Protein 3WU4 (pdb70)

Radius of gyration: 33.18 Å; Cα contacts (8 Å, |Δi|>4): 2783; chains: 6; bounding box: 95×103×50 Å

Sequence (1094 aa):
GQVTGLAWTEVGGDLLTIETACVPGKGKLTYTGSLGEVMQESIQAALTVVRARAEKLGINPDFYEKRDIHVHVPEGATPKDGPAAGIAMCTALVSCLTGNPVRADVAMTGEITLRGQVLPIGGLKEKLLAAHRGGIKTVLIPFENKRDLEEIPDNVIADLDIHPVKRIEEVLTLALQNVGQVTGLAWTEVGGDLLTIETACVPGKGKLTYTGSLGEVMQESIQAALTVVRARAEKLGINPDFYEKRDIHVHVPEGATPKDGPAAGIAMCTALVSCLTGNPVRADVAMTGEITLRGQVLPIGGLKEKLLAAHRGGIKTVLIPFENKRDLEEIPDNVIADLDIHPVKRIEEVLTLALQNEVGQVTGLAWTEVGGDLLTIETACVPGKGKLTYTGSLGEVMQESIQAALTVVRARAEKLGINPDFYEKRDIHVHVPEGATPKDGPAAGIAMCTALVSCLTGNPVRADVAMTGEITLRGQVLPIGGLKEKLLAAHRGGIKTVLIPFENKRDLEEIPDNVIADLDIHPVKRIEEVLTLALQNEPRVGQVTGLAWTEVGGDLLTIETACVPGKGKLTYTGSLGEVMQESIQAALTVVRARAEKLGINPDFYEKRDIHVHVPEGATPKDGPAAGIAMCTALVSCLTGNPVRADVAMTGEITLRGQVLPIGGLKEKLLAAHRGGIKTVLIPFENKRDLEEIPDNVIADLDIHPVKRIEEVLTLALQNEPNENRVGQVTGLAWTEVGGDLLTIETACVPGKGKLTYTGSLGEVMQESIQAALTVVRARAEKLGINPDFYEKRDIHVHVPEGATPKDGPAAGIAMCTALVSCLTGNPVRADVAMTGEITLRGQVLPIGGLKEKLLAAHRGGIKTVLIPFENKRDLEEIPDNVIADLDIHPVKRIEEVLTLALQNEPSGMQVVTAKVGQVTGLAWTEVGGDLLTIETACVPGKGKLTYTGSLGEVMQESIQAALTVVRARAEKLGINPDFYEKRDIHVHVPEGATPKDGPAAGIAMCTALVSCLTGNPVRADVAMTGEITLRGQVLPIGGLKEKLLAAHRGGIKTVLIPFENKRDLEEIPDNVIADLDIHPVKRIEEVLTLALQN

B-factor: mean 36.92, std 13.45, range [16.25, 110.95]

Solvent-accessible surface area: 44188 Å² total; per-residue (Å²): 37,81,2,29,0,0,0,125,2,107,127,10,10,56,54,6,40,0,4,8,14,20,19,84,6,132,22,134,30,36,58,3,0,26,20,22,132,27,0,50,38,10,0,46,1,0,6,6,3,0,26,32,42,0,89,172,39,72,11,66,52,68,0,36,120,113,61,19,3,8,0,6,0,11,92,7,53,37,52,3,41,14,22,5,0,0,0,0,0,1,0,0,0,5,3,34,31,60,61,22,61,30,90,99,60,2,0,0,0,0,4,3,0,0,34,0,55,4,25,48,21,52,47,6,96,77,10,0,43,9,0,54,183,49,60,23,118,0,0,0,0,0,80,115,2,95,183,60,39,130,123,7,48,126,89,4,58,85,86,12,60,30,49,45,2,109,81,1,89,68,0,20,107,47,0,14,117,133,98,0,57,5,28,0,0,0,114,10,112,104,64,41,5,51,4,50,1,0,10,14,26,22,91,21,172,35,127,45,25,57,4,0,29,17,17,134,29,0,54,39,10,0,50,1,0,24,14,1,0,47,60,26,3,132,152,36,68,8,91,59,56,4,36,59,82,77,20,9,11,1,6,0,6,97,6,56,21,53,3,45,14,24,5,0,0,0,0,1,1,0,0,0,3,0,24,30,53,52,12,44,18,96,83,63,6,0,1,0,0,8,4,0,17,64,0,66,4,20,42,20,49,47,8,97,100,9,0,54,7,0,64,179,47,40,15,127,13,0,0,0,0,84,104,2,100,172,47,34,128,108,12,52,127,97,5,63,74,98,13,74,31,51,42,2,114,80,1,68,59,0,16,100,45,0,8,104,95,193,61,1,49,4,25,0,0,0,118,5,112,119,14,5,52,62,5,47,0,0,0,1,19,15,55,13,145,16,129,27,30,65,2,0,29,18,20,136,29,0,51,39,10,0,43,1,0,9,13,1,0,44,53,55,4,112,184,28,55,5,70,77,77,6,41,88,120,90,11,3,10,0,6,1,14,98,5,49,22,54,3,44,15,24,5,1,0,0,0,0,1,0,0,0,2,9,17,31,54,62,15,54,25,94,97,59,5,0,0,0,0,10,4,0,15,80,2,71,3,17,43,21,54,34,7,107,72,9,0,52,11,0,60,221,43,67,21,117,12,0,0,0,0,79,113,2,94,201,65,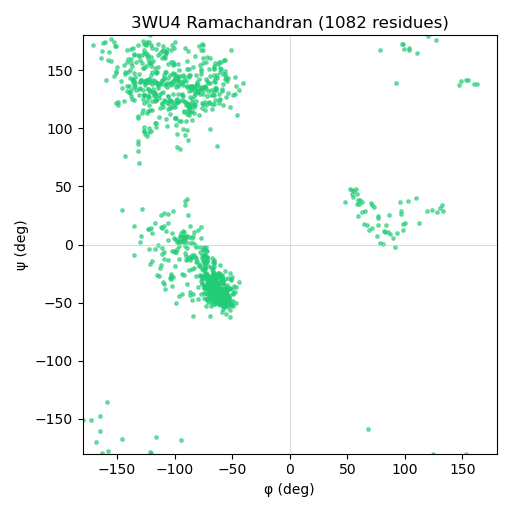23,123,137,7,54,111,103,9,32,88,96,16,60,32,52,43,1,86,117,1,77,60,0,5,82,56,0,1,99,80,168,69,138,64,1,20,3,30,0,0,0,117,2,125,131,15,6,56,51,5,35,0,0,10,13,24,16,87,18,149,18,138,51,36,46,3,0,28,18,18,125,30,0,65,27,10,0,61,1,0,6,10,0,0,26,29,60,0,91,162,23,73,10,84,51,67,6,58,77,89,91,19,4,11,0,4,0,11,88,5,52,36,51,3,43,15,26,4,0,0,0,0,0,1,0,0,1,1,0,23,30,55,47,15,30,8,112,82,80,7,0,0,0,0,9,4,7,0,121,1,78,7,34,52,22,48,45,8,99,86,10,0,41,7,0,66,184,41,58,18,132,20,0,0,0,0,78,109,4,93,198,52,29,143,125,9,50,125,105,8,37,90,91,16,69,30,58,48,2,97,114,0,89,71,0,5,74,63,0,1,102,79,154,59,102,135,102,106,39,0,38,4,30,0,0,0,119,6,121,115,10,5,37,56,1,54,0,0,10,13,23,7,34,12,113,40,110,51,41,60,4,0,27,19,20,123,31,0,56,26,8,0,48,0,0,15,12,1,2,62,41,39,16,144,126,12,66,9,84,79,91,76,31,82,127,53,11,6,9,0,6,0,9,100,7,55,24,49,4,45,17,26,6,0,0,0,0,0,1,0,0,0,1,0,18,12,56,48,11,10,8,123,44,69,11,0,1,0,0,8,4,0,13,54,0,54,4,22,42,19,51,52,8,112,82,13,0,61,1,0,57,153,43,57,22,116,14,0,0,0,0,80,99,4,91,195,56,36,159,139,7,72,127,78,4,72,83,89,10,74,32,56,44,3,96,115,0,72,66,0,3,57,59,0,1,82,82,72,22,36,49,181,138,126,143,119,102,270,68,1,85,3,23,0,0,0,110,7,107,90,76,51,9,57,9,27,0,0,0,0,22,5,54,29,141,22,116,50,42,70,3,0,29,21,21,131,28,0,50,36,9,0,37,1,0,5,6,1,0,31,58,41,2,129,166,43,63,12,97,46,74,5,30,78,158,79,13,1,7,0,6,0,6,57,7,40,19,52,2,41,15,25,5,0,0,0,0,0,1,0,0,0,5,8,18,17,57,60,30,76,23,93,94,56,4,0,0,0,0,9,4,0,18,88,0,33,1,25,53,17,56,36,10,101,96,8,0,46,14,0,48,194,47,69,19,120,13,0,0,0,0,80,108,3,94,211,66,32,146,129,13,46,126,89,2,64,86,89,12,69,30,53,47,2,98,68,1,78,67,0,16,105,61,0,12,102,160

CATH classification: 3.30.230.10

Nearest PDB structures (foldseek):
  3wu6-assembly1_A  TM=1.002E+00  e=2.336E-41  Escherichia coli DH1
  3wu6-assembly1_E  TM=9.882E-01  e=6.265E-40  Escherichia coli DH1
  6on2-assembly1_E  TM=9.744E-01  e=2.186E-36  Yersinia pestis
  6on2-assembly1_D  TM=9.767E-01  e=5.492E-36  Yersinia pestis
  6on2-assembly1_F  TM=9.696E-01  e=1.060E-35  Yersinia pestis

Secondary structure (DSSP, 8-state):
-EEEEEEEETTEEEEEEEEEEEEESSS-EEEESSB-HHHHHHHHHHHHHHHHTTTTTT--TTGGGSEEEEEE-S-TTS-EESSTTHHHHHHHHHHHHHT-PBPTTEEE--EE-TT-BEE--S-HHHHHHHHHHTT--EEEEEGGGGGGGGSS-HHHHHHSEEEEESBHHHHHHHHB--/---EEEE-EESSS-SEEEEEEEEEESS--EEEESSB-HHHHHHHHHHHHHHHHTTTTTT--GGGTTTEEEEEE-SSTTS-EESSTTHHHHHHHHHHHHHTPPBPTTEEE--EE-TT-BEEP-S-HHHHHHHHHHTT--EEEEEGGGGGGGGGS-HHHHHH-EEEEESBHHHHHHHHBS--/-EEEEEEEEETTEEEEEEEEEEEEE-SS-EEEESSB-HHHHHHHHHHHHHHHHTHHHHT--TTHHHHEEEEEE-SSTTS-EESSTTHHHHHHHHHHHHHT-PBPSSEEE--EE-TTSBEE--S-HHHHHHHHHHTT--EEEEEGGGSGGGGGS-HHHHTTSEEEEESBHHHHHHHHBSS--/-TTEEEEEEEETTEEEEEEEEEEEEESSS-EEEESSB-HHHHHHHHHHHHHHHHTTTTTT--GGGGTTEEEEEE-S-TTS-B-SSTTHHHHHHHHHHHHHT-PBPTTEEE--EE-TT-BEEP-S-HHHHHHHHHHTT-SEEEEEGGGGGGGGGS-HHHHHT-EEEEESBHHHHHHHHBSS--/-GGGTTEEEEEEEESSSEEEEEEEEEEEESSS-EEEESSB-HHHHHHHHHHHHHHHHTHHHHT--HHHHHTEEEEEE-SSTTS-EESSTTHHHHHHHHHHHHHT-PBPTTEEE--EE-TTSBEE--S-HHHHHHHHHHTT--EEEEEGGGGGGGGGS-HHHHHHSEEEEESBHHHHHHHHBSS--SSPPPP---/-EEEEEE--BSSS-SEEEEEEEEEESSS-EEEESSB-HHHHHHHHHHHHHHHHHHHHHT--TTGGGGEEEEEE-SSTTS-B-SSTTHHHHHHHHHHHHHT-PBPTTEEE--EE-TTSBEE--S-HHHHHHHHHHTT--EEEEEGGGGGGGGGS-HHHHHH-EEEEE-BHHHHHHHHB--

Foldseek 3Di:
DWAWEWFAWPVGTATWIKAKAKDWDAQAEAEAAQEDDQCVVLLVLLVLLCLVCVVVLVHDNCSNRTIYMYIYIDPRVIHTYDQFCNLVSNLNVSCNRVVFDWDDLEYETFGAGSVFFTDADPPVQVRLVNSQVVNRAEYEGALVCVVVCVVHDPVSPVRHHYHHDTGSVVVNVVTTPD/DLWAWEAFDWPDDASIWTKHKAKDFDQAAEAEAQQEDPQRVVLLVLLVLLCLVCVVVLVFDNCSNGGIYMYMYIPPRVIHTYDQFCNLVSNLSVSCNRPVWDWDPLEYETFGAHNVFFTDADPPVQSRLVSSVVVNRAEYEGALVCVVVVVVHDPVSVVRHNYHHDTGSVVVNVNITPDD/DFWAWEWFQWPVGTATKIKAKAKDFAQQAEAEAQQEDPQCVVLLVLLVLLCLVCVVVLPADNPSRGGIYMYIYIPPRVIHTYDQFCSLVSNLRVSCNRPVFHWDPLEYETFHAGNVQFTDADPPVQVRLVNCQVVNRAEYEGAQVCVVVVVVHDPVSVVRHRYDHDTGSLVVNCVTTPDRD/DFLWAWEWAQWPVGGATKIKGKAKAWDAQAEAEAQQEDVQCVVLLVLLVLLCLVCCVVLVHDNCSNGTIYMHIYIPPRVIHTYDQFCNLVSNLSVSRNRNVFDWDPLEYETFHAGNVQWGHADPPVQRRQVNSQVVNRAEYEGAQVCPVVVVVHDPVSVVSHNYHHDTGSQVVNCVTTPDRD/DLVQQLWAWEFFAWPVGRAIWGKGKAKAFAAQAEEEAQQEDPQCVVLLVLLVLLCVVCVVQQVQDPVVNRRIHMYMYIPPRPIHTYDQFCNLVSNLSVSRNRPVWGWDPLEYETFHAHNVQWTHADPPPQVSLVNSVVVQRAEYEGALVCVVVCVPHDPVSVVRHRYDHDTGSQVVNCNTTDDNRGDDDDDDDD/DFWAWEAFDWPDDARTKIKAKAKAFDAQAEAEAALEDPQCVVLLVLLVLLCLVCVVVLPADNCSRRTIYMYIYIPPRVIHGYDQFCNLVSNLRVSCNRVVFHWDPLEYETFHAGNQQWTDADPPPQRRLVRCVVVNRAEYEGAQVCVVVCVVHDPVSVVRHHYDHDTGSVVVNVVITPD

Structure (mmCIF, N/CA/C/O backbone):
data_3WU4
#
_entry.id   3WU4
#
_cell.length_a   86.391
_cell.length_b   86.391
_cell.length_c   124.370
_cell.angle_alpha   90.00
_cell.angle_beta   90.00
_cell.angle_gamma   120.00
#
_symmetry.space_group_name_H-M   'P 31'
#
loop_
_entity.id
_entity.type
_entity.pdbx_description
1 polymer 'Lon protease'
2 non-polymer 'SULFATE ION'
3 water water
#
loop_
_atom_site.group_PDB
_atom_site.id
_atom_site.type_symbol
_atom_site.label_atom_id
_atom_site.label_alt_id
_atom_site.label_comp_id
_atom_site.label_asym_id
_atom_site.label_entity_id
_atom_site.label_seq_id
_atom_site.pdbx_PDB_ins_code
_atom_site.Cartn_x
_atom_site.Cartn_y
_atom_site.Cartn_z
_atom_site.occupancy
_atom_site.B_iso_or_equiv
_atom_site.auth_seq_id
_atom_site.auth_comp_id
_atom_site.auth_asym_id
_atom_site.auth_atom_id
_atom_site.pdbx_PDB_model_num
ATOM 1 N N . GLY A 1 12 ? -70.522 98.204 -25.952 1.00 44.85 596 GLY A N 1
ATOM 2 C CA . GLY A 1 12 ? -69.667 99.259 -26.465 1.00 35.03 596 GLY A CA 1
ATOM 3 C C . GLY A 1 12 ? -69.280 98.990 -27.900 1.00 30.52 596 GLY A C 1
ATOM 4 O O . GLY A 1 12 ? -68.226 99.415 -28.358 1.00 33.61 596 GLY A O 1
ATOM 5 N N . GLN A 1 13 ? -70.142 98.274 -28.610 1.00 29.98 597 GLN A N 1
ATOM 6 C CA . GLN A 1 13 ? -69.867 97.865 -29.979 1.00 26.01 597 GLN A CA 1
ATOM 7 C C . GLN A 1 13 ? -71.171 97.771 -30.760 1.00 23.26 597 GLN A C 1
ATOM 8 O O . GLN A 1 13 ? -72.080 97.049 -30.371 1.00 26.18 597 GLN A O 1
ATOM 14 N N . VAL A 1 14 ? -71.261 98.515 -31.857 1.00 21.62 598 VAL A N 1
ATOM 15 C CA . VAL A 1 14 ? -72.476 98.556 -32.663 1.00 21.59 598 VAL A CA 1
ATOM 16 C C . VAL A 1 14 ? -72.112 98.476 -34.132 1.00 19.15 598 VAL A C 1
ATOM 17 O O . VAL A 1 14 ? -71.116 99.060 -34.555 1.00 22.38 598 VAL A O 1
ATOM 21 N N . THR A 1 15 ? -72.908 97.756 -34.915 1.00 21.20 599 THR A N 1
ATOM 22 C CA . THR A 1 15 ? -72.741 97.801 -36.361 1.00 23.39 599 THR A CA 1
ATOM 23 C C . THR A 1 15 ? -73.546 98.932 -37.009 1.00 27.42 599 THR A C 1
ATOM 24 O O . THR A 1 15 ? -74.771 99.007 -36.920 1.00 20.90 599 THR A O 1
ATOM 28 N N . GLY A 1 16 ? -72.821 99.828 -37.658 1.00 30.74 600 GLY A N 1
ATOM 29 C CA . GLY A 1 16 ? -73.441 100.941 -38.329 1.00 28.36 600 GLY A CA 1
ATOM 30 C C . GLY A 1 16 ? -73.305 100.764 -39.814 1.00 25.32 600 GLY A C 1
ATOM 31 O O . GLY A 1 16 ? -72.549 99.919 -40.299 1.00 27.45 600 GLY A O 1
ATOM 32 N N . LEU A 1 17 ? -74.057 101.565 -40.543 1.00 25.60 601 LEU A N 1
ATOM 33 C CA . LEU A 1 17 ? -73.945 101.595 -41.978 1.00 26.45 601 LEU A CA 1
ATOM 34 C C . LEU A 1 17 ? -73.638 103.040 -42.339 1.00 20.84 601 LEU A C 1
ATOM 35 O O . LEU A 1 17 ? -74.458 103.925 -42.110 1.00 23.09 601 LEU A O 1
ATOM 40 N N . ALA A 1 18 ? -72.447 103.268 -42.886 1.00 22.95 602 ALA A N 1
ATOM 41 C CA . ALA A 1 18 ? -71.982 104.612 -43.170 1.00 24.44 602 ALA A CA 1
ATOM 42 C C . ALA A 1 18 ? -71.005 104.640 -44.341 1.00 24.00 602 ALA A C 1
ATOM 43 O O . ALA A 1 18 ? -70.556 103.602 -44.818 1.00 23.14 602 ALA A O 1
ATOM 45 N N . TRP A 1 19 ? -70.681 105.848 -44.794 1.00 29.30 603 TRP A N 1
ATOM 46 C CA . TRP A 1 19 ? -69.812 106.034 -45.958 1.00 26.93 603 TRP A CA 1
ATOM 47 C C . TRP A 1 19 ? -68.332 105.767 -45.650 1.00 24.33 603 TRP A C 1
ATOM 48 O O . TRP A 1 19 ? -67.803 106.229 -44.643 1.00 23.49 603 TRP A O 1
ATOM 59 N N . THR A 1 20 ? -67.686 104.997 -46.522 1.00 23.71 604 THR A N 1
ATOM 60 C CA . THR A 1 20 ? -66.238 104.820 -46.492 1.00 24.35 604 THR A CA 1
ATOM 61 C C . THR A 1 20 ? -65.666 105.210 -47.842 1.00 31.94 604 THR A C 1
ATOM 62 O O . THR A 1 20 ? -66.409 105.486 -48.779 1.00 35.00 604 THR A O 1
ATOM 66 N N . GLU A 1 21 ? -64.342 105.221 -47.933 1.00 31.97 605 GLU A N 1
ATOM 67 C CA . GLU A 1 21 ? -63.633 105.600 -49.146 1.00 34.30 605 GLU A CA 1
ATOM 68 C C . GLU A 1 21 ? -64.187 104.900 -50.376 1.00 40.57 605 GLU A C 1
ATOM 69 O O . GLU A 1 21 ? -64.261 105.490 -51.456 1.00 45.48 605 GLU A O 1
ATOM 75 N N . VAL A 1 22 ? -64.603 103.650 -50.197 1.00 41.18 606 VAL A N 1
ATOM 76 C CA . VAL A 1 22 ? -65.073 102.816 -51.304 1.00 43.39 606 VAL A CA 1
ATOM 77 C C . VAL A 1 22 ? -66.613 102.651 -51.431 1.00 44.10 606 VAL A C 1
ATOM 78 O O . VAL A 1 22 ? -67.089 101.845 -52.231 1.00 45.61 606 VAL A O 1
ATOM 82 N N . GLY A 1 23 ? -67.376 103.431 -50.664 1.00 36.96 607 GLY A N 1
ATOM 83 C CA . GLY A 1 23 ? -68.832 103.382 -50.698 1.00 29.97 607 GLY A CA 1
ATOM 84 C C . GLY A 1 23 ? -69.469 103.132 -49.337 1.00 30.98 607 GLY A C 1
ATOM 85 O O . GLY A 1 23 ? -68.778 102.993 -48.333 1.00 28.95 607 GLY A O 1
ATOM 86 N N . GLY A 1 24 ? -70.794 103.074 -49.294 1.00 38.16 608 GLY A N 1
ATOM 87 C CA . GLY A 1 24 ? -71.494 102.718 -48.070 1.00 39.77 608 GLY A CA 1
ATOM 88 C C . GLY A 1 24 ? -71.150 101.305 -47.642 1.00 37.54 608 GLY A C 1
ATOM 89 O O . GLY A 1 24 ? -70.937 100.432 -48.485 1.00 36.90 608 GLY A O 1
ATOM 90 N N . ASP A 1 25 ? -71.102 101.068 -46.335 1.00 37.13 609 ASP A N 1
ATOM 91 C CA . ASP A 1 25 ? -70.528 99.829 -45.840 1.00 36.32 609 ASP A CA 1
ATOM 92 C C . ASP A 1 25 ? -70.890 99.525 -44.387 1.00 28.71 609 ASP A C 1
ATOM 93 O O . ASP A 1 25 ? -71.275 100.422 -43.639 1.00 28.19 609 ASP A O 1
ATOM 98 N N . LEU A 1 26 ? -70.760 98.259 -43.994 1.00 24.94 610 LEU A N 1
ATOM 99 C CA . LEU A 1 26 ? -70.861 97.877 -42.585 1.00 25.12 610 LEU A CA 1
ATOM 100 C C . LEU A 1 26 ? -69.665 98.374 -41.792 1.00 29.09 610 LEU A C 1
ATOM 101 O O . LEU A 1 26 ? -68.532 98.019 -42.091 1.00 35.05 610 LEU A O 1
ATOM 106 N N . LEU A 1 27 ? -69.914 99.179 -40.770 1.00 31.77 611 LEU A N 1
ATOM 107 C CA . LEU A 1 27 ? -68.848 99.637 -39.898 1.00 25.49 611 LEU A CA 1
ATOM 108 C C . LEU A 1 27 ? -69.067 99.054 -38.521 1.00 26.23 611 LEU A C 1
ATOM 109 O O . LEU A 1 27 ? -70.186 99.030 -38.028 1.00 30.30 611 LEU A O 1
ATOM 114 N N . THR A 1 28 ? -67.999 98.572 -37.905 1.00 25.67 612 THR A N 1
ATOM 115 C CA . THR A 1 28 ? -68.039 98.216 -36.499 1.00 26.63 612 THR A CA 1
ATOM 116 C C . THR A 1 28 ? -67.547 99.403 -35.680 1.00 27.97 612 THR A C 1
ATOM 117 O O . THR A 1 28 ? -66.350 99.720 -35.657 1.00 29.26 612 THR A O 1
ATOM 121 N N . ILE A 1 29 ? -68.501 100.062 -35.033 1.00 26.96 613 ILE A N 1
ATOM 122 C CA . ILE A 1 29 ? -68.256 101.232 -34.213 1.00 24.41 613 ILE A CA 1
ATOM 123 C C . ILE A 1 29 ? -67.902 100.763 -32.813 1.00 22.80 613 ILE A C 1
ATOM 124 O O . ILE A 1 29 ? -68.629 99.971 -32.216 1.00 22.65 613 ILE A O 1
ATOM 129 N N . GLU A 1 30 ? -66.770 101.236 -32.302 1.00 24.98 614 GLU A N 1
ATOM 130 C CA . GLU A 1 30 ? -66.326 100.862 -30.968 1.00 24.68 614 GLU A CA 1
ATOM 131 C C . GLU A 1 30 ? -66.270 102.084 -30.091 1.00 23.89 614 GLU A C 1
ATOM 132 O O . GLU A 1 30 ? -65.879 103.137 -30.546 1.00 26.73 614 GLU A O 1
ATOM 138 N N . THR A 1 31 ? -66.682 101.940 -28.836 1.00 25.66 615 THR A N 1
ATOM 139 C CA . THR A 1 31 ? -66.521 103.000 -27.851 1.00 27.68 615 THR A CA 1
ATOM 140 C C . THR A 1 31 ? -66.070 102.429 -26.515 1.00 29.94 615 THR A C 1
ATOM 141 O O . THR A 1 31 ? -66.634 101.452 -26.018 1.00 37.09 615 THR A O 1
ATOM 145 N N . ALA A 1 32 ? -65.057 103.054 -25.929 1.00 25.77 616 ALA A N 1
ATOM 146 C CA . ALA A 1 32 ? -64.583 102.662 -24.614 1.00 26.10 616 ALA A CA 1
ATOM 147 C C . ALA A 1 32 ? -64.852 103.799 -23.655 1.00 25.14 616 ALA A C 1
ATOM 148 O O . ALA A 1 32 ? -64.657 104.952 -24.007 1.00 28.89 616 ALA A O 1
ATOM 150 N N . CYS A 1 33 ? -65.316 103.479 -22.453 1.00 25.45 617 CYS A N 1
ATOM 151 C CA . CYS A 1 33 ? -65.559 104.501 -21.439 1.00 26.40 617 CYS A CA 1
ATOM 152 C C . CYS A 1 33 ? -64.934 104.142 -20.093 1.00 37.15 617 CYS A C 1
ATOM 153 O O . CYS A 1 33 ? -65.631 103.856 -19.123 1.00 39.06 617 CYS A O 1
ATOM 156 N N . VAL A 1 34 ? -63.604 104.181 -20.059 1.00 41.03 618 VAL A N 1
ATOM 157 C CA . VAL A 1 34 ? -62.820 103.881 -18.870 1.00 36.57 618 VAL A CA 1
ATOM 158 C C . VAL A 1 34 ? -62.844 105.065 -17.910 1.00 37.24 618 VAL A C 1
ATOM 159 O O . VAL A 1 34 ? -63.055 106.203 -18.325 1.00 36.76 618 VAL A O 1
ATOM 163 N N . PRO A 1 35 ? -62.652 104.799 -16.612 1.00 47.88 619 PRO A N 1
ATOM 164 C CA . PRO A 1 35 ? -62.491 105.854 -15.599 1.00 52.26 619 PRO A CA 1
ATOM 165 C C . PRO A 1 35 ? -61.458 106.934 -15.981 1.00 45.10 619 PRO A C 1
ATOM 166 O O . PRO A 1 35 ? -60.324 106.602 -16.338 1.00 46.77 619 PRO A O 1
ATOM 170 N N . GLY A 1 36 ? -61.848 108.205 -15.897 1.00 33.29 620 GLY A N 1
ATOM 171 C CA . GLY A 1 36 ? -61.011 109.301 -16.361 1.00 34.38 620 GLY A CA 1
ATOM 172 C C . GLY A 1 36 ? -61.441 110.675 -15.865 1.00 38.46 620 GLY A C 1
ATOM 173 O O . GLY A 1 36 ? -61.968 110.796 -14.762 1.00 42.77 620 GLY A O 1
ATOM 174 N N . LYS A 1 37 ? -61.225 111.706 -16.683 1.00 36.34 621 LYS A N 1
ATOM 175 C CA . LYS A 1 37 ? -61.464 113.099 -16.283 1.00 35.30 621 LYS A CA 1
ATOM 176 C C . LYS A 1 37 ? -62.323 113.870 -17.278 1.00 33.17 621 LYS A C 1
ATOM 177 O O . LYS A 1 37 ? -62.474 115.077 -17.154 1.00 31.95 621 LYS A O 1
ATOM 183 N N . GLY A 1 38 ? -62.864 113.189 -18.279 1.00 33.55 622 GLY A N 1
ATOM 184 C CA . GLY A 1 38 ? -63.737 113.844 -19.233 1.00 36.18 622 GLY A CA 1
ATOM 185 C C . GLY A 1 38 ? -63.137 114.188 -20.580 1.00 39.55 622 GLY A C 1
ATOM 186 O O . GLY A 1 38 ? -63.459 115.232 -21.161 1.00 35.72 622 GLY A O 1
ATOM 187 N N . LYS A 1 39 ? -62.277 113.312 -21.090 1.00 41.52 623 LYS A N 1
ATOM 188 C CA . LYS A 1 39 ? -61.655 113.550 -22.382 1.00 39.26 623 LYS A CA 1
ATOM 189 C C . LYS A 1 39 ? -62.309 112.701 -23.465 1.00 38.18 623 LYS A C 1
ATOM 190 O O . LYS A 1 39 ? -62.636 111.538 -23.236 1.00 36.22 623 LYS A O 1
ATOM 196 N N . LEU A 1 40 ? -62.517 113.297 -24.636 1.00 33.55 624 LEU A N 1
ATOM 197 C CA . LEU A 1 40 ? -63.051 112.570 -25.775 1.00 26.92 624 LEU A CA 1
ATOM 198 C C . LEU A 1 40 ? -61.984 112.424 -26.854 1.00 26.77 624 LEU A C 1
ATOM 199 O O . LEU A 1 40 ? -61.432 113.406 -27.348 1.00 28.61 624 LEU A O 1
ATOM 204 N N . THR A 1 41 ? -61.701 111.172 -27.193 1.00 23.92 625 THR A N 1
ATOM 205 C CA . THR A 1 41 ? -60.784 110.810 -28.256 1.00 22.64 625 THR A CA 1
ATOM 206 C C . THR A 1 41 ? -61.604 110.110 -29.315 1.00 24.72 625 THR A C 1
ATOM 207 O O . THR A 1 41 ? -62.507 109.337 -28.997 1.00 27.30 625 THR A O 1
ATOM 211 N N . TYR A 1 42 ? -61.336 110.391 -30.578 1.00 21.38 626 TYR A N 1
ATOM 212 C CA . TYR A 1 42 ? -61.960 109.585 -31.612 1.00 25.05 626 TYR A CA 1
ATOM 213 C C . TYR A 1 42 ? -61.028 109.426 -32.786 1.00 25.36 626 TYR A C 1
ATOM 214 O O . TYR A 1 42 ? -60.400 110.385 -33.225 1.00 26.69 626 TYR A O 1
ATOM 223 N N . THR A 1 43 ? -60.935 108.189 -33.264 1.00 21.86 627 THR A N 1
ATOM 224 C CA . THR A 1 43 ? -59.943 107.793 -34.252 1.00 21.62 627 THR A CA 1
ATOM 225 C C . THR A 1 43 ? -60.583 106.889 -35.291 1.00 21.35 627 THR A C 1
ATOM 226 O O . THR A 1 43 ? -61.707 106.430 -35.104 1.00 23.31 627 THR A O 1
ATOM 230 N N . GLY A 1 44 ? -59.882 106.639 -36.389 1.00 21.86 628 GLY A N 1
ATOM 231 C CA . GLY A 1 44 ? -60.317 105.640 -37.352 1.00 20.71 628 GLY A CA 1
ATOM 232 C C . GLY A 1 44 ? -60.335 106.116 -38.791 1.00 24.82 628 GLY A C 1
ATOM 233 O O . GLY A 1 44 ? -61.141 105.643 -39.581 1.00 25.81 628 GLY A O 1
ATOM 234 N N . SER A 1 45 ? -59.431 107.032 -39.131 1.00 23.53 629 SER A N 1
ATOM 235 C CA . SER A 1 45 ? -59.457 107.747 -40.417 1.00 22.38 629 SER A CA 1
ATOM 236 C C . SER A 1 45 ? -60.808 108.436 -40.673 1.00 23.22 629 SER A C 1
ATOM 237 O O . SER A 1 45 ? -61.373 108.352 -41.756 1.00 22.27 629 SER A O 1
ATOM 240 N N . LEU A 1 46 ? -61.296 109.139 -39.659 1.00 24.42 630 LEU A N 1
ATOM 241 C CA . LEU A 1 46 ? -62.577 109.818 -39.737 1.00 22.60 630 LEU A CA 1
ATOM 242 C C . LEU A 1 46 ? -62.468 111.233 -40.317 1.00 26.81 630 LEU A C 1
ATOM 243 O O . LEU A 1 46 ? -61.630 112.034 -39.893 1.00 24.89 630 LEU A O 1
ATOM 248 N N . GLY A 1 47 ? -63.344 111.543 -41.268 1.00 27.94 631 GLY A N 1
ATOM 249 C CA . GLY A 1 47 ? -63.494 112.899 -41.760 1.00 22.24 631 GLY A CA 1
ATOM 250 C C . GLY A 1 47 ? -64.255 113.789 -40.789 1.00 22.51 631 GLY A C 1
ATOM 251 O O . GLY A 1 47 ? -64.823 113.329 -39.803 1.00 21.01 631 GLY A O 1
ATOM 252 N N . GLU A 1 48 ? -64.279 115.080 -41.080 1.00 24.42 632 GLU A N 1
ATOM 253 C CA . GLU A 1 48 ? -64.739 116.057 -40.104 1.00 23.57 632 GLU A CA 1
ATOM 254 C C . GLU A 1 48 ? -66.217 115.961 -39.778 1.00 19.88 632 GLU A C 1
ATOM 255 O O . GLU A 1 48 ? -66.601 116.109 -38.632 1.00 22.04 632 GLU A O 1
ATOM 261 N N . VAL A 1 49 ? -67.043 115.714 -40.786 1.00 23.10 633 VAL A N 1
ATOM 262 C CA . VAL A 1 49 ? -68.481 115.519 -40.564 1.00 21.33 633 VAL A CA 1
ATOM 263 C C . VAL A 1 49 ? -68.789 114.284 -39.682 1.00 20.29 633 VAL A C 1
ATOM 264 O O . VAL A 1 49 ? -69.676 114.333 -38.826 1.00 21.55 633 VAL A O 1
ATOM 268 N N . MET A 1 50 ? -68.038 113.194 -39.873 1.00 22.11 634 MET A N 1
ATOM 269 C CA . MET A 1 50 ? -68.150 112.036 -38.994 1.00 20.79 634 MET A CA 1
ATOM 270 C C . MET A 1 50 ? -67.674 112.335 -37.567 1.00 21.29 634 MET A C 1
ATOM 271 O O . MET A 1 50 ? -68.259 111.855 -36.606 1.00 20.43 634 MET A O 1
ATOM 276 N N . GLN A 1 51 ? -66.616 113.127 -37.434 1.00 24.04 635 GLN A N 1
ATOM 277 C CA . GLN A 1 51 ? -66.131 113.555 -36.124 1.00 21.90 635 GLN A CA 1
ATOM 278 C C . GLN A 1 51 ? -67.184 114.365 -35.390 1.00 18.80 635 GLN A C 1
ATOM 279 O O . GLN A 1 51 ? -67.360 114.211 -34.192 1.00 21.17 635 GLN A O 1
ATOM 285 N N . GLU A 1 52 ? -67.870 115.242 -36.119 1.00 17.47 636 GLU A N 1
ATOM 286 C CA . GLU A 1 52 ? -68.922 116.089 -35.544 1.00 19.35 636 GLU A CA 1
ATOM 287 C C . GLU A 1 52 ? -70.156 115.288 -35.118 1.00 19.50 636 GLU A C 1
ATOM 288 O O . GLU A 1 52 ? -70.807 115.616 -34.128 1.00 21.19 636 GLU A O 1
ATOM 294 N N . SER A 1 53 ? -70.458 114.226 -35.862 1.00 21.19 637 SER A N 1
ATOM 295 C CA . SER A 1 53 ? -71.550 113.329 -35.499 1.00 22.65 637 SER A CA 1
ATOM 296 C C . SER A 1 53 ? -71.281 112.627 -34.172 1.00 21.50 637 SER A C 1
ATOM 297 O O . SER A 1 53 ? -72.211 112.286 -33.457 1.00 25.34 637 SER A O 1
ATOM 300 N N . ILE A 1 54 ? -70.012 112.424 -33.842 1.00 20.36 638 ILE A N 1
ATOM 301 C CA . ILE A 1 54 ? -69.640 111.812 -32.576 1.00 20.76 638 ILE A CA 1
ATOM 302 C C . ILE A 1 54 ? -69.844 112.782 -31.421 1.00 21.62 638 ILE A C 1
ATOM 303 O O . ILE A 1 54 ? -70.324 112.401 -30.355 1.00 23.82 638 ILE A O 1
ATOM 308 N N . GLN A 1 55 ? -69.476 114.038 -31.619 1.00 27.08 639 GLN A N 1
ATOM 309 C CA . GLN A 1 55 ? -69.739 115.043 -30.592 1.00 25.91 639 GLN A CA 1
ATOM 310 C C . GLN A 1 55 ? -71.235 115.206 -30.362 1.00 22.15 639 GLN A C 1
ATOM 311 O O . GLN A 1 55 ? -71.677 115.309 -29.222 1.00 23.09 639 GLN A O 1
ATOM 317 N N . ALA A 1 56 ? -72.001 115.238 -31.450 1.00 22.52 640 ALA A N 1
ATOM 318 C CA . ALA A 1 56 ? -73.466 115.288 -31.371 1.00 26.05 640 ALA A CA 1
ATOM 319 C C . ALA A 1 56 ? -74.040 114.113 -30.584 1.00 22.47 640 ALA A C 1
ATOM 320 O O . ALA A 1 56 ? -74.853 114.301 -29.695 1.00 24.51 640 ALA A O 1
ATOM 322 N N . ALA A 1 57 ? -73.599 112.906 -30.916 1.00 21.30 641 ALA A N 1
ATOM 323 C CA . ALA A 1 57 ? -74.043 111.692 -30.240 1.00 18.80 641 ALA A CA 1
ATOM 324 C C . ALA A 1 57 ? -73.728 111.699 -28.744 1.00 21.70 641 ALA A C 1
ATOM 325 O O . ALA A 1 57 ? -74.531 111.251 -27.943 1.00 24.20 641 ALA A O 1
ATOM 327 N N . LEU A 1 58 ? -72.553 112.206 -28.375 1.00 28.43 642 LEU A N 1
ATOM 328 C CA . LEU A 1 58 ? -72.156 112.314 -26.970 1.00 22.54 642 LEU A CA 1
ATOM 329 C C . LEU A 1 58 ? -73.005 113.327 -26.226 1.00 20.75 642 LEU A C 1
ATOM 330 O O . LEU A 1 58 ? -73.349 113.129 -25.072 1.00 22.01 642 LEU A O 1
ATOM 335 N N . THR A 1 59 ? -73.327 114.426 -26.891 1.00 25.35 643 THR A N 1
ATOM 336 C CA . THR A 1 59 ? -74.165 115.463 -26.290 1.00 26.40 643 THR A CA 1
ATOM 337 C C . THR A 1 59 ? -75.601 114.971 -26.045 1.00 22.08 643 THR A C 1
ATOM 338 O O . THR A 1 59 ? -76.207 115.302 -25.031 1.00 25.85 643 THR A O 1
ATOM 342 N N . VAL A 1 60 ? -76.132 114.166 -26.960 1.00 20.16 644 VAL A N 1
ATOM 343 C CA . VAL A 1 60 ? -77.433 113.538 -26.747 1.00 22.24 644 VAL A CA 1
ATOM 344 C C . VAL A 1 60 ? -77.441 112.676 -25.482 1.00 25.17 644 VAL A C 1
ATOM 345 O O . VAL A 1 60 ? -78.388 112.718 -24.706 1.00 26.82 644 VAL A O 1
ATOM 349 N N . VAL A 1 61 ? -76.369 111.924 -25.259 1.00 24.92 645 VAL A N 1
ATOM 350 C CA . VAL A 1 61 ? -76.256 111.075 -24.074 1.00 24.60 645 VAL A CA 1
ATOM 351 C C . VAL A 1 61 ? -76.173 111.900 -22.789 1.00 22.25 645 VAL A C 1
ATOM 352 O O . VAL A 1 61 ? -76.862 111.624 -21.816 1.00 24.91 645 VAL A O 1
ATOM 356 N N . ARG A 1 62 ? -75.315 112.913 -22.794 1.00 26.98 646 ARG A N 1
ATOM 357 C CA . ARG A 1 62 ? -75.149 113.797 -21.641 1.00 29.36 646 ARG A CA 1
ATOM 358 C C . ARG A 1 62 ? -76.464 114.501 -21.273 1.00 27.50 646 ARG A C 1
ATOM 359 O O . ARG A 1 62 ? -76.842 114.560 -20.100 1.00 28.55 646 ARG A O 1
ATOM 367 N N . ALA A 1 63 ? -77.157 115.013 -22.285 1.00 24.99 647 ALA A N 1
ATOM 368 C CA . ALA A 1 63 ? -78.419 115.709 -22.090 1.00 21.84 647 ALA A CA 1
ATOM 369 C C . ALA A 1 63 ? -79.523 114.781 -21.586 1.00 27.75 647 ALA A C 1
ATOM 370 O O . ALA A 1 63 ? -80.445 115.231 -20.916 1.00 35.29 647 ALA A O 1
ATOM 372 N N . ARG A 1 64 ? -79.425 113.491 -21.906 1.00 29.85 648 ARG A N 1
ATOM 373 C CA . ARG A 1 64 ? -80.452 112.502 -21.550 1.00 32.35 648 ARG A CA 1
ATOM 374 C C . ARG A 1 64 ? -79.989 111.479 -20.507 1.00 34.15 648 ARG A C 1
ATOM 375 O O . ARG A 1 64 ? -80.638 110.453 -20.317 1.00 31.64 648 ARG A O 1
ATOM 383 N N . ALA A 1 65 ? -78.878 111.768 -19.834 1.00 37.06 649 ALA A N 1
ATOM 384 C CA . ALA A 1 65 ? -78.234 110.812 -18.932 1.00 36.84 649 ALA A CA 1
ATOM 385 C C . ALA A 1 65 ? -79.152 110.244 -17.847 1.00 40.03 649 ALA A C 1
ATOM 386 O O . ALA A 1 65 ? -79.149 109.039 -17.596 1.00 38.74 649 ALA A O 1
ATOM 388 N N . GLU A 1 66 ? -79.920 111.122 -17.205 1.00 44.91 650 GLU A N 1
ATOM 389 C CA . GLU A 1 66 ? -80.825 110.746 -16.121 1.00 42.64 650 GLU A CA 1
ATOM 390 C C . GLU A 1 66 ? -81.880 109.782 -16.633 1.00 38.89 650 GLU A C 1
ATOM 391 O O . GLU A 1 66 ? -82.242 108.833 -15.949 1.00 42.98 650 GLU A O 1
ATOM 397 N N . LYS A 1 67 ? -82.370 110.044 -17.840 1.00 38.78 651 LYS A N 1
ATOM 398 C CA . LYS A 1 67 ? -83.333 109.172 -18.497 1.00 45.14 651 LYS A CA 1
ATOM 399 C C . LYS A 1 67 ? -82.734 107.791 -18.798 1.00 52.87 651 LYS A C 1
ATOM 400 O O . LYS A 1 67 ? -83.444 106.779 -18.798 1.00 56.71 651 LYS A O 1
ATOM 406 N N . LEU A 1 68 ? -81.426 107.763 -19.056 1.00 48.16 652 LEU A N 1
ATOM 407 C CA . LEU A 1 68 ? -80.718 106.544 -19.443 1.00 39.18 652 LEU A CA 1
ATOM 408 C C . LEU A 1 68 ? -80.120 105.835 -18.238 1.00 40.29 652 LEU A C 1
ATOM 409 O O . LEU A 1 68 ? -79.300 104.930 -18.383 1.00 45.88 652 LEU A O 1
ATOM 414 N N . GLY A 1 69 ? -80.512 106.263 -17.045 1.00 40.33 653 GLY A N 1
ATOM 415 C CA . GLY A 1 69 ? -80.000 105.668 -15.824 1.00 40.84 653 GLY A CA 1
ATOM 416 C C . GLY A 1 69 ? -78.527 105.944 -15.603 1.00 36.13 653 GLY A C 1
ATOM 417 O O . GLY A 1 69 ? -77.878 105.280 -14.804 1.00 34.12 653 GLY A O 1
ATOM 418 N N . ILE A 1 70 ? -77.999 106.932 -16.311 1.00 32.05 654 ILE A N 1
ATOM 419 C CA . ILE A 1 70 ? -76.602 107.289 -16.156 1.00 36.86 654 ILE A CA 1
ATOM 420 C C . ILE A 1 70 ? -76.445 108.505 -15.252 1.00 42.39 654 ILE A C 1
ATOM 421 O O . ILE A 1 70 ? -77.217 109.459 -15.333 1.00 33.49 654 ILE A O 1
ATOM 426 N N . ASN A 1 71 ? -75.449 108.435 -14.373 1.00 49.33 655 ASN A N 1
ATOM 427 C CA . ASN A 1 71 ? -75.049 109.561 -13.540 1.00 48.30 655 ASN A CA 1
ATOM 428 C C . ASN A 1 71 ? -74.801 110.796 -14.398 1.00 45.67 655 ASN A C 1
ATOM 429 O O . ASN A 1 71 ? -73.949 110.779 -15.285 1.00 39.19 655 ASN A O 1
ATOM 434 N N . PRO A 1 72 ? -75.578 111.861 -14.156 1.00 49.75 656 PRO A N 1
ATOM 435 C CA . PRO A 1 72 ? -75.470 113.135 -14.876 1.00 54.25 656 PRO A CA 1
ATOM 436 C C . PRO A 1 72 ? -74.052 113.725 -14.912 1.00 57.19 656 PRO A C 1
ATOM 437 O O . PRO A 1 72 ? -73.745 114.505 -15.815 1.00 59.51 656 PRO A O 1
ATOM 441 N N . ASP A 1 73 ? -73.208 113.366 -13.950 1.00 56.47 657 ASP A N 1
ATOM 442 C CA . ASP A 1 73 ? -71.860 113.918 -13.875 1.00 53.03 657 ASP A CA 1
ATOM 443 C C . ASP A 1 73 ? -70.835 112.895 -14.321 1.00 45.52 657 ASP A C 1
ATOM 444 O O . ASP A 1 73 ? -69.685 112.958 -13.904 1.00 48.53 657 ASP A O 1
ATOM 449 N N . PHE A 1 74 ? -71.255 111.956 -15.168 1.00 39.84 658 PHE A N 1
ATOM 450 C CA . PHE A 1 74 ? -70.398 110.840 -15.580 1.00 38.55 658 PHE A CA 1
ATOM 451 C C . PHE A 1 74 ? -69.233 111.301 -16.437 1.00 40.21 658 PHE A C 1
ATOM 452 O O . PHE A 1 74 ? -68.248 110.588 -16.587 1.00 39.84 658 PHE A O 1
ATOM 460 N N . TYR A 1 75 ? -69.367 112.479 -17.034 1.00 41.04 659 TYR A N 1
ATOM 461 C CA . TYR A 1 75 ? -68.373 112.941 -17.984 1.00 36.73 659 TYR A CA 1
ATOM 462 C C . TYR A 1 75 ? -67.282 113.670 -17.242 1.00 36.71 659 TYR A C 1
ATOM 463 O O . TYR A 1 75 ? -66.384 114.245 -17.833 1.00 39.42 659 TYR A O 1
ATOM 472 N N . GLU A 1 76 ? -67.372 113.632 -15.927 1.00 32.44 660 GLU A N 1
ATOM 473 C CA . GLU A 1 76 ? -66.389 114.260 -15.084 1.00 37.89 660 GLU A CA 1
ATOM 474 C C . GLU A 1 76 ? -65.456 113.161 -14.603 1.00 41.20 660 GLU A C 1
ATOM 475 O O . GLU A 1 76 ? -64.340 113.426 -14.166 1.00 46.14 660 GLU A O 1
ATOM 481 N N . LYS A 1 77 ? -65.926 111.919 -14.707 1.00 39.99 661 LYS A N 1
ATOM 482 C CA . LYS A 1 77 ? -65.215 110.756 -14.174 1.00 46.22 661 LYS A CA 1
ATOM 483 C C . LYS A 1 77 ? -64.915 109.687 -15.233 1.00 39.46 661 LYS A C 1
ATOM 484 O O . LYS A 1 77 ? -64.543 108.562 -14.900 1.00 36.45 661 LYS A O 1
ATOM 490 N N . ARG A 1 78 ? -65.080 110.041 -16.503 1.00 36.63 662 ARG A N 1
ATOM 491 C CA . ARG A 1 78 ? -64.924 109.086 -17.589 1.00 36.14 662 ARG A CA 1
ATOM 492 C C . ARG A 1 78 ? -64.111 109.673 -18.745 1.00 31.77 662 ARG A C 1
ATOM 493 O O . ARG A 1 78 ? -64.243 110.852 -19.087 1.00 27.52 662 ARG A O 1
ATOM 501 N N . ASP A 1 79 ? -63.256 108.837 -19.325 1.00 27.81 663 ASP A N 1
ATOM 502 C CA . ASP A 1 79 ? -62.590 109.149 -20.575 1.00 28.42 663 ASP A CA 1
ATOM 503 C C . ASP A 1 79 ? -63.247 108.276 -21.626 1.00 29.61 663 ASP A C 1
ATOM 504 O O . ASP A 1 79 ? -63.502 107.104 -21.376 1.00 29.69 663 ASP A O 1
ATOM 509 N N . ILE A 1 80 ? -63.514 108.839 -22.800 1.00 30.23 664 ILE A N 1
ATOM 510 C CA . ILE A 1 80 ? -64.253 108.134 -23.843 1.00 25.93 664 ILE A CA 1
ATOM 511 C C . ILE A 1 80 ? -63.525 108.128 -25.203 1.00 24.57 664 ILE A C 1
ATOM 512 O O . ILE A 1 80 ? -63.154 109.168 -25.728 1.00 24.32 664 ILE A O 1
ATOM 517 N N . HIS A 1 81 ? -63.315 106.938 -25.753 1.00 24.90 665 HIS A N 1
ATOM 518 C CA . HIS A 1 81 ? -62.612 106.774 -27.019 1.00 22.54 665 HIS A CA 1
ATOM 519 C C . HIS A 1 81 ? -63.559 106.095 -27.997 1.00 22.45 665 HIS A C 1
ATOM 520 O O . HIS A 1 81 ? -63.969 104.956 -27.775 1.00 19.74 665 HIS A O 1
ATOM 527 N N . VAL A 1 82 ? -63.915 106.799 -29.069 1.00 23.67 666 VAL A N 1
ATOM 528 C CA . VAL A 1 82 ? -64.672 106.191 -30.158 1.00 26.82 666 VAL A CA 1
ATOM 529 C C . VAL A 1 82 ? -63.736 105.837 -31.315 1.00 22.77 666 VAL A C 1
ATOM 530 O O . VAL A 1 82 ? -63.061 106.701 -31.876 1.00 24.04 666 VAL A O 1
ATOM 534 N N . HIS A 1 83 ? -63.683 104.557 -31.652 1.00 20.78 667 HIS A N 1
ATOM 535 C CA . HIS A 1 83 ? -62.802 104.106 -32.709 1.00 21.00 667 HIS A CA 1
ATOM 536 C C . HIS A 1 83 ? -63.618 103.336 -33.733 1.00 26.83 667 HIS A C 1
ATOM 537 O O . HIS A 1 83 ? -64.522 102.586 -33.376 1.00 26.52 667 HIS A O 1
ATOM 544 N N . VAL A 1 84 ? -63.321 103.563 -35.008 1.00 23.76 668 VAL A N 1
ATOM 545 C CA . VAL A 1 84 ? -63.949 102.823 -36.086 1.00 21.64 668 VAL A CA 1
ATOM 546 C C . VAL A 1 84 ? -62.886 102.208 -36.998 1.00 23.35 668 VAL A C 1
ATOM 547 O O . VAL A 1 84 ? -62.309 102.889 -37.837 1.00 22.75 668 VAL A O 1
ATOM 551 N N . PRO A 1 85 ? -62.626 100.902 -36.827 1.00 29.32 669 PRO A N 1
ATOM 552 C CA . PRO A 1 85 ? -61.778 100.165 -37.765 1.00 27.70 669 PRO A CA 1
ATOM 553 C C . PRO A 1 85 ? -62.527 100.042 -39.094 1.00 26.48 669 PRO A C 1
ATOM 554 O O . PRO A 1 85 ? -63.749 100.203 -39.097 1.00 28.02 669 PRO A O 1
ATOM 558 N N . GLU A 1 86 ? -61.843 99.773 -40.202 1.00 25.98 670 GLU A N 1
ATOM 559 C CA . GLU A 1 86 ? -60.406 99.580 -40.253 1.00 22.68 670 GLU A CA 1
ATOM 560 C C . GLU A 1 86 ? -59.696 100.915 -40.172 1.00 20.89 670 GLU A C 1
ATOM 561 O O . GLU A 1 86 ? -60.063 101.854 -40.869 1.00 22.29 670 GLU A O 1
ATOM 567 N N . GLY A 1 87 ? -58.675 100.980 -39.322 1.00 22.28 671 GLY A N 1
ATOM 568 C CA . GLY A 1 87 ? -57.922 102.197 -39.074 1.00 21.90 671 GLY A CA 1
ATOM 569 C C . GLY A 1 87 ? -57.405 102.968 -40.275 1.00 23.65 671 GLY A C 1
ATOM 570 O O . GLY A 1 87 ? -57.243 104.182 -40.199 1.00 28.70 671 GLY A O 1
ATOM 571 N N . ALA A 1 88 ? -57.148 102.284 -41.384 1.00 24.62 672 ALA A N 1
ATOM 572 C CA . ALA A 1 88 ? -56.553 102.943 -42.550 1.00 22.68 672 ALA A CA 1
ATOM 573 C C . ALA A 1 88 ? -57.570 103.393 -43.596 1.00 25.87 672 ALA A C 1
ATOM 574 O O . ALA A 1 88 ? -57.236 104.147 -44.510 1.00 25.36 672 ALA A O 1
ATOM 576 N N . THR A 1 89 ? -58.810 102.931 -43.464 1.00 26.88 673 THR A N 1
ATOM 577 C CA . THR A 1 89 ? -59.854 103.244 -44.432 1.00 24.32 673 THR A CA 1
ATOM 578 C C . THR A 1 89 ? -60.560 104.554 -44.091 1.00 22.10 673 THR A C 1
ATOM 579 O O . THR A 1 89 ? -61.115 104.689 -43.004 1.00 22.57 673 THR A O 1
ATOM 583 N N . PRO A 1 90 ? -60.530 105.528 -45.016 1.00 23.86 674 PRO A N 1
ATOM 584 C CA . PRO A 1 90 ? -61.196 106.818 -44.812 1.00 24.65 674 PRO A CA 1
ATOM 585 C C . PRO A 1 90 ? -62.711 106.656 -44.730 1.00 22.90 674 PRO A C 1
ATOM 586 O O . PRO A 1 90 ? -63.276 105.939 -45.545 1.00 23.15 674 PRO A O 1
ATOM 590 N N . LYS A 1 91 ? -63.337 107.308 -43.752 1.00 23.60 675 LYS A N 1
ATOM 591 C CA . LYS A 1 91 ? -64.782 107.260 -43.538 1.00 23.01 675 LYS A CA 1
ATOM 592 C C . LYS A 1 91 ? -65.269 108.651 -43.189 1.00 21.03 675 LYS A C 1
ATOM 593 O O . LYS A 1 91 ? -64.600 109.381 -42.466 1.00 22.90 675 LYS A O 1
ATOM 599 N N . ASP A 1 92 ? -66.450 109.018 -43.666 1.00 21.04 676 ASP A N 1
ATOM 600 C CA . ASP A 1 92 ? -66.973 110.341 -43.368 1.00 21.16 676 ASP A CA 1
ATOM 601 C C . ASP A 1 92 ? -68.493 110.345 -43.456 1.00 22.60 676 ASP A C 1
ATOM 602 O O . ASP A 1 92 ? -69.095 109.334 -43.793 1.00 27.57 676 ASP A O 1
ATOM 607 N N . GLY A 1 93 ? -69.116 111.475 -43.152 1.00 20.94 677 GLY A N 1
ATOM 608 C CA . GLY A 1 93 ? -70.557 111.560 -43.238 1.00 19.58 677 GLY A CA 1
ATOM 609 C C . GLY A 1 93 ? -71.225 111.372 -41.894 1.00 20.05 677 GLY A C 1
ATOM 610 O O . GLY A 1 93 ? -70.570 111.027 -40.912 1.00 19.15 677 GLY A O 1
ATOM 611 N N . PRO A 1 94 ? -72.546 111.596 -41.849 1.00 19.18 678 PRO A N 1
ATOM 612 C CA . PRO A 1 94 ? -73.338 111.611 -40.620 1.00 21.15 678 PRO A CA 1
ATOM 613 C C . PRO A 1 94 ? -74.097 110.309 -40.327 1.00 20.43 678 PRO A C 1
ATOM 614 O O . PRO A 1 94 ? -74.674 110.184 -39.250 1.00 19.90 678 PRO A O 1
ATOM 618 N N . ALA A 1 95 ? -74.068 109.359 -41.257 1.00 21.95 679 ALA A N 1
ATOM 619 C CA . ALA A 1 95 ? -74.911 108.160 -41.197 1.00 21.24 679 ALA A CA 1
ATOM 620 C C . ALA A 1 95 ? -74.637 107.189 -40.044 1.00 22.00 679 ALA A C 1
ATOM 621 O O . ALA A 1 95 ? -75.431 106.287 -39.789 1.00 23.77 679 ALA A O 1
ATOM 623 N N . ALA A 1 96 ? -73.512 107.362 -39.361 1.00 24.55 680 ALA A N 1
ATOM 624 C CA . ALA A 1 96 ? -73.169 106.514 -38.226 1.00 21.06 680 ALA A CA 1
ATOM 625 C C . ALA A 1 96 ? -73.634 107.142 -36.913 1.00 19.25 680 ALA A C 1
ATOM 626 O O . ALA A 1 96 ? -73.390 106.598 -35.841 1.00 19.11 680 ALA A O 1
ATOM 628 N N . GLY A 1 97 ? -74.313 108.285 -37.017 1.00 19.51 681 GLY A N 1
ATOM 629 C CA . GLY A 1 97 ? -74.800 109.029 -35.869 1.00 18.60 681 GLY A CA 1
ATOM 630 C C . GLY A 1 97 ? -75.592 108.232 -34.848 1.00 21.20 681 GLY A C 1
ATOM 631 O O . GLY A 1 97 ? -75.292 108.272 -33.657 1.00 21.85 681 GLY A O 1
ATOM 632 N N . ILE A 1 98 ? -76.613 107.506 -35.282 1.00 20.62 682 ILE A N 1
ATOM 633 C CA . ILE A 1 98 ? -77.381 106.748 -34.295 1.00 25.58 682 ILE A CA 1
ATOM 634 C C . ILE A 1 98 ? -76.589 105.557 -33.736 1.00 22.18 682 ILE A C 1
ATOM 635 O O . ILE A 1 98 ? -76.784 105.169 -32.583 1.00 22.58 682 ILE A O 1
ATOM 640 N N . ALA A 1 99 ? -75.682 105.004 -34.538 1.00 19.31 683 ALA A N 1
ATOM 641 C CA . ALA A 1 99 ? -74.811 103.921 -34.074 1.00 21.10 683 ALA A CA 1
ATOM 642 C C . ALA A 1 99 ? -73.849 104.402 -32.989 1.00 17.65 683 ALA A C 1
ATOM 643 O O . ALA A 1 99 ? -73.618 103.710 -32.000 1.00 21.36 683 ALA A O 1
ATOM 645 N N . MET A 1 100 ? -73.308 105.603 -33.178 1.00 20.87 684 MET A N 1
ATOM 646 C CA . MET A 1 100 ? -72.421 106.228 -32.194 1.00 23.35 684 MET A CA 1
ATOM 647 C C . MET A 1 100 ? -73.138 106.382 -30.849 1.00 21.55 684 MET A C 1
ATOM 648 O O . MET A 1 100 ? -72.619 105.989 -29.802 1.00 22.04 684 MET A O 1
ATOM 653 N N . CYS A 1 101 ? -74.336 106.957 -30.898 1.00 21.14 685 CYS A N 1
ATOM 654 C CA . CYS A 1 101 ? -75.140 107.186 -29.708 1.00 17.95 685 CYS A CA 1
ATOM 655 C C . CYS A 1 101 ? -75.424 105.879 -28.972 1.00 20.37 685 CYS A C 1
ATOM 656 O O . CYS A 1 101 ? -75.286 105.808 -27.752 1.00 19.86 685 CYS A O 1
ATOM 659 N N . THR A 1 102 ? -75.800 104.851 -29.737 1.00 20.61 686 THR A N 1
ATOM 660 C CA . THR A 1 102 ? -76.123 103.523 -29.208 1.00 22.46 686 THR A CA 1
ATOM 661 C C . THR A 1 102 ? -74.919 102.891 -28.516 1.00 22.38 686 THR A C 1
ATOM 662 O O . THR A 1 102 ? -75.030 102.389 -27.403 1.00 23.58 686 THR A O 1
ATOM 666 N N . ALA A 1 103 ? -73.764 102.945 -29.168 1.00 26.13 687 ALA A N 1
ATOM 667 C CA . ALA A 1 103 ? -72.522 102.441 -28.573 1.00 28.29 687 ALA A CA 1
ATOM 668 C C . ALA A 1 103 ? -72.160 103.133 -27.250 1.00 25.99 687 ALA A C 1
ATOM 669 O O . ALA A 1 103 ? -71.760 102.472 -26.294 1.00 28.46 687 ALA A O 1
ATOM 671 N N . LEU A 1 104 ? -72.308 104.454 -27.196 1.00 23.92 688 LEU A N 1
ATOM 672 C CA . LEU A 1 104 ? -72.032 105.208 -25.970 1.00 26.19 688 LEU A CA 1
ATOM 673 C C . LEU A 1 104 ? -72.973 104.826 -24.823 1.00 27.30 688 LEU A C 1
ATOM 674 O O . LEU A 1 104 ? -72.539 104.665 -23.684 1.00 28.44 688 LEU A O 1
ATOM 679 N N . VAL A 1 105 ? -74.263 104.699 -25.128 1.00 27.59 689 VAL A N 1
ATOM 680 C CA . VAL A 1 105 ? -75.258 104.254 -24.152 1.00 26.88 689 VAL A CA 1
ATOM 681 C C . VAL A 1 105 ? -74.962 102.835 -23.674 1.00 23.52 689 VAL A C 1
ATOM 682 O O . VAL A 1 105 ? -75.006 102.553 -22.485 1.00 27.49 689 VAL A O 1
ATOM 686 N N . SER A 1 106 ? -74.663 101.938 -24.604 1.00 26.56 690 SER A N 1
ATOM 687 C CA . SER A 1 106 ? -74.260 100.587 -24.233 1.00 28.12 690 SER A CA 1
ATOM 688 C C . SER A 1 106 ? -73.073 100.588 -23.292 1.00 23.11 690 SER A C 1
ATOM 689 O O . SER A 1 106 ? -73.103 99.950 -22.251 1.00 32.43 690 SER A O 1
ATOM 692 N N . CYS A 1 107 ? -72.029 101.311 -23.672 1.00 22.39 691 CYS A N 1
ATOM 693 C CA . CYS A 1 107 ? -70.802 101.368 -22.887 1.00 26.81 691 CYS A CA 1
ATOM 694 C C . CYS A 1 107 ? -71.031 101.927 -21.488 1.00 27.45 691 CYS A C 1
ATOM 695 O O . CYS A 1 107 ? -70.575 101.360 -20.500 1.00 30.82 691 CYS A O 1
ATOM 698 N N . LEU A 1 108 ? -71.729 103.051 -21.411 1.00 29.21 692 LEU A N 1
ATOM 699 C CA . LEU A 1 108 ? -71.926 103.732 -20.142 1.00 29.99 692 LEU A CA 1
ATOM 700 C C . LEU A 1 108 ? -72.911 103.025 -19.222 1.00 32.30 692 LEU A C 1
ATOM 701 O O . LEU A 1 108 ? -72.904 103.259 -18.018 1.00 38.83 692 LEU A O 1
ATOM 706 N N . THR A 1 109 ? -73.763 102.172 -19.782 1.00 30.38 693 THR A N 1
ATOM 707 C CA . THR A 1 109 ? -74.760 101.472 -18.975 1.00 28.79 693 THR A CA 1
ATOM 708 C C . THR A 1 109 ? -74.376 100.025 -18.722 1.00 30.66 693 THR A C 1
ATOM 709 O O . THR A 1 109 ? -74.799 99.437 -17.735 1.00 36.72 693 THR A O 1
ATOM 713 N N . GLY A 1 110 ? -73.575 99.452 -19.611 1.00 27.68 694 GLY A N 1
ATOM 714 C CA . GLY A 1 110 ? -73.246 98.042 -19.533 1.00 32.58 694 GLY A CA 1
ATOM 715 C C . GLY A 1 110 ? -74.287 97.170 -20.210 1.00 35.45 694 GLY A C 1
ATOM 716 O O . GLY A 1 110 ? -74.287 95.949 -20.071 1.00 35.88 694 GLY A O 1
ATOM 717 N N . ASN A 1 111 ? -75.182 97.813 -20.947 1.00 38.21 695 ASN A N 1
ATOM 718 C CA . ASN A 1 111 ? -76.266 97.136 -21.639 1.00 38.01 695 ASN A CA 1
ATOM 719 C C . ASN A 1 111 ? -75.793 96.689 -23.015 1.00 38.48 695 ASN A C 1
ATOM 720 O O . ASN A 1 111 ? -75.562 97.525 -23.879 1.00 39.84 695 ASN A O 1
ATOM 725 N N . PRO A 1 112 ? -75.655 95.366 -23.230 1.00 41.14 696 PRO A N 1
ATOM 726 C CA . PRO A 1 112 ? -75.091 94.852 -24.487 1.00 35.05 696 PRO A CA 1
ATOM 727 C C . PRO A 1 112 ? -75.931 95.233 -25.697 1.00 31.72 696 PRO A C 1
ATOM 728 O O . PRO A 1 112 ? -77.117 95.516 -25.545 1.00 35.01 696 PRO A O 1
ATOM 732 N N . VAL A 1 113 ? -75.319 95.241 -26.876 1.00 28.84 697 VAL A N 1
ATOM 733 C CA . VAL A 1 113 ? -76.012 95.578 -28.112 1.00 30.19 697 VAL A CA 1
ATOM 734 C C . VAL A 1 113 ? -76.443 94.313 -28.855 1.00 39.25 697 VAL A C 1
ATOM 735 O O . VAL A 1 113 ? -75.718 93.317 -28.874 1.00 44.03 697 VAL A O 1
ATOM 739 N N . ARG A 1 114 ? -77.632 94.345 -29.449 1.00 40.45 698 ARG A N 1
ATOM 740 C CA . ARG A 1 114 ? -78.140 93.186 -30.169 1.00 45.00 698 ARG A CA 1
ATOM 741 C C . ARG A 1 114 ? -77.158 92.731 -31.238 1.00 39.95 698 ARG A C 1
ATOM 742 O O . ARG A 1 114 ? -76.506 93.543 -31.894 1.00 35.56 698 ARG A O 1
ATOM 750 N N . ALA A 1 115 ? -77.064 91.420 -31.403 1.00 51.68 699 ALA A N 1
ATOM 751 C CA . ALA A 1 115 ? -76.064 90.833 -32.281 1.00 61.75 699 ALA A CA 1
ATOM 752 C C . ALA A 1 115 ? -76.326 91.119 -33.757 1.00 63.05 699 ALA A C 1
ATOM 753 O O . ALA A 1 115 ? -75.508 91.761 -34.424 1.00 64.72 699 ALA A O 1
ATOM 755 N N . ASP A 1 116 ? -77.466 90.648 -34.258 1.00 59.49 700 ASP A N 1
ATOM 756 C CA . ASP A 1 116 ? -77.762 90.712 -35.686 1.00 55.83 700 ASP A CA 1
ATOM 757 C C . ASP A 1 116 ? -78.497 91.992 -36.086 1.00 46.41 700 ASP A C 1
ATOM 758 O O . ASP A 1 116 ? -79.317 91.986 -37.000 1.00 47.57 700 ASP A O 1
ATOM 763 N N . VAL A 1 117 ? -78.185 93.092 -35.410 1.00 38.26 701 VAL A N 1
ATOM 764 C CA . VAL A 1 117 ? -78.760 94.373 -35.770 1.00 31.37 701 VAL A CA 1
ATOM 765 C C . VAL A 1 117 ? -77.685 95.292 -36.334 1.00 28.18 701 VAL A C 1
ATOM 766 O O . VAL A 1 117 ? -76.567 95.330 -35.839 1.00 27.94 701 VAL A O 1
ATOM 770 N N . ALA A 1 118 ? -78.028 96.002 -37.400 1.00 31.84 702 ALA A N 1
ATOM 771 C CA . ALA A 1 118 ? -77.241 97.139 -37.859 1.00 31.80 702 ALA A CA 1
ATOM 772 C C . ALA A 1 118 ? -78.140 98.375 -37.946 1.00 21.61 702 ALA A C 1
ATOM 773 O O . ALA A 1 118 ? -79.355 98.267 -37.906 1.00 23.55 702 ALA A O 1
ATOM 775 N N . MET A 1 119 ? -77.542 99.554 -38.049 1.00 24.75 703 MET A N 1
ATOM 776 C CA . MET A 1 119 ? -78.335 100.775 -38.122 1.00 26.78 703 MET A CA 1
ATOM 777 C C . MET A 1 119 ? -77.634 101.861 -38.914 1.00 22.37 703 MET A C 1
ATOM 778 O O . MET A 1 119 ? -76.410 101.948 -38.915 1.00 21.08 703 MET A O 1
ATOM 783 N N . THR A 1 120 ? -78.433 102.684 -39.587 1.00 24.80 704 THR A N 1
ATOM 784 C CA . THR A 1 120 ? -77.938 103.868 -40.282 1.00 23.05 704 THR A CA 1
ATOM 785 C C . THR A 1 120 ? -78.834 105.076 -39.997 1.00 21.52 704 THR A C 1
ATOM 786 O O . THR A 1 120 ? -80.050 104.939 -39.849 1.00 25.27 704 THR A O 1
ATOM 790 N N . GLY A 1 121 ? -78.234 106.255 -39.895 1.00 23.18 705 GLY A N 1
ATOM 791 C CA . GLY A 1 121 ? -79.000 107.456 -39.620 1.00 26.70 705 GLY A CA 1
ATOM 792 C C . GLY A 1 121 ? -78.252 108.593 -38.947 1.00 19.03 705 GLY A C 1
ATOM 793 O O . GLY A 1 121 ? -77.420 108.392 -38.060 1.00 18.31 705 GLY A O 1
ATOM 794 N N . GLU A 1 122 ? -78.574 109.806 -39.379 1.00 19.72 706 GLU A N 1
ATOM 795 C CA . GLU A 1 122 ? -78.007 111.012 -38.797 1.00 19.97 706 GLU A CA 1
ATOM 796 C C . GLU A 1 122 ? -78.750 111.398 -37.528 1.00 17.85 706 GLU A C 1
ATOM 797 O O . GLU A 1 122 ? -79.980 111.451 -37.499 1.00 22.37 706 GLU A O 1
ATOM 803 N N . ILE A 1 123 ? -77.996 111.666 -36.475 1.00 16.98 707 ILE A N 1
ATOM 804 C CA . ILE A 1 123 ? -78.590 112.072 -35.209 1.00 21.69 707 ILE A CA 1
ATOM 805 C C . ILE A 1 123 ? -78.589 113.602 -35.041 1.00 22.39 707 ILE A C 1
ATOM 806 O O . ILE A 1 123 ? -77.786 114.312 -35.652 1.00 23.21 707 ILE A O 1
ATOM 811 N N . THR A 1 124 ? -79.518 114.094 -34.227 1.00 23.12 708 THR A N 1
ATOM 812 C CA . THR A 1 124 ? -79.620 115.517 -33.893 1.00 23.43 708 THR A CA 1
ATOM 813 C C . THR A 1 124 ? -79.623 115.645 -32.378 1.00 21.30 708 THR A C 1
ATOM 814 O O . THR A 1 124 ? -79.819 114.653 -31.678 1.00 23.09 708 THR A O 1
ATOM 818 N N . LEU A 1 125 ? -79.395 116.849 -31.866 1.00 21.96 709 LEU A N 1
ATOM 819 C CA . LEU A 1 125 ? -79.313 117.031 -30.421 1.00 22.71 709 LEU A CA 1
ATOM 820 C C . LEU A 1 125 ? -80.678 116.786 -29.804 1.00 24.46 709 LEU A C 1
ATOM 821 O O . LEU A 1 125 ? -80.787 116.299 -28.681 1.00 27.32 709 LEU A O 1
ATOM 826 N N . ARG A 1 126 ? -81.721 117.106 -30.559 1.00 25.77 710 ARG A N 1
ATOM 827 C CA . ARG A 1 126 ? -83.096 116.909 -30.097 1.00 29.90 710 ARG A CA 1
ATOM 828 C C . ARG A 1 126 ? -83.498 115.435 -30.095 1.00 30.76 710 ARG A C 1
ATOM 829 O O . ARG A 1 126 ? -84.566 115.077 -29.584 1.00 33.33 710 ARG A O 1
ATOM 837 N N . GLY A 1 127 ? -82.640 114.589 -30.659 1.00 28.04 711 GLY A N 1
ATOM 838 C CA . GLY A 1 127 ? -82.855 113.153 -30.627 1.00 30.55 711 GLY A CA 1
ATOM 839 C C . GLY A 1 127 ? -83.655 112.626 -31.803 1.00 30.54 711 GLY A C 1
ATOM 840 O O . GLY A 1 127 ? -83.997 111.448 -31.852 1.00 34.11 711 GLY A O 1
ATOM 841 N N . GLN A 1 128 ? -83.964 113.495 -32.755 1.00 25.88 712 GLN A N 1
ATOM 842 C CA . GLN A 1 128 ? -84.651 113.053 -33.952 1.00 26.46 712 GLN A CA 1
ATOM 843 C C . GLN A 1 128 ? -83.651 112.350 -34.868 1.00 26.66 712 GLN A C 1
ATOM 844 O O . GLN A 1 128 ? -82.461 112.667 -34.843 1.00 30.08 712 GLN A O 1
ATOM 850 N N . VAL A 1 129 ? -84.115 111.379 -35.653 1.00 26.45 713 VAL A N 1
ATOM 851 C CA . VAL A 1 129 ? -83.233 110.661 -36.576 1.00 24.52 713 VAL A CA 1
ATOM 852 C C . VAL A 1 129 ? -83.520 111.099 -38.006 1.00 26.07 713 VAL A C 1
ATOM 853 O O . VAL A 1 129 ? -84.654 110.975 -38.484 1.00 29.82 713 VAL A O 1
ATOM 857 N N . LEU A 1 130 ? -82.484 111.612 -38.674 1.00 26.26 714 LEU A N 1
ATOM 858 C CA . LEU A 1 130 ? -82.603 112.227 -40.005 1.00 26.53 714 LEU A CA 1
ATOM 859 C C . LEU A 1 130 ? -82.210 111.283 -41.154 1.00 23.79 714 LEU A C 1
ATOM 860 O O . LEU A 1 130 ? -81.288 110.487 -41.015 1.00 21.37 714 LEU A O 1
ATOM 865 N N . PRO A 1 131 ? -82.915 111.389 -42.296 1.00 23.94 715 PRO A N 1
ATOM 866 C CA . PRO A 1 131 ? -82.641 110.544 -43.459 1.00 24.36 715 PRO A CA 1
ATOM 867 C C . PRO A 1 131 ? -81.227 110.715 -44.003 1.00 23.93 715 PRO A C 1
ATOM 868 O O . PRO A 1 131 ? -80.650 111.795 -43.929 1.00 22.98 715 PRO A O 1
ATOM 872 N N . ILE A 1 132 ? -80.690 109.635 -44.555 1.00 21.69 716 ILE A N 1
ATOM 873 C CA . ILE A 1 132 ? -79.355 109.642 -45.124 1.00 21.66 716 ILE A CA 1
ATOM 874 C C . ILE A 1 132 ? -79.435 109.270 -46.590 1.00 23.45 716 ILE A C 1
ATOM 875 O O . ILE A 1 132 ? -80.528 109.028 -47.108 1.00 26.52 716 ILE A O 1
ATOM 880 N N . GLY A 1 133 ? -78.281 109.229 -47.252 1.00 25.44 717 GLY A N 1
ATOM 881 C CA . GLY A 1 133 ? -78.210 108.857 -48.655 1.00 24.03 717 GLY A CA 1
ATOM 882 C C . GLY A 1 133 ? -77.562 107.504 -48.883 1.00 21.71 717 GLY A C 1
ATOM 883 O O . GLY A 1 133 ? -77.016 106.907 -47.969 1.00 22.20 717 GLY A O 1
ATOM 884 N N . GLY A 1 134 ? -77.630 107.023 -50.115 1.00 22.99 718 GLY A N 1
ATOM 885 C CA . GLY A 1 134 ? -77.041 105.749 -50.477 1.00 24.00 718 GLY A CA 1
ATOM 886 C C . GLY A 1 134 ? -77.586 104.576 -49.689 1.00 27.06 718 GLY A C 1
ATOM 887 O O . GLY A 1 134 ? -76.842 103.666 -49.335 1.00 26.79 718 GLY A O 1
ATOM 888 N N . LEU A 1 135 ? -78.887 104.589 -49.416 1.00 26.84 719 LEU A N 1
ATOM 889 C CA . LEU A 1 135 ? -79.525 103.531 -48.624 1.00 25.02 719 LEU A CA 1
ATOM 890 C C . LEU A 1 135 ? -79.386 102.140 -49.258 1.00 24.24 719 LEU A C 1
ATOM 891 O O . LEU A 1 135 ? -79.174 101.142 -48.562 1.00 22.09 719 LEU A O 1
ATOM 896 N N . LYS A 1 136 ? -79.498 102.077 -50.579 1.00 27.34 720 LYS A N 1
ATOM 897 C CA . LYS A 1 136 ? -79.425 100.796 -51.266 1.00 30.36 720 LYS A CA 1
ATOM 898 C C . LYS A 1 136 ? -78.088 100.125 -51.049 1.00 24.68 720 LYS A C 1
ATOM 899 O O . LYS A 1 136 ? -78.037 98.962 -50.678 1.00 25.77 720 LYS A O 1
ATOM 905 N N . GLU A 1 137 ? -77.020 100.877 -51.295 1.00 25.32 721 GLU A N 1
ATOM 906 C CA . GLU A 1 137 ? -75.652 100.428 -51.087 1.00 26.16 721 GLU A CA 1
ATOM 907 C C . GLU A 1 137 ? -75.463 99.940 -49.653 1.00 25.47 721 GLU A C 1
ATOM 908 O O . GLU A 1 137 ? -74.877 98.888 -49.404 1.00 25.67 721 GLU A O 1
ATOM 914 N N . LYS A 1 138 ? -75.986 100.718 -48.714 1.00 28.83 722 LYS A N 1
ATOM 915 C CA . LYS A 1 138 ? -75.942 100.380 -47.294 1.00 29.82 722 LYS A CA 1
ATOM 916 C C . LYS A 1 138 ? -76.673 99.070 -46.950 1.00 32.65 722 LYS A C 1
ATOM 917 O O . LYS A 1 138 ? -76.112 98.219 -46.260 1.00 28.64 722 LYS A O 1
ATOM 923 N N . LEU A 1 139 ? -77.915 98.922 -47.426 1.00 30.12 723 LEU A N 1
ATOM 924 C CA . LEU A 1 139 ? -78.722 97.719 -47.177 1.00 28.35 723 LEU A CA 1
ATOM 925 C C . LEU A 1 139 ? -78.177 96.483 -47.889 1.00 30.61 723 LEU A C 1
ATOM 926 O O . LEU A 1 139 ? -78.311 95.365 -47.391 1.00 29.23 723 LEU A O 1
ATOM 931 N N . LEU A 1 140 ? -77.576 96.693 -49.058 1.00 32.40 724 LEU A N 1
ATOM 932 C CA . LEU A 1 140 ? -76.860 95.636 -49.763 1.00 30.06 724 LEU A CA 1
ATOM 933 C C . LEU A 1 140 ? -75.674 95.147 -48.940 1.00 29.82 724 LEU A C 1
ATOM 934 O O . LEU A 1 140 ? -75.420 93.949 -48.867 1.00 35.56 724 LEU A O 1
ATOM 939 N N . ALA A 1 141 ? -74.962 96.072 -48.309 1.00 28.29 725 ALA A N 1
ATOM 940 C CA . ALA A 1 141 ? -73.832 95.721 -47.459 1.00 29.38 725 ALA A CA 1
ATOM 941 C C . ALA A 1 141 ? -74.257 94.883 -46.253 1.00 34.59 725 ALA A C 1
ATOM 942 O O . ALA A 1 141 ? -73.591 93.914 -45.898 1.00 42.10 725 ALA A O 1
ATOM 944 N N . ALA A 1 142 ? -75.361 95.265 -45.621 1.00 31.49 726 ALA A N 1
ATOM 945 C CA . ALA A 1 142 ? -75.878 94.538 -44.466 1.00 30.35 726 ALA A CA 1
ATOM 946 C C . ALA A 1 142 ? -76.401 93.166 -44.854 1.00 28.18 726 ALA A C 1
ATOM 947 O O . ALA A 1 142 ? -76.314 92.229 -44.075 1.00 30.01 726 ALA A O 1
ATOM 949 N N . HIS A 1 143 ? -76.961 93.060 -46.054 1.00 28.32 727 HIS A N 1
ATOM 950 C CA . HIS A 1 143 ? -77.506 91.802 -46.543 1.00 33.37 727 HIS A CA 1
ATOM 951 C C . HIS A 1 143 ? -76.400 90.775 -46.768 1.00 39.35 727 HIS A C 1
ATOM 952 O O . HIS A 1 143 ? -76.519 89.619 -46.361 1.00 41.31 727 HIS A O 1
ATOM 959 N N . ARG A 1 144 ? -75.327 91.211 -47.423 1.00 42.44 728 ARG A N 1
ATOM 960 C CA . ARG A 1 144 ? -74.140 90.379 -47.636 1.00 44.08 728 ARG A CA 1
ATOM 961 C C . ARG A 1 144 ? -73.494 89.942 -46.321 1.00 40.53 728 ARG A C 1
ATOM 962 O O . ARG A 1 144 ? -73.013 88.823 -46.202 1.00 39.36 728 ARG A O 1
ATOM 970 N N . GLY A 1 145 ? -73.488 90.829 -45.333 1.00 39.93 729 GLY A N 1
ATOM 971 C CA . GLY A 1 145 ? -72.895 90.520 -44.046 1.00 37.49 729 GLY A CA 1
ATOM 972 C C . GLY A 1 145 ? -73.721 89.586 -43.187 1.00 34.95 729 GLY A C 1
ATOM 973 O O . GLY A 1 145 ? -73.303 89.199 -42.099 1.00 39.84 729 GLY A O 1
ATOM 974 N N . GLY A 1 146 ? -74.901 89.219 -43.664 1.00 33.03 730 GLY A N 1
ATOM 975 C CA . GLY A 1 146 ? -75.782 88.384 -42.878 1.00 31.66 730 GLY A CA 1
ATOM 976 C C . GLY A 1 146 ? -76.390 89.120 -41.703 1.00 35.07 730 GLY A C 1
ATOM 977 O O . GLY A 1 146 ? -76.607 88.539 -40.643 1.00 37.74 730 GLY A O 1
ATOM 978 N N . ILE A 1 147 ? -76.658 90.408 -41.883 1.00 35.91 731 ILE A N 1
ATOM 979 C CA . ILE A 1 147 ? -77.391 91.169 -40.875 1.00 38.28 731 ILE A CA 1
ATOM 980 C C . ILE A 1 147 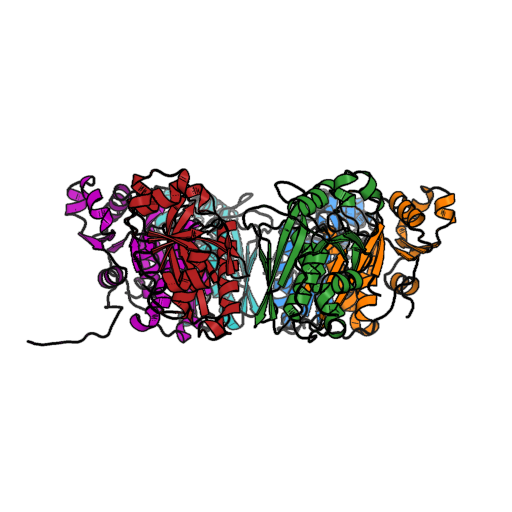? -78.896 90.935 -41.041 1.00 40.20 731 ILE A C 1
ATOM 981 O O . ILE A 1 147 ? -79.430 91.054 -42.141 1.00 38.32 731 ILE A O 1
ATOM 986 N N . LYS A 1 148 ? -79.570 90.589 -39.948 1.00 41.99 732 LYS A N 1
ATOM 987 C CA . LYS A 1 148 ? -80.995 90.276 -40.001 1.00 45.07 732 LYS A CA 1
ATOM 988 C C . LYS A 1 148 ? -81.877 91.515 -39.873 1.00 40.40 732 LYS A C 1
ATOM 989 O O . LYS A 1 148 ? -82.853 91.668 -40.602 1.00 39.25 732 LYS A O 1
ATOM 995 N N . THR A 1 149 ? -81.517 92.403 -38.951 1.00 36.58 733 THR A N 1
ATOM 996 C CA . THR A 1 149 ? -82.338 93.564 -38.627 1.00 33.46 733 THR A CA 1
ATOM 997 C C . THR A 1 149 ? -81.612 94.879 -38.916 1.00 28.82 733 THR A C 1
ATOM 998 O O . THR A 1 149 ? -80.467 95.055 -38.511 1.00 30.11 733 THR A O 1
ATOM 1002 N N . VAL A 1 150 ? -82.273 95.798 -39.617 1.00 22.93 734 VAL A N 1
ATOM 1003 C CA . VAL A 1 150 ? -81.679 97.099 -39.914 1.00 25.38 734 VAL A CA 1
ATOM 1004 C C . VAL A 1 150 ? -82.584 98.252 -39.491 1.00 26.73 734 VAL A C 1
ATOM 1005 O O . VAL A 1 150 ? -83.759 98.272 -39.845 1.00 27.83 734 VAL A O 1
ATOM 1009 N N . LEU A 1 151 ? -82.024 99.203 -38.739 1.00 26.07 735 LEU A N 1
ATOM 1010 C CA . LEU A 1 151 ? -82.709 100.438 -38.376 1.00 21.20 735 LEU A CA 1
ATOM 1011 C C . LEU A 1 151 ? -82.365 101.532 -39.376 1.00 23.74 735 LEU A C 1
ATOM 1012 O O . LEU A 1 151 ? -81.189 101.830 -39.588 1.00 28.00 735 LEU A O 1
ATOM 1017 N N . ILE A 1 152 ? -83.387 102.126 -39.992 1.00 24.31 736 ILE A N 1
ATOM 1018 C CA . ILE A 1 152 ? -83.195 103.234 -40.922 1.00 22.38 736 ILE A CA 1
ATOM 1019 C C . ILE A 1 152 ? -84.014 104.422 -40.427 1.00 25.96 736 ILE A C 1
ATOM 1020 O O . ILE A 1 152 ? -84.922 104.239 -39.618 1.00 27.39 736 ILE A O 1
ATOM 1025 N N . PRO A 1 153 ? -83.672 105.646 -40.872 1.00 27.85 737 PRO A N 1
ATOM 1026 C CA . PRO A 1 153 ? -84.479 106.830 -40.540 1.00 22.04 737 PRO A CA 1
ATOM 1027 C C . PRO A 1 153 ? -85.861 106.746 -41.162 1.00 22.56 737 PRO A C 1
ATOM 1028 O O . PRO A 1 153 ? -85.991 106.302 -42.298 1.00 24.01 737 PRO A O 1
ATOM 1032 N N . PHE A 1 154 ? -86.876 107.166 -40.415 1.00 24.49 738 PHE A N 1
ATOM 1033 C CA . PHE A 1 154 ? -88.264 107.153 -40.882 1.00 21.60 738 PHE A CA 1
ATOM 1034 C C . PHE A 1 154 ? -88.446 107.722 -42.300 1.00 23.64 738 PHE A C 1
ATOM 1035 O O . PHE A 1 154 ? -89.243 107.213 -43.078 1.00 25.55 738 PHE A O 1
ATOM 1043 N N . GLU A 1 155 ? -87.683 108.757 -42.644 1.00 28.23 739 GLU A N 1
ATOM 1044 C CA . GLU A 1 155 ? -87.811 109.411 -43.949 1.00 28.47 739 GLU A CA 1
ATOM 1045 C C . GLU A 1 155 ? -87.030 108.738 -45.071 1.00 27.01 739 GLU A C 1
ATOM 1046 O O . GLU A 1 155 ? -86.936 109.282 -46.168 1.00 31.71 739 GLU A O 1
ATOM 1052 N N . ASN A 1 156 ? -86.454 107.574 -44.798 1.00 23.23 740 ASN A N 1
ATOM 1053 C CA . ASN A 1 156 ? -85.836 106.777 -45.857 1.00 24.31 740 ASN A CA 1
ATOM 1054 C C . ASN A 1 156 ? -86.751 105.661 -46.379 1.00 26.31 740 ASN A C 1
ATOM 1055 O O . ASN A 1 156 ? -86.354 104.893 -47.243 1.00 28.86 740 ASN A O 1
ATOM 1060 N N . LYS A 1 157 ? -87.974 105.578 -45.859 1.00 31.89 741 LYS A N 1
ATOM 1061 C CA . LYS A 1 157 ? -88.956 104.579 -46.307 1.00 25.84 741 LYS A CA 1
ATOM 1062 C C . LYS A 1 157 ? -89.228 104.640 -47.804 1.00 27.19 741 LYS A C 1
ATOM 1063 O O . LYS A 1 157 ? -89.348 103.617 -48.457 1.00 30.62 741 LYS A O 1
ATOM 1069 N N . ARG A 1 158 ? -89.326 105.849 -48.342 1.00 34.49 742 ARG A N 1
ATOM 1070 C CA . ARG A 1 158 ? -89.537 106.036 -49.774 1.00 37.02 742 ARG A CA 1
ATOM 1071 C C . ARG A 1 158 ? -88.428 105.375 -50.586 1.00 33.75 742 ARG A C 1
ATOM 1072 O O . ARG A 1 158 ? -88.661 104.870 -51.679 1.00 34.18 742 ARG A O 1
ATOM 1080 N N . ASP A 1 159 ? -87.219 105.367 -50.039 1.00 34.04 743 ASP A N 1
ATOM 1081 C CA . ASP A 1 159 ? -86.067 104.839 -50.758 1.00 37.27 743 ASP A CA 1
ATOM 1082 C C . ASP A 1 159 ? -86.024 103.307 -50.790 1.00 36.47 743 ASP A C 1
ATOM 1083 O O . ASP A 1 159 ? -85.231 102.720 -51.522 1.00 36.93 743 ASP A O 1
ATOM 1088 N N . LEU A 1 160 ? -86.902 102.671 -50.017 1.00 34.85 744 LEU A N 1
ATOM 1089 C CA . LEU A 1 160 ? -86.984 101.214 -49.974 1.00 32.91 744 LEU A CA 1
ATOM 1090 C C . LEU A 1 160 ? -87.489 100.611 -51.284 1.00 36.84 744 LEU A C 1
ATOM 1091 O O . LEU A 1 160 ? -87.423 99.404 -51.481 1.00 41.89 744 LEU A O 1
ATOM 1096 N N . GLU A 1 161 ? -87.993 101.455 -52.175 1.00 37.34 745 GLU A N 1
ATOM 1097 C CA . GLU A 1 161 ? -88.486 101.004 -53.468 1.00 45.54 745 GLU A CA 1
ATOM 1098 C C . GLU A 1 161 ? -87.354 100.551 -54.371 1.00 47.90 745 GLU A C 1
ATOM 1099 O O . GLU A 1 161 ? -87.478 99.560 -55.081 1.00 54.02 745 GLU A O 1
ATOM 1105 N N . GLU A 1 162 ? -86.248 101.279 -54.340 1.00 46.25 746 GLU A N 1
ATOM 1106 C CA . GLU A 1 162 ? -85.134 101.007 -55.233 1.00 51.69 746 GLU A CA 1
ATOM 1107 C C . GLU A 1 162 ? -84.396 99.720 -54.858 1.00 45.49 746 GLU A C 1
ATOM 1108 O O . GLU A 1 162 ? -83.575 99.216 -55.627 1.00 45.29 746 GLU A O 1
ATOM 1114 N N . ILE A 1 163 ? -84.689 99.192 -53.676 1.00 32.79 747 ILE A N 1
ATOM 1115 C CA . ILE A 1 163 ? -83.979 98.028 -53.163 1.00 31.86 747 ILE A CA 1
ATOM 1116 C C . ILE A 1 163 ? -84.540 96.746 -53.786 1.00 35.70 747 ILE A C 1
ATOM 1117 O O . ILE A 1 163 ? -85.758 96.611 -53.927 1.00 38.02 747 ILE A O 1
ATOM 1122 N N . PRO A 1 164 ? -83.655 95.804 -54.167 1.00 35.84 748 PRO A N 1
ATOM 1123 C CA . PRO A 1 164 ? -84.104 94.520 -54.720 1.00 32.41 748 PRO A CA 1
ATOM 1124 C C . PRO A 1 164 ? -85.107 93.805 -53.809 1.00 32.51 748 PRO A C 1
ATOM 1125 O O . PRO A 1 164 ? -84.989 93.873 -52.588 1.00 31.38 748 PRO A O 1
ATOM 1129 N N . ASP A 1 165 ? -86.093 93.145 -54.410 1.00 35.57 749 ASP A N 1
ATOM 1130 C CA . ASP A 1 165 ? -87.155 92.487 -53.656 1.00 32.41 749 ASP A CA 1
ATOM 1131 C C . ASP A 1 165 ? -86.603 91.471 -52.673 1.00 30.99 749 ASP A C 1
ATOM 1132 O O . ASP A 1 165 ? -87.054 91.389 -51.537 1.00 36.03 749 ASP A O 1
ATOM 1137 N N . ASN A 1 166 ? -85.620 90.703 -53.128 1.00 28.34 750 ASN A N 1
ATOM 1138 C CA . ASN A 1 166 ? -85.045 89.618 -52.342 1.00 38.95 750 ASN A CA 1
ATOM 1139 C C . ASN A 1 166 ? -84.285 90.103 -51.114 1.00 39.70 750 ASN A C 1
ATOM 1140 O O . ASN A 1 166 ? -84.113 89.356 -50.154 1.00 45.90 750 ASN A O 1
ATOM 1145 N N . VAL A 1 167 ? -83.824 91.349 -51.158 1.00 33.16 751 VAL A N 1
ATOM 1146 C CA . VAL A 1 167 ? -83.074 91.945 -50.061 1.00 28.97 751 VAL A CA 1
ATOM 1147 C C . VAL A 1 167 ? -84.034 92.498 -49.004 1.00 27.24 751 VAL A C 1
ATOM 1148 O O . VAL A 1 167 ? -83.830 92.328 -47.805 1.00 28.03 751 VAL A O 1
ATOM 1152 N N . ILE A 1 168 ? -85.089 93.155 -49.459 1.00 30.49 752 ILE A N 1
ATOM 1153 C CA . ILE A 1 168 ? -86.136 93.623 -48.559 1.00 37.10 752 ILE A CA 1
ATOM 1154 C C . ILE A 1 168 ? -86.757 92.445 -47.819 1.00 36.64 752 ILE A C 1
ATOM 1155 O O . ILE A 1 168 ? -87.045 92.527 -46.623 1.00 38.09 752 ILE A O 1
ATOM 1160 N N . ALA A 1 169 ? -86.960 91.349 -48.543 1.00 33.98 753 ALA A N 1
ATOM 1161 C CA . ALA A 1 169 ? -87.595 90.167 -47.983 1.00 32.03 753 ALA A CA 1
ATOM 1162 C C . ALA A 1 169 ? -86.744 89.534 -46.898 1.00 33.47 753 ALA A C 1
ATOM 1163 O O . ALA A 1 169 ? -87.265 89.074 -45.887 1.00 39.72 753 ALA A O 1
ATOM 1165 N N . ASP A 1 170 ? -85.433 89.511 -47.111 1.00 30.96 754 ASP A N 1
ATOM 1166 C CA . ASP A 1 170 ? -84.509 88.893 -46.167 1.00 30.86 754 ASP A CA 1
ATOM 1167 C C . ASP A 1 170 ? -84.269 89.763 -44.938 1.00 32.24 754 ASP A C 1
ATOM 1168 O O . ASP A 1 170 ? -83.981 89.252 -43.859 1.00 36.19 754 ASP A O 1
ATOM 1173 N N . LEU A 1 171 ? -84.383 91.078 -45.108 1.00 33.99 755 LEU A N 1
ATOM 1174 C CA . LEU A 1 171 ? -84.070 92.022 -44.043 1.00 31.52 755 LEU A CA 1
ATOM 1175 C C . LEU A 1 171 ? -85.310 92.461 -43.284 1.00 32.31 755 LEU A C 1
ATOM 1176 O O . LEU A 1 171 ? -86.338 92.766 -43.884 1.00 32.79 755 LEU A O 1
ATOM 1181 N N . ASP A 1 172 ? -85.200 92.504 -41.962 1.00 31.39 756 ASP A N 1
ATOM 1182 C CA . ASP A 1 172 ? -86.231 93.091 -41.117 1.00 29.76 756 ASP A CA 1
ATOM 1183 C C . ASP A 1 172 ? -85.888 94.563 -40.880 1.00 28.37 756 ASP A C 1
ATOM 1184 O O . ASP A 1 172 ? -85.056 94.880 -40.037 1.00 27.94 756 ASP A O 1
ATOM 1189 N N . ILE A 1 173 ? -86.531 95.450 -41.637 1.00 28.16 757 ILE A N 1
ATOM 1190 C CA . ILE A 1 173 ? -86.212 96.882 -41.640 1.00 28.17 757 ILE A CA 1
ATOM 1191 C C . ILE A 1 173 ? -87.149 97.710 -40.761 1.00 28.21 757 ILE A C 1
ATOM 1192 O O . ILE A 1 173 ? -88.367 97.670 -40.936 1.00 30.41 757 ILE A O 1
ATOM 1197 N N . HIS A 1 174 ? -86.570 98.458 -39.822 1.00 26.13 758 HIS A N 1
ATOM 1198 C CA . HIS A 1 174 ? -87.332 99.307 -38.911 1.00 26.03 758 HIS A CA 1
ATOM 1199 C C . HIS A 1 174 ? -87.043 100.774 -39.180 1.00 27.85 758 HIS A C 1
ATOM 1200 O O . HIS A 1 174 ? -85.933 101.245 -38.903 1.00 27.35 758 HIS A O 1
ATOM 1207 N N . PRO A 1 175 ? -88.033 101.505 -39.729 1.00 32.28 759 PRO A N 1
ATOM 1208 C CA . PRO A 1 175 ? -87.958 102.967 -39.840 1.00 29.95 759 PRO A CA 1
ATOM 1209 C C . PRO A 1 175 ? -88.194 103.624 -38.485 1.00 27.00 759 PRO A C 1
ATOM 1210 O O . PRO A 1 175 ? -89.244 103.432 -37.884 1.00 28.30 759 PRO A O 1
ATOM 1214 N N . VAL A 1 176 ? -87.219 104.391 -38.017 1.00 26.20 760 VAL A N 1
ATOM 1215 C CA . VAL A 1 176 ? -87.307 105.058 -36.724 1.00 27.78 760 VAL A CA 1
ATOM 1216 C C . VAL A 1 176 ? -87.302 106.592 -36.862 1.00 24.84 760 VAL A C 1
ATOM 1217 O O . VAL A 1 176 ? -86.705 107.140 -37.786 1.00 20.85 760 VAL A O 1
ATOM 1221 N N . LYS A 1 177 ? -87.998 107.266 -35.949 1.00 25.57 761 LYS A N 1
ATOM 1222 C CA . LYS A 1 177 ? -88.103 108.727 -35.951 1.00 27.48 761 LYS A CA 1
ATOM 1223 C C . LYS A 1 177 ? -87.173 109.348 -34.907 1.00 25.37 761 LYS A C 1
ATOM 1224 O O . LYS A 1 177 ? -86.736 110.491 -35.043 1.00 23.56 761 LYS A O 1
ATOM 1230 N N . ARG A 1 178 ? -86.911 108.582 -33.854 1.00 23.50 762 ARG A N 1
ATOM 1231 C CA . ARG A 1 178 ? -86.339 109.103 -32.624 1.00 26.38 762 ARG A CA 1
ATOM 1232 C C . ARG A 1 178 ? -85.268 108.158 -32.096 1.00 23.76 762 ARG A C 1
ATOM 1233 O O . ARG A 1 178 ? -85.286 106.959 -32.392 1.00 26.36 762 ARG A O 1
ATOM 1241 N N . ILE A 1 179 ? -84.350 108.699 -31.300 1.00 25.28 763 ILE A N 1
ATOM 1242 C CA . ILE A 1 179 ? -83.296 107.894 -30.695 1.00 24.75 763 ILE A CA 1
ATOM 1243 C C . ILE A 1 179 ? -83.823 106.884 -29.664 1.00 24.39 763 ILE A C 1
ATOM 1244 O O . ILE A 1 179 ? -83.292 105.783 -29.543 1.00 24.33 763 ILE A O 1
ATOM 1249 N N . GLU A 1 180 ? -84.862 107.255 -28.926 1.00 24.66 764 GLU A N 1
ATOM 1250 C CA . GLU A 1 180 ? -85.448 106.335 -27.964 1.00 26.22 764 GLU A CA 1
ATOM 1251 C C . GLU A 1 180 ? -85.833 105.030 -28.663 1.00 29.24 764 GLU A C 1
ATOM 1252 O O . GLU A 1 180 ? -85.560 103.944 -28.153 1.00 31.79 764 GLU A O 1
ATOM 1258 N N . GLU A 1 181 ? -86.432 105.147 -29.847 1.00 26.09 765 GLU A N 1
ATOM 1259 C CA . GLU A 1 181 ? -86.785 103.988 -30.668 1.00 26.20 765 GLU A CA 1
ATOM 1260 C C . GLU A 1 181 ? -85.567 103.120 -30.960 1.00 24.05 765 GLU A C 1
ATOM 1261 O O . GLU A 1 181 ? -85.606 101.901 -30.801 1.00 21.43 765 GLU A O 1
ATOM 1267 N N . VAL A 1 182 ? -84.494 103.772 -31.395 1.00 26.36 766 VAL A N 1
ATOM 1268 C CA . VAL A 1 182 ? -83.234 103.110 -31.730 1.00 21.86 766 VAL A CA 1
ATOM 1269 C C . VAL A 1 182 ? -82.667 102.300 -30.551 1.00 22.82 766 VAL A C 1
ATOM 1270 O O . VAL A 1 182 ? -82.311 101.137 -30.705 1.00 23.82 766 VAL A O 1
ATOM 1274 N N . LEU A 1 183 ? -82.613 102.919 -29.375 1.00 24.13 767 LEU A N 1
ATOM 1275 C CA . LEU A 1 183 ? -82.063 102.289 -28.184 1.00 24.47 767 LEU A CA 1
ATOM 1276 C C . LEU A 1 183 ? -82.927 101.120 -27.730 1.00 32.01 767 LEU A C 1
ATOM 1277 O O . LEU A 1 183 ? -82.415 100.068 -27.346 1.00 30.38 767 LEU A O 1
ATOM 1282 N N . THR A 1 184 ? -84.244 101.309 -27.779 1.00 38.85 768 THR A N 1
ATOM 1283 C CA . THR A 1 184 ? -85.193 100.253 -27.420 1.00 35.15 768 THR A CA 1
ATOM 1284 C C . THR A 1 184 ? -84.999 99.012 -28.284 1.00 26.45 768 THR A C 1
ATOM 1285 O O . THR A 1 184 ? -84.929 97.907 -27.772 1.00 27.79 768 THR A O 1
ATOM 1289 N N . LEU A 1 185 ? -84.881 99.207 -29.589 1.00 23.25 769 LEU A N 1
ATOM 1290 C CA . LEU A 1 185 ? -84.697 98.101 -30.518 1.00 25.31 769 LEU A CA 1
ATOM 1291 C C . LEU A 1 185 ? -83.303 97.464 -30.503 1.00 32.25 769 LEU A C 1
ATOM 1292 O O . LEU A 1 185 ? -83.180 96.255 -30.681 1.00 33.14 769 LEU A O 1
ATOM 1297 N N . ALA A 1 186 ? -82.261 98.271 -30.300 1.00 31.19 770 ALA A N 1
ATOM 1298 C CA . ALA A 1 186 ? -80.871 97.819 -30.475 1.00 28.44 770 ALA A CA 1
ATOM 1299 C C . ALA A 1 186 ? -80.243 97.213 -29.227 1.00 29.31 770 ALA A C 1
ATOM 1300 O O . ALA A 1 186 ? -79.419 96.307 -29.313 1.00 30.31 770 ALA A O 1
ATOM 1302 N N . LEU A 1 187 ? -80.615 97.737 -28.069 1.00 30.31 771 LEU A N 1
ATOM 1303 C CA . LEU A 1 187 ? -80.027 97.285 -26.824 1.00 28.91 771 LEU A CA 1
ATOM 1304 C C . LEU A 1 187 ? -80.757 96.049 -26.341 1.00 30.36 771 LEU A C 1
ATOM 1305 O O . LEU A 1 187 ? -81.920 95.836 -26.651 1.00 32.10 771 LEU A O 1
ATOM 1310 N N . GLN A 1 188 ? -80.056 95.216 -25.594 1.00 33.78 772 GLN A N 1
ATOM 1311 C CA . GLN A 1 188 ? -80.628 93.964 -25.144 1.00 41.81 772 GLN A CA 1
ATOM 1312 C C . GLN A 1 188 ? -81.584 94.158 -23.962 1.00 50.36 772 GLN A C 1
ATOM 1313 O O . GLN A 1 188 ? -82.523 93.386 -23.787 1.00 57.52 772 GLN A O 1
ATOM 1319 N N . ASN A 1 189 ? -81.372 95.204 -23.171 1.00 51.02 773 ASN A N 1
ATOM 1320 C CA . ASN A 1 189 ? -82.231 95.452 -22.016 1.00 49.50 773 ASN A CA 1
ATOM 1321 C C . ASN A 1 189 ? -83.084 96.722 -22.097 1.00 52.70 773 ASN A C 1
ATOM 1322 O O . ASN A 1 189 ? -82.722 97.699 -22.758 1.00 55.24 773 ASN A O 1
ATOM 1327 N N . VAL B 1 11 ? -37.916 94.932 -22.373 1.00 33.70 595 VAL B N 1
ATOM 1328 C CA . VAL B 1 11 ? -38.926 95.604 -21.548 1.00 40.69 595 VAL B CA 1
ATOM 1329 C C . VAL B 1 11 ? -39.380 96.956 -22.123 1.00 40.54 595 VAL B C 1
ATOM 1330 O O . VAL B 1 11 ? -38.637 97.945 -22.092 1.00 46.11 595 VAL B O 1
ATOM 1334 N N . GLY B 1 12 ? -40.600 96.983 -22.659 1.00 33.05 596 GLY B N 1
ATOM 1335 C CA . GLY B 1 12 ? -41.109 98.146 -23.369 1.00 29.91 596 GLY B CA 1
ATOM 1336 C C . GLY B 1 12 ? -40.574 98.264 -24.786 1.00 31.62 596 GLY B C 1
ATOM 1337 O O . GLY B 1 12 ? -40.888 99.205 -25.509 1.00 33.35 596 GLY B O 1
ATOM 1338 N N . GLN B 1 13 ? -39.754 97.297 -25.176 1.00 34.79 597 GLN B N 1
ATOM 1339 C CA . GLN B 1 13 ? -39.142 97.263 -26.498 1.00 31.66 597 GLN B CA 1
ATOM 1340 C C . GLN B 1 13 ? -39.766 96.128 -27.296 1.00 30.10 597 GLN B C 1
ATOM 1341 O O . GLN B 1 13 ? -39.666 94.972 -26.913 1.00 29.94 597 GLN B O 1
ATOM 1347 N N . VAL B 1 14 ? -40.423 96.458 -28.400 1.00 34.48 598 VAL B N 1
ATOM 1348 C CA . VAL B 1 14 ? -41.086 95.441 -29.201 1.00 35.22 598 VAL B CA 1
ATOM 1349 C C . VAL B 1 14 ? -40.717 95.570 -30.669 1.00 32.32 598 VAL B C 1
ATOM 1350 O O . VAL B 1 14 ? -40.689 96.665 -31.218 1.00 31.44 598 VAL B O 1
ATOM 1354 N N . THR B 1 15 ? -40.412 94.440 -31.292 1.00 34.05 599 THR B N 1
ATOM 1355 C CA . THR B 1 15 ? -40.234 94.396 -32.733 1.00 34.86 599 THR B CA 1
ATOM 1356 C C . THR B 1 15 ? -41.590 94.162 -33.406 1.00 32.00 599 THR B C 1
ATOM 1357 O O . THR B 1 15 ? -42.214 93.118 -33.233 1.00 28.38 599 THR B O 1
ATOM 1361 N N . GLY B 1 16 ? -42.047 95.171 -34.146 1.00 33.20 600 GLY B N 1
ATOM 1362 C CA . GLY B 1 16 ? -43.291 95.091 -34.882 1.00 31.32 600 GLY B CA 1
ATOM 1363 C C . GLY B 1 16 ? -42.991 95.213 -36.351 1.00 27.25 600 GLY B C 1
ATOM 1364 O O . GLY B 1 16 ? -42.000 95.826 -36.721 1.00 34.10 600 GLY B O 1
ATOM 1365 N N . LEU B 1 17 ? -43.826 94.614 -37.188 1.00 28.12 601 LEU B N 1
ATOM 1366 C CA . LEU B 1 17 ? -43.662 94.736 -38.625 1.00 25.69 601 LEU B CA 1
ATOM 1367 C C . LEU B 1 17 ? -44.767 95.619 -39.178 1.00 23.96 601 LEU B C 1
ATOM 1368 O O . LEU B 1 17 ? -45.941 95.358 -38.977 1.00 24.94 601 LEU B O 1
ATOM 1373 N N . ALA B 1 18 ? -44.384 96.678 -39.869 1.00 26.16 602 ALA B N 1
ATOM 1374 C CA . ALA B 1 18 ? -45.348 97.663 -40.340 1.00 25.39 602 ALA B CA 1
ATOM 1375 C C . ALA B 1 18 ? -44.727 98.391 -41.508 1.00 31.62 602 ALA B C 1
ATOM 1376 O O . ALA B 1 18 ? -43.613 98.084 -41.899 1.00 37.63 602 ALA B O 1
ATOM 1378 N N . TRP B 1 19 ? -45.433 99.364 -42.061 1.00 26.64 603 TRP B N 1
ATOM 1379 C CA . TRP B 1 19 ? -44.974 100.022 -43.278 1.00 27.10 603 TRP B CA 1
ATOM 1380 C C . TRP B 1 19 ? -43.990 101.172 -43.026 1.00 26.30 603 TRP B C 1
ATOM 1381 O O . TRP B 1 19 ? -44.167 101.989 -42.120 1.00 26.51 603 TRP B O 1
ATOM 1392 N N . THR B 1 20 ? -42.946 101.212 -43.842 1.00 28.03 604 THR B N 1
ATOM 1393 C CA . THR B 1 20 ? -41.986 102.303 -43.835 1.00 30.93 604 THR B CA 1
ATOM 1394 C C . THR B 1 20 ? -41.856 102.788 -45.259 1.00 31.64 604 THR B C 1
ATOM 1395 O O . THR B 1 20 ? -42.130 102.038 -46.195 1.00 32.78 604 THR B O 1
ATOM 1399 N N . GLU B 1 21 ? -41.435 104.034 -45.437 1.00 36.24 605 GLU B N 1
ATOM 1400 C CA . GLU B 1 21 ? -41.185 104.532 -46.785 1.00 38.48 605 GLU B CA 1
ATOM 1401 C C . GLU B 1 21 ? -39.895 103.945 -47.358 1.00 37.17 605 GLU B C 1
ATOM 1402 O O . GLU B 1 21 ? -39.840 103.567 -48.523 1.00 41.78 605 GLU B O 1
ATOM 1408 N N . VAL B 1 22 ? -38.862 103.868 -46.528 1.00 39.60 606 VAL B N 1
ATOM 1409 C CA . VAL B 1 22 ? -37.598 103.240 -46.915 1.00 43.15 606 VAL B CA 1
ATOM 1410 C C . VAL B 1 22 ? -37.070 102.383 -45.786 1.00 45.87 606 VAL B C 1
ATOM 1411 O O . VAL B 1 22 ? -37.422 102.583 -44.625 1.00 44.27 606 VAL B O 1
ATOM 1415 N N . GLY B 1 23 ? -36.195 101.445 -46.130 1.00 52.93 607 GLY B N 1
ATOM 1416 C CA . GLY B 1 23 ? -35.681 100.498 -45.162 1.00 57.78 607 GLY B CA 1
ATOM 1417 C C . GLY B 1 23 ? -36.712 99.415 -44.923 1.00 61.37 607 GLY B C 1
ATOM 1418 O O . GLY B 1 23 ? -37.878 99.552 -45.321 1.00 60.60 607 GLY B O 1
ATOM 1419 N N . GLY B 1 24 ? -36.289 98.340 -44.269 1.00 62.20 608 GLY B N 1
ATOM 1420 C CA . GLY B 1 24 ? -37.151 97.187 -44.078 1.00 58.74 608 GLY B CA 1
ATOM 1421 C C . GLY B 1 24 ? -38.448 97.551 -43.395 1.00 50.17 608 GLY B C 1
ATOM 1422 O O . GLY B 1 24 ? -38.536 98.582 -42.731 1.00 46.40 608 GLY B O 1
ATOM 1423 N N . ASP B 1 25 ? -39.459 96.705 -43.561 1.00 43.71 609 ASP B N 1
ATOM 1424 C CA . ASP B 1 25 ? -40.739 96.927 -42.907 1.00 38.38 609 ASP B CA 1
ATOM 1425 C C . ASP B 1 25 ? -40.647 96.531 -41.437 1.00 34.01 609 ASP B C 1
ATOM 1426 O O . ASP B 1 25 ? -41.658 96.354 -40.771 1.00 37.13 609 ASP B O 1
ATOM 1431 N N . LEU B 1 26 ? -39.427 96.376 -40.938 1.00 37.63 610 LEU B N 1
ATOM 1432 C CA . LEU B 1 26 ? -39.227 96.076 -39.533 1.00 37.57 610 LEU B CA 1
ATOM 1433 C C . LEU B 1 26 ? -39.121 97.354 -38.705 1.00 41.64 610 LEU B C 1
ATOM 1434 O O . LEU B 1 26 ? -38.420 98.302 -39.078 1.00 44.65 610 LEU B O 1
ATOM 1439 N N . LEU B 1 27 ? -39.816 97.360 -37.574 1.00 37.28 611 LEU B N 1
ATOM 1440 C CA . LEU B 1 27 ? -39.816 98.492 -36.672 1.00 31.96 611 LEU B CA 1
ATOM 1441 C C . LEU B 1 27 ? -39.358 98.090 -35.282 1.00 28.24 611 LEU B C 1
ATOM 1442 O O . LEU B 1 27 ? -39.792 97.083 -34.737 1.00 31.21 611 LEU B O 1
ATOM 1447 N N . THR B 1 28 ? -38.475 98.887 -34.707 1.00 26.01 612 THR B N 1
ATOM 1448 C CA . THR B 1 28 ? -38.125 98.721 -33.310 1.00 31.31 612 THR B CA 1
ATOM 1449 C C . THR B 1 28 ? -38.902 99.748 -32.493 1.00 31.21 612 THR B C 1
ATOM 1450 O O . THR B 1 28 ? -38.626 100.941 -32.553 1.00 40.49 612 THR B O 1
ATOM 1454 N N . ILE B 1 29 ? -39.883 99.274 -31.738 1.00 29.99 613 ILE B N 1
ATOM 1455 C CA . ILE B 1 29 ? -40.737 100.142 -30.947 1.00 26.37 613 ILE B CA 1
ATOM 1456 C C . ILE B 1 29 ? -40.233 100.239 -29.509 1.00 29.20 613 ILE B C 1
ATOM 1457 O O . ILE B 1 29 ? -40.058 99.235 -28.827 1.00 31.67 613 ILE B O 1
ATOM 1462 N N . GLU B 1 30 ? -39.982 101.465 -29.069 1.00 27.97 614 GLU B N 1
ATOM 1463 C CA . GLU B 1 30 ? -39.480 101.715 -27.734 1.00 28.28 614 GLU B CA 1
ATOM 1464 C C . GLU B 1 30 ? -40.514 102.506 -26.988 1.00 26.56 614 GLU B C 1
ATOM 1465 O O . GLU B 1 30 ? -41.239 103.294 -27.579 1.00 28.58 614 GLU B O 1
ATOM 1471 N N . THR B 1 31 ? -40.587 102.284 -25.685 1.00 28.71 615 THR B N 1
ATOM 1472 C CA . THR B 1 31 ? -41.507 103.017 -24.833 1.00 31.37 615 THR B CA 1
ATOM 1473 C C . THR B 1 31 ? -40.821 103.273 -23.506 1.00 34.13 615 THR B C 1
ATOM 1474 O O . THR B 1 31 ? -40.009 102.466 -23.059 1.00 37.31 615 THR B O 1
ATOM 1478 N N . ALA B 1 32 ? -41.137 104.409 -22.893 1.00 31.73 616 ALA B N 1
ATOM 1479 C CA . ALA B 1 32 ? -40.705 104.696 -21.535 1.00 29.57 616 ALA B CA 1
ATOM 1480 C C . ALA B 1 32 ? -41.934 105.114 -20.748 1.00 28.28 616 ALA B C 1
ATOM 1481 O O . ALA B 1 32 ? -42.802 105.795 -21.286 1.00 30.98 616 ALA B O 1
ATOM 1483 N N . CYS B 1 33 ? -42.011 104.679 -19.492 1.00 37.61 617 CYS B N 1
ATOM 1484 C CA . CYS B 1 33 ? -43.146 104.975 -18.616 1.00 41.29 617 CYS B CA 1
ATOM 1485 C C . CYS B 1 33 ? -42.641 105.463 -17.268 1.00 45.20 617 CYS B C 1
ATOM 1486 O O . CYS B 1 33 ? -42.443 104.681 -16.346 1.00 50.32 617 CYS B O 1
ATOM 1489 N N . VAL B 1 34 ? -42.437 106.765 -17.157 1.00 48.18 618 VAL B N 1
ATOM 1490 C CA . VAL B 1 34 ? -41.904 107.354 -15.941 1.00 46.42 618 VAL B CA 1
ATOM 1491 C C . VAL B 1 34 ? -43.015 107.990 -15.128 1.00 46.70 618 VAL B C 1
ATOM 1492 O O . VAL B 1 34 ? -44.065 108.323 -15.673 1.00 48.10 618 VAL B O 1
ATOM 1496 N N . PRO B 1 35 ? -42.792 108.148 -13.816 1.00 46.55 619 PRO B N 1
ATOM 1497 C CA . PRO B 1 35 ? -43.705 108.924 -12.972 1.00 49.04 619 PRO B CA 1
ATOM 1498 C C . PRO B 1 35 ? -44.055 110.257 -13.621 1.00 46.03 619 PRO B C 1
ATOM 1499 O O . PRO B 1 35 ? -43.162 110.973 -14.064 1.00 45.81 619 PRO B O 1
ATOM 1503 N N . GLY B 1 36 ? -45.340 110.574 -13.700 1.00 40.66 620 GLY B N 1
ATOM 1504 C CA . GLY B 1 36 ? -45.756 111.807 -14.339 1.00 46.01 620 GLY B CA 1
ATOM 1505 C C . GLY B 1 36 ? -47.187 112.216 -14.035 1.00 52.89 620 GLY B C 1
ATOM 1506 O O . GLY B 1 36 ? -47.789 111.764 -13.062 1.00 55.41 620 GLY B O 1
ATOM 1507 N N . LYS B 1 37 ? -47.730 113.085 -14.880 1.00 51.03 621 LYS B N 1
ATOM 1508 C CA . LYS B 1 37 ? -49.063 113.621 -14.678 1.00 44.67 621 LYS B CA 1
ATOM 1509 C C . LYS B 1 37 ? -50.000 113.073 -15.733 1.00 36.32 621 LYS B C 1
ATOM 1510 O O . LYS B 1 37 ? -51.193 113.354 -15.723 1.00 39.58 621 LYS B O 1
ATOM 1516 N N . GLY B 1 38 ? -49.455 112.289 -16.652 1.00 35.17 622 GLY B N 1
ATOM 1517 C CA . GLY B 1 38 ? -50.276 111.627 -17.645 1.00 36.02 622 GLY B CA 1
ATOM 1518 C C . GLY B 1 38 ? -50.129 112.165 -19.049 1.00 33.99 622 GLY B C 1
ATOM 1519 O O . GLY B 1 38 ? -51.115 112.296 -19.769 1.00 35.66 622 GLY B O 1
ATOM 1520 N N . LYS B 1 39 ? -48.903 112.482 -19.446 1.00 34.05 623 LYS B N 1
ATOM 1521 C CA . LYS B 1 39 ? -48.670 112.953 -20.803 1.00 32.87 623 LYS B CA 1
ATOM 1522 C C . LYS B 1 39 ? -48.298 111.802 -21.712 1.00 36.80 623 LYS B C 1
ATOM 1523 O O . LYS B 1 39 ? -47.413 111.022 -21.391 1.00 44.13 623 LYS B O 1
ATOM 1529 N N . LEU B 1 40 ? -48.977 111.697 -22.848 1.00 38.85 624 LEU B N 1
ATOM 1530 C CA . LEU B 1 40 ? -48.610 110.735 -23.873 1.00 34.69 624 LEU B CA 1
ATOM 1531 C C . LEU B 1 40 ? -47.777 111.438 -24.942 1.00 34.45 624 LEU B C 1
ATOM 1532 O O . LEU B 1 40 ? -48.208 112.427 -25.528 1.00 32.03 624 LEU B O 1
ATOM 1537 N N . THR B 1 41 ? -46.565 110.934 -25.165 1.00 39.60 625 THR B N 1
ATOM 1538 C CA . THR B 1 41 ? -45.700 111.420 -26.237 1.00 38.75 625 THR B CA 1
ATOM 1539 C C . THR B 1 41 ? -45.454 110.275 -27.219 1.00 32.54 625 THR B C 1
ATOM 1540 O O . THR B 1 41 ? -45.132 109.170 -26.811 1.00 30.55 625 THR B O 1
ATOM 1544 N N . TYR B 1 42 ? -45.650 110.529 -28.508 1.00 28.88 626 TYR B N 1
ATOM 1545 C CA . TYR B 1 42 ? -45.270 109.561 -29.524 1.00 28.08 626 TYR B CA 1
ATOM 1546 C C . TYR B 1 42 ? -44.541 110.187 -30.712 1.00 27.70 626 TYR B C 1
ATOM 1547 O O . TYR B 1 42 ? -45.035 111.120 -31.353 1.00 33.21 626 TYR B O 1
ATOM 1556 N N . THR B 1 43 ? -43.351 109.661 -30.984 1.00 22.36 627 THR B N 1
ATOM 1557 C CA . THR B 1 43 ? -42.420 110.259 -31.932 1.00 24.22 627 THR B CA 1
ATOM 1558 C C . THR B 1 43 ? -41.814 109.194 -32.832 1.00 25.38 627 THR B C 1
ATOM 1559 O O . THR B 1 43 ? -41.975 108.010 -32.585 1.00 25.35 627 THR B O 1
ATOM 1563 N N . GLY B 1 44 ? -41.126 109.621 -33.880 1.00 21.51 628 GLY B N 1
ATOM 1564 C CA . GLY B 1 44 ? -40.470 108.704 -34.783 1.00 20.57 628 GLY B CA 1
ATOM 1565 C C . GLY B 1 44 ? -40.911 108.874 -36.222 1.00 23.67 628 GLY B C 1
ATOM 1566 O O . GLY B 1 44 ? -40.878 107.911 -36.984 1.00 27.59 628 GLY B O 1
ATOM 1567 N N . SER B 1 45 ? -41.298 110.097 -36.592 1.00 22.78 629 SER B N 1
ATOM 1568 C CA . SER B 1 45 ? -41.873 110.400 -37.905 1.00 21.44 629 SER B CA 1
ATOM 1569 C C . SER B 1 45 ? -43.093 109.525 -38.187 1.00 23.14 629 SER B C 1
ATOM 1570 O O . SER B 1 45 ? -43.241 108.980 -39.274 1.00 23.56 629 SER B O 1
ATOM 1573 N N . LEU B 1 46 ? -43.967 109.423 -37.192 1.00 24.48 630 LEU B N 1
ATOM 1574 C CA . LEU B 1 46 ? -45.177 108.599 -37.258 1.00 22.46 630 LEU B CA 1
ATOM 1575 C C . LEU B 1 46 ? -46.321 109.242 -38.067 1.00 22.13 630 LEU B C 1
ATOM 1576 O O . LEU B 1 46 ? -46.688 110.396 -37.845 1.00 21.67 630 LEU B O 1
ATOM 1581 N N . GLY B 1 47 ? -46.877 108.474 -38.998 1.00 26.59 631 GLY B N 1
ATOM 1582 C CA . GLY B 1 47 ? -48.033 108.903 -39.760 1.00 26.13 631 GLY B CA 1
ATOM 1583 C C . GLY B 1 47 ? -49.294 108.836 -38.922 1.00 23.38 631 GLY B C 1
ATOM 1584 O O . GLY B 1 47 ? -49.318 108.135 -37.913 1.00 24.16 631 GLY B O 1
ATOM 1585 N N . GLU B 1 48 ? -50.330 109.566 -39.352 1.00 26.14 632 GLU B N 1
ATOM 1586 C CA . GLU B 1 48 ? -51.551 109.778 -38.566 1.00 21.77 632 GLU B CA 1
ATOM 1587 C C . GLU B 1 48 ? -52.242 108.476 -38.199 1.00 19.04 632 GLU B C 1
ATOM 1588 O O . GLU B 1 48 ? -52.622 108.273 -37.049 1.00 22.44 632 GLU B O 1
ATOM 1594 N N . VAL B 1 49 ? -52.381 107.596 -39.184 1.00 22.36 633 VAL B N 1
ATOM 1595 C CA . VAL B 1 49 ? -52.952 106.264 -38.979 1.00 22.26 633 VAL B CA 1
ATOM 1596 C C . VAL B 1 49 ? -52.147 105.437 -37.965 1.00 21.29 633 VAL B C 1
ATOM 1597 O O . VAL B 1 49 ? -52.729 104.714 -37.156 1.00 22.44 633 VAL B O 1
ATOM 1601 N N . MET B 1 50 ? -50.815 105.558 -38.001 1.00 18.62 634 MET B N 1
ATOM 1602 C CA . MET B 1 50 ? -49.965 104.944 -36.981 1.00 19.35 634 MET B CA 1
ATOM 1603 C C . MET B 1 50 ? -50.108 105.600 -35.612 1.00 18.80 634 MET B C 1
ATOM 1604 O O . MET B 1 50 ? -50.136 104.907 -34.603 1.00 21.85 634 MET B O 1
ATOM 1609 N N . GLN B 1 51 ? -50.184 106.931 -35.572 1.00 21.00 635 GLN B N 1
ATOM 1610 C CA . GLN B 1 51 ? -50.443 107.644 -34.325 1.00 17.61 635 GLN B CA 1
ATOM 1611 C C . GLN B 1 51 ? -51.769 107.211 -33.713 1.00 19.78 635 GLN B C 1
ATOM 1612 O O . GLN B 1 51 ? -51.861 106.992 -32.516 1.00 23.77 635 GLN B O 1
ATOM 1618 N N . GLU B 1 52 ? -52.801 107.109 -34.542 1.00 18.52 636 GLU B N 1
ATOM 1619 C CA . GLU B 1 52 ? -54.099 106.613 -34.091 1.00 17.43 636 GLU B CA 1
ATOM 1620 C C . GLU B 1 52 ? -54.028 105.183 -33.561 1.00 20.50 636 GLU B C 1
ATOM 1621 O O . GLU B 1 52 ? -54.685 104.857 -32.575 1.00 20.65 636 GLU B O 1
ATOM 1627 N N . SER B 1 53 ? -53.207 104.340 -34.199 1.00 23.75 637 SER B N 1
ATOM 1628 C CA . SER B 1 53 ? -53.010 102.963 -33.736 1.00 23.88 637 SER B CA 1
ATOM 1629 C C . SER B 1 53 ? -52.455 102.921 -32.322 1.00 20.93 637 SER B C 1
ATOM 1630 O O . SER B 1 53 ? -52.784 102.020 -31.564 1.00 20.80 637 SER B O 1
ATOM 1633 N N . ILE B 1 54 ? -51.648 103.917 -31.966 1.00 20.34 638 ILE B N 1
ATOM 1634 C CA . ILE B 1 54 ? -51.121 104.028 -30.607 1.00 22.08 638 ILE B CA 1
ATOM 1635 C C . ILE B 1 54 ? -52.213 104.411 -29.618 1.00 21.93 638 ILE B C 1
ATOM 1636 O O . ILE B 1 54 ? -52.274 103.891 -28.507 1.00 25.75 638 ILE B O 1
ATOM 1641 N N . GLN B 1 55 ? -53.076 105.328 -30.023 1.00 23.51 639 GLN B N 1
ATOM 1642 C CA . GLN B 1 55 ? -54.177 105.726 -29.167 1.00 26.07 639 GLN B CA 1
ATOM 1643 C C . GLN B 1 55 ? -55.042 104.522 -28.865 1.00 22.24 639 GLN B C 1
ATOM 1644 O O . GLN B 1 55 ? -55.423 104.303 -27.722 1.00 23.64 639 GLN B O 1
ATOM 1650 N N . ALA B 1 56 ? -55.304 103.720 -29.891 1.00 21.47 640 ALA B N 1
ATOM 1651 C CA . ALA B 1 56 ? -56.136 102.524 -29.754 1.00 23.55 640 ALA B CA 1
ATOM 1652 C C . ALA B 1 56 ? -55.515 101.486 -28.819 1.00 24.13 640 ALA B C 1
ATOM 1653 O O . ALA B 1 56 ? -56.178 100.969 -27.920 1.00 23.00 640 ALA B O 1
ATOM 1655 N N . ALA B 1 57 ? -54.242 101.182 -29.043 1.00 25.80 641 ALA B N 1
ATOM 1656 C CA . ALA B 1 57 ? -53.515 100.236 -28.215 1.00 22.77 641 ALA B CA 1
ATOM 1657 C C . ALA B 1 57 ? -53.552 100.666 -26.754 1.00 24.99 641 ALA B C 1
ATOM 1658 O O . ALA B 1 57 ? -53.707 99.833 -25.865 1.00 27.29 641 ALA B O 1
ATOM 1660 N N . LEU B 1 58 ? -53.429 101.968 -26.512 1.00 22.11 642 LEU B N 1
ATOM 1661 C CA . LEU B 1 58 ? -53.388 102.499 -25.152 1.00 22.48 642 LEU B CA 1
ATOM 1662 C C . LEU B 1 58 ? -54.749 102.425 -24.459 1.00 24.42 642 LEU B C 1
ATOM 1663 O O . LEU B 1 58 ? -54.840 102.260 -23.247 1.00 26.04 642 LEU B O 1
ATOM 1668 N N . THR B 1 59 ? -55.810 102.557 -25.244 1.00 26.99 643 THR B N 1
ATOM 1669 C CA . THR B 1 59 ? -57.170 102.445 -24.731 1.00 25.82 643 THR B CA 1
ATOM 1670 C C . THR B 1 59 ? -57.462 100.999 -24.349 1.00 23.55 643 THR B C 1
ATOM 1671 O O . THR B 1 59 ? -58.139 100.731 -23.359 1.00 28.51 643 THR B O 1
ATOM 1675 N N . VAL B 1 60 ? -56.928 100.074 -25.138 1.00 21.45 644 VAL B N 1
ATOM 1676 C CA . VAL B 1 60 ? -57.016 98.659 -24.827 1.00 23.35 644 VAL B CA 1
ATOM 1677 C C . VAL B 1 60 ? -56.397 98.379 -23.461 1.00 26.45 644 VAL B C 1
ATOM 1678 O O . VAL B 1 60 ? -57.036 97.778 -22.600 1.00 28.99 644 VAL B O 1
ATOM 1682 N N . VAL B 1 61 ? -55.161 98.832 -23.265 1.00 24.18 645 VAL B N 1
ATOM 1683 C CA . VAL B 1 61 ? -54.458 98.638 -22.001 1.00 22.83 645 VAL B CA 1
ATOM 1684 C C . VAL B 1 61 ? -55.239 99.256 -20.841 1.00 25.55 645 VAL B C 1
ATOM 1685 O O . VAL B 1 61 ? -55.370 98.653 -19.780 1.00 28.58 645 VAL B O 1
ATOM 1689 N N . ARG B 1 62 ? -55.760 100.459 -21.048 1.00 26.94 646 ARG B N 1
ATOM 1690 C CA . ARG B 1 62 ? -56.528 101.137 -20.011 1.00 31.75 646 ARG B CA 1
ATOM 1691 C C . ARG B 1 62 ? -57.761 100.341 -19.629 1.00 30.55 646 ARG B C 1
ATOM 1692 O O . ARG B 1 62 ? -58.090 100.222 -18.450 1.00 29.72 646 ARG B O 1
ATOM 1700 N N . ALA B 1 63 ? -58.436 99.798 -20.637 1.00 28.83 647 ALA B N 1
ATOM 1701 C CA . ALA B 1 63 ? -59.661 99.043 -20.430 1.00 25.89 647 ALA B CA 1
ATOM 1702 C C . ALA B 1 63 ? -59.410 97.774 -19.633 1.00 30.78 647 ALA B C 1
ATOM 1703 O O . ALA B 1 63 ? -60.268 97.338 -18.866 1.00 36.35 647 ALA B O 1
ATOM 1705 N N . ARG B 1 64 ? -58.223 97.204 -19.811 1.00 30.16 648 ARG B N 1
ATOM 1706 C CA . ARG B 1 64 ? -57.831 95.946 -19.178 1.00 34.10 648 ARG B CA 1
ATOM 1707 C C . ARG B 1 64 ? -56.781 96.123 -18.087 1.00 39.67 648 ARG B C 1
ATOM 1708 O O . ARG B 1 64 ? -56.150 95.148 -17.692 1.00 46.40 648 ARG B O 1
ATOM 1716 N N . ALA B 1 65 ? -56.582 97.353 -17.619 1.00 36.64 649 ALA B N 1
ATOM 1717 C CA . ALA B 1 65 ? -55.505 97.664 -16.684 1.00 30.46 649 ALA B CA 1
ATOM 1718 C C . ALA B 1 65 ? -55.481 96.749 -15.463 1.00 36.78 649 ALA B C 1
ATOM 1719 O O . ALA B 1 65 ? -54.435 96.223 -15.094 1.00 38.13 649 ALA B O 1
ATOM 1721 N N . GLU B 1 66 ? -56.644 96.553 -14.851 1.00 46.67 650 GLU B N 1
ATOM 1722 C CA . GLU B 1 66 ? -56.763 95.767 -13.621 1.00 51.85 650 GLU B CA 1
ATOM 1723 C C . GLU B 1 66 ? -56.429 94.285 -13.804 1.00 44.57 650 GLU B C 1
ATOM 1724 O O . GLU B 1 66 ? -55.725 93.695 -12.984 1.00 45.25 650 GLU B O 1
ATOM 1730 N N . LYS B 1 67 ? -56.924 93.688 -14.882 1.00 39.13 651 LYS B N 1
ATOM 1731 C CA . LYS B 1 67 ? -56.605 92.300 -15.184 1.00 38.66 651 LYS B CA 1
ATOM 1732 C C . LYS B 1 67 ? -55.151 92.141 -15.634 1.00 41.05 651 LYS B C 1
ATOM 1733 O O . LYS B 1 67 ? -54.603 91.044 -15.590 1.00 42.29 651 LYS B O 1
ATOM 1739 N N . LEU B 1 68 ? -54.535 93.244 -16.053 1.00 39.06 652 LEU B N 1
ATOM 1740 C CA . LEU B 1 68 ? -53.154 93.252 -16.532 1.00 36.80 652 LEU B CA 1
ATOM 1741 C C . LEU B 1 68 ? -52.158 93.565 -15.413 1.00 39.22 652 LEU B C 1
ATOM 1742 O O . LEU B 1 68 ? -50.954 93.696 -15.655 1.00 39.08 652 LEU B O 1
ATOM 1747 N N . GLY B 1 69 ? -52.665 93.698 -14.192 1.00 35.74 653 GLY B N 1
ATOM 1748 C CA . GLY B 1 69 ? -51.828 94.016 -13.052 1.00 35.04 653 GLY B CA 1
ATOM 1749 C C . GLY B 1 69 ? -51.262 95.422 -13.081 1.00 40.87 653 GLY B C 1
ATOM 1750 O O . GLY B 1 69 ? -50.361 95.742 -12.310 1.00 46.18 653 GLY B O 1
ATOM 1751 N N . ILE B 1 70 ? -51.779 96.268 -13.969 1.00 39.91 654 ILE B N 1
ATOM 1752 C CA . ILE B 1 70 ? -51.376 97.678 -13.990 1.00 38.35 654 ILE B CA 1
ATOM 1753 C C . ILE B 1 70 ? -52.308 98.475 -13.081 1.00 37.22 654 ILE B C 1
ATOM 1754 O O . ILE B 1 70 ? -53.510 98.206 -13.027 1.00 38.09 654 ILE B O 1
ATOM 1759 N N . ASN B 1 71 ? -51.749 99.434 -12.350 1.00 40.26 655 ASN B N 1
ATOM 1760 C CA . ASN B 1 71 ? -52.538 100.353 -11.535 1.00 42.92 655 ASN B CA 1
ATOM 1761 C C . ASN B 1 71 ? -53.404 101.235 -12.433 1.00 46.48 655 ASN B C 1
ATOM 1762 O O . ASN B 1 71 ? -52.872 101.957 -13.270 1.00 47.91 655 ASN B O 1
ATOM 1767 N N . PRO B 1 72 ? -54.741 101.175 -12.256 1.00 49.12 656 PRO B N 1
ATOM 1768 C CA . PRO B 1 72 ? -55.761 101.836 -13.083 1.00 44.91 656 PRO B CA 1
ATOM 1769 C C . PRO B 1 72 ? -55.472 103.300 -13.316 1.00 46.90 656 PRO B C 1
ATOM 1770 O O . PRO B 1 72 ? -55.666 103.789 -14.427 1.00 46.10 656 PRO B O 1
ATOM 1774 N N . ASP B 1 73 ? -55.024 103.981 -12.264 1.00 53.34 657 ASP B N 1
ATOM 1775 C CA . ASP B 1 73 ? -54.680 105.400 -12.323 1.00 50.53 657 ASP B CA 1
ATOM 1776 C C . ASP B 1 73 ? -53.223 105.610 -12.721 1.00 47.81 657 ASP B C 1
ATOM 1777 O O . ASP B 1 73 ? -52.545 106.475 -12.176 1.00 46.39 657 ASP B O 1
ATOM 1782 N N . PHE B 1 74 ? -52.742 104.802 -13.660 1.00 47.45 658 PHE B N 1
ATOM 1783 C CA . PHE B 1 74 ? -51.448 105.040 -14.287 1.00 39.64 658 PHE B CA 1
ATOM 1784 C C . PHE B 1 74 ? -51.598 106.161 -15.299 1.00 35.24 658 PHE B C 1
ATOM 1785 O O . PHE B 1 74 ? -50.665 106.919 -15.535 1.00 33.66 658 PHE B O 1
ATOM 1793 N N . TYR B 1 75 ? -52.786 106.253 -15.894 1.00 34.61 659 TYR B N 1
ATOM 1794 C CA . TYR B 1 75 ? -53.062 107.216 -16.951 1.00 33.52 659 TYR B CA 1
ATOM 1795 C C . TYR B 1 75 ? -52.872 108.637 -16.438 1.00 38.03 659 TYR B C 1
ATOM 1796 O O . TYR B 1 75 ? -52.732 109.577 -17.217 1.00 41.44 659 TYR B O 1
ATOM 1805 N N . GLU B 1 76 ? -52.854 108.794 -15.121 1.00 39.39 660 GLU B N 1
ATOM 1806 C CA . GLU B 1 76 ? -52.643 110.110 -14.535 1.00 38.49 660 GLU B CA 1
ATOM 1807 C C . GLU B 1 76 ? -51.429 110.199 -13.594 1.00 35.30 660 GLU B C 1
ATOM 1808 O O . GLU B 1 76 ? -51.108 111.272 -13.092 1.00 39.82 660 GLU B O 1
ATOM 1814 N N . LYS B 1 77 ? -50.757 109.081 -13.357 1.00 33.44 661 LYS B N 1
ATOM 1815 C CA . LYS B 1 77 ? -49.573 109.095 -12.517 1.00 35.14 661 LYS B CA 1
ATOM 1816 C C . LYS B 1 77 ? -48.328 108.878 -13.355 1.00 42.26 661 LYS B C 1
ATOM 1817 O O . LYS B 1 77 ? -47.209 108.997 -12.858 1.00 48.73 661 LYS B O 1
ATOM 1823 N N . ARG B 1 78 ? -48.525 108.582 -14.635 1.00 42.39 662 ARG B N 1
ATOM 1824 C CA . ARG B 1 78 ? -47.408 108.277 -15.518 1.00 36.17 662 ARG B CA 1
ATOM 1825 C C . ARG B 1 78 ? -47.407 109.054 -16.824 1.00 32.52 662 ARG B C 1
ATOM 1826 O O . ARG B 1 78 ? -48.446 109.249 -17.449 1.00 28.39 662 ARG B O 1
ATOM 1834 N N . ASP B 1 79 ? -46.212 109.478 -17.227 1.00 34.79 663 ASP B N 1
ATOM 1835 C CA . ASP B 1 79 ? -45.963 109.969 -18.573 1.00 32.92 663 ASP B CA 1
ATOM 1836 C C . ASP B 1 79 ? -45.465 108.821 -19.446 1.00 28.99 663 ASP B C 1
ATOM 1837 O O . ASP B 1 79 ? -44.671 107.996 -19.010 1.00 28.85 663 ASP B O 1
ATOM 1842 N N . ILE B 1 80 ? -45.943 108.765 -20.679 1.00 26.19 664 ILE B N 1
ATOM 1843 C CA . ILE B 1 80 ? -45.571 107.687 -21.569 1.00 25.64 664 ILE B CA 1
ATOM 1844 C C . ILE B 1 80 ? -45.044 108.278 -22.861 1.00 28.60 664 ILE B C 1
ATOM 1845 O O . ILE B 1 80 ? -45.678 109.141 -23.464 1.00 28.21 664 ILE B O 1
ATOM 1850 N N . HIS B 1 81 ? -43.862 107.822 -23.265 1.00 30.02 665 HIS B N 1
ATOM 1851 C CA . HIS B 1 81 ? -43.263 108.239 -24.517 1.00 25.48 665 HIS B CA 1
ATOM 1852 C C . HIS B 1 81 ? -43.023 107.003 -25.378 1.00 26.85 665 HIS B C 1
ATOM 1853 O O . HIS B 1 81 ? -42.258 106.120 -25.014 1.00 27.08 665 HIS B O 1
ATOM 1860 N N . VAL B 1 82 ? -43.722 106.945 -26.507 1.00 27.99 666 VAL B N 1
ATOM 1861 C CA . VAL B 1 82 ? -43.556 105.880 -27.482 1.00 25.94 666 VAL B CA 1
ATOM 1862 C C . VAL B 1 82 ? -42.722 106.425 -28.618 1.00 22.25 666 VAL B C 1
ATOM 1863 O O . VAL B 1 82 ? -43.122 107.372 -29.282 1.00 28.14 666 VAL B O 1
ATOM 1867 N N . HIS B 1 83 ? -41.557 105.838 -28.836 1.00 22.57 667 HIS B N 1
ATOM 1868 C CA . HIS B 1 83 ? -40.688 106.290 -29.903 1.00 21.87 667 HIS B CA 1
ATOM 1869 C C . HIS B 1 83 ? -40.315 105.138 -30.829 1.00 25.60 667 HIS B C 1
ATOM 1870 O O . HIS B 1 83 ? -40.031 104.028 -30.377 1.00 24.38 667 HIS B O 1
ATOM 1877 N N . VAL B 1 84 ? -40.344 105.409 -32.131 1.00 25.11 668 VAL B N 1
ATOM 1878 C CA . VAL B 1 84 ? -39.972 104.418 -33.129 1.00 24.73 668 VAL B CA 1
ATOM 1879 C C . VAL B 1 84 ? -38.826 104.901 -34.024 1.00 27.13 668 VAL B C 1
ATOM 1880 O O . VAL B 1 84 ? -39.058 105.613 -34.997 1.00 27.98 668 VAL B O 1
ATOM 1884 N N . PRO B 1 85 ? -37.580 104.513 -33.694 1.00 30.05 669 PRO B N 1
ATOM 1885 C CA . PRO B 1 85 ? -36.424 104.834 -34.545 1.00 31.10 669 PRO B CA 1
ATOM 1886 C C . PRO B 1 85 ? -36.489 103.973 -35.808 1.00 33.85 669 PRO B C 1
ATOM 1887 O O . PRO B 1 85 ? -37.223 102.987 -35.783 1.00 31.63 669 PRO B O 1
ATOM 1891 N N . GLU B 1 86 ? -35.792 104.325 -36.892 1.00 36.40 670 GLU B N 1
ATOM 1892 C CA . GLU B 1 86 ? -34.971 105.527 -37.010 1.00 32.50 670 GLU B CA 1
ATOM 1893 C C . GLU B 1 86 ? -35.839 106.771 -37.196 1.00 27.82 670 GLU B C 1
ATOM 1894 O O . GLU B 1 86 ? -36.790 106.769 -37.976 1.00 27.25 670 GLU B O 1
ATOM 1900 N N . GLY B 1 87 ? -35.493 107.828 -36.470 1.00 23.96 671 GLY B N 1
ATOM 1901 C CA . GLY B 1 87 ? -36.345 108.996 -36.343 1.00 27.27 671 GLY B CA 1
ATOM 1902 C C . GLY B 1 87 ? -36.757 109.755 -37.596 1.00 30.96 671 GLY B C 1
ATOM 1903 O O . GLY B 1 87 ? -37.817 110.396 -37.622 1.00 30.23 671 GLY B O 1
ATOM 1904 N N . ALA B 1 88 ? -35.921 109.702 -38.628 1.00 27.54 672 ALA B N 1
ATOM 1905 C CA . ALA B 1 88 ? -36.198 110.425 -39.858 1.00 28.73 672 ALA B CA 1
ATOM 1906 C C . ALA B 1 88 ? -36.867 109.528 -40.902 1.00 29.72 672 ALA B C 1
ATOM 1907 O O . ALA B 1 88 ? -37.190 109.969 -42.003 1.00 33.06 672 ALA B O 1
ATOM 1909 N N . THR B 1 89 ? -37.068 108.265 -40.553 1.00 22.25 673 THR B N 1
ATOM 1910 C CA . THR B 1 89 ? -37.746 107.352 -41.452 1.00 26.62 673 THR B CA 1
ATOM 1911 C C . THR B 1 89 ? -39.253 107.433 -41.237 1.00 22.51 673 THR B C 1
ATOM 1912 O O . THR B 1 89 ? -39.735 107.140 -40.144 1.00 21.43 673 THR B O 1
ATOM 1916 N N . PRO B 1 90 ? -39.997 107.847 -42.275 1.00 21.97 674 PRO B N 1
ATOM 1917 C CA . PRO B 1 90 ? -41.457 107.903 -42.170 1.00 24.10 674 PRO B CA 1
ATOM 1918 C C . PRO B 1 90 ? -42.076 106.502 -42.076 1.00 25.23 674 PRO B C 1
ATOM 1919 O O . PRO B 1 90 ? -41.720 105.605 -42.852 1.00 23.89 674 PRO B O 1
ATOM 1923 N N . LYS B 1 91 ? -42.986 106.343 -41.113 1.00 23.59 675 LYS B N 1
ATOM 1924 C CA . LYS B 1 91 ? -43.695 105.095 -40.828 1.00 22.02 675 LYS B CA 1
ATOM 1925 C C . LYS B 1 91 ? -45.182 105.408 -40.755 1.00 26.17 675 LYS B C 1
ATOM 1926 O O . LYS B 1 91 ? -45.573 106.431 -40.206 1.00 26.44 675 LYS B O 1
ATOM 1932 N N . ASP B 1 92 ? -46.015 104.534 -41.309 1.00 27.85 676 ASP B N 1
ATOM 1933 C CA . ASP B 1 92 ? -47.454 104.749 -41.252 1.00 22.35 676 ASP B CA 1
ATOM 1934 C C . ASP B 1 92 ? -48.228 103.435 -41.315 1.00 23.04 676 ASP B C 1
ATOM 1935 O O . ASP B 1 92 ? -47.657 102.359 -41.504 1.00 23.56 676 ASP B O 1
ATOM 1940 N N . GLY B 1 93 ? -49.537 103.526 -41.143 1.00 26.53 677 GLY B N 1
ATOM 1941 C CA . GLY B 1 93 ? -50.376 102.351 -41.223 1.00 23.32 677 GLY B CA 1
ATOM 1942 C C . GLY B 1 93 ? -50.698 101.760 -39.867 1.00 22.80 677 GLY B C 1
ATOM 1943 O O . GLY B 1 93 ? -50.152 102.173 -38.845 1.00 23.07 677 GLY B O 1
ATOM 1944 N N . PRO B 1 94 ? -51.595 100.772 -39.856 1.00 21.24 678 PRO B N 1
ATOM 1945 C CA . PRO B 1 94 ? -52.132 100.196 -38.622 1.00 25.29 678 PRO B CA 1
ATOM 1946 C C . PRO B 1 94 ? -51.460 98.893 -38.150 1.00 25.04 678 PRO B C 1
ATOM 1947 O O . PRO B 1 94 ? -51.795 98.390 -37.076 1.00 25.44 678 PRO B O 1
ATOM 1951 N N . ALA B 1 95 ? -50.524 98.372 -38.932 1.00 24.76 679 ALA B N 1
ATOM 1952 C CA . ALA B 1 95 ? -49.951 97.040 -38.681 1.00 26.97 679 ALA B CA 1
ATOM 1953 C C . ALA B 1 95 ? -49.118 96.901 -37.395 1.00 29.74 679 ALA B C 1
ATOM 1954 O O . ALA B 1 95 ? -48.822 95.781 -36.962 1.00 28.18 679 ALA B O 1
ATOM 1956 N N . ALA B 1 96 ? -48.735 98.030 -36.798 1.00 29.26 680 ALA B N 1
ATOM 1957 C CA . ALA B 1 96 ? -47.945 98.026 -35.572 1.00 22.76 680 ALA B CA 1
ATOM 1958 C C . ALA B 1 96 ? -48.820 98.090 -34.332 1.00 22.39 680 ALA B C 1
ATOM 1959 O O . ALA B 1 96 ? -48.316 98.209 -33.227 1.00 23.58 680 ALA B O 1
ATOM 1961 N N . GLY B 1 97 ? -50.133 98.007 -34.516 1.00 27.33 681 GLY B N 1
ATOM 1962 C CA . GLY B 1 97 ? -51.070 98.072 -33.407 1.00 27.09 681 GLY B CA 1
ATOM 1963 C C . GLY B 1 97 ? -50.814 97.095 -32.274 1.00 24.19 681 GLY B C 1
ATOM 1964 O O . GLY B 1 97 ? -50.706 97.513 -31.128 1.00 23.89 681 GLY B O 1
ATOM 1965 N N . ILE B 1 98 ? -50.716 95.803 -32.577 1.00 23.26 682 ILE B N 1
ATOM 1966 C CA . ILE B 1 98 ? -50.453 94.829 -31.514 1.00 24.33 682 ILE B CA 1
ATOM 1967 C C . ILE B 1 98 ? -49.068 95.007 -30.882 1.00 21.86 682 ILE B C 1
ATOM 1968 O O . ILE B 1 98 ? -48.898 94.770 -29.692 1.00 23.80 682 ILE B O 1
ATOM 1973 N N . ALA B 1 99 ? -48.093 95.445 -31.671 1.00 21.11 683 ALA B N 1
ATOM 1974 C CA . ALA B 1 99 ? -46.770 95.750 -31.137 1.00 21.55 683 ALA B CA 1
ATOM 1975 C C . ALA B 1 99 ? -46.817 96.913 -30.137 1.00 23.89 683 ALA B C 1
ATOM 1976 O O . ALA B 1 99 ? -46.223 96.839 -29.070 1.00 25.59 683 ALA B O 1
ATOM 1978 N N . MET B 1 100 ? -47.539 97.975 -30.485 1.00 27.09 684 MET B N 1
ATOM 1979 C CA . MET B 1 100 ? -47.762 99.105 -29.578 1.00 23.90 684 MET B CA 1
ATOM 1980 C C . MET B 1 100 ? -48.384 98.661 -28.254 1.00 25.34 684 MET B C 1
ATOM 1981 O O . MET B 1 100 ? -47.975 99.115 -27.192 1.00 28.04 684 MET B O 1
ATOM 1986 N N . CYS B 1 101 ? -49.377 97.780 -28.318 1.00 24.55 685 CYS B N 1
ATOM 1987 C CA . CYS B 1 101 ? -50.066 97.324 -27.112 1.00 22.10 685 CYS B CA 1
ATOM 1988 C C . CYS B 1 101 ? -49.109 96.543 -26.219 1.00 22.28 685 CYS B C 1
ATOM 1989 O O . CYS B 1 101 ? -49.055 96.770 -25.011 1.00 23.42 685 CYS B O 1
ATOM 1992 N N . THR B 1 102 ? -48.354 95.633 -26.835 1.00 25.93 686 THR B N 1
ATOM 1993 C CA . THR B 1 102 ? -47.418 94.759 -26.131 1.00 26.25 686 THR B CA 1
ATOM 1994 C C . THR B 1 102 ? -46.372 95.569 -25.405 1.00 26.12 686 THR B C 1
ATOM 1995 O O . THR B 1 102 ? -46.084 95.308 -24.242 1.00 29.40 686 THR B O 1
ATOM 1999 N N . ALA B 1 103 ? -45.816 96.554 -26.105 1.00 27.87 687 ALA B N 1
ATOM 2000 C CA . ALA B 1 103 ? -44.801 97.453 -25.552 1.00 27.57 687 ALA B CA 1
ATOM 2001 C C . ALA B 1 103 ? -45.292 98.246 -24.343 1.00 25.92 687 ALA B C 1
ATOM 2002 O O . ALA B 1 103 ? -44.566 98.406 -23.363 1.00 25.97 687 ALA B O 1
ATOM 2004 N N . LEU B 1 104 ? -46.522 98.749 -24.429 1.00 26.00 688 LEU B N 1
ATOM 2005 C CA . LEU B 1 104 ? -47.130 99.496 -23.336 1.00 26.51 688 LEU B CA 1
ATOM 2006 C C . LEU B 1 104 ? -47.334 98.609 -22.117 1.00 25.37 688 LEU B C 1
ATOM 2007 O O . LEU B 1 104 ? -46.939 98.976 -21.014 1.00 30.79 688 LEU B O 1
ATOM 2012 N N . VAL B 1 105 ? -47.954 97.449 -22.315 1.00 28.46 689 VAL B N 1
ATOM 2013 C CA . VAL B 1 105 ? -48.100 96.465 -21.239 1.00 31.57 689 VAL B CA 1
ATOM 2014 C C . VAL B 1 105 ? -46.749 96.088 -20.602 1.00 29.72 689 VAL B C 1
ATOM 2015 O O . VAL B 1 105 ? -46.587 96.142 -19.383 1.00 34.15 689 VAL B O 1
ATOM 2019 N N . SER B 1 106 ? -45.787 95.705 -21.435 1.00 27.98 690 SER B N 1
ATOM 2020 C CA . SER B 1 106 ? -44.423 95.429 -20.983 1.00 29.49 690 SER B CA 1
ATOM 2021 C C . SER B 1 106 ? -43.822 96.592 -20.178 1.00 31.36 690 SER B C 1
ATOM 2022 O O . SER B 1 106 ? -43.189 96.384 -19.148 1.00 35.00 690 SER B O 1
ATOM 2025 N N . CYS B 1 107 ? -44.027 97.816 -20.651 1.00 31.58 691 CYS B N 1
ATOM 2026 C CA . CYS B 1 107 ? -43.480 98.997 -20.001 1.00 29.46 691 CYS B CA 1
ATOM 2027 C C . CYS B 1 107 ? -44.127 99.254 -18.643 1.00 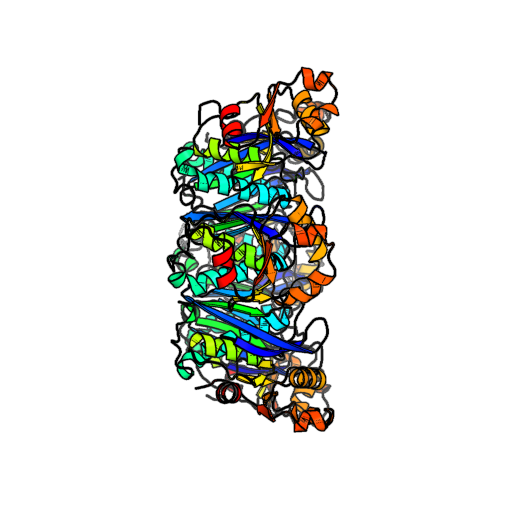28.30 691 CYS B C 1
ATOM 2028 O O . CYS B 1 107 ? -43.449 99.565 -17.672 1.00 30.63 691 CYS B O 1
ATOM 2031 N N . LEU B 1 108 ? -45.441 99.110 -18.572 1.00 30.55 692 LEU B N 1
ATOM 2032 C CA . LEU B 1 108 ? -46.168 99.447 -17.358 1.00 30.66 692 LEU B CA 1
ATOM 2033 C C . LEU B 1 108 ? -46.090 98.343 -16.325 1.00 33.59 692 LEU B C 1
ATOM 2034 O O . LEU B 1 108 ? -46.415 98.561 -15.165 1.00 40.45 692 LEU B O 1
ATOM 2039 N N . THR B 1 109 ? -45.660 97.158 -16.747 1.00 37.61 693 THR B N 1
ATOM 2040 C CA . THR B 1 109 ? -45.623 95.992 -15.857 1.00 39.93 693 THR B CA 1
ATOM 2041 C C . THR B 1 109 ? -44.218 95.524 -15.427 1.00 39.73 693 THR B C 1
ATOM 2042 O O . THR B 1 109 ? -44.086 94.703 -14.511 1.00 41.07 693 THR B O 1
ATOM 2046 N N . GLY B 1 110 ? -43.182 96.044 -16.085 1.00 38.40 694 GLY B N 1
ATOM 2047 C CA . GLY B 1 110 ? -41.814 95.608 -15.845 1.00 35.18 694 GLY B CA 1
ATOM 2048 C C . GLY B 1 110 ? -41.538 94.260 -16.487 1.00 36.96 694 GLY B C 1
ATOM 2049 O O . GLY B 1 110 ? -40.487 93.662 -16.289 1.00 42.03 694 GLY B O 1
ATOM 2050 N N . ASN B 1 111 ? -42.505 93.785 -17.262 1.00 39.89 695 ASN B N 1
ATOM 2051 C CA . ASN B 1 111 ? -42.452 92.479 -17.898 1.00 39.61 695 ASN B CA 1
ATOM 2052 C C . ASN B 1 111 ? -41.688 92.588 -19.211 1.00 38.40 695 ASN B C 1
ATOM 2053 O O . ASN B 1 111 ? -42.079 93.348 -20.089 1.00 40.88 695 ASN B O 1
ATOM 2058 N N . PRO B 1 112 ? -40.584 91.844 -19.346 1.00 35.84 696 PRO B N 1
ATOM 2059 C CA . PRO B 1 112 ? -39.775 91.921 -20.563 1.00 36.45 696 PRO B CA 1
ATOM 2060 C C . PRO B 1 112 ? -40.408 91.161 -21.729 1.00 38.58 696 PRO B C 1
ATOM 2061 O O . PRO B 1 112 ? -41.136 90.190 -21.530 1.00 41.92 696 PRO B O 1
ATOM 2065 N N . VAL B 1 113 ? -40.126 91.618 -22.942 1.00 37.70 697 VAL B N 1
ATOM 2066 C CA . VAL B 1 113 ? -40.599 90.969 -24.151 1.00 35.17 697 VAL B CA 1
ATOM 2067 C C . VAL B 1 113 ? -39.575 89.910 -24.508 1.00 35.85 697 VAL B C 1
ATOM 2068 O O . VAL B 1 113 ? -38.388 90.090 -24.256 1.00 44.64 697 VAL B O 1
ATOM 2072 N N . ARG B 1 114 ? -40.032 88.796 -25.066 1.00 31.94 698 ARG B N 1
ATOM 2073 C CA . ARG B 1 114 ? -39.143 87.726 -25.476 1.00 32.51 698 ARG B CA 1
ATOM 2074 C C . ARG B 1 114 ? -38.299 88.148 -26.681 1.00 43.92 698 ARG B C 1
ATOM 2075 O O . ARG B 1 114 ? -38.794 88.785 -27.610 1.00 39.74 698 ARG B O 1
ATOM 2083 N N . ALA B 1 115 ? -37.020 87.782 -26.654 1.00 49.27 699 ALA B N 1
ATOM 2084 C CA . ALA B 1 115 ? -36.109 88.056 -27.755 1.00 47.68 699 ALA B CA 1
ATOM 2085 C C . ALA B 1 115 ? -36.510 87.276 -29.001 1.00 46.62 699 ALA B C 1
ATOM 2086 O O . ALA B 1 115 ? -37.093 86.196 -28.904 1.00 47.89 699 ALA B O 1
ATOM 2088 N N . ASP B 1 116 ? -36.191 87.829 -30.168 1.00 41.83 700 ASP B N 1
ATOM 2089 C CA . ASP B 1 116 ? -36.427 87.164 -31.453 1.00 43.88 700 ASP B CA 1
ATOM 2090 C C . ASP B 1 116 ? -37.908 86.938 -31.769 1.00 42.07 700 ASP B C 1
ATOM 2091 O O . ASP B 1 116 ? -38.257 86.132 -32.633 1.00 37.32 700 ASP B O 1
ATOM 2096 N N . VAL B 1 117 ? -38.771 87.656 -31.064 1.00 42.61 701 VAL B N 1
ATOM 2097 C CA . VAL B 1 117 ? -40.182 87.654 -31.389 1.00 41.72 701 VAL B CA 1
ATOM 2098 C C . VAL B 1 117 ? -40.477 88.959 -32.118 1.00 36.27 701 VAL B C 1
ATOM 2099 O O . VAL B 1 117 ? -39.958 90.012 -31.751 1.00 31.62 701 VAL B O 1
ATOM 2103 N N . ALA B 1 118 ? -41.261 88.868 -33.187 1.00 37.26 702 ALA B N 1
ATOM 2104 C CA . ALA B 1 118 ? -41.840 90.042 -33.822 1.00 31.35 702 ALA B CA 1
ATOM 2105 C C . ALA B 1 118 ? -43.319 89.784 -34.038 1.00 27.00 702 ALA B C 1
ATOM 2106 O O . ALA B 1 118 ? -43.803 88.683 -33.830 1.00 24.99 702 ALA B O 1
ATOM 2108 N N . MET B 1 119 ? -44.044 90.812 -34.446 1.00 30.10 703 MET B N 1
ATOM 2109 C CA . MET B 1 119 ? -45.485 90.683 -34.572 1.00 29.40 703 MET B CA 1
ATOM 2110 C C . MET B 1 119 ? -46.045 91.742 -35.493 1.00 26.98 703 MET B C 1
ATOM 2111 O O . MET B 1 119 ? -45.587 92.885 -35.492 1.00 28.77 703 MET B O 1
ATOM 2116 N N . THR B 1 120 ? -47.025 91.347 -36.291 1.00 23.05 704 THR B N 1
ATOM 2117 C CA . THR B 1 120 ? -47.733 92.291 -37.136 1.00 27.50 704 THR B CA 1
ATOM 2118 C C . THR B 1 120 ? -49.254 92.142 -36.964 1.00 28.12 704 THR B C 1
ATOM 2119 O O . THR B 1 120 ? -49.768 91.041 -36.776 1.00 25.49 704 THR B O 1
ATOM 2123 N N . GLY B 1 121 ? -49.966 93.264 -36.971 1.00 29.12 705 GLY B N 1
ATOM 2124 C CA . GLY B 1 121 ? -51.403 93.217 -36.770 1.00 27.98 705 GLY B CA 1
ATOM 2125 C C . GLY B 1 121 ? -52.063 94.511 -36.327 1.00 23.85 705 GLY B C 1
ATOM 2126 O O . GLY B 1 121 ? -51.552 95.243 -35.465 1.00 21.54 705 GLY B O 1
ATOM 2127 N N . GLU B 1 122 ? -53.220 94.778 -36.926 1.00 23.67 706 GLU B N 1
ATOM 2128 C CA . GLU B 1 122 ? -54.049 95.911 -36.552 1.00 19.92 706 GLU B CA 1
ATOM 2129 C C . GLU B 1 122 ? -54.876 95.576 -35.315 1.00 22.42 706 GLU B C 1
ATOM 2130 O O . GLU B 1 122 ? -55.489 94.508 -35.234 1.00 25.63 706 GLU B O 1
ATOM 2136 N N . ILE B 1 123 ? -54.881 96.488 -34.345 1.00 25.62 707 ILE B N 1
ATOM 2137 C CA . ILE B 1 123 ? -55.626 96.279 -33.102 1.00 25.12 707 ILE B CA 1
ATOM 2138 C C . ILE B 1 123 ? -56.990 97.000 -33.057 1.00 25.18 707 ILE B C 1
ATOM 2139 O O . ILE B 1 123 ? -57.139 98.110 -33.569 1.00 26.60 707 ILE B O 1
ATOM 2144 N N . THR B 1 124 ? -57.981 96.347 -32.454 1.00 23.93 708 THR B N 1
ATOM 2145 C CA . THR B 1 124 ? -59.275 96.964 -32.198 1.00 22.98 708 THR B CA 1
ATOM 2146 C C . THR B 1 124 ? -59.448 97.184 -30.702 1.00 25.09 708 THR B C 1
ATOM 2147 O O . THR B 1 124 ? -58.760 96.558 -29.903 1.00 23.66 708 THR B O 1
ATOM 2151 N N . LEU B 1 125 ? -60.363 98.073 -30.323 1.00 26.67 709 LEU B N 1
ATOM 2152 C CA . LEU B 1 125 ? -60.553 98.408 -28.916 1.00 25.79 709 LEU B CA 1
ATOM 2153 C C . LEU B 1 125 ? -61.049 97.207 -28.118 1.00 24.67 709 LEU B C 1
ATOM 2154 O O . LEU B 1 125 ? -60.844 97.131 -26.912 1.00 27.38 709 LEU B O 1
ATOM 2159 N N . ARG B 1 126 ? -61.706 96.276 -28.804 1.00 24.84 710 ARG B N 1
ATOM 2160 C CA . ARG B 1 126 ? -62.234 95.061 -28.181 1.00 27.77 710 ARG B CA 1
ATOM 2161 C C . ARG B 1 126 ? -61.142 93.995 -28.028 1.00 32.06 710 ARG B C 1
ATOM 2162 O O . ARG B 1 126 ? -61.310 93.012 -27.302 1.00 29.77 710 ARG B O 1
ATOM 2170 N N . GLY B 1 127 ? -60.030 94.194 -28.731 1.00 31.79 711 GLY B N 1
ATOM 2171 C CA . GLY B 1 127 ? -58.889 93.304 -28.644 1.00 30.44 711 GLY B CA 1
ATOM 2172 C C . GLY B 1 127 ? -58.807 92.282 -29.761 1.00 28.45 711 GLY B C 1
ATOM 2173 O O . GLY B 1 127 ? -58.104 91.282 -29.639 1.00 31.33 711 GLY B O 1
ATOM 2174 N N . GLN B 1 128 ? -59.526 92.519 -30.850 1.00 27.42 712 GLN B N 1
ATOM 2175 C CA . GLN B 1 128 ? -59.418 91.649 -32.012 1.00 28.94 712 GLN B CA 1
ATOM 2176 C C . GLN B 1 128 ? -58.276 92.085 -32.920 1.00 32.70 712 GLN B C 1
ATOM 2177 O O . GLN B 1 128 ? -58.105 93.277 -33.201 1.00 37.02 712 GLN B O 1
ATOM 2183 N N . VAL B 1 129 ? -57.492 91.117 -33.382 1.00 29.22 713 VAL B N 1
ATOM 2184 C CA . VAL B 1 129 ? -56.381 91.418 -34.275 1.00 29.28 713 VAL B CA 1
ATOM 2185 C C . VAL B 1 129 ? -56.868 91.341 -35.712 1.00 30.21 713 VAL B C 1
ATOM 2186 O O . VAL B 1 129 ? -57.393 90.310 -36.146 1.00 30.48 713 VAL B O 1
ATOM 2190 N N . LEU B 1 130 ? -56.701 92.442 -36.442 1.00 30.65 714 LEU B N 1
ATOM 2191 C CA . LEU B 1 130 ? -57.161 92.530 -37.824 1.00 28.91 714 LEU B CA 1
ATOM 2192 C C . LEU B 1 130 ? -56.035 92.314 -38.828 1.00 26.50 714 LEU B C 1
ATOM 2193 O O . LEU B 1 130 ? -54.892 92.676 -38.569 1.00 26.21 714 LEU B O 1
ATOM 2198 N N . PRO B 1 131 ? -56.364 91.713 -39.980 1.00 27.68 715 PRO B N 1
ATOM 2199 C CA . PRO B 1 131 ? -55.376 91.425 -41.025 1.00 27.04 715 PRO B CA 1
ATOM 2200 C C . PRO B 1 131 ? -54.692 92.667 -41.574 1.00 27.49 715 PRO B C 1
ATOM 2201 O O . PRO B 1 131 ? -55.261 93.759 -41.582 1.00 27.69 715 PRO B O 1
ATOM 2205 N N . ILE B 1 132 ? -53.462 92.482 -42.033 1.00 23.16 716 ILE B N 1
ATOM 2206 C CA . ILE B 1 132 ? -52.689 93.566 -42.602 1.00 26.65 716 ILE B CA 1
ATOM 2207 C C . ILE B 1 132 ? -52.286 93.250 -44.032 1.00 27.09 716 ILE B C 1
ATOM 2208 O O . ILE B 1 132 ? -52.642 92.202 -44.563 1.00 27.13 716 ILE B O 1
ATOM 2213 N N . GLY B 1 133 ? -51.544 94.162 -44.651 1.00 29.38 717 GLY B N 1
ATOM 2214 C CA . GLY B 1 133 ? -51.091 93.960 -46.011 1.00 27.75 717 GLY B CA 1
ATOM 2215 C C . GLY B 1 133 ? -49.588 93.825 -46.052 1.00 28.52 717 GLY B C 1
ATOM 2216 O O . GLY B 1 133 ? -48.925 94.026 -45.042 1.00 29.60 717 GLY B O 1
ATOM 2217 N N . GLY B 1 134 ? -49.055 93.480 -47.220 1.00 29.11 718 GLY B N 1
ATOM 2218 C CA . GLY B 1 134 ? -47.622 93.356 -47.409 1.00 28.75 718 GLY B CA 1
ATOM 2219 C C . GLY B 1 134 ? -46.956 92.352 -46.488 1.00 26.84 718 GLY B C 1
ATOM 2220 O O . GLY B 1 134 ? -45.823 92.549 -46.057 1.00 30.31 718 GLY B O 1
ATOM 2221 N N . LEU B 1 135 ? -47.669 91.272 -46.189 1.00 32.62 719 LEU B N 1
ATOM 2222 C CA . LEU B 1 135 ? -47.168 90.239 -45.296 1.00 32.46 719 LEU B CA 1
ATOM 2223 C C . LEU B 1 135 ? -45.822 89.691 -45.781 1.00 32.10 719 LEU B C 1
ATOM 2224 O O . LEU B 1 135 ? -44.926 89.436 -44.979 1.00 30.91 719 LEU B O 1
ATOM 2229 N N . LYS B 1 136 ? -45.685 89.531 -47.094 1.00 32.93 720 LYS B N 1
ATOM 2230 C CA . LYS B 1 136 ? -44.487 88.932 -47.674 1.00 38.12 720 LYS B CA 1
ATOM 2231 C C . LYS B 1 136 ? -43.283 89.770 -47.332 1.00 39.60 720 LYS B C 1
ATOM 2232 O O . LYS B 1 136 ? -42.285 89.253 -46.840 1.00 40.67 720 LYS B O 1
ATOM 2238 N N . GLU B 1 137 ? -43.398 91.072 -47.576 1.00 41.83 721 GLU B N 1
ATOM 2239 C CA . GLU B 1 137 ? -42.323 92.007 -47.295 1.00 44.09 721 GLU B CA 1
ATOM 2240 C C . GLU B 1 137 ? -42.037 92.065 -45.803 1.00 36.16 721 GLU B C 1
ATOM 2241 O O . GLU B 1 137 ? -40.887 92.176 -45.383 1.00 37.38 721 GLU B O 1
ATOM 2247 N N . LYS B 1 138 ? -43.094 91.980 -45.004 1.00 30.81 722 LYS B N 1
ATOM 2248 C CA . LYS B 1 138 ? -42.957 91.961 -43.551 1.00 31.77 722 LYS B CA 1
ATOM 2249 C C . LYS B 1 138 ? -42.114 90.786 -43.039 1.00 36.09 722 LYS B C 1
ATOM 2250 O O . LYS B 1 138 ? -41.188 90.989 -42.253 1.00 31.72 722 LYS B O 1
ATOM 2256 N N . LEU B 1 139 ? -42.430 89.570 -43.494 1.00 37.14 723 LEU B N 1
ATOM 2257 C CA . LEU B 1 139 ? -41.730 88.358 -43.051 1.00 34.14 723 LEU B CA 1
ATOM 2258 C C . LEU B 1 139 ? -40.304 88.238 -43.610 1.00 38.02 723 LEU B C 1
ATOM 2259 O O . LEU B 1 139 ? -39.441 87.604 -42.995 1.00 39.16 723 LEU B O 1
ATOM 2264 N N . LEU B 1 140 ? -40.064 88.847 -44.771 1.00 38.73 724 LEU B N 1
ATOM 2265 C CA . LEU B 1 140 ? -38.717 88.926 -45.330 1.00 41.45 724 LEU B CA 1
ATOM 2266 C C . LEU B 1 140 ? -37.832 89.794 -44.446 1.00 37.62 724 LEU B C 1
ATOM 2267 O O . LEU B 1 140 ? -36.642 89.525 -44.295 1.00 40.02 724 LEU B O 1
ATOM 2272 N N . ALA B 1 141 ? -38.429 90.831 -43.863 1.00 35.66 725 ALA B N 1
ATOM 2273 C CA . ALA B 1 141 ? -37.732 91.718 -42.942 1.00 39.99 725 ALA B CA 1
ATOM 2274 C C . ALA B 1 141 ? -37.510 91.052 -41.588 1.00 36.50 725 ALA B C 1
ATOM 2275 O O . ALA B 1 141 ? -36.485 91.263 -40.940 1.00 39.07 725 ALA B O 1
ATOM 2277 N N . ALA B 1 142 ? -38.479 90.249 -41.166 1.00 35.91 726 ALA B N 1
ATOM 2278 C CA . ALA B 1 142 ? -38.357 89.460 -39.940 1.00 37.83 726 ALA B CA 1
ATOM 2279 C C . ALA B 1 142 ? -37.208 88.463 -40.051 1.00 42.99 726 ALA B C 1
ATOM 2280 O O . ALA B 1 142 ? -36.426 88.287 -39.122 1.00 45.52 726 ALA B O 1
ATOM 2282 N N . HIS B 1 143 ? -37.118 87.821 -41.208 1.00 41.69 727 HIS B N 1
ATOM 2283 C CA . HIS B 1 143 ? -36.122 86.793 -41.458 1.00 47.27 727 HIS B CA 1
ATOM 2284 C C . HIS B 1 143 ? -34.690 87.330 -41.471 1.00 54.35 727 HIS B C 1
ATOM 2285 O O . HIS B 1 143 ? -33.768 86.708 -40.930 1.00 56.40 727 HIS B O 1
ATOM 2292 N N . ARG B 1 144 ? -34.513 88.486 -42.104 1.00 55.07 728 ARG B N 1
ATOM 2293 C CA . ARG B 1 144 ? -33.217 89.136 -42.162 1.00 59.41 728 ARG B CA 1
ATOM 2294 C C . ARG B 1 144 ? -32.878 89.807 -40.835 1.00 54.05 728 ARG B C 1
ATOM 2295 O O . ARG B 1 144 ? -31.714 90.069 -40.545 1.00 57.87 728 ARG B O 1
ATOM 2303 N N . GLY B 1 145 ? -33.899 90.091 -40.035 1.00 48.07 729 GLY B N 1
ATOM 2304 C CA . GLY B 1 145 ? -33.690 90.602 -38.692 1.00 49.39 729 GLY B CA 1
ATOM 2305 C C . GLY B 1 145 ? -33.403 89.489 -37.694 1.00 52.38 729 GLY B C 1
ATOM 2306 O O . GLY B 1 145 ? -33.203 89.738 -36.504 1.00 53.70 729 GLY B O 1
ATOM 2307 N N . GLY B 1 146 ? -33.389 88.252 -38.179 1.00 52.32 730 GLY B N 1
ATOM 2308 C CA . GLY B 1 146 ? -33.139 87.108 -37.323 1.00 50.81 730 GLY B CA 1
ATOM 2309 C C . GLY B 1 146 ? -34.236 86.912 -36.304 1.00 45.75 730 GLY B C 1
ATOM 2310 O O . GLY B 1 146 ? -34.006 86.416 -35.203 1.00 45.29 730 GLY B O 1
ATOM 2311 N N . ILE B 1 147 ? -35.438 87.333 -36.664 1.00 44.31 731 ILE B N 1
ATOM 2312 C CA . ILE B 1 147 ? -36.599 87.032 -35.850 1.00 45.65 731 ILE B CA 1
ATOM 2313 C C . ILE B 1 147 ? -36.907 85.558 -36.032 1.00 44.61 731 ILE B C 1
ATOM 2314 O O . ILE B 1 147 ? -36.882 85.042 -37.143 1.00 46.15 731 ILE B O 1
ATOM 2319 N N . LYS B 1 148 ? -37.173 84.873 -34.933 1.00 42.12 732 LYS B N 1
ATOM 2320 C CA . LYS B 1 148 ? -37.499 83.463 -35.002 1.00 44.21 732 LYS B CA 1
ATOM 2321 C C . LYS B 1 148 ? -39.020 83.273 -34.946 1.00 39.41 732 LYS B C 1
ATOM 2322 O O . LYS B 1 148 ? -39.612 82.602 -35.793 1.00 40.10 732 LYS B O 1
ATOM 2328 N N . THR B 1 149 ? -39.643 83.903 -33.960 1.00 37.75 733 THR B N 1
ATOM 2329 C CA . THR B 1 149 ? -41.083 83.817 -33.771 1.00 40.63 733 THR B CA 1
ATOM 2330 C C . THR B 1 149 ? -41.819 85.072 -34.278 1.00 35.81 733 THR B C 1
ATOM 2331 O O . THR B 1 149 ? -41.526 86.177 -33.841 1.00 30.36 733 THR B O 1
ATOM 2335 N N . VAL B 1 150 ? -42.760 84.891 -35.209 1.00 37.07 734 VAL B N 1
ATOM 2336 C CA . VAL B 1 150 ? -43.582 86.001 -35.715 1.00 33.76 734 VAL B CA 1
ATOM 2337 C C . VAL B 1 150 ? -45.091 85.770 -35.533 1.00 32.08 734 VAL B C 1
ATOM 2338 O O . VAL B 1 150 ? -45.635 84.752 -35.956 1.00 28.12 734 VAL B O 1
ATOM 2342 N N . LEU B 1 151 ? -45.758 86.738 -34.912 1.00 28.84 735 LEU B N 1
ATOM 2343 C CA . LEU B 1 151 ? -47.202 86.685 -34.706 1.00 29.02 735 LEU B CA 1
ATOM 2344 C C . LEU B 1 151 ? -47.918 87.521 -35.766 1.00 26.47 735 LEU B C 1
ATOM 2345 O O . LEU B 1 151 ? -47.660 88.717 -35.906 1.00 27.32 735 LEU B O 1
ATOM 2350 N N . ILE B 1 152 ? -48.808 86.891 -36.522 1.00 25.71 736 ILE B N 1
ATOM 2351 C CA . ILE B 1 152 ? -49.548 87.589 -37.565 1.00 23.28 736 ILE B CA 1
ATOM 2352 C C . ILE B 1 152 ? -51.039 87.500 -37.246 1.00 25.80 736 ILE B C 1
ATOM 2353 O O . ILE B 1 152 ? -51.414 86.769 -36.337 1.00 26.55 736 ILE B O 1
ATOM 2358 N N . PRO B 1 153 ? -51.887 88.267 -37.966 1.00 28.02 737 PRO B N 1
ATOM 2359 C CA . PRO B 1 153 ? -53.342 88.138 -37.816 1.00 28.45 737 PRO B CA 1
ATOM 2360 C C . PRO B 1 153 ? -53.888 86.851 -38.421 1.00 25.03 737 PRO B C 1
ATOM 2361 O O . PRO B 1 153 ? -53.460 86.443 -39.504 1.00 26.40 737 PRO B O 1
ATOM 2365 N N . PHE B 1 154 ? -54.847 86.243 -37.729 1.00 26.98 738 PHE B N 1
ATOM 2366 C CA . PHE B 1 154 ? -55.406 84.954 -38.135 1.00 28.80 738 PHE B CA 1
ATOM 2367 C C . PHE B 1 154 ? -55.823 84.942 -39.600 1.00 28.89 738 PHE B C 1
ATOM 2368 O O . PHE B 1 154 ? -55.624 83.954 -40.290 1.00 30.94 738 PHE B O 1
ATOM 2376 N N . GLU B 1 155 ? -56.374 86.055 -40.078 1.00 29.48 739 GLU B N 1
ATOM 2377 C CA . GLU B 1 155 ? -56.840 86.139 -41.462 1.00 32.16 739 GLU B CA 1
ATOM 2378 C C . GLU B 1 155 ? -55.726 86.352 -42.490 1.00 36.95 739 GLU B C 1
ATOM 2379 O O . GLU B 1 155 ? -55.978 86.317 -43.695 1.00 40.29 739 GLU B O 1
ATOM 2385 N N . ASN B 1 156 ? -54.499 86.570 -42.027 1.00 33.05 740 ASN B N 1
ATOM 2386 C CA . ASN B 1 156 ? -53.377 86.643 -42.951 1.00 28.80 740 ASN B CA 1
ATOM 2387 C C . ASN B 1 156 ? -52.828 85.254 -43.280 1.00 35.62 740 ASN B C 1
ATOM 2388 O O . ASN B 1 156 ? -51.821 85.126 -43.979 1.00 37.70 740 ASN B O 1
ATOM 2393 N N . LYS B 1 157 ? -53.501 84.218 -42.780 1.00 35.10 741 LYS B N 1
ATOM 2394 C CA . LYS B 1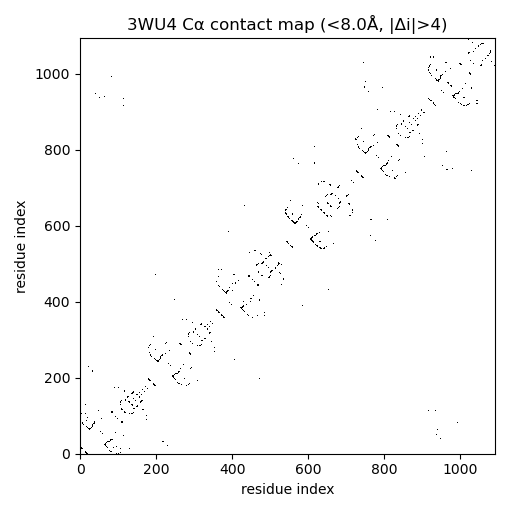 157 ? -53.103 82.836 -43.016 1.00 30.82 741 LYS B CA 1
ATOM 2395 C C . LYS B 1 157 ? -53.110 82.498 -44.494 1.00 34.27 741 LYS B C 1
ATOM 2396 O O . LYS B 1 157 ? -52.241 81.780 -44.976 1.00 38.96 741 LYS B O 1
ATOM 2402 N N . ARG B 1 158 ? -54.099 83.018 -45.207 1.00 35.79 742 ARG B N 1
ATOM 2403 C CA . ARG B 1 158 ? -54.209 82.805 -46.642 1.00 41.40 742 ARG B CA 1
ATOM 2404 C C . ARG B 1 158 ? -52.952 83.298 -47.349 1.00 41.96 742 ARG B C 1
ATOM 2405 O O . ARG B 1 158 ? -52.521 82.745 -48.358 1.00 46.38 742 ARG B O 1
ATOM 2413 N N . ASP B 1 159 ? -52.360 84.345 -46.798 1.00 40.25 743 ASP B N 1
ATOM 2414 C CA . ASP B 1 159 ? -51.283 85.046 -47.475 1.00 42.76 743 ASP B CA 1
ATOM 2415 C C . ASP B 1 159 ? -49.938 84.337 -47.360 1.00 38.72 743 ASP B C 1
ATOM 2416 O O . ASP B 1 159 ? -49.031 84.619 -48.133 1.00 38.68 743 ASP B O 1
ATOM 2421 N N . LEU B 1 160 ? -49.829 83.413 -46.407 1.00 39.97 744 LEU B N 1
ATOM 2422 C CA . LEU B 1 160 ? -48.616 82.611 -46.210 1.00 43.99 744 LEU B CA 1
ATOM 2423 C C . LEU B 1 160 ? -48.299 81.729 -47.425 1.00 52.14 744 LEU B C 1
ATOM 2424 O O . LEU B 1 160 ? -47.145 81.347 -47.657 1.00 51.54 744 LEU B O 1
ATOM 2429 N N . GLU B 1 161 ? -49.338 81.422 -48.195 1.00 58.10 745 GLU B N 1
ATOM 2430 C CA . GLU B 1 161 ? -49.218 80.659 -49.428 1.00 62.44 745 GLU B CA 1
ATOM 2431 C C . GLU B 1 161 ? -48.342 81.383 -50.451 1.00 65.82 745 GLU B C 1
ATOM 2432 O O . GLU B 1 161 ? -47.610 80.753 -51.209 1.00 69.26 745 GLU B O 1
ATOM 2438 N N . GLU B 1 162 ? -48.412 82.712 -50.447 1.00 68.47 746 GLU B N 1
ATOM 2439 C CA . GLU B 1 162 ? -47.687 83.558 -51.401 1.00 71.50 746 GLU B CA 1
ATOM 2440 C C . GLU B 1 162 ? -46.211 83.773 -51.046 1.00 68.06 746 GLU B C 1
ATOM 2441 O O . GLU B 1 162 ? -45.551 84.637 -51.627 1.00 69.01 746 GLU B O 1
ATOM 2447 N N . ILE B 1 163 ? -45.694 82.999 -50.098 1.00 64.69 747 ILE B N 1
ATOM 2448 C CA . ILE B 1 163 ? -44.380 83.285 -49.522 1.00 62.65 747 ILE B CA 1
ATOM 2449 C C . ILE B 1 163 ? -43.375 82.137 -49.741 1.00 60.84 747 ILE B C 1
ATOM 2450 O O . ILE B 1 163 ? -43.738 80.965 -49.641 1.00 58.46 747 ILE B O 1
ATOM 2455 N N . PRO B 1 164 ? -42.116 82.482 -50.085 1.00 59.47 748 PRO B N 1
ATOM 2456 C CA . PRO B 1 164 ? -41.010 81.534 -50.278 1.00 57.90 748 PRO B CA 1
ATOM 2457 C C . PRO B 1 164 ? -40.859 80.494 -49.164 1.00 50.87 748 PRO B C 1
ATOM 2458 O O . PRO B 1 164 ? -41.060 80.794 -47.986 1.00 44.28 748 PRO B O 1
ATOM 2462 N N . ASP B 1 165 ? -40.478 79.284 -49.563 1.00 52.74 749 ASP B N 1
ATOM 2463 C CA . ASP B 1 165 ? -40.406 78.131 -48.672 1.00 56.39 749 ASP B CA 1
ATOM 2464 C C . ASP B 1 165 ? -39.346 78.233 -47.582 1.00 57.99 749 ASP B C 1
ATOM 2465 O O . ASP B 1 165 ? -39.555 77.766 -46.467 1.00 60.06 749 ASP B O 1
ATOM 2470 N N . ASN B 1 166 ? -38.204 78.825 -47.898 1.00 60.29 750 ASN B N 1
ATOM 2471 C CA . ASN B 1 166 ? -37.154 78.963 -46.900 1.00 66.75 750 ASN B CA 1
ATOM 2472 C C . ASN B 1 166 ? -37.528 79.973 -45.828 1.00 66.55 750 ASN B C 1
ATOM 2473 O O . ASN B 1 166 ? -37.136 79.829 -44.669 1.00 65.78 750 ASN B O 1
ATOM 2478 N N . VAL B 1 167 ? -38.296 80.987 -46.227 1.00 68.44 751 VAL B N 1
ATOM 2479 C CA . VAL B 1 167 ? -38.787 82.012 -45.306 1.00 60.98 751 VAL B CA 1
ATOM 2480 C C . VAL B 1 167 ? -39.789 81.414 -44.342 1.00 57.69 751 VAL B C 1
ATOM 2481 O O . VAL B 1 167 ? -39.650 81.562 -43.129 1.00 60.19 751 VAL B O 1
ATOM 2485 N N . ILE B 1 168 ? -40.803 80.748 -44.888 1.00 54.50 752 ILE B N 1
ATOM 2486 C CA . ILE B 1 168 ? -41.741 79.986 -44.076 1.00 58.07 752 ILE B CA 1
ATOM 2487 C C . ILE B 1 168 ? -40.957 79.049 -43.160 1.00 62.29 752 ILE B C 1
ATOM 2488 O O . ILE B 1 168 ? -41.316 78.867 -41.995 1.00 65.06 752 ILE B O 1
ATOM 2493 N N . ALA B 1 169 ? -39.860 78.500 -43.682 1.00 62.83 753 ALA B N 1
ATOM 2494 C CA . ALA B 1 169 ? -39.103 77.454 -42.995 1.00 58.93 753 ALA B CA 1
ATOM 2495 C C . ALA B 1 169 ? -38.469 77.861 -41.667 1.00 57.71 753 ALA B C 1
ATOM 2496 O O . ALA B 1 169 ? -38.466 77.074 -40.720 1.00 62.46 753 ALA B O 1
ATOM 2498 N N . ASP B 1 170 ? -37.927 79.071 -41.588 1.00 51.92 754 ASP B N 1
ATOM 2499 C CA . ASP B 1 170 ? -37.139 79.442 -40.412 1.00 52.96 754 ASP B CA 1
ATOM 2500 C C . ASP B 1 170 ? -37.883 80.296 -39.390 1.00 45.56 754 ASP B C 1
ATOM 2501 O O . ASP B 1 170 ? -37.366 80.585 -38.314 1.00 47.52 754 ASP B O 1
ATOM 2506 N N . LEU B 1 171 ? -39.097 80.693 -39.726 1.00 43.70 755 LEU B N 1
ATOM 2507 C CA . LEU B 1 171 ? -39.893 81.496 -38.815 1.00 38.28 755 LEU B CA 1
ATOM 2508 C C . LEU B 1 171 ? -40.879 80.606 -38.099 1.00 37.38 755 LEU B C 1
ATOM 2509 O O . LEU B 1 171 ? -41.392 79.653 -38.669 1.00 37.42 755 LEU B O 1
ATOM 2514 N N . ASP B 1 172 ? -41.119 80.907 -36.834 1.00 36.84 756 ASP B N 1
ATOM 2515 C CA . ASP B 1 172 ? -42.154 80.224 -36.085 1.00 37.04 756 ASP B CA 1
ATOM 2516 C C . ASP B 1 172 ? -43.399 81.113 -36.105 1.00 38.19 756 ASP B C 1
ATOM 2517 O O . ASP B 1 172 ? -43.633 81.893 -35.181 1.00 35.21 756 ASP B O 1
ATOM 2522 N N . ILE B 1 173 ? -44.179 80.992 -37.179 1.00 39.02 757 ILE B N 1
ATOM 2523 C CA . ILE B 1 173 ? -45.314 81.874 -37.447 1.00 36.06 757 ILE B CA 1
ATOM 2524 C C . ILE B 1 173 ? -46.578 81.453 -36.707 1.00 35.67 757 ILE B C 1
ATOM 2525 O O . ILE B 1 173 ? -47.069 80.337 -36.899 1.00 40.86 757 ILE B O 1
ATOM 2530 N N . HIS B 1 174 ? -47.096 82.352 -35.867 1.00 27.92 758 HIS B N 1
ATOM 2531 C CA . HIS B 1 174 ? -48.267 82.084 -35.031 1.00 29.27 758 HIS B CA 1
ATOM 2532 C C . HIS B 1 174 ? -49.423 82.997 -35.389 1.00 28.97 758 HIS B C 1
ATOM 2533 O O . HIS B 1 174 ? -49.415 84.160 -35.005 1.00 29.48 758 HIS B O 1
ATOM 2540 N N . PRO B 1 175 ? -50.432 82.466 -36.102 1.00 33.98 759 PRO B N 1
ATOM 2541 C CA . PRO B 1 175 ? -51.649 83.217 -36.434 1.00 34.58 759 PRO B CA 1
ATOM 2542 C C . PRO B 1 175 ? -52.557 83.399 -35.214 1.00 34.34 759 PRO B C 1
ATOM 2543 O O . PRO B 1 175 ? -53.054 82.420 -34.676 1.00 41.21 759 PRO B O 1
ATOM 2547 N N . VAL B 1 176 ? -52.758 84.647 -34.794 1.00 32.12 760 VAL B N 1
ATOM 2548 C CA . VAL B 1 176 ? -53.491 84.976 -33.572 1.00 29.72 760 VAL B CA 1
ATOM 2549 C C . VAL B 1 176 ? -54.773 85.744 -33.893 1.00 29.85 760 VAL B C 1
ATOM 2550 O O . VAL B 1 176 ? -54.821 86.509 -34.857 1.00 28.12 760 VAL B O 1
ATOM 2554 N N . LYS B 1 177 ? -55.802 85.543 -33.071 1.00 32.33 761 LYS B N 1
ATOM 2555 C CA . LYS B 1 177 ? -57.103 86.182 -33.263 1.00 28.56 761 LYS B CA 1
ATOM 2556 C C . LYS B 1 177 ? -57.316 87.349 -32.294 1.00 29.05 761 LYS B C 1
ATOM 2557 O O . LYS B 1 177 ? -58.032 88.294 -32.606 1.00 31.58 761 LYS B O 1
ATOM 2563 N N . ARG B 1 178 ? -56.703 87.269 -31.115 1.00 29.36 762 ARG B N 1
ATOM 2564 C CA . ARG B 1 178 ? -56.983 88.212 -30.037 1.00 27.66 762 ARG B CA 1
ATOM 2565 C C . ARG B 1 178 ? -55.716 88.709 -29.366 1.00 27.76 762 ARG B C 1
ATOM 2566 O O . ARG B 1 178 ? -54.662 88.107 -29.517 1.00 26.23 762 ARG B O 1
ATOM 2574 N N . ILE B 1 179 ? -55.830 89.798 -28.604 1.00 28.54 763 ILE B N 1
ATOM 2575 C CA . ILE B 1 179 ? -54.662 90.419 -27.972 1.00 27.36 763 ILE B CA 1
ATOM 2576 C C . ILE B 1 179 ? -54.156 89.618 -26.773 1.00 25.74 763 ILE B C 1
ATOM 2577 O O . ILE B 1 179 ? -53.023 89.783 -26.350 1.00 25.44 763 ILE B O 1
ATOM 2582 N N . GLU B 1 180 ? -54.992 88.734 -26.241 1.00 31.30 764 GLU B N 1
ATOM 2583 C CA . GLU B 1 180 ? -54.581 87.857 -25.143 1.00 33.59 764 GLU B CA 1
ATOM 2584 C C . GLU B 1 180 ? -53.537 86.822 -25.584 1.00 30.26 764 GLU B C 1
ATOM 2585 O O . GLU B 1 180 ? -52.590 86.538 -24.853 1.00 29.84 764 GLU B O 1
ATOM 2591 N N . GLU B 1 181 ? -53.722 86.257 -26.773 1.00 30.05 765 GLU B N 1
ATOM 2592 C CA . GLU B 1 181 ? -52.726 85.373 -27.373 1.00 32.94 765 GLU B CA 1
ATOM 2593 C C . GLU B 1 181 ? -51.408 86.110 -27.590 1.00 30.89 765 GLU B C 1
ATOM 2594 O O . GLU B 1 181 ? -50.334 85.538 -27.443 1.00 26.68 765 GLU B O 1
ATOM 2600 N N . VAL B 1 182 ? -51.515 87.385 -27.961 1.00 34.59 766 VAL B N 1
ATOM 2601 C CA . VAL B 1 182 ? -50.364 88.220 -28.288 1.00 30.32 766 VAL B CA 1
ATOM 2602 C C . VAL B 1 182 ? -49.497 88.499 -27.065 1.00 32.17 766 VAL B C 1
ATOM 2603 O O . VAL B 1 182 ? -48.271 88.435 -27.142 1.00 37.19 766 VAL B O 1
ATOM 2607 N N . LEU B 1 183 ? -50.123 88.798 -25.934 1.00 26.41 767 LEU B N 1
ATOM 2608 C CA . LEU B 1 183 ? -49.359 89.052 -24.721 1.00 29.27 767 LEU B CA 1
ATOM 2609 C C . LEU B 1 183 ? -48.775 87.753 -24.152 1.00 33.24 767 LEU B C 1
ATOM 2610 O O . LEU B 1 183 ? -47.716 87.758 -23.522 1.00 28.64 767 LEU B O 1
ATOM 2615 N N . THR B 1 184 ? -49.478 86.645 -24.391 1.00 36.12 768 THR B N 1
ATOM 2616 C CA . THR B 1 184 ? -49.053 85.324 -23.924 1.00 37.91 768 THR B CA 1
ATOM 2617 C C . THR B 1 184 ? -47.857 84.791 -24.713 1.00 29.83 768 THR B C 1
ATOM 2618 O O . THR B 1 184 ? -46.975 84.142 -24.165 1.00 36.21 768 THR B O 1
ATOM 2622 N N . LEU B 1 185 ? -47.839 85.061 -26.006 1.00 27.46 769 LEU B N 1
ATOM 2623 C CA . LEU B 1 185 ? -46.764 84.602 -26.867 1.00 30.58 769 LEU B CA 1
ATOM 2624 C C . LEU B 1 185 ? -45.539 85.544 -26.872 1.00 32.21 769 LEU B C 1
ATOM 2625 O O . LEU B 1 185 ? -44.434 85.124 -27.210 1.00 33.27 769 LEU B O 1
ATOM 2630 N N . ALA B 1 186 ? -45.738 86.806 -26.483 1.00 30.85 770 ALA B N 1
ATOM 2631 C CA . ALA B 1 186 ? -44.704 87.833 -26.619 1.00 28.61 770 ALA B CA 1
ATOM 2632 C C . ALA B 1 186 ? -43.958 88.189 -25.334 1.00 26.44 770 ALA B C 1
ATOM 2633 O O . ALA B 1 186 ? -42.780 88.482 -25.374 1.00 27.54 770 ALA B O 1
ATOM 2635 N N . LEU B 1 187 ? -44.651 88.183 -24.204 1.00 33.14 771 LEU B N 1
ATOM 2636 C CA . LEU B 1 187 ? -44.053 88.580 -22.935 1.00 32.63 771 LEU B CA 1
ATOM 2637 C C . LEU B 1 187 ? -43.417 87.391 -22.219 1.00 36.23 771 LEU B C 1
ATOM 2638 O O . LEU B 1 187 ? -43.871 86.255 -22.372 1.00 36.36 771 LEU B O 1
ATOM 2643 N N . GLN B 1 188 ? -42.380 87.657 -21.426 1.00 39.28 772 GLN B N 1
ATOM 2644 C CA . GLN B 1 188 ? -41.628 86.583 -20.767 1.00 47.23 772 GLN B CA 1
ATOM 2645 C C . GLN B 1 188 ? -42.337 86.052 -19.516 1.00 48.45 772 GLN B C 1
ATOM 2646 O O . GLN B 1 188 ? -42.296 84.850 -19.223 1.00 40.58 772 GLN B O 1
ATOM 2652 N N . ASN B 1 189 ? -42.983 86.954 -18.784 1.00 52.82 773 ASN B N 1
ATOM 2653 C CA . ASN B 1 189 ? -43.848 86.561 -17.680 1.00 56.74 773 ASN B CA 1
ATOM 2654 C C . ASN B 1 189 ? -45.295 86.450 -18.153 1.00 57.29 773 ASN B C 1
ATOM 2655 O O . ASN B 1 189 ? -45.568 86.478 -19.353 1.00 52.00 773 ASN B O 1
ATOM 2660 N N . GLU B 1 190 ? -46.221 86.334 -17.208 1.00 65.61 774 GLU B N 1
ATOM 2661 C CA . GLU B 1 190 ? -47.630 86.151 -17.534 1.00 70.55 774 GLU B CA 1
ATOM 2662 C C . GLU B 1 190 ? -48.220 87.353 -18.264 1.00 72.97 774 GLU B C 1
ATOM 2663 O O . GLU B 1 190 ? -48.598 87.260 -19.432 1.00 72.72 774 GLU B O 1
ATOM 2669 N N . VAL C 1 11 ? -27.283 126.415 -17.372 1.00 52.14 595 VAL C N 1
ATOM 2670 C CA . VAL C 1 11 ? -27.356 126.362 -18.830 1.00 51.19 595 VAL C CA 1
ATOM 2671 C C . VAL C 1 11 ? -26.290 125.435 -19.419 1.00 52.65 595 VAL C C 1
ATOM 2672 O O . VAL C 1 11 ? -25.094 125.618 -19.179 1.00 58.62 595 VAL C O 1
ATOM 2676 N N . GLY C 1 12 ? -26.725 124.443 -20.191 1.00 49.41 596 GLY C N 1
ATOM 2677 C CA . GLY C 1 12 ? -25.813 123.462 -20.765 1.00 45.32 596 GLY C CA 1
ATOM 2678 C C . GLY C 1 12 ? -25.426 123.781 -22.196 1.00 41.04 596 GLY C C 1
ATOM 2679 O O . GLY C 1 12 ? -26.234 124.292 -22.961 1.00 41.52 596 GLY C O 1
ATOM 2680 N N . GLN C 1 13 ? -24.181 123.493 -22.560 1.00 35.85 597 GLN C N 1
ATOM 2681 C CA . GLN C 1 13 ? -23.712 123.763 -23.914 1.00 31.50 597 GLN C CA 1
ATOM 2682 C C . GLN C 1 13 ? -22.852 122.630 -24.453 1.00 30.99 597 GLN C C 1
ATOM 2683 O O . GLN C 1 13 ? -21.923 122.175 -23.789 1.00 33.66 597 GLN C O 1
ATOM 2689 N N . VAL C 1 14 ? -23.168 122.175 -25.661 1.00 26.16 598 VAL C N 1
ATOM 2690 C CA . VAL C 1 14 ? -22.473 121.056 -26.274 1.00 25.75 598 VAL C CA 1
ATOM 2691 C C . VAL C 1 14 ? -22.248 121.342 -27.751 1.00 27.27 598 VAL C C 1
ATOM 2692 O O . VAL C 1 14 ? -23.135 121.844 -28.423 1.00 27.47 598 VAL C O 1
ATOM 2696 N N . THR C 1 15 ? -21.053 121.041 -28.254 1.00 31.48 599 THR C N 1
ATOM 2697 C CA . THR C 1 15 ? -20.807 121.105 -29.693 1.00 30.47 599 THR C CA 1
ATOM 2698 C C . THR C 1 15 ? -21.289 119.814 -30.348 1.00 29.17 599 THR C C 1
ATOM 2699 O O . THR C 1 15 ? -20.752 118.732 -30.095 1.00 28.99 599 THR C O 1
ATOM 2703 N N . GLY C 1 16 ? -22.329 119.938 -31.168 1.00 25.21 600 GLY C N 1
ATOM 2704 C CA . GLY C 1 16 ? -22.847 118.821 -31.929 1.00 22.88 600 GLY C CA 1
ATOM 2705 C C . GLY C 1 16 ? -22.478 119.020 -33.381 1.00 23.41 600 GLY C C 1
ATOM 2706 O O . GLY C 1 16 ? -22.060 120.097 -33.778 1.00 27.03 600 GLY C O 1
ATOM 2707 N N . LEU C 1 17 ? -22.606 117.973 -34.173 1.00 26.16 601 LEU C N 1
ATOM 2708 C CA . LEU C 1 17 ? -22.462 118.097 -35.612 1.00 26.85 601 LEU C CA 1
ATOM 2709 C C . LEU C 1 17 ? -23.760 117.562 -36.191 1.00 29.20 601 LEU C C 1
ATOM 2710 O O . LEU C 1 17 ? -24.177 116.463 -35.855 1.00 26.94 601 LEU C O 1
ATOM 2715 N N . ALA C 1 18 ? -24.409 118.350 -37.038 1.00 33.13 602 ALA C N 1
ATOM 2716 C CA . ALA C 1 18 ? -25.751 118.029 -37.505 1.00 31.07 602 ALA C CA 1
ATOM 2717 C C . ALA C 1 18 ? -26.091 118.831 -38.752 1.00 32.97 602 ALA C C 1
ATOM 2718 O O . ALA C 1 18 ? -25.400 119.792 -39.090 1.00 33.73 602 ALA C O 1
ATOM 2720 N N . TRP C 1 19 ? -27.165 118.438 -39.428 1.00 30.47 603 TRP C N 1
ATOM 2721 C CA . TRP C 1 19 ? -27.560 119.064 -40.687 1.00 28.57 603 TRP C CA 1
ATOM 2722 C C . TRP C 1 19 ? -28.123 120.469 -40.488 1.00 25.04 603 TRP C C 1
ATOM 2723 O O . TRP C 1 19 ? -29.021 120.680 -39.677 1.00 23.32 603 TRP C O 1
ATOM 2734 N N . THR C 1 20 ? -27.585 121.432 -41.228 1.00 28.76 604 THR C N 1
ATOM 2735 C CA . THR C 1 20 ? -28.135 122.788 -41.243 1.00 32.65 604 THR C CA 1
ATOM 2736 C C . THR C 1 20 ? -28.534 123.099 -42.676 1.00 39.16 604 THR C C 1
ATOM 2737 O O . THR C 1 20 ? -28.240 122.317 -43.580 1.00 42.22 604 THR C O 1
ATOM 2741 N N . GLU C 1 21 ? -29.209 124.223 -42.885 1.00 38.50 605 GLU C N 1
ATOM 2742 C CA . GLU C 1 21 ? -29.580 124.635 -44.227 1.00 43.09 605 GLU C CA 1
ATOM 2743 C C . GLU C 1 21 ? -28.337 124.754 -45.125 1.00 46.72 605 GLU C C 1
ATOM 2744 O O . GLU C 1 21 ? -28.359 124.384 -46.301 1.00 47.97 605 GLU C O 1
ATOM 2750 N N . VAL C 1 22 ? -27.244 125.247 -44.562 1.00 45.45 606 VAL C N 1
ATOM 2751 C CA . VAL C 1 22 ? -26.002 125.346 -45.314 1.00 59.19 606 VAL C CA 1
ATOM 2752 C C . VAL C 1 22 ? -25.325 123.981 -45.539 1.00 62.17 606 VAL C C 1
ATOM 2753 O O . VAL C 1 22 ? -24.442 123.854 -46.393 1.00 66.78 606 VAL C O 1
ATOM 2757 N N . GLY C 1 23 ? -25.747 122.969 -44.778 1.00 57.70 607 GLY C N 1
ATOM 2758 C CA . GLY C 1 23 ? -25.145 121.642 -44.819 1.00 50.78 607 GLY C CA 1
ATOM 2759 C C . GLY C 1 23 ? -24.744 121.164 -43.433 1.00 48.04 607 GLY C C 1
ATOM 2760 O O . GLY C 1 23 ? -24.873 121.910 -42.467 1.00 48.86 607 GLY C O 1
ATOM 2761 N N . GLY C 1 24 ? -24.262 119.926 -43.329 1.00 49.86 608 GLY C N 1
ATOM 2762 C CA . GLY C 1 24 ? -23.801 119.379 -42.059 1.00 46.55 608 GLY C CA 1
ATOM 2763 C C . GLY C 1 24 ? -22.676 120.216 -41.484 1.00 48.11 608 GLY C C 1
ATOM 2764 O O . GLY C 1 24 ? -21.735 120.557 -42.198 1.00 57.60 608 GLY C O 1
ATOM 2765 N N . ASP C 1 25 ? -22.761 120.558 -40.203 1.00 42.93 609 ASP C N 1
ATOM 2766 C CA . ASP C 1 25 ? -21.858 121.567 -39.662 1.00 44.82 609 ASP C CA 1
ATOM 2767 C C . ASP C 1 25 ? -21.749 121.621 -38.136 1.00 39.94 609 ASP C C 1
ATOM 2768 O O . ASP C 1 25 ? -22.383 120.848 -37.418 1.00 35.49 609 ASP C O 1
ATOM 2773 N N . LEU C 1 26 ? -20.926 122.557 -37.668 1.00 37.81 610 LEU C N 1
ATOM 2774 C CA . LEU C 1 26 ? -20.683 122.781 -36.252 1.00 34.39 610 LEU C CA 1
ATOM 2775 C C . LEU C 1 26 ? -21.863 123.503 -35.616 1.00 36.75 610 LEU C C 1
ATOM 2776 O O . LEU C 1 26 ? -22.299 124.549 -36.098 1.00 43.54 610 LEU C O 1
ATOM 2781 N N . LEU C 1 27 ? -22.354 122.957 -34.510 1.00 32.15 611 LEU C N 1
ATOM 2782 C CA . LEU C 1 27 ? -23.541 123.478 -33.863 1.00 34.08 611 LEU C CA 1
ATOM 2783 C C . LEU C 1 27 ? -23.393 123.534 -32.359 1.00 33.71 611 LEU C C 1
ATOM 2784 O O . LEU C 1 27 ? -23.097 122.535 -31.726 1.00 31.83 611 LEU C O 1
ATOM 2789 N N . THR C 1 28 ? -23.618 124.708 -31.782 1.00 37.99 612 THR C N 1
ATOM 2790 C CA . THR C 1 28 ? -23.668 124.817 -30.333 1.00 38.21 612 THR C CA 1
ATOM 2791 C C . THR C 1 28 ? -25.100 124.598 -29.817 1.00 36.67 612 THR C C 1
ATOM 2792 O O . THR C 1 28 ? -25.987 125.434 -29.994 1.00 37.28 612 THR C O 1
ATOM 2796 N N . ILE C 1 29 ? -25.315 123.437 -29.212 1.00 28.34 613 ILE C N 1
ATOM 2797 C CA . ILE C 1 29 ? -26.573 123.119 -28.572 1.00 26.05 613 ILE C CA 1
ATOM 2798 C C . ILE C 1 29 ? -26.582 123.728 -27.173 1.00 28.54 613 ILE C C 1
ATOM 2799 O O . ILE C 1 29 ? -25.723 123.420 -26.351 1.00 32.14 613 ILE C O 1
ATOM 2804 N N . GLU C 1 30 ? -27.540 124.612 -26.916 1.00 24.98 614 GLU C N 1
ATOM 2805 C CA . GLU C 1 30 ? -27.729 125.155 -25.582 1.00 26.09 614 GLU C CA 1
ATOM 2806 C C . GLU C 1 30 ? -28.880 124.478 -24.853 1.00 28.13 614 GLU C C 1
ATOM 2807 O O . GLU C 1 30 ? -29.795 123.948 -25.469 1.00 28.46 614 GLU C O 1
ATOM 2813 N N . THR C 1 31 ? -28.832 124.516 -23.531 1.00 29.68 615 THR C N 1
ATOM 2814 C CA . THR C 1 31 ? -29.924 124.010 -22.727 1.00 32.96 615 THR C CA 1
ATOM 2815 C C . THR C 1 31 ? -29.986 124.774 -21.414 1.00 35.84 615 THR C C 1
ATOM 2816 O O . THR C 1 31 ? -29.013 124.800 -20.673 1.00 39.88 615 THR C O 1
ATOM 2820 N N . ALA C 1 32 ? -31.124 125.406 -21.141 1.00 28.67 616 ALA C N 1
ATOM 2821 C CA . ALA C 1 32 ? -31.348 126.065 -19.863 1.00 26.97 616 ALA C CA 1
ATOM 2822 C C . ALA C 1 32 ? -32.357 125.274 -19.051 1.00 31.50 616 ALA C C 1
ATOM 2823 O O . ALA C 1 32 ? -33.246 124.636 -19.607 1.00 36.16 616 ALA C O 1
ATOM 2825 N N . CYS C 1 33 ? -32.215 125.305 -17.735 1.00 34.27 617 CYS C N 1
ATOM 2826 C CA . CYS C 1 33 ? -33.090 124.526 -16.874 1.00 34.09 617 CYS C CA 1
ATOM 2827 C C . CYS C 1 33 ? -33.391 125.291 -15.603 1.00 38.06 617 CYS C C 1
ATOM 2828 O O . CYS C 1 33 ? -32.848 125.006 -14.541 1.00 43.84 617 CYS C O 1
ATOM 2831 N N . VAL C 1 34 ? -34.273 126.270 -15.734 1.00 40.07 618 VAL C N 1
ATOM 2832 C CA . VAL C 1 34 ? -34.622 127.162 -14.641 1.00 45.17 618 VAL C CA 1
ATOM 2833 C C . VAL C 1 34 ? -35.765 126.564 -13.832 1.00 46.96 618 VAL C C 1
ATOM 2834 O O . VAL C 1 34 ? -36.376 125.591 -14.265 1.00 47.40 618 VAL C O 1
ATOM 2838 N N . PRO C 1 35 ? -36.025 127.115 -12.636 1.00 51.36 619 PRO C N 1
ATOM 2839 C CA . PRO C 1 35 ? -37.247 126.815 -11.892 1.00 53.41 619 PRO C CA 1
ATOM 2840 C C . PRO C 1 35 ? -38.469 126.821 -12.799 1.00 50.38 619 PRO C C 1
ATOM 2841 O O . PRO C 1 35 ? -38.640 127.739 -13.601 1.00 48.44 619 PRO C O 1
ATOM 2845 N N . GLY C 1 36 ? -39.304 125.796 -12.675 1.00 52.20 620 GLY C N 1
ATOM 2846 C CA . GLY C 1 36 ? -40.476 125.678 -13.520 1.00 54.21 620 GLY C CA 1
ATOM 2847 C C . GLY C 1 36 ? -41.464 124.612 -13.082 1.00 53.05 620 GLY C C 1
ATOM 2848 O O . GLY C 1 36 ? -41.349 124.044 -11.994 1.00 52.15 620 GLY C O 1
ATOM 2849 N N . LYS C 1 37 ? -42.439 124.341 -13.943 1.00 47.72 621 LYS C N 1
ATOM 2850 C CA . LYS C 1 37 ? -43.492 123.393 -13.635 1.00 41.56 621 LYS C CA 1
ATOM 2851 C C . LYS C 1 37 ? -43.467 122.214 -14.588 1.00 38.67 621 LYS C C 1
ATOM 2852 O O . LYS C 1 37 ? -44.456 121.505 -14.715 1.00 44.61 621 LYS C O 1
ATOM 2858 N N . GLY C 1 38 ? -42.344 122.014 -15.267 1.00 36.50 622 GLY C N 1
ATOM 2859 C CA . GLY C 1 38 ? -42.178 120.877 -16.155 1.00 35.10 622 GLY C CA 1
ATOM 2860 C C . GLY C 1 38 ? -42.445 121.132 -17.628 1.00 36.91 622 GLY C C 1
ATOM 2861 O O . GLY C 1 38 ? -42.797 120.203 -18.354 1.00 37.23 622 GLY C O 1
ATOM 2862 N N . LYS C 1 39 ? -42.273 122.379 -18.072 1.00 39.63 623 LYS C N 1
ATOM 2863 C CA . LYS C 1 39 ? -42.537 122.750 -19.470 1.00 37.36 623 LYS C CA 1
ATOM 2864 C C . LYS C 1 39 ? -41.279 122.702 -20.364 1.00 34.18 623 LYS C C 1
ATOM 2865 O O . LYS C 1 39 ? -40.172 122.996 -19.903 1.00 31.08 623 LYS C O 1
ATOM 2871 N N . LEU C 1 40 ? -41.463 122.314 -21.629 1.00 31.12 624 LEU C N 1
ATOM 2872 C CA . LEU C 1 40 ? -40.357 122.128 -22.566 1.00 32.18 624 LEU C CA 1
ATOM 2873 C C . LEU C 1 40 ? -40.450 123.084 -23.737 1.00 32.77 624 LEU C C 1
ATOM 2874 O O . LEU C 1 40 ? -41.444 123.096 -24.461 1.00 36.21 624 LEU C O 1
ATOM 2879 N N . THR C 1 41 ? -39.385 123.856 -23.931 1.00 28.70 625 THR C N 1
ATOM 2880 C CA . THR C 1 41 ? -39.287 124.816 -25.018 1.00 30.89 625 THR C CA 1
ATOM 2881 C C . THR C 1 41 ? -38.114 124.482 -25.937 1.00 30.65 625 THR C C 1
ATOM 2882 O O . THR C 1 41 ? -37.002 124.267 -25.465 1.00 34.16 625 THR C O 1
ATOM 2886 N N . TYR C 1 42 ? -38.352 124.439 -27.245 1.00 28.61 626 TYR C N 1
ATOM 2887 C CA . TYR C 1 42 ? -37.244 124.322 -28.187 1.00 24.93 626 TYR C CA 1
ATOM 2888 C C . TYR C 1 42 ? -37.307 125.339 -29.320 1.00 24.67 626 TYR C C 1
ATOM 2889 O O . TYR C 1 42 ? -38.335 125.495 -29.974 1.00 27.58 626 TYR C O 1
ATOM 2898 N N . THR C 1 43 ? -36.192 126.036 -29.522 1.00 28.14 627 THR C N 1
ATOM 2899 C CA . THR C 1 43 ? -36.073 127.099 -30.519 1.00 27.12 627 THR C CA 1
ATOM 2900 C C . THR C 1 43 ? -34.767 126.950 -31.278 1.00 24.31 627 THR C C 1
ATOM 2901 O O . THR C 1 43 ? -33.870 126.257 -30.826 1.00 28.29 627 THR C O 1
ATOM 2905 N N . GLY C 1 44 ? -34.664 127.599 -32.431 1.00 23.21 628 GLY C N 1
ATOM 2906 C CA . GLY C 1 44 ? -33.465 127.536 -33.247 1.00 24.99 628 GLY C CA 1
ATOM 2907 C C . GLY C 1 44 ? -33.748 127.151 -34.691 1.00 24.65 628 GLY C C 1
ATOM 2908 O O . GLY C 1 44 ? -32.890 126.586 -35.371 1.00 24.37 628 GLY C O 1
ATOM 2909 N N . SER C 1 45 ? -34.950 127.478 -35.155 1.00 22.87 629 SER C N 1
ATOM 2910 C CA . SER C 1 45 ? -35.428 127.094 -36.482 1.00 24.03 629 SER C CA 1
ATOM 2911 C C . SER C 1 45 ? -35.365 125.580 -36.731 1.00 26.57 629 SER C C 1
ATOM 2912 O O . SER C 1 45 ? -35.033 125.137 -37.825 1.00 28.25 629 SER C O 1
ATOM 2915 N N . LEU C 1 46 ? -35.724 124.804 -35.712 1.00 25.86 630 LEU C N 1
ATOM 2916 C CA . LEU C 1 46 ? -35.597 123.348 -35.737 1.00 28.12 630 LEU C CA 1
ATOM 2917 C C . LEU C 1 46 ? -36.691 122.699 -36.560 1.00 31.86 630 LEU C C 1
ATOM 2918 O O . LEU C 1 46 ? -37.860 123.038 -36.409 1.00 37.25 630 LEU C O 1
ATOM 2923 N N . GLY C 1 47 ? -36.316 121.760 -37.420 1.00 20.66 631 GLY C N 1
ATOM 2924 C CA . GLY C 1 47 ? -37.286 120.943 -38.126 1.00 21.45 631 GLY C CA 1
ATOM 2925 C C . GLY C 1 47 ? -37.883 119.883 -37.215 1.00 25.45 631 GLY C C 1
ATOM 2926 O O . GLY C 1 47 ? -37.365 119.634 -36.129 1.00 27.19 631 GLY C O 1
ATOM 2927 N N . GLU C 1 48 ? -38.963 119.247 -37.666 1.00 29.47 632 GLU C N 1
ATOM 2928 C CA . GLU C 1 48 ? -39.731 118.318 -36.832 1.00 25.66 632 GLU C CA 1
ATOM 2929 C C . GLU C 1 48 ? -38.930 117.104 -36.358 1.00 23.11 632 GLU C C 1
ATOM 2930 O O . GLU C 1 48 ? -39.040 116.693 -35.210 1.00 25.53 632 GLU C O 1
ATOM 2936 N N . VAL C 1 49 ? -38.120 116.530 -37.233 1.00 23.95 633 VAL C N 1
ATOM 2937 C CA . VAL C 1 49 ? -37.286 115.415 -36.821 1.00 21.34 633 VAL C CA 1
ATOM 2938 C C . VAL C 1 49 ? -36.267 115.843 -35.761 1.00 25.18 633 VAL C C 1
ATOM 2939 O O . VAL C 1 49 ? -36.022 115.114 -34.805 1.00 28.02 633 VAL C O 1
ATOM 2943 N N . MET C 1 50 ? -35.674 117.024 -35.916 1.00 20.39 634 MET C N 1
ATOM 2944 C CA . MET C 1 50 ? -34.787 117.538 -34.882 1.00 22.90 634 MET C CA 1
ATOM 2945 C C . MET C 1 50 ? -35.532 117.791 -33.570 1.00 24.43 634 MET C C 1
ATOM 2946 O O . MET C 1 50 ? -34.989 117.532 -32.492 1.00 22.05 634 MET C O 1
ATOM 2951 N N . GLN C 1 51 ? -36.770 118.287 -33.671 1.00 23.79 635 GLN C N 1
ATOM 2952 C CA . GLN C 1 51 ? -37.643 118.504 -32.513 1.00 20.71 635 GLN C CA 1
ATOM 2953 C C . GLN C 1 51 ? -37.951 117.215 -31.745 1.00 22.89 635 GLN C C 1
ATOM 2954 O O . GLN C 1 51 ? -37.939 117.209 -30.521 1.00 24.59 635 GLN C O 1
ATOM 2960 N N . GLU C 1 52 ? -38.245 116.134 -32.467 1.00 22.88 636 GLU C N 1
ATOM 2961 C CA . GLU C 1 52 ? -38.529 114.835 -31.848 1.00 22.07 636 GLU C CA 1
ATOM 2962 C C . GLU C 1 52 ? -37.278 114.233 -31.214 1.00 20.18 636 GLU C C 1
ATOM 2963 O O . GLU C 1 52 ? -37.354 113.487 -30.231 1.00 21.44 636 GLU C O 1
ATOM 2969 N N . SER C 1 53 ? -36.124 114.557 -31.788 1.00 19.97 637 SER C N 1
ATOM 2970 C CA . SER C 1 53 ? -34.851 114.130 -31.232 1.00 19.08 637 SER C CA 1
ATOM 2971 C C . SER C 1 53 ? -34.654 114.713 -29.833 1.00 19.60 637 SER C C 1
ATOM 2972 O O . SER C 1 53 ? -34.093 114.050 -28.959 1.00 23.72 637 SER C O 1
ATOM 2975 N N . ILE C 1 54 ? -35.160 115.926 -29.613 1.00 18.75 638 ILE C N 1
ATOM 2976 C CA . ILE C 1 54 ? -35.074 116.577 -28.307 1.00 20.53 638 ILE C CA 1
ATOM 2977 C C . ILE C 1 54 ? -35.939 115.857 -27.286 1.00 25.79 638 ILE C C 1
ATOM 2978 O O . ILE C 1 54 ? -35.543 115.666 -26.139 1.00 28.89 638 ILE C O 1
ATOM 2983 N N . GLN C 1 55 ? -37.130 115.455 -27.712 1.00 29.89 639 GLN C N 1
ATOM 2984 C CA . GLN C 1 55 ? -38.045 114.723 -26.847 1.00 30.09 639 GLN C CA 1
ATOM 2985 C C . GLN C 1 55 ? -37.479 113.358 -26.503 1.00 24.67 639 GLN C C 1
ATOM 2986 O O . GLN C 1 55 ? -37.531 112.946 -25.351 1.00 27.33 639 GLN C O 1
ATOM 2992 N N . ALA C 1 56 ? -36.929 112.668 -27.499 1.00 22.59 640 ALA C N 1
ATOM 2993 C CA . ALA C 1 56 ? -36.235 111.408 -27.256 1.00 23.82 640 ALA C CA 1
ATOM 2994 C C . ALA C 1 56 ? -35.093 111.572 -26.248 1.00 24.69 640 ALA C C 1
ATOM 2995 O O . ALA C 1 56 ? -34.940 110.762 -25.337 1.00 26.82 640 ALA C O 1
ATOM 2997 N N . ALA C 1 57 ? -34.302 112.628 -26.421 1.00 23.18 641 ALA C N 1
ATOM 2998 C CA . ALA C 1 57 ? -33.195 112.934 -25.533 1.00 22.76 641 ALA C CA 1
ATOM 2999 C C . ALA C 1 57 ? -33.647 113.188 -24.102 1.00 26.29 641 ALA C C 1
ATOM 3000 O O . ALA C 1 57 ? -33.016 112.720 -23.159 1.00 29.74 641 ALA C O 1
ATOM 3002 N N . LEU C 1 58 ? -34.729 113.942 -23.942 1.00 27.75 642 LEU C N 1
ATOM 3003 C CA . LEU C 1 58 ? -35.253 114.277 -22.617 1.00 29.92 642 LEU C CA 1
ATOM 3004 C C . LEU C 1 58 ? -35.734 113.035 -21.865 1.00 20.51 642 LEU C C 1
ATOM 3005 O O . LEU C 1 58 ? -35.507 112.889 -20.664 1.00 21.53 642 LEU C O 1
ATOM 3010 N N . THR C 1 59 ? -36.418 112.158 -22.593 1.00 24.25 643 THR C N 1
ATOM 3011 C CA . THR C 1 59 ? -36.954 110.905 -22.054 1.00 27.70 643 THR C CA 1
ATOM 3012 C C . THR C 1 59 ? -35.842 110.004 -21.504 1.00 26.05 643 THR C C 1
ATOM 3013 O O . THR C 1 59 ? -35.991 109.366 -20.456 1.00 27.34 643 THR C O 1
ATOM 3017 N N . VAL C 1 60 ? -34.729 109.966 -22.230 1.00 28.24 644 VAL C N 1
ATOM 3018 C CA . VAL C 1 60 ? -33.540 109.254 -21.800 1.00 26.63 644 VAL C CA 1
ATOM 3019 C C . VAL C 1 60 ? -33.107 109.749 -20.432 1.00 28.12 644 VAL C C 1
ATOM 3020 O O . VAL C 1 60 ? -32.858 108.943 -19.538 1.00 32.31 644 VAL C O 1
ATOM 3024 N N . VAL C 1 61 ? -33.031 111.072 -20.268 1.00 28.51 645 VAL C N 1
ATOM 3025 C CA . VAL C 1 61 ? -32.613 111.671 -18.998 1.00 29.62 645 VAL C CA 1
ATOM 3026 C C . VAL C 1 61 ? -33.605 111.403 -17.862 1.00 35.72 645 VAL C C 1
ATOM 3027 O O . VAL C 1 61 ? -33.191 111.109 -16.745 1.00 38.75 645 VAL C O 1
ATOM 3031 N N . ARG C 1 62 ? -34.906 111.498 -18.142 1.00 37.53 646 ARG C N 1
ATOM 3032 C CA . ARG C 1 62 ? -35.929 111.206 -17.130 1.00 37.00 646 ARG C CA 1
ATOM 3033 C C . ARG C 1 62 ? -35.869 109.749 -16.683 1.00 37.33 646 ARG C C 1
ATOM 3034 O O . ARG C 1 62 ? -35.941 109.435 -15.493 1.00 37.34 646 ARG C O 1
ATOM 3042 N N . ALA C 1 63 ? -35.750 108.860 -17.656 1.00 31.75 647 ALA C N 1
ATOM 3043 C CA . ALA C 1 63 ? -35.741 107.441 -17.376 1.00 36.46 647 ALA C CA 1
ATOM 3044 C C . ALA C 1 63 ? -34.444 106.978 -16.694 1.00 43.29 647 ALA C C 1
ATOM 3045 O O . ALA C 1 63 ? -34.381 105.876 -16.151 1.00 50.27 647 ALA C O 1
ATOM 3047 N N . ARG C 1 64 ? -33.418 107.824 -16.710 1.00 39.41 648 ARG C N 1
ATOM 3048 C CA . ARG C 1 64 ? -32.131 107.475 -16.127 1.00 35.43 648 ARG C CA 1
ATOM 3049 C C . ARG C 1 64 ? -31.725 108.431 -15.016 1.00 36.69 648 ARG C C 1
ATOM 3050 O O . ARG C 1 64 ? -30.574 108.439 -14.599 1.00 37.39 648 ARG C O 1
ATOM 3058 N N . ALA C 1 65 ? -32.673 109.225 -14.533 1.00 39.40 649 ALA C N 1
ATOM 3059 C CA . ALA C 1 65 ? -32.364 110.357 -13.659 1.00 37.74 649 ALA C CA 1
ATOM 3060 C C . ALA C 1 65 ? -31.486 110.029 -12.453 1.00 41.57 649 ALA C C 1
ATOM 3061 O O . ALA C 1 65 ? -30.429 110.632 -12.269 1.00 40.66 649 ALA C O 1
ATOM 3063 N N . GLU C 1 66 ? -31.918 109.077 -11.634 1.00 46.66 650 GLU C N 1
ATOM 3064 C CA . GLU C 1 66 ? -31.204 108.802 -10.395 1.00 53.19 650 GLU C CA 1
ATOM 3065 C C . GLU C 1 66 ? -29.812 108.213 -10.660 1.00 55.37 650 GLU C C 1
ATOM 3066 O O . GLU C 1 66 ? -28.863 108.510 -9.935 1.00 56.37 650 GLU C O 1
ATOM 3072 N N . LYS C 1 67 ? -29.689 107.400 -11.710 1.00 55.79 651 LYS C N 1
ATOM 3073 C CA . LYS C 1 67 ? -28.390 106.865 -12.136 1.00 51.18 651 LYS C CA 1
ATOM 3074 C C . LYS C 1 67 ? -27.455 107.991 -12.575 1.00 47.67 651 LYS C C 1
ATOM 3075 O O . LYS C 1 67 ? -26.239 107.915 -12.379 1.00 44.80 651 LYS C O 1
ATOM 3081 N N . LEU C 1 68 ? -28.036 109.031 -13.174 1.00 45.44 652 LEU C N 1
ATOM 3082 C CA . LEU C 1 68 ? -27.288 110.208 -13.607 1.00 39.61 652 LEU C CA 1
ATOM 3083 C C . LEU C 1 68 ? -27.068 111.156 -12.439 1.00 40.65 652 LEU C C 1
ATOM 3084 O O . LEU C 1 68 ? -26.302 112.109 -12.544 1.00 42.84 652 LEU C O 1
ATOM 3089 N N . GLY C 1 69 ? -27.746 110.886 -11.328 1.00 41.40 653 GLY C N 1
ATOM 3090 C CA . GLY C 1 69 ? -27.590 111.674 -10.123 1.00 40.83 653 GLY C CA 1
ATOM 3091 C C . GLY C 1 69 ? -28.511 112.867 -10.158 1.00 39.79 653 GLY C C 1
ATOM 3092 O O . GLY C 1 69 ? -28.254 113.894 -9.532 1.00 44.46 653 GLY C O 1
ATOM 3093 N N . ILE C 1 70 ? -29.589 112.731 -10.916 1.00 36.34 654 ILE C N 1
ATOM 3094 C CA . ILE C 1 70 ? -30.552 113.806 -11.050 1.00 37.18 654 ILE C CA 1
ATOM 3095 C C . ILE C 1 70 ? -31.805 113.483 -10.248 1.00 40.16 654 ILE C C 1
ATOM 3096 O O . ILE C 1 70 ? -32.372 112.401 -10.383 1.00 42.34 654 ILE C O 1
ATOM 3101 N N . ASN C 1 71 ? -32.206 114.420 -9.393 1.00 43.65 655 ASN C N 1
ATOM 3102 C CA . ASN C 1 71 ? -33.458 114.333 -8.660 1.00 44.11 655 ASN C CA 1
ATOM 3103 C C . ASN C 1 71 ? -34.565 113.922 -9.611 1.00 45.57 655 ASN C C 1
ATOM 3104 O O . ASN C 1 71 ? -34.922 114.691 -10.499 1.00 49.90 655 ASN C O 1
ATOM 3109 N N . PRO C 1 72 ? -35.093 112.697 -9.441 1.00 44.36 656 PRO C N 1
ATOM 3110 C CA . PRO C 1 72 ? -36.073 112.090 -10.350 1.00 43.32 656 PRO C CA 1
ATOM 3111 C C . PRO C 1 72 ? -37.262 112.993 -10.630 1.00 43.90 656 PRO C C 1
ATOM 3112 O O . PRO C 1 72 ? -37.840 112.921 -11.716 1.00 40.96 656 PRO C O 1
ATOM 3116 N N . ASP C 1 73 ? -37.603 113.837 -9.660 1.00 49.11 657 ASP C N 1
ATOM 3117 C CA . ASP C 1 73 ? -38.774 114.703 -9.745 1.00 57.71 657 ASP C CA 1
ATOM 3118 C C . ASP C 1 73 ? -38.481 116.021 -10.458 1.00 54.80 657 ASP C C 1
ATOM 3119 O O . ASP C 1 73 ? -39.257 116.975 -10.356 1.00 50.89 657 ASP C O 1
ATOM 3124 N N . PHE C 1 74 ? -37.365 116.076 -11.180 1.00 51.65 658 PHE C N 1
ATOM 3125 C CA . PHE C 1 74 ? -36.935 117.328 -11.796 1.00 42.67 658 PHE C CA 1
ATOM 3126 C C . PHE C 1 74 ? -37.930 117.877 -12.813 1.00 40.81 658 PHE C C 1
ATOM 3127 O O . PHE C 1 74 ? -37.982 119.080 -13.031 1.00 40.67 658 PHE C O 1
ATOM 3135 N N . TYR C 1 75 ? -38.718 117.008 -13.435 1.00 40.71 659 TYR C N 1
ATOM 3136 C CA . TYR C 1 75 ? -39.573 117.476 -14.520 1.00 44.26 659 TYR C CA 1
ATOM 3137 C C . TYR C 1 75 ? -40.950 117.974 -14.075 1.00 53.80 659 TYR C C 1
ATOM 3138 O O . TYR C 1 75 ? -41.917 117.958 -14.830 1.00 60.57 659 TYR C O 1
ATOM 3147 N N . GLU C 1 76 ? -41.015 118.417 -12.830 1.00 53.26 660 GLU C N 1
ATOM 3148 C CA . GLU C 1 76 ? -42.145 119.179 -12.324 1.00 46.94 660 GLU C CA 1
ATOM 3149 C C . GLU C 1 76 ? -41.586 120.359 -11.528 1.00 46.51 660 GLU C C 1
ATOM 3150 O O . GLU C 1 76 ? -42.307 121.265 -11.137 1.00 42.71 660 GLU C O 1
ATOM 3156 N N . LYS C 1 77 ? -40.275 120.343 -11.315 1.00 50.55 661 LYS C N 1
ATOM 3157 C CA . LYS C 1 77 ? -39.582 121.418 -10.617 1.00 50.09 661 LYS C CA 1
ATOM 3158 C C . LYS C 1 77 ? -38.772 122.287 -11.583 1.00 44.21 661 LYS C C 1
ATOM 3159 O O . LYS C 1 77 ? -38.308 123.371 -11.218 1.00 41.78 661 LYS C O 1
ATOM 3165 N N . ARG C 1 78 ? -38.601 121.801 -12.809 1.00 39.86 662 ARG C N 1
ATOM 3166 C CA . ARG C 1 78 ? -37.768 122.474 -13.795 1.00 34.29 662 ARG C CA 1
ATOM 3167 C C . ARG C 1 78 ? -38.512 122.723 -15.083 1.00 34.99 662 ARG C C 1
ATOM 3168 O O . ARG C 1 78 ? -39.263 121.873 -15.554 1.00 38.70 662 ARG C O 1
ATOM 3176 N N . ASP C 1 79 ? -38.277 123.896 -15.652 1.00 32.60 663 ASP C N 1
ATOM 3177 C CA . ASP C 1 79 ? -38.663 124.187 -17.021 1.00 30.59 663 ASP C CA 1
ATOM 3178 C C . ASP C 1 79 ? -37.413 124.077 -17.874 1.00 26.30 663 ASP C C 1
ATOM 3179 O O . ASP C 1 79 ? -36.337 124.497 -17.462 1.00 31.00 663 ASP C O 1
ATOM 3184 N N . ILE C 1 80 ? -37.561 123.527 -19.070 1.00 28.22 664 ILE C N 1
ATOM 3185 C CA . ILE C 1 80 ? -36.413 123.247 -19.909 1.00 31.51 664 ILE C CA 1
ATOM 3186 C C . ILE C 1 80 ? -36.539 123.976 -21.237 1.00 31.71 664 ILE C C 1
ATOM 3187 O O . ILE C 1 80 ? -37.594 123.959 -21.868 1.00 33.70 664 ILE C O 1
ATOM 3192 N N . HIS C 1 81 ? -35.465 124.644 -21.638 1.00 31.18 665 HIS C N 1
ATOM 3193 C CA . HIS C 1 81 ? -35.425 125.302 -22.929 1.00 27.83 665 HIS C CA 1
ATOM 3194 C C . HIS C 1 81 ? -34.187 124.804 -23.659 1.00 26.81 665 HIS C C 1
ATOM 3195 O O . HIS C 1 81 ? -33.077 124.928 -23.158 1.00 29.91 665 HIS C O 1
ATOM 3202 N N . VAL C 1 82 ? -34.394 124.212 -24.830 1.00 25.30 666 VAL C N 1
ATOM 3203 C CA . VAL C 1 82 ? -33.304 123.827 -25.709 1.00 26.33 666 VAL C CA 1
ATOM 3204 C C . VAL C 1 82 ? -33.257 124.794 -26.881 1.00 26.34 666 VAL C C 1
ATOM 3205 O O . VAL C 1 82 ? -34.205 124.877 -27.658 1.00 25.42 666 VAL C O 1
ATOM 3209 N N . HIS C 1 83 ? -32.156 125.532 -26.997 1.00 25.03 667 HIS C N 1
ATOM 3210 C CA . HIS C 1 83 ? -31.967 126.454 -28.105 1.00 24.53 667 HIS C CA 1
ATOM 3211 C C . HIS C 1 83 ? -30.694 126.136 -28.883 1.00 27.17 667 HIS C C 1
ATOM 3212 O O . HIS C 1 83 ? -29.670 125.810 -28.294 1.00 26.97 667 HIS C O 1
ATOM 3219 N N . VAL C 1 84 ? -30.765 126.228 -30.209 1.00 28.41 668 VAL C N 1
ATOM 3220 C CA . VAL C 1 84 ? -29.610 125.981 -31.074 1.00 25.46 668 VAL C CA 1
ATOM 3221 C C . VAL C 1 84 ? -29.347 127.153 -32.027 1.00 26.17 668 VAL C C 1
ATOM 3222 O O . VAL C 1 84 ? -29.982 127.255 -33.069 1.00 27.17 668 VAL C O 1
ATOM 3226 N N . PRO C 1 85 ? -28.406 128.046 -31.671 1.00 33.71 669 PRO C N 1
ATOM 3227 C CA . PRO C 1 85 ? -28.045 129.153 -32.571 1.00 33.45 669 PRO C CA 1
ATOM 3228 C C . PRO C 1 85 ? -27.230 128.637 -33.762 1.00 35.03 669 PRO C C 1
ATOM 3229 O O . PRO C 1 85 ? -26.621 127.566 -33.643 1.00 33.45 669 PRO C O 1
ATOM 3233 N N . GLU C 1 86 ? -27.203 129.360 -34.884 1.00 31.15 670 GLU C N 1
ATOM 3234 C CA . GLU C 1 86 ? -27.859 130.657 -35.056 1.00 28.25 670 GLU C CA 1
ATOM 3235 C C . GLU C 1 86 ? -29.355 130.526 -35.334 1.00 27.83 670 GLU C C 1
ATOM 3236 O O . GLU C 1 86 ? -29.774 129.775 -36.212 1.00 27.28 670 GLU C O 1
ATOM 3242 N N . GLY C 1 87 ? -30.147 131.297 -34.597 1.00 31.26 671 GLY C N 1
ATOM 3243 C CA . GLY C 1 87 ? -31.589 131.164 -34.591 1.00 27.67 671 GLY C CA 1
ATOM 3244 C C . GLY C 1 87 ? -32.293 131.155 -35.935 1.00 33.18 671 GLY C C 1
ATOM 3245 O O . GLY C 1 87 ? -33.343 130.524 -36.078 1.00 35.80 671 GLY C O 1
ATOM 3246 N N . ALA C 1 88 ? -31.726 131.849 -36.919 1.00 31.15 672 ALA C N 1
ATOM 3247 C CA . ALA C 1 88 ? -32.363 131.975 -38.229 1.00 29.21 672 ALA C CA 1
ATOM 3248 C C . ALA C 1 88 ? -31.949 130.887 -39.221 1.00 28.88 672 ALA C C 1
ATOM 3249 O O . ALA C 1 88 ? -32.497 130.797 -40.319 1.00 31.58 672 ALA C O 1
ATOM 3251 N N . THR C 1 89 ? -30.975 130.068 -38.842 1.00 29.06 673 THR C N 1
ATOM 3252 C CA . THR C 1 89 ? -30.511 129.013 -39.735 1.00 32.40 673 THR C CA 1
ATOM 3253 C C . THR C 1 89 ? -31.259 127.711 -39.490 1.00 28.27 673 THR C C 1
ATOM 3254 O O . THR C 1 89 ? -31.154 127.129 -38.416 1.00 27.91 673 THR C O 1
ATOM 3258 N N . PRO C 1 90 ? -32.036 127.272 -40.495 1.00 27.36 674 PRO C N 1
ATOM 3259 C CA . PRO C 1 90 ? -32.820 126.041 -40.425 1.00 27.06 674 PRO C CA 1
ATOM 3260 C C . PRO C 1 90 ? -31.934 124.815 -40.218 1.00 26.72 674 PRO C C 1
ATOM 3261 O O . PRO C 1 90 ? -30.992 124.567 -40.978 1.00 26.06 674 PRO C O 1
ATOM 3265 N N . LYS C 1 91 ? -32.245 124.058 -39.176 1.00 24.41 675 LYS C N 1
ATOM 3266 C CA . LYS C 1 91 ? -31.555 122.825 -38.873 1.00 22.61 675 LYS C CA 1
ATOM 3267 C C . LYS C 1 91 ? -32.580 121.702 -38.849 1.00 26.30 675 LYS C C 1
ATOM 3268 O O . LYS C 1 91 ? -33.767 121.942 -38.641 1.00 24.76 675 LYS C O 1
ATOM 3274 N N . ASP C 1 92 ? -32.116 120.476 -39.080 1.00 33.95 676 ASP C N 1
ATOM 3275 C CA . ASP C 1 92 ? -32.968 119.291 -38.970 1.00 29.74 676 ASP C CA 1
ATOM 3276 C C . ASP C 1 92 ? -32.141 118.014 -38.860 1.00 27.89 676 ASP C C 1
ATOM 3277 O O . ASP C 1 92 ? -30.910 118.025 -38.992 1.00 24.61 676 ASP C O 1
ATOM 3282 N N . GLY C 1 93 ? -32.840 116.912 -38.622 1.00 30.15 677 GLY C N 1
ATOM 3283 C CA . GLY C 1 93 ? -32.209 115.617 -38.522 1.00 27.42 677 GLY C CA 1
ATOM 3284 C C . GLY C 1 93 ? -32.097 115.152 -37.088 1.00 23.36 677 GLY C C 1
ATOM 3285 O O . GLY C 1 93 ? -32.315 115.926 -36.160 1.00 22.66 677 GLY C O 1
ATOM 3286 N N . PRO C 1 94 ? -31.744 113.875 -36.904 1.00 24.15 678 PRO C N 1
ATOM 3287 C 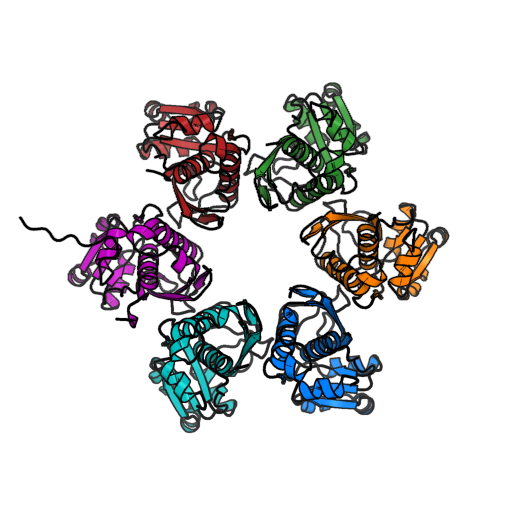CA . PRO C 1 94 ? -31.625 113.246 -35.590 1.00 24.80 678 PRO C CA 1
ATOM 3288 C C . PRO C 1 94 ? -30.196 113.222 -35.050 1.00 21.17 678 PRO C C 1
ATOM 3289 O O . PRO C 1 94 ? -29.988 112.686 -33.968 1.00 28.81 678 PRO C O 1
ATOM 3293 N N . ALA C 1 95 ? -29.248 113.795 -35.784 1.00 22.39 679 ALA C N 1
ATOM 3294 C CA . ALA C 1 95 ? -27.814 113.652 -35.483 1.00 22.87 679 ALA C CA 1
ATOM 3295 C C . ALA C 1 95 ? -27.276 114.452 -34.291 1.00 25.36 679 ALA C C 1
ATOM 3296 O O . ALA C 1 95 ? -26.128 114.267 -33.890 1.00 24.07 679 ALA C O 1
ATOM 3298 N N . ALA C 1 96 ? -28.097 115.342 -33.738 1.00 28.42 680 ALA C N 1
ATOM 3299 C CA . ALA C 1 96 ? -27.711 116.132 -32.570 1.00 26.52 680 ALA C CA 1
ATOM 3300 C C . ALA C 1 96 ? -28.309 115.569 -31.289 1.00 22.63 680 ALA C C 1
ATOM 3301 O O . ALA C 1 96 ? -28.188 116.172 -30.226 1.00 26.19 680 ALA C O 1
ATOM 3303 N N . GLY C 1 97 ? -28.965 114.417 -31.408 1.00 23.00 681 GLY C N 1
ATOM 3304 C CA . GLY C 1 97 ? -29.615 113.746 -30.299 1.00 23.10 681 GLY C CA 1
ATOM 3305 C C . GLY C 1 97 ? -28.729 113.448 -29.110 1.00 23.86 681 GLY C C 1
ATOM 3306 O O . GLY C 1 97 ? -29.157 113.633 -27.976 1.00 25.86 681 GLY C O 1
ATOM 3307 N N . ILE C 1 98 ? -27.504 112.978 -29.343 1.00 24.18 682 ILE C N 1
ATOM 3308 C CA . ILE C 1 98 ? -26.627 112.694 -28.211 1.00 25.19 682 ILE C CA 1
ATOM 3309 C C . ILE C 1 98 ? -26.067 113.974 -27.595 1.00 23.95 682 ILE C C 1
ATOM 3310 O O . ILE C 1 98 ? -25.765 114.014 -26.402 1.00 26.00 682 ILE C O 1
ATOM 3315 N N . ALA C 1 99 ? -25.950 115.017 -28.410 1.00 23.66 683 ALA C N 1
ATOM 3316 C CA . ALA C 1 99 ? -25.607 116.346 -27.908 1.00 25.17 683 ALA C CA 1
ATOM 3317 C C . ALA C 1 99 ? -26.719 116.934 -27.031 1.00 25.95 683 ALA C C 1
ATOM 3318 O O . ALA C 1 99 ? -26.431 117.518 -25.990 1.00 28.87 683 ALA C O 1
ATOM 3320 N N . MET C 1 100 ? -27.977 116.791 -27.461 1.00 24.38 684 MET C N 1
ATOM 3321 C CA . MET C 1 100 ? -29.132 117.256 -26.688 1.00 20.31 684 MET C CA 1
ATOM 3322 C C . MET C 1 100 ? -29.123 116.636 -25.303 1.00 19.32 684 MET C C 1
ATOM 3323 O O . MET C 1 100 ? -29.363 117.300 -24.307 1.00 24.09 684 MET C O 1
ATOM 3328 N N . CYS C 1 101 ? -28.864 115.338 -25.262 1.00 24.54 685 CYS C N 1
ATOM 3329 C CA . CYS C 1 101 ? -28.893 114.570 -24.020 1.00 25.05 685 CYS C CA 1
ATOM 3330 C C . CYS C 1 101 ? -27.706 114.922 -23.119 1.00 21.44 685 CYS C C 1
ATOM 3331 O O . CYS C 1 101 ? -27.848 115.015 -21.908 1.00 23.94 685 CYS C O 1
ATOM 3334 N N . THR C 1 102 ? -26.539 115.125 -23.718 1.00 26.74 686 THR C N 1
ATOM 3335 C CA . THR C 1 102 ? -25.370 115.564 -22.965 1.00 27.55 686 THR C CA 1
ATOM 3336 C C . THR C 1 102 ? -25.642 116.935 -22.345 1.00 27.37 686 THR C C 1
ATOM 3337 O O . THR C 1 102 ? -25.359 117.157 -21.168 1.00 25.90 686 THR C O 1
ATOM 3341 N N . ALA C 1 103 ? -26.218 117.836 -23.143 1.00 27.02 687 ALA C N 1
ATOM 3342 C CA . ALA C 1 103 ? -26.531 119.201 -22.710 1.00 25.65 687 ALA C CA 1
ATOM 3343 C C . ALA C 1 103 ? -27.534 119.239 -21.569 1.00 26.66 687 ALA C C 1
ATOM 3344 O O . ALA C 1 103 ? -27.385 120.029 -20.639 1.00 30.90 687 ALA C O 1
ATOM 3346 N N . LEU C 1 104 ? -28.558 118.395 -21.649 1.00 25.09 688 LEU C N 1
ATOM 3347 C CA . LEU C 1 104 ? -29.553 118.296 -20.587 1.00 25.92 688 LEU C CA 1
ATOM 3348 C C . LEU C 1 104 ? -28.920 117.791 -19.289 1.00 24.89 688 LEU C C 1
ATOM 3349 O O . LEU C 1 104 ? -29.163 118.343 -18.215 1.00 28.00 688 LEU C O 1
ATOM 3354 N N . VAL C 1 105 ? -28.108 116.744 -19.394 1.00 24.66 689 VAL C N 1
ATOM 3355 C CA . VAL C 1 105 ? -27.466 116.150 -18.228 1.00 27.33 689 VAL C CA 1
ATOM 3356 C C . VAL C 1 105 ? -26.510 117.135 -17.566 1.00 26.08 689 VAL C C 1
ATOM 3357 O O . VAL C 1 105 ? -26.431 117.214 -16.342 1.00 31.06 689 VAL C O 1
ATOM 3361 N N . SER C 1 106 ? -25.784 117.885 -18.386 1.00 26.09 690 SER C N 1
ATOM 3362 C CA . SER C 1 106 ? -24.872 118.915 -17.896 1.00 25.80 690 SER C CA 1
ATOM 3363 C C . SER C 1 106 ? -25.642 120.024 -17.206 1.00 26.34 690 SER C C 1
ATOM 3364 O O . SER C 1 106 ? -25.270 120.490 -16.135 1.00 27.74 690 SER C O 1
ATOM 3367 N N . CYS C 1 107 ? -26.734 120.435 -17.831 1.00 25.60 691 CYS C N 1
ATOM 3368 C CA . CYS C 1 107 ? -27.563 121.483 -17.286 1.00 26.49 691 CYS C CA 1
ATOM 3369 C C . CYS C 1 107 ? -28.108 121.077 -15.924 1.00 30.01 691 CYS C C 1
ATOM 3370 O O . CYS C 1 107 ? -27.963 121.810 -14.949 1.00 33.23 691 CYS C O 1
ATOM 3373 N N . LEU C 1 108 ? -28.717 119.897 -15.863 1.00 30.91 692 LEU C N 1
ATOM 3374 C CA . LEU C 1 108 ? -29.373 119.408 -14.650 1.00 29.90 692 LEU C CA 1
ATOM 3375 C C . LEU C 1 108 ? -28.409 118.939 -13.547 1.00 36.60 692 LEU C C 1
ATOM 3376 O O . LEU C 1 108 ? -28.838 118.684 -12.424 1.00 42.77 692 LEU C O 1
ATOM 3381 N N . THR C 1 109 ? -27.118 118.828 -13.860 1.00 36.58 693 THR C N 1
ATOM 3382 C CA . THR C 1 109 ? -26.123 118.397 -12.871 1.00 38.88 693 THR C CA 1
ATOM 3383 C C . THR C 1 109 ? -25.004 119.409 -12.580 1.00 39.23 693 THR C C 1
ATOM 3384 O O . THR C 1 109 ? -24.263 119.254 -11.606 1.00 42.00 693 THR C O 1
ATOM 3388 N N . GLY C 1 110 ? -24.866 120.426 -13.423 1.00 32.53 694 GLY C N 1
ATOM 3389 C CA . GLY C 1 110 ? -23.788 121.386 -13.253 1.00 33.96 694 GLY C CA 1
ATOM 3390 C C . GLY C 1 110 ? -22.429 120.804 -13.604 1.00 35.40 694 GLY C C 1
ATOM 3391 O O . GLY C 1 110 ? -21.388 121.368 -13.279 1.00 36.49 694 GLY C O 1
ATOM 3392 N N . ASN C 1 111 ? -22.453 119.658 -14.270 1.00 36.76 695 ASN C N 1
ATOM 3393 C CA . ASN C 1 111 ? -21.255 119.005 -14.762 1.00 36.60 695 ASN C CA 1
ATOM 3394 C C . ASN C 1 111 ? -20.874 119.595 -16.115 1.00 39.01 695 ASN C C 1
ATOM 3395 O O . ASN C 1 111 ? -21.545 119.321 -17.105 1.00 40.78 695 ASN C O 1
ATOM 3400 N N . PRO C 1 112 ? -19.801 120.411 -16.162 1.00 38.90 696 PRO C N 1
ATOM 3401 C CA . PRO C 1 112 ? -19.386 121.096 -17.393 1.00 33.12 696 PRO C CA 1
ATOM 3402 C C . PRO C 1 112 ? -19.086 120.132 -18.529 1.00 29.79 696 PRO C C 1
ATOM 3403 O O . PRO C 1 112 ? -18.619 119.021 -18.299 1.00 32.28 696 PRO C O 1
ATOM 3407 N N . VAL C 1 113 ? -19.369 120.555 -19.751 1.00 31.65 697 VAL C N 1
ATOM 3408 C CA . VAL C 1 113 ? -19.035 119.744 -20.909 1.00 35.73 697 VAL C CA 1
ATOM 3409 C C . VAL C 1 113 ? -17.731 120.272 -21.501 1.00 36.97 697 VAL C C 1
ATOM 3410 O O . VAL C 1 113 ? -17.542 121.483 -21.626 1.00 40.30 697 VAL C O 1
ATOM 3414 N N . ARG C 1 114 ? -16.831 119.362 -21.852 1.00 34.27 698 ARG C N 1
ATOM 3415 C CA . ARG C 1 114 ? -15.553 119.746 -22.425 1.00 38.37 698 ARG C CA 1
ATOM 3416 C C . ARG C 1 114 ? -15.704 120.607 -23.683 1.00 41.30 698 ARG C C 1
ATOM 3417 O O . ARG C 1 114 ? -16.652 120.456 -24.454 1.00 41.50 698 ARG C O 1
ATOM 3425 N N . ALA C 1 115 ? -14.758 121.524 -23.862 1.00 49.33 699 ALA C N 1
ATOM 3426 C CA . ALA C 1 115 ? -14.770 122.455 -24.979 1.00 46.72 699 ALA C CA 1
ATOM 3427 C C . ALA C 1 115 ? -14.072 121.873 -26.208 1.00 44.35 699 ALA C C 1
ATOM 3428 O O . ALA C 1 115 ? -14.323 122.310 -27.330 1.00 46.38 699 ALA C O 1
ATOM 3430 N N . ASP C 1 116 ? -13.208 120.883 -26.000 1.00 38.78 700 ASP C N 1
ATOM 3431 C CA . ASP C 1 116 ? -12.478 120.268 -27.108 1.00 40.40 700 ASP C CA 1
ATOM 3432 C C . ASP C 1 116 ? -13.192 119.062 -27.729 1.00 37.27 700 ASP C C 1
ATOM 3433 O O . ASP C 1 116 ? -12.657 118.405 -28.620 1.00 40.40 700 ASP C O 1
ATOM 3438 N N . VAL C 1 117 ? -14.409 118.790 -27.270 1.00 35.21 701 VAL C N 1
ATOM 3439 C CA . VAL C 1 117 ? -15.180 117.647 -27.738 1.00 33.58 701 VAL C CA 1
ATOM 3440 C C . VAL C 1 117 ? -16.392 118.065 -28.595 1.00 31.25 701 VAL C C 1
ATOM 3441 O O . VAL C 1 117 ? -17.159 118.954 -28.224 1.00 30.57 701 VAL C O 1
ATOM 3445 N N . ALA C 1 118 ? -16.542 117.427 -29.750 1.00 25.35 702 ALA C N 1
ATOM 3446 C CA . ALA C 1 118 ? -17.752 117.545 -30.546 1.00 24.14 702 ALA C CA 1
ATOM 3447 C C . ALA C 1 118 ? -18.359 116.161 -30.700 1.00 25.76 702 ALA C C 1
ATOM 3448 O O . ALA C 1 118 ? -17.666 115.156 -30.590 1.00 25.32 702 ALA C O 1
ATOM 3450 N N . MET C 1 119 ? -19.660 116.108 -30.943 1.00 27.17 703 MET C N 1
ATOM 3451 C CA . MET C 1 119 ? -20.323 114.823 -31.100 1.00 27.58 703 MET C CA 1
ATOM 3452 C C . MET C 1 119 ? -21.423 114.847 -32.153 1.00 23.84 703 MET C C 1
ATOM 3453 O O . MET C 1 119 ? -22.081 115.869 -32.373 1.00 23.56 703 MET C O 1
ATOM 3458 N N . THR C 1 120 ? -21.607 113.701 -32.797 1.00 23.84 704 THR C N 1
ATOM 3459 C CA . THR C 1 120 ? -22.714 113.497 -33.715 1.00 23.93 704 THR C CA 1
ATOM 3460 C C . THR C 1 120 ? -23.331 112.115 -33.463 1.00 26.83 704 THR C C 1
ATOM 3461 O O . THR C 1 120 ? -22.618 111.144 -33.201 1.00 24.37 704 THR C O 1
ATOM 3465 N N . GLY C 1 121 ? -24.657 112.032 -33.491 1.00 25.30 705 GLY C N 1
ATOM 3466 C CA . GLY C 1 121 ? -25.313 110.758 -33.261 1.00 25.61 705 GLY C CA 1
ATOM 3467 C C . GLY C 1 121 ? -26.794 110.804 -32.911 1.00 24.15 705 GLY C C 1
ATOM 3468 O O . GLY C 1 121 ? -27.244 111.637 -32.125 1.00 24.16 705 GLY C O 1
ATOM 3469 N N . GLU C 1 122 ? -27.550 109.885 -33.502 1.00 24.66 706 GLU C N 1
ATOM 3470 C CA . GLU C 1 122 ? -28.957 109.714 -33.175 1.00 22.57 706 GLU C CA 1
ATOM 3471 C C . GLU C 1 122 ? -29.104 108.899 -31.887 1.00 23.81 706 GLU C C 1
ATOM 3472 O O . GLU C 1 122 ? -28.471 107.860 -31.721 1.00 24.18 706 GLU C O 1
ATOM 3478 N N . ILE C 1 123 ? -29.923 109.397 -30.965 1.00 26.56 707 ILE C N 1
ATOM 3479 C CA . ILE C 1 123 ? -30.190 108.699 -29.705 1.00 28.11 707 ILE C CA 1
ATOM 3480 C C . ILE C 1 123 ? -31.545 107.971 -29.720 1.00 29.28 707 ILE C C 1
ATOM 3481 O O . ILE C 1 123 ? -32.534 108.475 -30.259 1.00 31.58 707 ILE C O 1
ATOM 3486 N N . THR C 1 124 ? -31.578 106.777 -29.140 1.00 25.33 708 THR C N 1
ATOM 3487 C CA . THR C 1 124 ? -32.822 106.042 -28.976 1.00 22.93 708 THR C CA 1
ATOM 3488 C C . THR C 1 124 ? -33.204 106.074 -27.502 1.00 23.96 708 THR C C 1
ATOM 3489 O O . THR C 1 124 ? -32.374 106.399 -26.655 1.00 25.19 708 THR C O 1
ATOM 3493 N N . LEU C 1 125 ? -34.453 105.739 -27.200 1.00 24.09 709 LEU C N 1
ATOM 3494 C CA . LEU C 1 125 ? -34.929 105.691 -25.818 1.00 25.39 709 LEU C CA 1
ATOM 3495 C C . LEU C 1 125 ? -34.131 104.724 -24.949 1.00 28.88 709 LEU C C 1
ATOM 3496 O O . LEU C 1 125 ? -33.999 104.929 -23.744 1.00 31.52 709 LEU C O 1
ATOM 3501 N N . ARG C 1 126 ? -33.603 103.668 -25.556 1.00 32.37 710 ARG C N 1
ATOM 3502 C CA . ARG C 1 126 ? -32.755 102.740 -24.817 1.00 43.00 710 ARG C CA 1
ATOM 3503 C C . ARG C 1 126 ? -31.371 103.328 -24.499 1.00 45.07 710 ARG C C 1
ATOM 3504 O O . ARG C 1 126 ? -30.653 102.814 -23.646 1.00 54.26 710 ARG C O 1
ATOM 3512 N N . GLY C 1 127 ? -31.007 104.419 -25.164 1.00 38.43 711 GLY C N 1
ATOM 3513 C CA . GLY C 1 127 ? -29.734 105.069 -24.902 1.00 34.06 711 GLY C CA 1
ATOM 3514 C C . GLY C 1 127 ? -28.690 104.655 -25.919 1.00 36.04 711 GLY C C 1
ATOM 3515 O O . GLY C 1 127 ? -27.495 104.907 -25.756 1.00 37.42 711 GLY C O 1
ATOM 3516 N N . GLN C 1 128 ? -29.165 104.013 -26.979 1.00 33.24 712 GLN C N 1
ATOM 3517 C CA . GLN C 1 128 ? -28.330 103.566 -28.082 1.00 31.72 712 GLN C CA 1
ATOM 3518 C C . GLN C 1 128 ? -27.966 104.736 -29.010 1.00 28.37 712 GLN C C 1
ATOM 3519 O O . GLN C 1 128 ? -28.743 105.680 -29.179 1.00 29.93 712 GLN C O 1
ATOM 3525 N N . VAL C 1 129 ? -26.770 104.684 -29.590 1.00 26.21 713 VAL C N 1
ATOM 3526 C CA . VAL C 1 129 ? -26.361 105.680 -30.581 1.00 24.76 713 VAL C CA 1
ATOM 3527 C C . VAL C 1 129 ? -26.424 105.031 -31.959 1.00 25.64 713 VAL C C 1
ATOM 3528 O O . VAL C 1 129 ? -25.782 104.015 -32.208 1.00 33.98 713 VAL C O 1
ATOM 3532 N N . LEU C 1 130 ? -27.231 105.615 -32.837 1.00 24.63 714 LEU C N 1
ATOM 3533 C CA . LEU C 1 130 ? -27.429 105.103 -34.180 1.00 24.49 714 LEU C CA 1
ATOM 3534 C C . LEU C 1 130 ? -26.625 105.915 -35.197 1.00 27.17 714 LEU C C 1
ATOM 3535 O O . LEU C 1 130 ? -26.450 107.118 -35.027 1.00 25.41 714 LEU C O 1
ATOM 3540 N N . PRO C 1 131 ? -26.132 105.253 -36.260 1.00 30.65 715 PRO C N 1
ATOM 3541 C CA . PRO C 1 131 ? -25.311 105.944 -37.261 1.00 22.91 715 PRO C CA 1
ATOM 3542 C C . PRO C 1 131 ? -26.054 107.063 -37.974 1.00 22.72 715 PRO C C 1
ATOM 3543 O O . PRO C 1 131 ? -27.283 107.040 -38.054 1.00 27.71 715 PRO C O 1
ATOM 3547 N N . ILE C 1 132 ? -25.298 108.032 -38.485 1.00 22.43 716 ILE C N 1
ATOM 3548 C CA . ILE C 1 132 ? -25.849 109.188 -39.182 1.00 24.15 716 ILE C CA 1
ATOM 3549 C C . ILE C 1 132 ? -25.253 109.348 -40.581 1.00 23.07 716 ILE C C 1
ATOM 3550 O O . ILE C 1 132 ? -24.312 108.651 -40.949 1.00 24.45 716 ILE C O 1
ATOM 3555 N N . GLY C 1 133 ? -25.811 110.273 -41.355 1.00 27.97 717 GLY C N 1
ATOM 3556 C CA . GLY C 1 133 ? -25.317 110.560 -42.689 1.00 25.76 717 GLY C CA 1
ATOM 3557 C C . GLY C 1 133 ? -24.505 111.833 -42.673 1.00 26.79 717 GLY C C 1
ATOM 3558 O O . GLY C 1 133 ? -24.479 112.528 -41.658 1.00 29.25 717 GLY C O 1
ATOM 3559 N N . GLY C 1 134 ? -23.839 112.138 -43.785 1.00 28.43 718 GLY C N 1
ATOM 3560 C CA . GLY C 1 134 ? -23.015 113.339 -43.886 1.00 28.28 718 GLY C CA 1
ATOM 3561 C C . GLY C 1 134 ? -21.825 113.407 -42.936 1.00 24.53 718 GLY C C 1
ATOM 3562 O O . GLY C 1 134 ? -21.489 114.473 -42.428 1.00 27.80 718 GLY C O 1
ATOM 3563 N N . LEU C 1 135 ? -21.190 112.269 -42.687 1.00 26.55 719 LEU C N 1
ATOM 3564 C CA . LEU C 1 135 ? -20.072 112.237 -41.760 1.00 26.74 719 LEU C CA 1
ATOM 3565 C C . LEU C 1 135 ? -18.894 113.036 -42.321 1.00 29.43 719 LEU C C 1
ATOM 3566 O O . LEU C 1 135 ? -18.184 113.704 -41.576 1.00 28.87 719 LEU C O 1
ATOM 3571 N N . LYS C 1 136 ? -18.707 112.982 -43.638 1.00 28.09 720 LYS C N 1
ATOM 3572 C CA . LYS C 1 136 ? -17.651 113.753 -44.280 1.00 27.50 720 LYS C CA 1
ATOM 3573 C C . LYS C 1 136 ? -17.759 115.236 -43.961 1.00 29.71 720 LYS C C 1
ATOM 3574 O O . LYS C 1 136 ? -16.833 115.816 -43.395 1.00 31.29 720 LYS C O 1
ATOM 3580 N N . GLU C 1 137 ? -18.886 115.846 -44.321 1.00 26.91 721 GLU C N 1
ATOM 3581 C CA . GLU C 1 137 ? -19.076 117.275 -44.095 1.00 28.46 721 GLU C CA 1
ATOM 3582 C C . GLU C 1 137 ? -19.108 117.609 -42.612 1.00 23.80 721 GLU C C 1
ATOM 3583 O O . GLU C 1 137 ? -18.723 118.697 -42.205 1.00 27.52 721 GLU C O 1
ATOM 3589 N N . LYS C 1 138 ? -19.543 116.658 -41.801 1.00 25.43 722 LYS C N 1
ATOM 3590 C CA . LYS C 1 138 ? -19.582 116.868 -40.366 1.00 24.50 722 LYS C CA 1
ATOM 3591 C C . LYS C 1 138 ? -18.176 116.996 -39.781 1.00 26.85 722 LYS C C 1
ATOM 3592 O O . LYS C 1 138 ? -17.887 117.966 -39.074 1.00 25.42 722 LYS C O 1
ATOM 3598 N N . LEU C 1 139 ? -17.308 116.028 -40.097 1.00 24.91 723 LEU C N 1
ATOM 3599 C CA . LEU C 1 139 ? -15.934 115.980 -39.579 1.00 24.41 723 LEU C CA 1
ATOM 3600 C C . LEU C 1 139 ? -14.994 117.032 -40.190 1.00 25.97 723 LEU C C 1
ATOM 3601 O O . LEU C 1 139 ? -13.995 117.415 -39.584 1.00 26.99 723 LEU C O 1
ATOM 3606 N N . LEU C 1 140 ? -15.318 117.494 -41.392 1.00 27.73 724 LEU C N 1
ATOM 3607 C CA . LEU C 1 140 ? -14.632 118.640 -41.971 1.00 29.66 724 LEU C CA 1
ATOM 3608 C C . LEU C 1 140 ? -14.913 119.905 -41.155 1.00 30.53 724 LEU C C 1
ATOM 3609 O O . LEU C 1 140 ? -14.017 120.711 -40.921 1.00 33.07 724 LEU C O 1
ATOM 3614 N N . ALA C 1 141 ? -16.159 120.069 -40.722 1.00 25.23 725 ALA C N 1
ATOM 3615 C CA . ALA C 1 141 ? -16.555 121.224 -39.919 1.00 24.40 725 ALA C CA 1
ATOM 3616 C C . ALA C 1 141 ? -15.863 121.226 -38.571 1.00 22.88 725 ALA C C 1
ATOM 3617 O O . ALA C 1 141 ? -15.351 122.245 -38.135 1.00 29.94 725 ALA C O 1
ATOM 3619 N N . ALA C 1 142 ? -15.866 120.075 -37.915 1.00 29.03 726 ALA C N 1
ATOM 3620 C CA . ALA C 1 142 ? -15.172 119.889 -36.649 1.00 27.90 726 ALA C CA 1
ATOM 3621 C C . ALA C 1 142 ? -13.733 120.351 -36.795 1.00 24.73 726 ALA C C 1
ATOM 3622 O O . ALA C 1 142 ? -13.252 121.154 -36.002 1.00 27.12 726 ALA C O 1
ATOM 3624 N N . HIS C 1 143 ? -13.075 119.855 -37.840 1.00 26.80 727 HIS C N 1
ATOM 3625 C CA . HIS C 1 143 ? -11.672 120.151 -38.142 1.00 28.60 727 HIS C CA 1
ATOM 3626 C C . HIS C 1 143 ? -11.428 121.643 -38.360 1.00 29.66 727 HIS C C 1
ATOM 3627 O O . HIS C 1 143 ? -10.523 122.216 -37.768 1.00 32.44 727 HIS C O 1
ATOM 3634 N N . ARG C 1 144 ? -12.245 122.266 -39.206 1.00 34.41 728 ARG C N 1
ATOM 3635 C CA . ARG C 1 144 ? -12.144 123.701 -39.480 1.00 34.91 728 ARG C CA 1
ATOM 3636 C C . ARG C 1 144 ? -12.344 124.548 -38.230 1.00 32.44 728 ARG C C 1
ATOM 3637 O O . ARG C 1 144 ? -11.870 125.672 -38.162 1.00 32.71 728 ARG C O 1
ATOM 3645 N N . GLY C 1 145 ? -13.054 124.006 -37.249 1.00 34.86 729 GLY C N 1
ATOM 3646 C CA . GLY C 1 145 ? -13.342 124.726 -36.024 1.00 32.98 729 GLY C CA 1
ATOM 3647 C C . GLY C 1 145 ? -12.326 124.466 -34.934 1.00 30.25 729 GLY C C 1
ATOM 3648 O O . GLY C 1 145 ? -12.456 124.969 -33.825 1.00 32.44 729 GLY C O 1
ATOM 3649 N N . GLY C 1 146 ? -11.310 123.676 -35.254 1.00 26.48 730 GLY C N 1
ATOM 3650 C CA . GLY C 1 146 ? -10.253 123.396 -34.308 1.00 27.35 730 GLY C CA 1
ATOM 3651 C C . GLY C 1 146 ? -10.720 122.509 -33.183 1.00 31.53 730 GLY C C 1
ATOM 3652 O O . GLY C 1 146 ? -10.306 122.663 -32.034 1.00 31.61 730 GLY C O 1
ATOM 3653 N N . ILE C 1 147 ? -11.605 121.579 -33.517 1.00 33.28 731 ILE C N 1
ATOM 3654 C CA . ILE C 1 147 ? -12.059 120.580 -32.561 1.00 33.38 731 ILE C CA 1
ATOM 3655 C C . ILE C 1 147 ? -11.047 119.446 -32.494 1.00 25.92 731 ILE C C 1
ATOM 3656 O O . ILE C 1 147 ? -10.564 118.972 -33.512 1.00 26.27 731 ILE C O 1
ATOM 3661 N N . LYS C 1 148 ? -10.738 119.046 -31.269 1.00 27.53 732 LYS C N 1
ATOM 3662 C CA . LYS C 1 148 ? -9.746 118.029 -30.951 1.00 37.12 732 LYS C CA 1
ATOM 3663 C C . LYS C 1 148 ? -10.307 116.613 -31.039 1.00 38.05 732 LYS C C 1
ATOM 3664 O O . LYS C 1 148 ? -9.847 115.785 -31.831 1.00 36.97 732 LYS C O 1
ATOM 3670 N N . THR C 1 149 ? -11.308 116.354 -30.204 1.00 36.64 733 THR C N 1
ATOM 3671 C CA . THR C 1 149 ? -11.918 115.041 -30.059 1.00 34.09 733 THR C CA 1
ATOM 3672 C C . THR C 1 149 ? -13.318 115.049 -30.678 1.00 29.79 733 THR C C 1
ATOM 3673 O O . THR C 1 149 ? -14.075 116.008 -30.492 1.00 27.62 733 THR C O 1
ATOM 3677 N N . VAL C 1 150 ? -13.659 113.993 -31.415 1.00 26.48 734 VAL C N 1
ATOM 3678 C CA . VAL C 1 150 ? -15.003 113.863 -31.982 1.00 25.78 734 VAL C CA 1
ATOM 3679 C C . VAL C 1 150 ? -15.650 112.522 -31.628 1.00 26.98 734 VAL C C 1
ATOM 3680 O O . VAL C 1 150 ? -15.020 111.470 -31.750 1.00 24.61 734 VAL C O 1
ATOM 3684 N N . LEU C 1 151 ? -16.907 112.581 -31.181 1.00 27.96 735 LEU C N 1
ATOM 3685 C CA . LEU C 1 151 ? -17.722 111.393 -30.904 1.00 31.79 735 LEU C CA 1
ATOM 3686 C C . LEU C 1 151 ? -18.638 111.094 -32.087 1.00 26.66 735 LEU C C 1
ATOM 3687 O O . LEU C 1 151 ? -19.380 111.962 -32.530 1.00 26.22 735 LEU C O 1
ATOM 3692 N N . ILE C 1 152 ? -18.553 109.872 -32.607 1.00 26.27 736 ILE C N 1
ATOM 3693 C CA . ILE C 1 152 ? -19.411 109.421 -33.697 1.00 23.48 736 ILE C CA 1
ATOM 3694 C C . ILE C 1 152 ? -20.023 108.071 -33.329 1.00 25.18 736 ILE C C 1
ATOM 3695 O O . ILE C 1 152 ? -19.493 107.373 -32.460 1.00 23.99 736 ILE C O 1
ATOM 3700 N N . PRO C 1 153 ? -21.153 107.709 -33.972 1.00 26.08 737 PRO C N 1
ATOM 3701 C CA . PRO C 1 153 ? -21.762 106.396 -33.724 1.00 29.24 737 PRO C CA 1
ATOM 3702 C C . PRO C 1 153 ? -20.840 105.285 -34.186 1.00 30.02 737 PRO C C 1
ATOM 3703 O O . PRO C 1 153 ? -20.156 105.438 -35.197 1.00 31.37 737 PRO C O 1
ATOM 3707 N N . PHE C 1 154 ? -20.819 104.191 -33.439 1.00 25.53 738 PHE C N 1
ATOM 3708 C CA . PHE C 1 154 ? -19.945 103.061 -33.734 1.00 25.68 738 PHE C CA 1
ATOM 3709 C C . PHE C 1 154 ? -20.100 102.566 -35.171 1.00 26.54 738 PHE C C 1
ATOM 3710 O O . PHE C 1 154 ? -19.129 102.192 -35.816 1.00 25.73 738 PHE C O 1
ATOM 3718 N N . GLU C 1 155 ? -21.330 102.583 -35.674 1.00 28.32 739 GLU C N 1
ATOM 3719 C CA . GLU C 1 155 ? -21.631 102.055 -36.998 1.00 26.62 739 GLU C CA 1
ATOM 3720 C C . GLU C 1 155 ? -21.231 103.021 -38.114 1.00 25.59 739 GLU C C 1
ATOM 3721 O O . GLU C 1 155 ? -21.377 102.711 -39.295 1.00 28.27 739 GLU C O 1
ATOM 3727 N N . ASN C 1 156 ? -20.715 104.186 -37.736 1.00 29.47 740 ASN C N 1
ATOM 3728 C CA . ASN C 1 156 ? -20.145 105.133 -38.706 1.00 31.52 740 ASN C CA 1
ATOM 3729 C C . ASN C 1 156 ? -18.642 104.991 -38.951 1.00 31.25 740 ASN C C 1
ATOM 3730 O O . ASN C 1 156 ? -18.047 105.853 -39.590 1.00 31.44 740 ASN C O 1
ATOM 3735 N N . LYS C 1 157 ? -18.041 103.910 -38.453 1.00 32.31 741 LYS C N 1
ATOM 3736 C CA . LYS C 1 157 ? -16.586 103.724 -38.522 1.00 27.91 741 LYS C CA 1
ATOM 3737 C C . LYS C 1 157 ? -16.070 103.488 -39.935 1.00 26.75 741 LYS C C 1
ATOM 3738 O O . LYS C 1 157 ? -15.013 103.982 -40.310 1.00 33.82 741 LYS C O 1
ATOM 3744 N N . ARG C 1 158 ? -16.811 102.735 -40.725 1.00 27.61 742 ARG C N 1
ATOM 3745 C CA . ARG C 1 158 ? -16.381 102.467 -42.083 1.00 34.25 742 ARG C CA 1
ATOM 3746 C C . ARG C 1 158 ? -16.559 103.710 -42.957 1.00 33.78 742 ARG C C 1
ATOM 3747 O O . ARG C 1 158 ? -15.915 103.843 -43.997 1.00 33.23 742 ARG C O 1
ATOM 3755 N N . ASP C 1 159 ? -17.425 104.629 -42.527 1.00 32.44 743 ASP C N 1
ATOM 3756 C CA . ASP C 1 159 ? -17.635 105.878 -43.262 1.00 30.52 743 ASP C CA 1
ATOM 3757 C C . ASP C 1 159 ? -16.441 106.804 -43.126 1.00 24.81 743 ASP C C 1
ATOM 3758 O O . ASP C 1 159 ? -16.316 107.775 -43.860 1.00 27.12 743 ASP C O 1
ATOM 3763 N N . LEU C 1 160 ? -15.566 106.495 -42.178 1.00 28.87 744 LEU C N 1
ATOM 3764 C CA . LEU C 1 160 ? -14.343 107.266 -41.992 1.00 32.32 744 LEU C CA 1
ATOM 3765 C C . LEU C 1 160 ? -13.399 107.121 -43.176 1.00 32.09 744 LEU C C 1
ATOM 3766 O O . LEU C 1 160 ? -12.602 108.015 -43.440 1.00 39.66 744 LEU C O 1
ATOM 3771 N N . GLU C 1 161 ? -13.510 106.011 -43.898 1.00 28.11 745 GLU C N 1
ATOM 3772 C CA . GLU C 1 161 ? -12.640 105.745 -45.040 1.00 30.70 745 GLU C CA 1
ATOM 3773 C C . GLU C 1 161 ? -12.984 106.520 -46.321 1.00 31.80 745 GLU C C 1
ATOM 3774 O O . GLU C 1 161 ? -12.368 106.312 -47.360 1.00 37.25 745 GLU C O 1
ATOM 3780 N N . GLU C 1 162 ? -13.946 107.433 -46.236 1.00 36.65 746 GLU C N 1
ATOM 3781 C CA . GLU C 1 162 ? -14.362 108.239 -47.385 1.00 45.49 746 GLU C CA 1
ATOM 3782 C C . GLU C 1 162 ? -13.963 109.705 -47.194 1.00 39.40 746 GLU C C 1
ATOM 3783 O O . GLU C 1 162 ? -14.084 110.533 -48.097 1.00 40.22 746 GLU C O 1
ATOM 3789 N N . ILE C 1 163 ? -13.487 110.008 -45.996 1.00 32.41 747 ILE C N 1
ATOM 3790 C CA . ILE C 1 163 ? -13.043 111.340 -45.623 1.00 34.92 747 ILE C CA 1
ATOM 3791 C C . ILE C 1 163 ? -11.516 111.375 -45.760 1.00 35.42 747 ILE C C 1
ATOM 3792 O O . ILE C 1 163 ? -10.860 110.370 -45.494 1.00 34.85 747 ILE C O 1
ATOM 3797 N N . PRO C 1 164 ? -10.950 112.515 -46.209 1.00 36.90 748 PRO C N 1
ATOM 3798 C CA . PRO C 1 164 ? -9.496 112.677 -46.354 1.00 32.86 748 PRO C CA 1
ATOM 3799 C C . PRO C 1 164 ? -8.701 112.192 -45.145 1.00 28.93 748 PRO C C 1
ATOM 3800 O O . PRO C 1 164 ? -9.080 112.463 -44.008 1.00 28.39 748 PRO C O 1
ATOM 3804 N N . ASP C 1 165 ? -7.608 111.476 -45.398 1.00 28.12 749 ASP C N 1
ATOM 3805 C CA . ASP C 1 165 ? -6.792 110.935 -44.320 1.00 29.38 749 ASP C CA 1
ATOM 3806 C C . ASP C 1 165 ? -6.100 112.025 -43.527 1.00 29.25 749 ASP C C 1
ATOM 3807 O O . ASP C 1 165 ? -5.818 111.845 -42.347 1.00 34.49 749 ASP C O 1
ATOM 3812 N N . ASN C 1 166 ? -5.825 113.155 -44.171 1.00 28.41 750 ASN C N 1
ATOM 3813 C CA . ASN C 1 166 ? -5.179 114.268 -43.490 1.00 29.73 750 ASN C CA 1
ATOM 3814 C C . ASN C 1 166 ? -6.083 114.936 -42.472 1.00 28.54 750 ASN C C 1
ATOM 3815 O O . ASN C 1 166 ? -5.614 115.477 -41.476 1.00 32.63 750 ASN C O 1
ATOM 3820 N N . VAL C 1 167 ? -7.384 114.898 -42.740 1.00 30.76 751 VAL C N 1
ATOM 3821 C CA . VAL C 1 167 ? -8.388 115.450 -41.837 1.00 28.76 751 VAL C CA 1
ATOM 3822 C C . VAL C 1 167 ? -8.561 114.528 -40.647 1.00 28.16 751 VAL C C 1
ATOM 3823 O O . VAL C 1 167 ? -8.571 114.967 -39.503 1.00 30.33 751 VAL C O 1
ATOM 3827 N N . ILE C 1 168 ? -8.664 113.236 -40.935 1.00 26.84 752 ILE C N 1
ATOM 3828 C CA . ILE C 1 168 ? -8.909 112.222 -39.913 1.00 26.57 752 ILE C CA 1
ATOM 3829 C C . ILE C 1 168 ? -7.708 112.000 -38.987 1.00 27.88 752 ILE C C 1
ATOM 3830 O O . ILE C 1 168 ? -7.878 111.802 -37.784 1.00 30.53 752 ILE C O 1
ATOM 3835 N N . ALA C 1 169 ? -6.501 112.049 -39.549 1.00 27.86 753 ALA C N 1
ATOM 3836 C CA . ALA C 1 169 ? -5.274 111.879 -38.766 1.00 28.17 753 ALA C CA 1
ATOM 3837 C C . ALA C 1 169 ? -5.122 112.973 -37.706 1.00 31.83 753 ALA C C 1
ATOM 3838 O O . ALA C 1 169 ? -4.449 112.771 -36.686 1.00 30.53 753 ALA C O 1
ATOM 3840 N N . ASP C 1 170 ? -5.750 114.125 -37.953 1.00 32.37 754 ASP C N 1
ATOM 3841 C CA . ASP C 1 170 ? -5.683 115.253 -37.024 1.00 32.88 754 ASP C CA 1
ATOM 3842 C C . ASP C 1 170 ? -6.738 115.113 -35.944 1.00 34.40 754 ASP C C 1
ATOM 3843 O O . ASP C 1 170 ? -6.725 115.851 -34.961 1.00 39.00 754 ASP C O 1
ATOM 3848 N N . LEU C 1 171 ? -7.661 114.175 -36.126 1.00 33.44 755 LEU C N 1
ATOM 3849 C CA . LEU C 1 171 ? -8.782 114.055 -35.200 1.00 31.52 755 LEU C CA 1
ATOM 3850 C C . LEU C 1 171 ? -8.677 112.856 -34.274 1.00 29.73 755 LEU C C 1
ATOM 3851 O O . LEU C 1 171 ? -8.290 111.770 -34.676 1.00 32.26 755 LEU C O 1
ATOM 3856 N N . ASP C 1 172 ? -9.031 113.085 -33.021 1.00 30.95 756 ASP C N 1
ATOM 3857 C CA . ASP C 1 172 ? -9.127 112.038 -32.028 1.00 30.78 756 ASP C CA 1
ATOM 3858 C C . ASP C 1 172 ? -10.571 111.530 -32.063 1.00 30.50 756 ASP C C 1
ATOM 3859 O O . ASP C 1 172 ? -11.454 112.093 -31.418 1.00 27.56 756 ASP C O 1
ATOM 3864 N N . ILE C 1 173 ? -10.802 110.475 -32.840 1.00 30.42 757 ILE C N 1
ATOM 3865 C CA . ILE C 1 173 ? -12.154 109.987 -33.110 1.00 29.79 757 ILE C CA 1
ATOM 3866 C C . ILE C 1 173 ? -12.557 108.821 -32.203 1.00 29.06 757 ILE C C 1
ATOM 3867 O O . ILE C 1 173 ? -11.887 107.800 -32.167 1.00 29.87 757 ILE C O 1
ATOM 3872 N N . HIS C 1 174 ? -13.659 108.997 -31.474 1.00 31.72 758 HIS C N 1
ATOM 3873 C CA . HIS C 1 174 ? -14.142 108.012 -30.513 1.00 31.55 758 HIS C CA 1
ATOM 3874 C C . HIS C 1 174 ? -15.492 107.446 -30.915 1.00 31.82 758 HIS C C 1
ATOM 3875 O O . HIS C 1 174 ? -16.516 108.082 -30.696 1.00 28.40 758 HIS C O 1
ATOM 3882 N N . PRO C 1 175 ? -15.499 106.235 -31.495 1.00 31.78 759 PRO C N 1
ATOM 3883 C CA . PRO C 1 175 ? -16.756 105.586 -31.879 1.00 30.74 759 PRO C CA 1
ATOM 3884 C C . PRO C 1 175 ? -17.524 105.073 -30.655 1.00 29.92 759 PRO C C 1
ATOM 3885 O O . PRO C 1 175 ? -17.013 104.242 -29.903 1.00 33.40 759 PRO C O 1
ATOM 3889 N N . VAL C 1 176 ? -18.744 105.568 -30.464 1.00 28.97 760 VAL C N 1
ATOM 3890 C CA . VAL C 1 176 ? -19.562 105.185 -29.316 1.00 27.68 760 VAL C CA 1
ATOM 3891 C C . VAL C 1 176 ? -20.834 104.406 -29.701 1.00 27.69 760 VAL C C 1
ATOM 3892 O O . VAL C 1 176 ? -21.375 104.541 -30.806 1.00 24.58 760 VAL C O 1
ATOM 3896 N N . LYS C 1 177 ? -21.287 103.583 -28.758 1.00 33.25 761 LYS C N 1
ATOM 3897 C CA . LYS C 1 177 ? -22.422 102.689 -28.939 1.00 29.10 761 LYS C CA 1
ATOM 3898 C C . LYS C 1 177 ? -23.575 103.074 -28.011 1.00 27.31 761 LYS C C 1
ATOM 3899 O O . LYS C 1 177 ? -24.738 102.779 -28.279 1.00 29.52 761 LYS C O 1
ATOM 3905 N N . ARG C 1 178 ? -23.241 103.713 -26.898 1.00 27.58 762 ARG C N 1
ATOM 3906 C CA . ARG C 1 178 ? -24.214 103.938 -25.846 1.00 30.35 762 ARG C CA 1
ATOM 3907 C C . ARG C 1 178 ? -24.021 105.309 -25.232 1.00 26.21 762 ARG C C 1
ATOM 3908 O O . ARG C 1 178 ? -22.930 105.859 -25.299 1.00 29.11 762 ARG C O 1
ATOM 3916 N N . ILE C 1 179 ? -25.075 105.842 -24.618 1.00 26.56 763 ILE C N 1
ATOM 3917 C CA . ILE C 1 179 ? -25.063 107.200 -24.069 1.00 28.52 763 ILE C CA 1
ATOM 3918 C C . ILE C 1 179 ? -24.101 107.388 -22.888 1.00 26.27 763 ILE C C 1
ATOM 3919 O O . ILE C 1 179 ? -23.603 108.481 -22.672 1.00 29.16 763 ILE C O 1
ATOM 3924 N N . GLU C 1 180 ? -23.844 106.323 -22.133 1.00 29.17 764 GLU C N 1
ATOM 3925 C CA . GLU C 1 180 ? -22.936 106.383 -20.983 1.00 32.61 764 GLU C CA 1
ATOM 3926 C C . GLU C 1 180 ? -21.482 106.581 -21.403 1.00 29.96 764 GLU C C 1
ATOM 3927 O O . GLU C 1 180 ? -20.679 107.100 -20.636 1.00 34.07 764 GLU C O 1
ATOM 3933 N N . GLU C 1 181 ? -21.151 106.135 -22.611 1.00 27.22 765 GLU C N 1
ATOM 3934 C CA . GLU C 1 181 ? -19.850 106.388 -23.222 1.00 26.43 765 GLU C CA 1
ATOM 3935 C C . GLU C 1 181 ? -19.727 107.862 -23.602 1.00 30.90 765 GLU C C 1
ATOM 3936 O O . GLU C 1 181 ? -18.697 108.507 -23.384 1.00 30.49 765 GLU C O 1
ATOM 3942 N N . VAL C 1 182 ? -20.793 108.382 -24.196 1.00 28.04 766 VAL C N 1
ATOM 3943 C CA . VAL C 1 182 ? -20.861 109.775 -24.581 1.00 25.53 766 VAL C CA 1
ATOM 3944 C C . VAL C 1 182 ? -20.640 110.670 -23.371 1.00 26.21 766 VAL C C 1
ATOM 3945 O O . VAL C 1 182 ? -19.808 111.563 -23.400 1.00 25.86 766 VAL C O 1
ATOM 3949 N N . LEU C 1 183 ? -21.376 110.409 -22.298 1.00 29.54 767 LEU C N 1
ATOM 3950 C CA . LEU C 1 183 ? -21.344 111.275 -21.126 1.00 28.24 767 LEU C CA 1
ATOM 3951 C C . LEU C 1 183 ? -20.025 111.171 -20.393 1.00 27.93 767 LEU C C 1
ATOM 3952 O O . LEU C 1 183 ? -19.551 112.144 -19.825 1.00 34.81 767 LEU C O 1
ATOM 3957 N N . THR C 1 184 ? -19.425 109.994 -20.406 1.00 28.70 768 THR C N 1
ATOM 3958 C CA . THR C 1 184 ? -18.141 109.833 -19.749 1.00 33.76 768 THR C CA 1
ATOM 3959 C C . THR C 1 184 ? -17.036 110.531 -20.547 1.00 33.19 768 THR C C 1
ATOM 3960 O O . THR C 1 184 ? -16.128 111.140 -19.975 1.00 32.24 768 THR C O 1
ATOM 3964 N N . LEU C 1 185 ? -17.143 110.490 -21.870 1.00 31.57 769 LEU C N 1
ATOM 3965 C CA . LEU C 1 185 ? -16.136 111.128 -22.710 1.00 31.25 769 LEU C CA 1
ATOM 3966 C C . LEU C 1 185 ? -16.295 112.640 -22.798 1.00 30.85 769 LEU C C 1
ATOM 3967 O O . LEU C 1 185 ? -15.323 113.347 -23.026 1.00 32.93 769 LEU C O 1
ATOM 3972 N N . ALA C 1 186 ? -17.516 113.130 -22.610 1.00 29.96 770 ALA C N 1
ATOM 3973 C CA . ALA C 1 186 ? -17.836 114.524 -22.896 1.00 24.78 770 ALA C CA 1
ATOM 3974 C C . ALA C 1 186 ? -17.958 115.410 -21.654 1.00 31.73 770 ALA C C 1
ATOM 3975 O O . ALA C 1 186 ? -17.709 116.612 -21.713 1.00 33.46 770 ALA C O 1
ATOM 3977 N N . LEU C 1 187 ? -18.342 114.822 -20.530 1.00 34.83 771 LEU C N 1
ATOM 3978 C CA . LEU C 1 187 ? -18.537 115.604 -19.317 1.00 32.41 771 LEU C CA 1
ATOM 3979 C C . LEU C 1 187 ? -17.228 115.731 -18.568 1.00 32.75 771 LEU C C 1
ATOM 3980 O O . LEU C 1 187 ? -16.499 114.760 -18.427 1.00 35.31 771 LEU C O 1
ATOM 3985 N N . GLN C 1 188 ? -16.941 116.935 -18.087 1.00 33.93 772 GLN C N 1
ATOM 3986 C CA . GLN C 1 188 ? -15.639 117.260 -17.502 1.00 35.31 772 GLN C CA 1
ATOM 3987 C C . GLN C 1 188 ? -15.364 116.503 -16.209 1.00 39.17 772 GLN C C 1
ATOM 3988 O O . GLN C 1 188 ? -14.222 116.155 -15.920 1.00 45.79 772 GLN C O 1
ATOM 3994 N N . ASN C 1 189 ? -16.410 116.243 -15.438 1.00 37.97 773 ASN C N 1
ATOM 3995 C CA . ASN C 1 189 ? -16.285 115.393 -14.266 1.00 41.32 773 ASN C CA 1
ATOM 3996 C C . ASN C 1 189 ? -16.951 114.065 -14.561 1.00 44.97 773 ASN C C 1
ATOM 3997 O O . ASN C 1 189 ? -17.687 113.953 -15.536 1.00 47.48 773 ASN C O 1
ATOM 4002 N N . GLU C 1 190 ? -16.690 113.057 -13.735 1.00 47.20 774 GLU C N 1
ATOM 4003 C CA . GLU C 1 190 ? -17.231 111.721 -13.981 1.00 51.25 774 GLU C CA 1
ATOM 4004 C C . GLU C 1 190 ? -18.701 111.574 -13.571 1.00 48.26 774 GLU C C 1
ATOM 4005 O O . GLU C 1 190 ? -19.027 111.595 -12.379 1.00 49.16 774 GLU C O 1
ATOM 4011 N N . PRO C 1 191 ? -19.587 111.406 -14.568 1.00 44.98 775 PRO C N 1
ATOM 4012 C CA . PRO C 1 191 ? -21.042 111.322 -14.385 1.00 48.38 775 PRO C CA 1
ATOM 4013 C C . PRO C 1 191 ? -21.451 110.290 -13.337 1.00 53.59 775 PRO C C 1
ATOM 4014 O O . PRO C 1 191 ? -21.267 109.092 -13.556 1.00 57.20 775 PRO C O 1
ATOM 4018 N N . ARG D 1 10 ? -37.312 155.507 -20.138 1.00 40.37 594 ARG D N 1
ATOM 4019 C CA . ARG D 1 10 ? -38.591 154.811 -20.069 1.00 42.42 594 ARG D CA 1
ATOM 4020 C C . ARG D 1 10 ? -38.424 153.329 -19.776 1.00 41.18 594 ARG D C 1
ATOM 4021 O O . ARG D 1 10 ? -37.672 152.644 -20.463 1.00 45.04 594 ARG D O 1
ATOM 4029 N N . VAL D 1 11 ? -39.139 152.840 -18.767 1.00 38.02 595 VAL D N 1
ATOM 4030 C CA . VAL D 1 11 ? -39.088 151.431 -18.386 1.00 34.00 595 VAL D CA 1
ATOM 4031 C C . VAL D 1 11 ? -39.875 150.556 -19.359 1.00 37.17 595 VAL D C 1
ATOM 4032 O O . VAL D 1 11 ? -41.077 150.760 -19.550 1.00 40.51 595 VAL D O 1
ATOM 4036 N N . GLY D 1 12 ? -39.202 149.582 -19.968 1.00 35.91 596 GLY D N 1
ATOM 4037 C CA . GLY D 1 12 ? -39.853 148.646 -20.870 1.00 30.54 596 GLY D CA 1
ATOM 4038 C C . GLY D 1 12 ? -39.813 149.049 -22.334 1.00 31.91 596 GLY D C 1
ATOM 4039 O O . GLY D 1 12 ? -40.479 148.445 -23.163 1.00 36.28 596 GLY D O 1
ATOM 4040 N N . GLN D 1 13 ? -39.039 150.079 -22.660 1.00 33.64 597 GLN D N 1
ATOM 4041 C CA . GLN D 1 13 ? -38.869 150.485 -24.050 1.00 32.53 597 GLN D CA 1
ATOM 4042 C C . GLN D 1 13 ? -37.396 150.480 -24.441 1.00 30.23 597 GLN D C 1
ATOM 4043 O O . GLN D 1 13 ? -36.563 151.058 -23.758 1.00 34.55 597 GLN D O 1
ATOM 4049 N N . VAL D 1 14 ? -37.080 149.818 -25.545 1.00 28.93 598 VAL D N 1
ATOM 4050 C CA . VAL D 1 14 ? -35.716 149.740 -26.026 1.00 28.52 598 VAL D CA 1
ATOM 4051 C C . VAL D 1 14 ? -35.697 149.987 -27.526 1.00 28.11 598 VAL D C 1
ATOM 4052 O O . VAL D 1 14 ? -36.516 149.449 -28.258 1.00 30.59 598 VAL D O 1
ATOM 4056 N N . THR D 1 15 ? -34.762 150.802 -27.988 1.00 30.31 599 THR D N 1
ATOM 4057 C CA . THR D 1 15 ? -34.585 150.992 -29.417 1.00 33.68 599 THR D CA 1
ATOM 4058 C C . THR D 1 15 ? -33.635 149.940 -29.990 1.00 36.38 599 THR D C 1
ATOM 4059 O O . THR D 1 15 ? -32.464 149.847 -29.606 1.00 32.42 599 THR D O 1
ATOM 4063 N N . GLY D 1 16 ? -34.160 149.138 -30.905 1.00 39.21 600 GLY D N 1
ATOM 4064 C CA . GLY D 1 16 ? -33.396 148.063 -31.493 1.00 34.58 600 GLY D CA 1
ATOM 4065 C C . GLY D 1 16 ? -33.281 148.272 -32.981 1.00 35.01 600 GLY D C 1
ATOM 4066 O O . GLY D 1 16 ? -34.088 148.980 -33.579 1.00 38.86 600 GLY D O 1
ATOM 4067 N N . LEU D 1 17 ? -32.267 147.657 -33.576 1.00 36.02 601 LEU D N 1
ATOM 4068 C CA . LEU D 1 17 ? -32.073 147.707 -35.013 1.00 34.35 601 LEU D CA 1
ATOM 4069 C C . LEU D 1 17 ? -32.205 146.291 -35.541 1.00 31.09 601 LEU D C 1
ATOM 4070 O O . LEU D 1 17 ? -31.593 145.373 -35.014 1.00 33.94 601 LEU D O 1
ATOM 4075 N N . ALA D 1 18 ? -33.024 146.115 -36.568 1.00 32.24 602 ALA D N 1
ATOM 4076 C CA . ALA D 1 18 ? -33.290 144.796 -37.126 1.00 36.76 602 ALA D CA 1
ATOM 4077 C C . ALA D 1 18 ? -34.075 144.931 -38.417 1.00 41.71 602 ALA D C 1
ATOM 4078 O O . ALA D 1 18 ? -34.551 146.011 -38.756 1.00 48.78 602 ALA D O 1
ATOM 4080 N N . TRP D 1 19 ? -34.229 143.817 -39.117 1.00 37.42 603 TRP D N 1
ATOM 4081 C CA . TRP D 1 19 ? -34.877 143.806 -40.418 1.00 38.35 603 TRP D CA 1
ATOM 4082 C C . TRP D 1 19 ? -36.398 143.968 -40.349 1.00 35.69 603 TRP D C 1
ATOM 4083 O O . TRP D 1 19 ? -37.088 143.355 -39.528 1.00 33.23 603 TRP D O 1
ATOM 4094 N N . THR D 1 20 ? -36.909 144.810 -41.230 1.00 37.69 604 THR D N 1
ATOM 4095 C CA . THR D 1 20 ? -38.336 144.914 -41.436 1.00 45.62 604 THR D CA 1
ATOM 4096 C C . THR D 1 20 ? -38.566 144.677 -42.919 1.00 55.03 604 THR D C 1
ATOM 4097 O O . THR D 1 20 ? -37.603 144.596 -43.687 1.00 58.43 604 THR D O 1
ATOM 4101 N N . GLU D 1 21 ? -39.828 144.570 -43.324 1.00 52.87 605 GLU D N 1
ATOM 4102 C CA . GLU D 1 21 ? -40.149 144.370 -44.729 1.00 54.50 605 GLU D CA 1
ATOM 4103 C C . GLU D 1 21 ? -39.548 145.474 -45.596 1.00 59.44 605 GLU D C 1
ATOM 4104 O O . GLU D 1 21 ? -39.206 145.239 -46.754 1.00 61.92 605 GLU D O 1
ATOM 4110 N N . VAL D 1 22 ? -39.411 146.668 -45.022 1.00 61.82 606 VAL D N 1
ATOM 4111 C CA . VAL D 1 22 ? -38.804 147.810 -45.707 1.00 64.68 606 VAL D CA 1
ATOM 4112 C C . VAL D 1 22 ? -37.296 147.966 -45.392 1.00 61.01 606 VAL D C 1
ATOM 4113 O O . VAL D 1 22 ? -36.663 148.947 -45.787 1.00 60.80 606 VAL D O 1
ATOM 4117 N N . GLY D 1 23 ? -36.727 146.986 -44.690 1.00 55.85 607 GLY D N 1
ATOM 4118 C CA . GLY D 1 23 ? -35.297 146.950 -44.431 1.00 56.70 607 GLY D CA 1
ATOM 4119 C C . GLY D 1 23 ? -34.928 146.966 -42.958 1.00 59.29 607 GLY D C 1
ATOM 4120 O O . GLY D 1 23 ? -35.808 147.027 -42.101 1.00 58.51 607 GLY D O 1
ATOM 4121 N N . GLY D 1 24 ? -33.625 146.915 -42.667 1.00 61.31 608 GLY D N 1
ATOM 4122 C CA . GLY D 1 24 ? -33.118 146.984 -41.302 1.00 57.22 608 GLY D CA 1
ATOM 4123 C C . GLY D 1 24 ? -33.308 148.358 -40.674 1.00 56.67 608 GLY D C 1
ATOM 4124 O O . GLY D 1 24 ? -32.518 149.265 -40.916 1.00 63.45 608 GLY D O 1
ATOM 4125 N N . ASP D 1 25 ? -34.345 148.506 -39.853 1.00 51.66 609 ASP D N 1
ATOM 4126 C CA . ASP D 1 25 ? -34.804 149.823 -39.410 1.00 51.96 609 ASP D CA 1
ATOM 4127 C C . ASP D 1 25 ? -34.818 149.986 -37.884 1.00 46.47 609 ASP D C 1
ATOM 4128 O O . ASP D 1 25 ? -34.757 149.004 -37.147 1.00 47.29 609 ASP D O 1
ATOM 4133 N N . LEU D 1 26 ? -34.874 151.234 -37.420 1.00 41.64 610 LEU D N 1
ATOM 4134 C CA . LEU D 1 26 ? -35.106 151.533 -36.010 1.00 42.73 610 LEU D CA 1
ATOM 4135 C C . LEU D 1 26 ? -36.391 150.874 -35.524 1.00 42.49 610 LEU D C 1
ATOM 4136 O O . LEU D 1 26 ? -37.458 151.068 -36.114 1.00 46.80 610 LEU D O 1
ATOM 4141 N N . LEU D 1 27 ? -36.294 150.110 -34.443 1.00 35.43 611 LEU D N 1
ATOM 4142 C CA . LEU D 1 27 ? -37.472 149.494 -33.870 1.00 34.39 611 LEU D CA 1
ATOM 4143 C C . LEU D 1 27 ? -37.633 149.894 -32.421 1.00 29.50 611 LEU D C 1
ATOM 4144 O O . LEU D 1 27 ? -36.674 149.865 -31.656 1.00 33.23 611 LEU D O 1
ATOM 4149 N N . THR D 1 28 ? -38.850 150.271 -32.047 1.00 33.41 612 THR D N 1
ATOM 4150 C CA . THR D 1 28 ? -39.162 150.471 -30.638 1.00 41.58 612 THR D CA 1
ATOM 4151 C C . THR D 1 28 ? -39.808 149.215 -30.076 1.00 41.59 612 THR D C 1
ATOM 4152 O O . THR D 1 28 ? -40.969 148.909 -30.363 1.00 42.50 612 THR D O 1
ATOM 4156 N N . ILE D 1 29 ? -39.041 148.489 -29.275 1.00 33.87 613 ILE D N 1
ATOM 4157 C CA . ILE D 1 29 ? -39.546 147.311 -28.615 1.00 33.52 613 ILE D CA 1
ATOM 4158 C C . ILE D 1 29 ? -40.250 147.713 -27.327 1.00 34.32 613 ILE D C 1
ATOM 4159 O O . ILE D 1 29 ? -39.685 148.411 -26.489 1.00 35.50 613 ILE D O 1
ATOM 4164 N N . GLU D 1 30 ? -41.502 147.292 -27.191 1.00 30.04 614 GLU D N 1
ATOM 4165 C CA . GLU D 1 30 ? -42.258 147.548 -25.976 1.00 33.30 614 GLU D CA 1
ATOM 4166 C C . GLU D 1 30 ? -42.493 146.260 -25.222 1.00 31.01 614 GLU D C 1
ATOM 4167 O O . GLU D 1 30 ? -42.762 145.236 -25.824 1.00 30.36 614 GLU D O 1
ATOM 4173 N N . THR D 1 31 ? -42.395 146.317 -23.901 1.00 33.23 615 THR D N 1
ATOM 4174 C CA . THR D 1 31 ? -42.836 145.213 -23.068 1.00 31.00 615 THR D CA 1
ATOM 4175 C C . THR D 1 31 ? -43.653 145.733 -21.895 1.00 35.02 615 THR D C 1
ATOM 4176 O O . THR D 1 31 ? -43.327 146.760 -21.293 1.00 39.46 615 THR D O 1
ATOM 4180 N N . ALA D 1 32 ? -44.729 145.018 -21.590 1.00 33.92 616 ALA D N 1
ATOM 4181 C CA . ALA D 1 32 ? -45.474 145.245 -20.370 1.00 30.68 616 ALA D CA 1
ATOM 4182 C C . ALA D 1 32 ? -45.443 143.959 -19.565 1.00 30.87 616 ALA D C 1
ATOM 4183 O O . ALA D 1 32 ? -45.509 142.866 -20.119 1.00 30.43 616 ALA D O 1
ATOM 4185 N N . CYS D 1 33 ? -45.294 144.094 -18.256 1.00 32.83 617 CYS D N 1
ATOM 4186 C CA . CYS D 1 33 ? -45.322 142.945 -17.369 1.00 34.49 617 CYS D CA 1
ATOM 4187 C C . CYS D 1 33 ? -46.257 143.237 -16.207 1.00 40.75 617 CYS D C 1
ATOM 4188 O O . CYS D 1 33 ? -45.831 143.615 -15.119 1.00 48.92 617 CYS D O 1
ATOM 4191 N N . VAL D 1 34 ? -47.546 143.077 -16.467 1.00 39.47 618 VAL D N 1
ATOM 4192 C CA . VAL D 1 34 ? -48.571 143.299 -15.462 1.00 42.21 618 VAL D CA 1
ATOM 4193 C C . VAL D 1 34 ? -48.809 141.985 -14.719 1.00 41.93 618 VAL D C 1
ATOM 4194 O O . VAL D 1 34 ? -48.472 140.915 -15.233 1.00 35.42 618 VAL D O 1
ATOM 4198 N N . PRO D 1 35 ? -49.353 142.058 -13.495 1.00 48.85 619 PRO D N 1
ATOM 4199 C CA . PRO D 1 35 ? -49.594 140.817 -12.754 1.00 49.35 619 PRO D CA 1
ATOM 4200 C C . PRO D 1 35 ? -50.528 139.883 -13.511 1.00 48.14 619 PRO D C 1
ATOM 4201 O O . PRO D 1 35 ? -51.551 140.341 -14.024 1.00 49.50 619 PRO D O 1
ATOM 4205 N N . GLY D 1 36 ? -50.170 138.604 -13.592 1.00 50.14 620 GLY D N 1
ATOM 4206 C CA . GLY D 1 36 ? -51.014 137.627 -14.247 1.00 47.25 620 GLY D CA 1
ATOM 4207 C C . GLY D 1 36 ? -50.715 136.202 -13.814 1.00 46.36 620 GLY D C 1
ATOM 4208 O O . GLY D 1 36 ? -50.546 135.914 -12.632 1.00 47.08 620 GLY D O 1
ATOM 4209 N N . LYS D 1 37 ? -50.655 135.296 -14.779 1.00 46.54 621 LYS D N 1
ATOM 4210 C CA . LYS D 1 37 ? -50.479 133.880 -14.469 1.00 51.69 621 LYS D CA 1
ATOM 4211 C C . LYS D 1 37 ? -49.361 133.228 -15.257 1.00 45.87 621 LYS D C 1
ATOM 4212 O O . LYS D 1 37 ? -49.137 132.041 -15.149 1.00 48.61 621 LYS D O 1
ATOM 4218 N N . GLY D 1 38 ? -48.674 134.012 -16.069 1.00 42.04 622 GLY D N 1
ATOM 4219 C CA . GLY D 1 38 ? -47.540 133.529 -16.826 1.00 41.06 622 GLY D CA 1
ATOM 4220 C C . GLY D 1 38 ? -47.778 133.482 -18.318 1.00 43.22 622 GLY D C 1
ATOM 4221 O O . GLY D 1 38 ? -47.056 132.786 -19.037 1.00 44.03 622 GLY D O 1
ATOM 4222 N N . LYS D 1 39 ? -48.793 134.215 -18.773 1.00 45.69 623 LYS D N 1
ATOM 4223 C CA . LYS D 1 39 ? -49.117 134.334 -20.189 1.00 46.16 623 LYS D CA 1
ATOM 4224 C C . LYS D 1 39 ? -48.081 135.200 -20.884 1.00 40.18 623 LYS D C 1
ATOM 4225 O O . LYS D 1 39 ? -47.616 136.184 -20.320 1.00 37.86 623 LYS D O 1
ATOM 4231 N N . LEU D 1 40 ? -47.734 134.828 -22.113 1.00 39.07 624 LEU D N 1
ATOM 4232 C CA . LEU D 1 40 ? -46.743 135.545 -22.908 1.00 34.56 624 LEU D CA 1
ATOM 4233 C C . LEU D 1 40 ? -47.285 135.893 -24.285 1.00 36.19 624 LEU D C 1
ATOM 4234 O O . LEU D 1 40 ? -47.534 135.012 -25.104 1.00 40.23 624 LEU D O 1
ATOM 4239 N N . THR D 1 41 ? -47.459 137.185 -24.536 1.00 35.89 625 THR D N 1
ATOM 4240 C CA . THR D 1 41 ? -47.995 137.657 -25.810 1.00 35.30 625 THR D CA 1
ATOM 4241 C C . THR D 1 41 ? -46.942 138.455 -26.584 1.00 30.67 625 THR D C 1
ATOM 4242 O O . THR D 1 41 ? -46.258 139.298 -26.017 1.00 28.37 625 THR D O 1
ATOM 4246 N N . TYR D 1 42 ? -46.818 138.170 -27.877 1.00 31.72 626 TYR D N 1
ATOM 4247 C CA . TYR D 1 42 ? -45.794 138.771 -28.722 1.00 31.86 626 TYR D CA 1
ATOM 4248 C C . TYR D 1 42 ? -46.437 139.277 -29.990 1.00 30.95 626 TYR D C 1
ATOM 4249 O O . TYR D 1 42 ? -46.827 138.484 -30.842 1.00 37.55 626 TYR D O 1
ATOM 4258 N N . THR D 1 43 ? -46.532 140.592 -30.131 1.00 26.88 627 THR D N 1
ATOM 4259 C CA . THR D 1 43 ? -47.292 141.173 -31.232 1.00 28.81 627 THR D CA 1
ATOM 4260 C C . THR D 1 43 ? -46.461 142.173 -32.034 1.00 28.54 627 THR D C 1
ATOM 4261 O O . THR D 1 43 ? -45.384 142.560 -31.608 1.00 29.45 627 THR D O 1
ATOM 4265 N N . GLY D 1 44 ? -46.961 142.562 -33.203 1.00 27.20 628 GLY D N 1
ATOM 4266 C CA . GLY D 1 44 ? -46.334 143.578 -34.029 1.00 23.62 628 GLY D CA 1
ATOM 4267 C C . GLY D 1 44 ? -45.933 143.040 -35.389 1.00 25.42 628 GLY D C 1
ATOM 4268 O O . GLY D 1 44 ? -44.986 143.537 -35.991 1.00 27.76 628 GLY D O 1
ATOM 4269 N N . SER D 1 45 ? -46.660 142.031 -35.873 1.00 27.30 629 SER D N 1
ATOM 4270 C CA . SER D 1 45 ? -46.327 141.327 -37.122 1.00 27.15 629 SER D CA 1
ATOM 4271 C C . SER D 1 45 ? -44.934 140.695 -37.088 1.00 26.59 629 SER D C 1
ATOM 4272 O O . SER D 1 45 ? -44.172 140.759 -38.056 1.00 25.53 629 SER D O 1
ATOM 4275 N N . LEU D 1 46 ? -44.624 140.066 -35.964 1.00 24.37 630 LEU D N 1
ATOM 4276 C CA . LEU D 1 46 ? -43.342 139.420 -35.774 1.00 22.26 630 LEU D CA 1
ATOM 4277 C C . LEU D 1 46 ? -43.247 138.135 -36.580 1.00 28.44 630 LEU D C 1
ATOM 4278 O O . LEU D 1 46 ? -44.178 137.332 -36.592 1.00 32.86 630 LEU D O 1
ATOM 4283 N N . GLY D 1 47 ? -42.118 137.937 -37.249 1.00 29.83 631 GLY D N 1
ATOM 4284 C CA . GLY D 1 47 ? -41.843 136.682 -37.915 1.00 25.59 631 GLY D CA 1
ATOM 4285 C C . GLY D 1 47 ? -41.420 135.667 -36.875 1.00 26.12 631 GLY D C 1
ATOM 4286 O O . GLY D 1 47 ? -41.122 136.031 -35.739 1.00 28.21 631 GLY D O 1
ATOM 4287 N N . GLU D 1 48 ? -41.384 134.397 -37.264 1.00 28.22 632 GLU D N 1
ATOM 4288 C CA . GLU D 1 48 ? -41.146 133.308 -36.320 1.00 28.68 632 GLU D CA 1
ATOM 4289 C C . GLU D 1 48 ? -39.745 133.296 -35.697 1.00 23.92 632 GLU D C 1
ATOM 4290 O O . GLU D 1 48 ? -39.593 132.976 -34.519 1.00 24.26 632 GLU D O 1
ATOM 4296 N N . VAL D 1 49 ? -38.728 133.640 -36.484 1.00 25.93 633 VAL D N 1
ATOM 4297 C CA . VAL D 1 49 ? -37.369 133.765 -35.957 1.00 26.85 633 VAL D CA 1
ATOM 4298 C C . VAL D 1 49 ? -37.293 134.886 -34.909 1.00 22.55 633 VAL D C 1
ATOM 4299 O O . VAL D 1 49 ? -36.661 134.725 -33.872 1.00 24.68 633 VAL D O 1
ATOM 4303 N N . MET D 1 50 ? -37.965 136.004 -35.157 1.00 21.83 634 MET D N 1
ATOM 4304 C CA . MET D 1 50 ? -38.020 137.069 -34.159 1.00 22.59 634 MET D CA 1
ATOM 4305 C C . MET D 1 50 ? -38.782 136.651 -32.901 1.00 24.63 634 MET D C 1
ATOM 4306 O O . MET D 1 50 ? -38.393 137.007 -31.787 1.00 25.85 634 MET D O 1
ATOM 4311 N N . GLN D 1 51 ? -39.871 135.905 -33.093 1.00 25.17 635 GLN D N 1
ATOM 4312 C CA . GLN D 1 51 ? -40.618 135.308 -31.987 1.00 24.05 635 GLN D CA 1
ATOM 4313 C C . GLN D 1 51 ? -39.738 134.380 -31.137 1.00 21.83 635 GLN D C 1
ATOM 4314 O O . GLN D 1 51 ? -39.804 134.404 -29.913 1.00 24.65 635 GLN D O 1
ATOM 4320 N N . GLU D 1 52 ? -38.921 133.558 -31.783 1.00 18.73 636 GLU D N 1
ATOM 4321 C CA . GLU D 1 52 ? -38.022 132.676 -31.040 1.00 23.70 636 GLU D CA 1
ATOM 4322 C C . GLU D 1 52 ? -36.948 133.430 -30.241 1.00 22.65 636 GLU D C 1
ATOM 4323 O O . GLU D 1 52 ? -36.537 132.974 -29.171 1.00 24.75 636 GLU D O 1
ATOM 4329 N N . SER D 1 53 ? -36.515 134.581 -30.755 1.00 22.62 637 SER D N 1
ATOM 4330 C CA . SER D 1 53 ? -35.572 135.449 -30.043 1.00 24.13 637 SER D CA 1
ATOM 4331 C C . SER D 1 53 ? -36.162 135.999 -28.740 1.00 22.81 637 SER D C 1
ATOM 4332 O O . SER D 1 53 ? -35.465 136.108 -27.738 1.00 22.73 637 SER D O 1
ATOM 4335 N N . ILE D 1 54 ? -37.451 136.327 -28.748 1.00 24.05 638 ILE D N 1
ATOM 4336 C CA . ILE D 1 54 ? -38.119 136.731 -27.518 1.00 21.77 638 ILE D CA 1
ATOM 4337 C C . ILE D 1 54 ? -38.112 135.602 -26.488 1.00 24.38 638 ILE D C 1
ATOM 4338 O O . ILE D 1 54 ? -37.888 135.842 -25.304 1.00 28.55 638 ILE D O 1
ATOM 4343 N N . GLN D 1 55 ? -38.359 134.373 -26.937 1.00 26.57 639 GLN D N 1
ATOM 4344 C CA . GLN D 1 55 ? -38.377 133.223 -26.038 1.00 24.74 639 GLN D CA 1
ATOM 4345 C C . GLN D 1 55 ? -36.993 132.940 -25.491 1.00 25.89 639 GLN D C 1
ATOM 4346 O O . GLN D 1 55 ? -36.851 132.547 -24.336 1.00 30.51 639 GLN D O 1
ATOM 4352 N N . ALA D 1 56 ? -35.977 133.127 -26.327 1.00 23.60 640 ALA D N 1
ATOM 4353 C CA . ALA D 1 56 ? -34.591 133.012 -25.870 1.00 27.18 640 ALA D CA 1
ATOM 4354 C C . ALA D 1 56 ? -34.250 134.108 -24.853 1.00 28.89 640 ALA D C 1
ATOM 4355 O O . ALA D 1 56 ? -33.650 133.830 -23.813 1.00 29.65 640 ALA D O 1
ATOM 4357 N N . ALA D 1 57 ? -34.648 135.345 -25.155 1.00 27.37 641 ALA D N 1
ATOM 4358 C CA . ALA D 1 57 ? -34.368 136.488 -24.291 1.00 26.41 641 ALA D CA 1
ATOM 4359 C C . ALA D 1 57 ? -34.966 136.291 -22.901 1.00 26.29 641 ALA D C 1
ATOM 4360 O O . ALA D 1 57 ? -34.330 136.589 -21.893 1.00 29.05 641 ALA D O 1
ATOM 4362 N N . LEU D 1 58 ? -36.191 135.774 -22.872 1.00 31.75 642 LEU D N 1
ATOM 4363 C CA . LEU D 1 58 ? -36.932 135.516 -21.637 1.00 32.31 642 LEU D CA 1
ATOM 4364 C C . LEU D 1 58 ? -36.258 134.444 -20.806 1.00 26.39 642 LEU D C 1
ATOM 4365 O O . LEU D 1 58 ? -36.218 134.528 -19.578 1.00 25.90 642 LEU D O 1
ATOM 4370 N N . THR D 1 59 ? -35.755 133.426 -21.495 1.00 24.91 643 THR D N 1
ATOM 4371 C CA . THR D 1 59 ? -34.994 132.356 -20.866 1.00 28.10 643 THR D CA 1
ATOM 4372 C C . THR D 1 59 ? -33.723 132.906 -20.229 1.00 28.15 643 THR D C 1
ATOM 4373 O O . THR D 1 59 ? -33.390 132.556 -19.098 1.00 32.91 643 THR D O 1
ATOM 4377 N N . VAL D 1 60 ? -33.027 133.782 -20.946 1.00 26.09 644 VAL D N 1
ATOM 4378 C CA . VAL D 1 60 ? -31.848 134.445 -20.396 1.00 26.06 644 VAL D CA 1
ATOM 4379 C C . VAL D 1 60 ? -32.204 135.161 -19.096 1.00 28.89 644 VAL D C 1
ATOM 4380 O O . VAL D 1 60 ? -31.495 135.041 -18.099 1.00 31.78 644 VAL D O 1
ATOM 4384 N N . VAL D 1 61 ? -33.323 135.883 -19.105 1.00 31.49 645 VAL D N 1
ATOM 4385 C CA . VAL D 1 61 ? -33.771 136.621 -17.928 1.00 27.97 645 VAL D CA 1
ATOM 4386 C C . VAL D 1 61 ? -34.132 135.689 -16.779 1.00 29.05 645 VAL D C 1
ATOM 4387 O O . VAL D 1 61 ? -33.763 135.939 -15.637 1.00 32.40 645 VAL D O 1
ATOM 4391 N N . ARG D 1 62 ? -34.845 134.609 -17.084 1.00 32.93 646 ARG D N 1
ATOM 4392 C CA . ARG D 1 62 ? -35.251 133.640 -16.065 1.00 31.82 646 ARG D CA 1
ATOM 4393 C C . ARG D 1 62 ? -34.050 133.039 -15.336 1.00 31.10 646 ARG D C 1
ATOM 4394 O O . ARG D 1 62 ? -34.053 132.912 -14.112 1.00 32.22 646 ARG D O 1
ATOM 4402 N N . ALA D 1 63 ? -33.022 132.685 -16.099 1.00 31.16 647 ALA D N 1
ATOM 4403 C CA . ALA D 1 63 ? -31.796 132.116 -15.548 1.00 31.73 647 ALA D CA 1
ATOM 4404 C C . ALA D 1 63 ? -31.014 133.094 -14.663 1.00 37.75 647 ALA D C 1
ATOM 4405 O O . ALA D 1 63 ? -30.281 132.681 -13.761 1.00 42.47 647 ALA D O 1
ATOM 4407 N N . ARG D 1 64 ? -31.173 134.387 -14.926 1.00 37.19 648 ARG D N 1
ATOM 4408 C CA . ARG D 1 64 ? -30.439 135.426 -14.213 1.00 36.78 648 ARG D CA 1
ATOM 4409 C C . ARG D 1 64 ? -31.336 136.184 -13.253 1.00 38.14 648 ARG D C 1
ATOM 4410 O O . ARG D 1 64 ? -30.942 137.224 -12.731 1.00 43.21 648 ARG D O 1
ATOM 4418 N N . ALA D 1 65 ? -32.533 135.652 -13.022 1.00 43.34 649 ALA D N 1
ATOM 4419 C CA . ALA D 1 65 ? -33.578 136.342 -12.269 1.00 42.67 649 ALA D CA 1
ATOM 4420 C C . ALA D 1 65 ? -33.129 136.788 -10.891 1.00 42.90 649 ALA D C 1
ATOM 4421 O O . ALA D 1 65 ? -33.363 137.924 -10.502 1.00 46.02 649 ALA D O 1
ATOM 4423 N N . GLU D 1 66 ? -32.487 135.885 -10.161 1.00 49.88 650 GLU D N 1
ATOM 4424 C CA . GLU D 1 66 ? -31.998 136.176 -8.818 1.00 53.93 650 GLU D CA 1
ATOM 4425 C C . GLU D 1 66 ? -30.855 137.184 -8.861 1.00 48.78 650 GLU D C 1
ATOM 4426 O O . GLU D 1 66 ? -30.756 138.058 -8.002 1.00 49.03 650 GLU D O 1
ATOM 4432 N N . LYS D 1 67 ? -30.006 137.053 -9.878 1.00 46.96 651 LYS D N 1
ATOM 4433 C CA . LYS D 1 67 ? -28.879 137.957 -10.101 1.00 52.52 651 LYS D CA 1
ATOM 4434 C C . LYS D 1 67 ? -29.315 139.377 -10.474 1.00 53.47 651 LYS D C 1
ATOM 4435 O O . LYS D 1 67 ? -28.540 140.330 -10.338 1.00 42.55 651 LYS D O 1
ATOM 4441 N N . LEU D 1 68 ? -30.557 139.500 -10.942 1.00 52.77 652 LEU D N 1
ATOM 4442 C CA . LEU D 1 68 ? -31.111 140.763 -11.419 1.00 37.67 652 LEU D CA 1
ATOM 4443 C C . LEU D 1 68 ? -32.099 141.347 -10.419 1.00 38.05 652 LEU D C 1
ATOM 4444 O O . LEU D 1 68 ? -32.724 142.367 -10.675 1.00 37.19 652 LEU D O 1
ATOM 4449 N N . GLY D 1 69 ? -32.237 140.691 -9.275 1.00 39.67 653 GLY D N 1
ATOM 4450 C CA . GLY D 1 69 ? -33.107 141.175 -8.224 1.00 42.70 653 GLY D CA 1
ATOM 4451 C C . GLY D 1 69 ? -34.555 140.821 -8.481 1.00 49.58 653 GLY D C 1
ATOM 4452 O O . GLY D 1 69 ? -35.435 141.156 -7.692 1.00 57.68 653 GLY D O 1
ATOM 4453 N N . ILE D 1 70 ? -34.800 140.136 -9.593 1.00 48.65 654 ILE D N 1
ATOM 4454 C CA . ILE D 1 70 ? -36.144 139.709 -9.968 1.00 46.74 654 ILE D CA 1
ATOM 4455 C C . ILE D 1 70 ? -36.558 138.447 -9.202 1.00 44.29 654 ILE D C 1
ATOM 4456 O O . ILE D 1 70 ? -35.788 137.493 -9.102 1.00 44.12 654 ILE D O 1
ATOM 4461 N N . ASN D 1 71 ? -37.765 138.460 -8.644 1.00 46.10 655 ASN D N 1
ATOM 4462 C CA . ASN D 1 71 ? -38.319 137.287 -7.983 1.00 53.86 655 ASN D CA 1
ATOM 4463 C C . ASN D 1 71 ? -38.360 136.136 -8.977 1.00 58.47 655 ASN D C 1
ATOM 4464 O O . ASN D 1 71 ? -39.005 136.242 -10.018 1.00 60.40 655 ASN D O 1
ATOM 4469 N N . PRO D 1 72 ? -37.657 135.037 -8.661 1.00 61.82 656 PRO D N 1
ATOM 4470 C CA . PRO D 1 72 ? -37.509 133.885 -9.559 1.00 58.20 656 PRO D CA 1
ATOM 4471 C C . PRO D 1 72 ? -38.821 133.416 -10.178 1.00 49.76 656 PRO D C 1
ATOM 4472 O O . PRO D 1 72 ? -38.865 133.099 -11.363 1.00 48.15 656 PRO D O 1
ATOM 4476 N N . ASP D 1 73 ? -39.885 133.396 -9.392 1.00 49.89 657 ASP D N 1
ATOM 4477 C CA . ASP D 1 73 ? -41.146 132.841 -9.879 1.00 56.52 657 ASP D CA 1
ATOM 4478 C C . ASP D 1 73 ? -42.055 133.893 -10.531 1.00 50.16 657 ASP D C 1
ATOM 4479 O O . ASP D 1 73 ? -43.276 133.843 -10.392 1.00 45.34 657 ASP D O 1
ATOM 4484 N N . PHE D 1 74 ? -41.440 134.827 -11.259 1.00 48.59 658 PHE D N 1
ATOM 4485 C CA . PHE D 1 74 ? -42.153 135.880 -11.988 1.00 40.19 658 PHE D CA 1
ATOM 4486 C C . PHE D 1 74 ? -42.822 135.339 -13.239 1.00 35.57 658 PHE D C 1
ATOM 4487 O O . PHE D 1 74 ? -43.751 135.935 -13.769 1.00 32.06 658 PHE D O 1
ATOM 4495 N N . TYR D 1 75 ? -42.313 134.215 -13.724 1.00 45.74 659 TYR D N 1
ATOM 4496 C CA . TYR D 1 75 ? -42.803 133.593 -14.942 1.00 53.54 659 TYR D CA 1
ATOM 4497 C C . TYR D 1 75 ? -44.178 132.980 -14.696 1.00 52.71 659 TYR D C 1
ATOM 4498 O O . TYR D 1 75 ? -44.832 132.497 -15.617 1.00 52.46 659 TYR D O 1
ATOM 4507 N N . GLU D 1 76 ? -44.611 133.022 -13.441 1.00 51.45 660 GLU D N 1
ATOM 4508 C CA . GLU D 1 76 ? -45.824 132.353 -13.000 1.00 45.29 660 GLU D CA 1
ATOM 4509 C C . GLU D 1 76 ? -46.800 133.359 -12.399 1.00 38.95 660 GLU D C 1
ATOM 4510 O O . GLU D 1 76 ? -47.980 133.069 -12.235 1.00 42.13 660 GLU D O 1
ATOM 4516 N N . LYS D 1 77 ? -46.287 134.539 -12.063 1.00 35.50 661 LYS D N 1
ATOM 4517 C CA . LYS D 1 77 ? -47.057 135.566 -11.375 1.00 38.46 661 LYS D CA 1
ATOM 4518 C C . LYS D 1 77 ? -47.204 136.828 -12.222 1.00 39.18 661 LYS D C 1
ATOM 4519 O O . LYS D 1 77 ? -47.893 137.769 -11.833 1.00 40.53 661 LYS D O 1
ATOM 4525 N N . ARG D 1 78 ? -46.561 136.832 -13.385 1.00 38.45 662 ARG D N 1
ATOM 4526 C CA . ARG D 1 78 ? -46.627 137.959 -14.305 1.00 37.36 662 ARG D CA 1
ATOM 4527 C C . ARG D 1 78 ? -47.085 137.512 -15.687 1.00 41.21 662 ARG D C 1
ATOM 4528 O O . ARG D 1 78 ? -46.689 136.445 -16.162 1.00 40.90 662 ARG D O 1
ATOM 4536 N N . ASP D 1 79 ? -47.921 138.328 -16.326 1.00 45.24 663 ASP D N 1
ATOM 4537 C CA . ASP D 1 79 ? -48.167 138.195 -17.758 1.00 42.02 663 ASP D CA 1
ATOM 4538 C C . ASP D 1 79 ? -47.254 139.173 -18.477 1.00 35.75 663 ASP D C 1
ATOM 4539 O O . ASP D 1 79 ? -47.089 140.310 -18.035 1.00 33.37 663 ASP D O 1
ATOM 4544 N N . ILE D 1 80 ? -46.657 138.723 -19.576 1.00 31.68 664 ILE D N 1
ATOM 4545 C CA . ILE D 1 80 ? -45.721 139.552 -20.323 1.00 31.14 664 ILE D CA 1
ATOM 4546 C C . ILE D 1 80 ? -46.185 139.733 -21.757 1.00 29.83 664 ILE D C 1
ATOM 4547 O O . ILE D 1 80 ? -46.573 138.775 -22.419 1.00 29.15 664 ILE D O 1
ATOM 4552 N N . HIS D 1 81 ? -46.171 140.980 -22.211 1.00 32.61 665 HIS D N 1
ATOM 4553 C CA . HIS D 1 81 ? -46.599 141.312 -23.555 1.00 30.68 665 HIS D CA 1
ATOM 4554 C C . HIS D 1 81 ? -45.498 142.120 -24.201 1.00 27.54 665 HIS D C 1
ATOM 4555 O O . HIS D 1 81 ? -45.172 143.219 -23.768 1.00 28.64 665 HIS D O 1
ATOM 4562 N N . VAL D 1 82 ? -44.927 141.551 -25.247 1.00 28.68 666 VAL D N 1
ATOM 4563 C CA . VAL D 1 82 ? -43.902 142.214 -26.021 1.00 30.27 666 VAL D CA 1
ATOM 4564 C C . VAL D 1 82 ? -44.538 142.679 -27.314 1.00 28.50 666 VAL D C 1
ATOM 4565 O O . VAL D 1 82 ? -45.129 141.887 -28.047 1.00 30.60 666 VAL D O 1
ATOM 4569 N N . HIS D 1 83 ? -44.431 143.967 -27.591 1.00 28.97 667 HIS D N 1
ATOM 4570 C CA . HIS D 1 83 ? -45.052 144.522 -28.778 1.00 28.96 667 HIS D CA 1
ATOM 4571 C C . HIS D 1 83 ? -44.070 145.437 -29.488 1.00 29.27 667 HIS D C 1
ATOM 4572 O O . HIS D 1 83 ? -43.362 146.211 -28.856 1.00 29.09 667 HIS D O 1
ATOM 4579 N N . VAL D 1 84 ? -44.012 145.326 -30.807 1.00 28.25 668 VAL D N 1
ATOM 4580 C CA . VAL D 1 84 ? -43.146 146.191 -31.584 1.00 28.84 668 VAL D CA 1
ATOM 4581 C C . VAL D 1 84 ? -43.934 146.972 -32.631 1.00 28.79 668 VAL D C 1
ATOM 4582 O O . VAL D 1 84 ? -44.259 146.448 -33.695 1.00 26.83 668 VAL D O 1
ATOM 4586 N N . PRO D 1 85 ? -44.243 148.240 -32.331 1.00 33.86 669 PRO D N 1
ATOM 4587 C CA . PRO D 1 85 ? -44.864 149.098 -33.347 1.00 34.98 669 PRO D CA 1
ATOM 4588 C C . PRO D 1 85 ? -43.850 149.319 -34.466 1.00 36.29 669 PRO D C 1
ATOM 4589 O O . PRO D 1 85 ? -42.641 149.233 -34.217 1.00 33.04 669 PRO D O 1
ATOM 4593 N N . GLU D 1 86 ? -44.317 149.581 -35.682 1.00 34.15 670 GLU D N 1
ATOM 4594 C CA . GLU D 1 86 ? -45.733 149.724 -35.993 1.00 31.45 670 GLU D CA 1
ATOM 4595 C C . GLU D 1 86 ? -46.423 148.387 -36.288 1.00 33.03 670 GLU D C 1
ATOM 4596 O O . GLU D 1 86 ? -45.924 147.579 -37.072 1.00 35.16 670 GLU D O 1
ATOM 4602 N N . GLY D 1 87 ? -47.584 148.178 -35.676 1.00 32.17 671 GLY D N 1
ATOM 4603 C CA . GLY D 1 87 ? -48.312 146.923 -35.772 1.00 28.47 671 GLY D CA 1
ATOM 4604 C C . GLY D 1 87 ? -48.443 146.253 -37.134 1.00 30.76 671 GLY D C 1
ATOM 4605 O O . GLY D 1 87 ? -48.480 145.024 -37.205 1.00 36.19 671 GLY D O 1
ATOM 4606 N N . ALA D 1 88 ? -48.512 147.042 -38.205 1.00 28.11 672 ALA D N 1
ATOM 4607 C CA . ALA D 1 88 ? -48.771 146.512 -39.548 1.00 26.58 672 ALA D CA 1
ATOM 4608 C C . ALA D 1 88 ? -47.510 146.148 -40.312 1.00 28.14 672 ALA D C 1
ATOM 4609 O O . ALA D 1 88 ? -47.566 145.499 -41.354 1.00 30.23 672 ALA D O 1
ATOM 4611 N N . THR D 1 89 ? -46.372 146.594 -39.802 1.00 29.20 673 THR D N 1
ATOM 4612 C CA . THR D 1 89 ? -45.107 146.374 -40.481 1.00 31.27 673 THR D CA 1
ATOM 4613 C C . THR D 1 89 ? -44.468 145.069 -40.034 1.00 27.03 673 THR D C 1
ATOM 4614 O O . THR D 1 89 ? -44.174 144.883 -38.853 1.00 26.75 673 THR D O 1
ATOM 4618 N N . PRO D 1 90 ? -44.259 144.156 -40.988 1.00 28.03 674 PRO D N 1
ATOM 4619 C CA . PRO D 1 90 ? -43.639 142.859 -40.711 1.00 28.53 674 PRO D CA 1
ATOM 4620 C C . PRO D 1 90 ? -42.165 142.998 -40.332 1.00 26.63 674 PRO D C 1
ATOM 4621 O O . PRO D 1 90 ? -41.392 143.658 -41.024 1.00 27.00 674 PRO D O 1
ATOM 4625 N N . LYS D 1 91 ? -41.805 142.383 -39.212 1.00 28.22 675 LYS D N 1
ATOM 4626 C CA . LYS D 1 91 ? -40.447 142.396 -38.688 1.00 28.72 675 LYS D CA 1
ATOM 4627 C C . LYS D 1 91 ? -40.011 140.955 -38.473 1.00 31.58 675 LYS D C 1
ATOM 4628 O O . LYS D 1 91 ? -40.805 140.126 -38.036 1.00 26.99 675 LYS D O 1
ATOM 4634 N N . ASP D 1 92 ? -38.756 140.650 -38.784 1.00 32.90 676 ASP D N 1
ATOM 4635 C CA . ASP D 1 92 ? -38.252 139.306 -38.550 1.00 29.90 676 ASP D CA 1
ATOM 4636 C C . ASP D 1 92 ? -36.758 139.324 -38.272 1.00 33.94 676 ASP D C 1
ATOM 4637 O O . ASP D 1 92 ? -36.090 140.354 -38.425 1.00 30.36 676 ASP D O 1
ATOM 4642 N N . GLY D 1 93 ? -36.242 138.170 -37.861 1.00 33.18 677 GLY D N 1
ATOM 4643 C CA . GLY D 1 93 ? -34.817 138.010 -37.645 1.00 30.37 677 GLY D CA 1
ATOM 4644 C C . GLY D 1 93 ? -34.442 138.031 -36.180 1.00 27.33 677 GLY D C 1
ATOM 4645 O O . GLY D 1 93 ? -35.244 138.412 -35.330 1.00 29.51 677 GLY D O 1
ATOM 4646 N N . PRO D 1 94 ? -33.206 137.628 -35.879 1.00 25.51 678 PRO D N 1
ATOM 4647 C CA . PRO D 1 94 ? -32.744 137.456 -34.503 1.00 26.33 678 PRO D CA 1
ATOM 4648 C C . PRO D 1 94 ? -32.013 138.676 -33.942 1.00 26.77 678 PRO D C 1
ATOM 4649 O O . PRO D 1 94 ? -31.494 138.606 -32.831 1.00 29.58 678 PRO D O 1
ATOM 4653 N N . ALA D 1 95 ? -32.003 139.775 -34.691 1.00 31.28 679 ALA D N 1
ATOM 4654 C CA . ALA D 1 95 ? -31.201 140.953 -34.357 1.00 26.75 679 ALA D CA 1
ATOM 4655 C C . ALA D 1 95 ? -31.763 141.807 -33.226 1.00 27.34 679 ALA D C 1
ATOM 4656 O O . ALA D 1 95 ? -31.085 142.700 -32.718 1.00 31.24 679 ALA D O 1
ATOM 4658 N N . ALA D 1 96 ? -32.999 141.540 -32.830 1.00 29.46 680 ALA D N 1
ATOM 4659 C CA . ALA D 1 96 ? -33.612 142.295 -31.743 1.00 26.42 680 ALA D CA 1
ATOM 4660 C C . ALA D 1 96 ? -33.429 141.579 -30.412 1.00 24.75 680 ALA D C 1
ATOM 4661 O O . ALA D 1 96 ? -34.009 141.970 -29.408 1.00 31.97 680 ALA D O 1
ATOM 4663 N N . GLY D 1 97 ? -32.604 140.542 -30.416 1.00 27.61 681 GLY D N 1
ATOM 4664 C CA . GLY D 1 97 ? -32.431 139.677 -29.263 1.00 31.28 681 GLY D CA 1
ATOM 4665 C C . GLY D 1 97 ? -32.002 140.358 -27.982 1.00 27.34 681 GLY D C 1
ATOM 4666 O O . GLY D 1 97 ? -32.641 140.196 -26.951 1.00 28.69 681 GLY D O 1
ATOM 4667 N N . ILE D 1 98 ? -30.918 141.116 -28.035 1.00 27.02 682 ILE D N 1
ATOM 4668 C CA . ILE D 1 98 ? -30.446 141.801 -26.839 1.00 28.27 682 ILE D CA 1
ATOM 4669 C C . ILE D 1 98 ? -31.391 142.930 -26.414 1.00 26.80 682 ILE D C 1
ATOM 4670 O O . ILE D 1 98 ? -31.534 143.209 -25.225 1.00 28.06 682 ILE D O 1
ATOM 4675 N N . ALA D 1 99 ? -32.050 143.555 -27.390 1.00 22.51 683 ALA D N 1
ATOM 4676 C CA . ALA D 1 99 ? -33.072 144.563 -27.120 1.00 26.86 683 ALA D CA 1
ATOM 4677 C C . ALA D 1 99 ? -34.314 143.978 -26.423 1.00 28.44 683 ALA D C 1
ATOM 4678 O O . ALA D 1 99 ? -34.883 144.614 -25.535 1.00 28.12 683 ALA D O 1
ATOM 4680 N N . MET D 1 100 ? -34.717 142.770 -26.824 1.00 27.24 684 MET D N 1
ATOM 4681 C CA . MET D 1 100 ? -35.800 142.028 -26.172 1.00 25.20 684 MET D CA 1
ATOM 4682 C C . MET D 1 100 ? -35.466 141.732 -24.713 1.00 27.50 684 MET D C 1
ATOM 4683 O O . MET D 1 100 ? -36.293 141.905 -23.821 1.00 29.08 684 MET D O 1
ATOM 4688 N N . CYS D 1 101 ? -34.240 141.282 -24.485 1.00 27.16 685 CYS D N 1
ATOM 4689 C CA . CYS D 1 101 ? -33.747 140.992 -23.145 1.00 26.44 685 CYS D CA 1
ATOM 4690 C C . CYS D 1 101 ? -33.703 142.250 -22.276 1.00 25.56 685 CYS D C 1
ATOM 4691 O O . CYS D 1 101 ? -34.138 142.232 -21.124 1.00 24.74 685 CYS D O 1
ATOM 4694 N N . THR D 1 102 ? -33.179 143.340 -22.836 1.00 28.13 686 THR D N 1
ATOM 4695 C CA . THR D 1 102 ? -33.102 144.619 -22.120 1.00 29.76 686 THR D CA 1
ATOM 4696 C C . THR D 1 102 ? -34.478 145.138 -21.708 1.00 31.02 686 THR D C 1
ATOM 4697 O O . THR D 1 102 ? -34.684 145.536 -20.562 1.00 30.89 686 THR D O 1
ATOM 4701 N N . ALA D 1 103 ? -35.410 145.136 -22.654 1.00 29.58 687 ALA D N 1
ATOM 4702 C CA . ALA D 1 103 ? -36.770 145.581 -22.389 1.00 30.28 687 ALA D CA 1
ATOM 4703 C C . ALA D 1 103 ? -37.424 144.690 -21.348 1.00 30.32 687 ALA D C 1
ATOM 4704 O O . ALA D 1 103 ? -38.149 145.177 -20.484 1.00 34.20 687 ALA D O 1
ATOM 4706 N N . LEU D 1 104 ? -37.149 143.389 -21.433 1.00 27.79 688 LEU D N 1
ATOM 4707 C CA . LEU D 1 104 ? -37.682 142.412 -20.488 1.00 26.40 688 LEU D CA 1
ATOM 4708 C C . LEU D 1 104 ? -37.138 142.603 -19.082 1.00 29.93 688 LEU D C 1
ATOM 4709 O O . LEU D 1 104 ? -37.887 142.533 -18.115 1.00 33.79 688 LEU D O 1
ATOM 4714 N N . VAL D 1 105 ? -35.832 142.829 -18.969 1.00 31.10 689 VAL D N 1
ATOM 4715 C CA . VAL D 1 105 ? -35.216 143.146 -17.680 1.00 32.80 689 VAL D CA 1
ATOM 4716 C C . VAL D 1 105 ? -35.713 144.508 -17.159 1.00 34.16 689 VAL D C 1
ATOM 4717 O O . VAL D 1 105 ? -36.038 144.659 -15.973 1.00 29.57 689 VAL D O 1
ATOM 4721 N N . SER D 1 106 ? -35.770 145.488 -18.058 1.00 34.72 690 SER D N 1
ATOM 4722 C CA . SER D 1 106 ? -36.270 146.816 -17.735 1.00 35.11 690 SER D CA 1
ATOM 4723 C C . SER D 1 106 ? -37.624 146.723 -17.068 1.00 35.03 690 SER D C 1
ATOM 4724 O O . SER D 1 106 ? -37.798 147.122 -15.920 1.00 40.42 690 SER D O 1
ATOM 4727 N N . CYS D 1 107 ? -38.579 146.185 -17.809 1.00 35.63 691 CYS D N 1
ATOM 4728 C CA . CYS D 1 107 ? -39.949 146.074 -17.343 1.00 32.08 691 CYS D CA 1
ATOM 4729 C C . CYS D 1 107 ? -40.032 145.426 -15.962 1.00 35.22 691 CYS D C 1
ATOM 4730 O O . CYS D 1 107 ? -40.649 145.973 -15.058 1.00 37.93 691 CYS D O 1
ATOM 4733 N N . LEU D 1 108 ? -39.378 144.278 -15.798 1.00 35.84 692 LEU D N 1
ATOM 4734 C CA . LEU D 1 108 ? -39.528 143.456 -14.598 1.00 30.50 692 LEU D CA 1
ATOM 4735 C C . LEU D 1 108 ? -38.858 144.025 -13.361 1.00 31.71 692 LEU D C 1
ATOM 4736 O O . LEU D 1 108 ? -39.134 143.585 -12.246 1.00 31.11 692 LEU D O 1
ATOM 4741 N N . THR D 1 109 ? -37.980 145.003 -13.568 1.00 38.33 693 THR D N 1
ATOM 4742 C CA . THR D 1 109 ? -37.217 145.613 -12.477 1.00 38.95 693 THR D CA 1
ATOM 4743 C C . THR D 1 109 ? -37.607 147.062 -12.204 1.00 37.74 693 THR D C 1
ATOM 4744 O O . THR D 1 109 ? -37.307 147.591 -11.140 1.00 38.85 693 THR D O 1
ATOM 4748 N N . GLY D 1 110 ? -38.273 147.696 -13.167 1.00 43.41 694 GLY D N 1
ATOM 4749 C CA . GLY D 1 110 ? -38.595 149.111 -13.078 1.00 44.54 694 GLY D CA 1
ATOM 4750 C C . GLY D 1 110 ? -37.364 149.977 -13.284 1.00 46.41 694 GLY D C 1
ATOM 4751 O O . GLY D 1 110 ? -37.253 151.055 -12.716 1.00 52.20 694 GLY D O 1
ATOM 4752 N N . ASN D 1 111 ? -36.446 149.493 -14.114 1.00 40.94 695 ASN D N 1
ATOM 4753 C CA . ASN D 1 111 ? -35.153 150.122 -14.348 1.00 40.72 695 ASN D CA 1
ATOM 4754 C C . ASN D 1 111 ? -35.141 150.781 -15.724 1.00 35.39 695 ASN D C 1
ATOM 4755 O O . ASN D 1 111 ? -35.001 150.097 -16.733 1.00 34.04 695 ASN D O 1
ATOM 4760 N N . PRO D 1 112 ? -35.294 152.113 -15.769 1.00 40.62 696 PRO D N 1
ATOM 4761 C CA . PRO D 1 112 ? -35.517 152.845 -17.023 1.00 40.18 696 PRO D CA 1
ATOM 4762 C C . PRO D 1 112 ? -34.410 152.650 -18.047 1.00 40.58 696 PRO D C 1
ATOM 4763 O O . PRO D 1 112 ? -33.233 152.649 -17.702 1.00 42.84 696 PRO D O 1
ATOM 4767 N N . VAL D 1 113 ? -34.793 152.487 -19.306 1.00 39.75 697 VAL D N 1
ATOM 4768 C CA . VAL D 1 113 ? -33.819 152.332 -20.380 1.00 42.86 697 VAL D CA 1
ATOM 4769 C C . VAL D 1 113 ? -33.418 153.713 -20.912 1.00 41.07 697 VAL D C 1
ATOM 4770 O O . VAL D 1 113 ? -34.240 154.623 -20.954 1.00 48.35 697 VAL D O 1
ATOM 4774 N N . ARG D 1 114 ? -32.153 153.868 -21.298 1.00 35.44 698 ARG D N 1
ATOM 4775 C CA . ARG D 1 114 ? -31.672 155.115 -21.887 1.00 36.12 698 ARG D CA 1
ATOM 4776 C C . ARG D 1 114 ? -32.180 155.296 -23.319 1.00 34.65 698 ARG D C 1
ATOM 4777 O O . ARG D 1 114 ? -32.170 154.363 -24.117 1.00 36.52 698 ARG D O 1
ATOM 4785 N N . ALA D 1 115 ? -32.618 156.506 -23.636 1.00 41.46 699 ALA D N 1
ATOM 4786 C CA . ALA D 1 115 ? -33.239 156.788 -24.924 1.00 46.78 699 ALA D CA 1
ATOM 4787 C C . ALA D 1 115 ? -32.215 157.055 -26.014 1.00 49.25 699 ALA D C 1
ATOM 4788 O O . ALA D 1 115 ? -32.521 156.958 -27.201 1.00 55.35 699 ALA D O 1
ATOM 4790 N N . ASP D 1 116 ? -30.999 157.402 -25.614 1.00 50.32 700 ASP D N 1
ATOM 4791 C CA . ASP D 1 116 ? -29.947 157.682 -26.586 1.00 58.83 700 ASP D CA 1
ATOM 4792 C C . ASP D 1 116 ? -29.187 156.426 -27.016 1.00 50.73 700 ASP D C 1
ATOM 4793 O O . ASP D 1 116 ? -28.265 156.500 -27.823 1.00 49.53 700 ASP D O 1
ATOM 4798 N N . VAL D 1 117 ? -29.588 155.277 -26.481 1.00 43.09 701 VAL D N 1
ATOM 4799 C CA . VAL D 1 117 ? -28.946 154.009 -26.810 1.00 39.27 701 VAL D CA 1
ATOM 4800 C C . VAL D 1 117 ? -29.792 153.173 -27.760 1.00 37.63 701 VAL D C 1
ATOM 4801 O O . VAL D 1 117 ? -30.958 152.894 -27.481 1.00 38.49 701 VAL D O 1
ATOM 4805 N N . ALA D 1 118 ? -29.206 152.783 -28.889 1.00 37.04 702 ALA D N 1
ATOM 4806 C CA . ALA D 1 118 ? -29.794 151.744 -29.731 1.00 32.52 702 ALA D CA 1
ATOM 4807 C C . ALA D 1 118 ? -28.915 150.504 -29.621 1.00 33.97 702 ALA D C 1
ATOM 4808 O O . ALA D 1 118 ? -27.765 150.596 -29.199 1.00 34.64 702 ALA D O 1
ATOM 4810 N N . MET D 1 119 ? -29.452 149.348 -29.989 1.00 32.18 703 MET D N 1
ATOM 4811 C CA . MET D 1 119 ? -28.699 148.110 -29.889 1.00 28.90 703 MET D CA 1
ATOM 4812 C C . MET D 1 119 ? -29.162 147.079 -30.896 1.00 22.53 703 MET D C 1
ATOM 4813 O O . MET D 1 119 ? -30.331 146.996 -31.219 1.00 25.44 703 MET D O 1
ATOM 4818 N N . THR D 1 120 ? -28.218 146.297 -31.395 1.00 27.82 704 THR D N 1
ATOM 4819 C CA . THR D 1 120 ? -28.513 145.169 -32.265 1.00 28.63 704 THR D CA 1
ATOM 4820 C C . THR D 1 120 ? -27.616 143.976 -31.872 1.00 31.22 704 THR D C 1
ATOM 4821 O O . THR D 1 120 ? -26.505 144.156 -31.365 1.00 30.22 704 THR D O 1
ATOM 4825 N N . GLY D 1 121 ? -28.106 142.760 -32.081 1.00 33.67 705 GLY D N 1
ATOM 4826 C CA . GLY D 1 121 ? -27.332 141.587 -31.739 1.00 29.14 705 GLY D CA 1
ATOM 4827 C C . GLY D 1 121 ? -28.191 140.381 -31.430 1.00 29.93 705 GLY D C 1
ATOM 4828 O O . GLY D 1 121 ? -29.254 140.499 -30.817 1.00 30.88 705 GLY D O 1
ATOM 4829 N N . GLU D 1 122 ? -27.733 139.216 -31.874 1.00 27.89 706 GLU D N 1
ATOM 4830 C CA . GLU D 1 122 ? -28.401 137.967 -31.563 1.00 22.77 706 GLU D CA 1
ATOM 4831 C C . GLU D 1 122 ? -27.987 137.453 -30.191 1.00 24.50 706 GLU D C 1
ATOM 4832 O O . GLU D 1 122 ? -26.805 137.314 -29.897 1.00 26.67 706 GLU D O 1
ATOM 4838 N N . ILE D 1 123 ? -28.980 137.164 -29.360 1.00 28.22 707 ILE D N 1
ATOM 4839 C CA . ILE D 1 123 ? -28.739 136.631 -28.028 1.00 28.85 707 ILE D CA 1
ATOM 4840 C C . ILE D 1 123 ? -28.834 135.089 -27.965 1.00 32.63 707 ILE D C 1
ATOM 4841 O O . ILE D 1 123 ? -29.682 134.465 -28.612 1.00 29.80 707 ILE D O 1
ATOM 4846 N N . THR D 1 124 ? -27.931 134.491 -27.189 1.00 29.24 708 THR D N 1
ATOM 4847 C CA . THR D 1 124 ? -27.950 133.061 -26.919 1.00 28.16 708 THR D CA 1
ATOM 4848 C C . THR D 1 124 ? -28.382 132.850 -25.469 1.00 25.37 708 THR D C 1
ATOM 4849 O O . THR D 1 124 ? -28.296 133.768 -24.662 1.00 25.21 708 THR D O 1
ATOM 4853 N N . LEU D 1 125 ? -28.835 131.641 -25.137 1.00 27.74 709 LEU D N 1
ATOM 4854 C CA . LEU D 1 125 ? -29.247 131.320 -23.768 1.00 27.92 709 LEU D CA 1
ATOM 4855 C C . LEU D 1 125 ? -28.115 131.517 -22.777 1.00 27.24 709 LEU D C 1
ATOM 4856 O O . LEU D 1 125 ? -28.346 131.764 -21.602 1.00 30.71 709 LEU D O 1
ATOM 4861 N N . ARG D 1 126 ? -26.888 131.408 -23.268 1.00 32.37 710 ARG D N 1
ATOM 4862 C CA . ARG D 1 126 ? -25.704 131.630 -22.457 1.00 38.07 710 ARG D CA 1
ATOM 4863 C C . ARG D 1 126 ? -25.478 133.123 -22.215 1.00 36.69 710 ARG D C 1
ATOM 4864 O O . ARG D 1 126 ? -24.563 133.505 -21.486 1.00 40.40 710 ARG D O 1
ATOM 4872 N N . GLY D 1 127 ? -26.310 133.957 -22.837 1.00 36.39 711 GLY D N 1
ATOM 4873 C CA . GLY D 1 127 ? -26.246 135.401 -22.667 1.00 35.71 711 GLY D CA 1
ATOM 4874 C C . GLY D 1 127 ? -25.212 136.058 -23.556 1.00 35.01 711 GLY D C 1
ATOM 4875 O O . GLY D 1 127 ? -24.818 137.202 -23.338 1.00 35.98 711 GLY D O 1
ATOM 4876 N N . GLN D 1 128 ? -24.781 135.319 -24.568 1.00 34.62 712 GLN D N 1
ATOM 4877 C CA . GLN D 1 128 ? -23.764 135.779 -25.498 1.00 34.02 712 GLN D CA 1
ATOM 4878 C C . GLN D 1 128 ? -24.375 136.574 -26.644 1.00 32.04 712 GLN D C 1
ATOM 4879 O O . GLN D 1 128 ? -25.477 136.268 -27.108 1.00 30.98 712 GLN D O 1
ATOM 4885 N N . VAL D 1 129 ? -23.636 137.579 -27.109 1.00 30.04 713 VAL D N 1
ATOM 4886 C CA . VAL D 1 129 ? -24.081 138.420 -28.208 1.00 25.96 713 VAL D CA 1
ATOM 4887 C C . VAL D 1 129 ? -23.426 137.993 -29.510 1.00 25.34 713 VAL D C 1
ATOM 4888 O O . VAL D 1 129 ? -22.204 138.038 -29.644 1.00 28.72 713 VAL D O 1
ATOM 4892 N N . LEU D 1 130 ? -24.255 137.587 -30.466 1.00 27.20 714 LEU D N 1
ATOM 4893 C CA . LEU D 1 130 ? -23.783 137.033 -31.728 1.00 29.95 714 LEU D CA 1
ATOM 4894 C C . LEU D 1 130 ? -23.856 138.057 -32.839 1.00 27.46 714 LEU D C 1
ATOM 4895 O O . LEU D 1 130 ? -24.754 138.879 -32.853 1.00 31.83 714 LEU D O 1
ATOM 4900 N N . PRO D 1 131 ? -22.920 137.988 -33.798 1.00 30.25 715 PRO D N 1
ATOM 4901 C CA . PRO D 1 131 ? -22.958 138.931 -34.916 1.00 31.55 715 PRO D CA 1
ATOM 4902 C C . PRO D 1 131 ? -24.250 138.861 -35.735 1.00 33.16 715 PRO D C 1
ATOM 4903 O O . PRO D 1 131 ? -24.893 137.809 -35.818 1.00 34.61 715 PRO D O 1
ATOM 4907 N N . ILE D 1 132 ? -24.623 139.992 -36.328 1.00 29.61 716 ILE D N 1
ATOM 4908 C CA . ILE D 1 132 ? -25.840 140.088 -37.124 1.00 30.08 716 ILE D CA 1
ATOM 4909 C C . ILE D 1 132 ? -25.537 140.526 -38.549 1.00 28.73 716 ILE D C 1
ATOM 4910 O O . ILE D 1 132 ? -24.384 140.751 -38.912 1.00 30.44 716 ILE D O 1
ATOM 4915 N N . GLY D 1 133 ? -26.586 140.639 -39.349 1.00 28.46 717 GLY D N 1
ATOM 4916 C CA . GLY D 1 133 ? -26.441 141.012 -40.740 1.00 32.88 717 GLY D CA 1
ATOM 4917 C C . GLY D 1 133 ? -26.975 142.401 -41.015 1.00 33.36 717 GLY D C 1
ATOM 4918 O O . GLY D 1 133 ? -27.662 142.987 -40.180 1.00 35.70 717 GLY D O 1
ATOM 4919 N N . GLY D 1 134 ? -26.645 142.923 -42.193 1.00 33.04 718 GLY D N 1
ATOM 4920 C CA . GLY D 1 134 ? -27.081 144.240 -42.619 1.00 33.63 718 GLY D CA 1
ATOM 4921 C C . GLY D 1 134 ? -26.760 145.362 -41.657 1.00 32.59 718 GLY D C 1
ATOM 4922 O O . GLY D 1 134 ? -27.602 146.218 -41.412 1.00 38.18 718 GLY D O 1
ATOM 4923 N N . LEU D 1 135 ? -25.545 145.358 -41.115 1.00 32.29 719 LEU D N 1
ATOM 4924 C CA . LEU D 1 135 ? -25.109 146.375 -40.158 1.00 32.55 719 LEU D CA 1
ATOM 4925 C C . LEU D 1 135 ? -25.173 147.786 -40.746 1.00 34.32 719 LEU D C 1
ATOM 4926 O O . LEU D 1 135 ? -25.448 148.752 -40.031 1.00 34.32 719 LEU D O 1
ATOM 4931 N N . LYS D 1 136 ? -24.927 147.902 -42.049 1.00 37.42 720 LYS D N 1
ATOM 4932 C CA . LYS D 1 136 ? -24.944 149.203 -42.709 1.00 38.53 720 LYS D CA 1
ATOM 4933 C C . LYS D 1 136 ? -26.295 149.860 -42.555 1.00 36.64 720 LYS D C 1
ATOM 4934 O O . LYS D 1 136 ? -26.378 150.949 -42.004 1.00 34.45 720 LYS D O 1
ATOM 4940 N N . GLU D 1 137 ? -27.341 149.176 -43.028 1.00 41.29 721 GLU D N 1
ATOM 4941 C CA . GLU D 1 137 ? -28.729 149.640 -42.930 1.00 40.25 721 GLU D CA 1
ATOM 4942 C C . GLU D 1 137 ? -29.109 149.963 -41.505 1.00 34.43 721 GLU D C 1
ATOM 4943 O O . GLU D 1 137 ? -29.854 150.901 -41.242 1.00 40.05 721 GLU D O 1
ATOM 4949 N N . LYS D 1 138 ? -28.618 149.143 -40.590 1.00 33.66 722 LYS D N 1
ATOM 4950 C CA . LYS D 1 138 ? -28.965 149.272 -39.190 1.00 35.15 722 LYS D CA 1
ATOM 4951 C C . LYS D 1 138 ? -28.453 150.596 -38.635 1.00 39.96 722 LYS D C 1
ATOM 4952 O O . LYS D 1 138 ? -29.214 151.369 -38.044 1.00 35.69 722 LYS D O 1
ATOM 4958 N N . LEU D 1 139 ? -27.170 150.867 -38.871 1.00 41.12 723 LEU D N 1
ATOM 4959 C CA . LEU D 1 139 ? -26.525 152.074 -38.365 1.00 30.67 723 LEU D CA 1
ATOM 4960 C C . LEU D 1 139 ? -26.903 153.358 -39.108 1.00 31.75 723 LEU D C 1
ATOM 4961 O O . LEU D 1 139 ? -27.024 154.403 -38.487 1.00 35.89 723 LEU D O 1
ATOM 4966 N N . LEU D 1 140 ? -27.077 153.286 -40.425 1.00 31.48 724 LEU D N 1
ATOM 4967 C CA . LEU D 1 140 ? -27.621 154.413 -41.176 1.00 33.55 724 LEU D CA 1
ATOM 4968 C C . LEU D 1 140 ? -28.981 154.799 -40.602 1.00 32.70 724 LEU D C 1
ATOM 4969 O O . LEU D 1 140 ? -29.285 155.978 -40.438 1.00 33.80 724 LEU D O 1
ATOM 4974 N N . ALA D 1 141 ? -29.795 153.788 -40.302 1.00 37.69 725 ALA D N 1
ATOM 4975 C CA . ALA D 1 141 ? -31.101 153.983 -39.681 1.00 39.12 725 ALA D CA 1
ATOM 4976 C C . ALA D 1 141 ? -30.978 154.724 -38.353 1.00 37.15 725 ALA D C 1
ATOM 4977 O O . ALA D 1 141 ? -31.612 155.761 -38.141 1.00 40.60 725 ALA D O 1
ATOM 4979 N N . ALA D 1 142 ? -30.157 154.176 -37.465 1.00 34.54 726 ALA D N 1
ATOM 4980 C CA . ALA D 1 142 ? -29.882 154.791 -36.173 1.00 37.24 726 ALA D CA 1
ATOM 4981 C C . ALA D 1 142 ? -29.388 156.224 -36.300 1.00 41.32 726 ALA D C 1
ATOM 4982 O O . ALA D 1 142 ? -29.771 157.077 -35.515 1.00 51.64 726 ALA D O 1
ATOM 4984 N N . HIS D 1 143 ? -28.533 156.478 -37.286 1.00 39.25 727 HIS D N 1
ATOM 4985 C CA . HIS D 1 143 ? -27.927 157.790 -37.477 1.00 37.86 727 HIS D CA 1
ATOM 4986 C C . HIS D 1 143 ? -28.945 158.861 -37.919 1.00 46.98 727 HIS D C 1
ATOM 4987 O O . HIS D 1 143 ? -28.934 159.986 -37.418 1.00 46.74 727 HIS D O 1
ATOM 4994 N N . ARG D 1 144 ? -29.823 158.498 -38.854 1.00 53.27 728 ARG D N 1
ATOM 4995 C CA . ARG D 1 144 ? -30.950 159.343 -39.245 1.00 55.71 728 ARG D CA 1
ATOM 4996 C C . ARG D 1 144 ? -31.939 159.486 -38.093 1.00 49.54 728 ARG D C 1
ATOM 4997 O O . ARG D 1 144 ? -32.721 160.424 -38.056 1.00 47.43 728 ARG D O 1
ATOM 5005 N N . GLY D 1 145 ? -31.922 158.531 -37.171 1.00 45.68 729 GLY D N 1
ATOM 5006 C CA . GLY D 1 145 ? -32.838 158.545 -36.050 1.00 43.51 729 GLY D CA 1
ATOM 5007 C C . GLY D 1 145 ? -32.363 159.384 -34.883 1.00 46.53 729 GLY D C 1
ATOM 5008 O O . GLY D 1 145 ? -33.108 159.611 -33.934 1.00 53.85 729 GLY D O 1
ATOM 5009 N N . GLY D 1 146 ? -31.117 159.835 -34.944 1.00 42.74 730 GLY D N 1
ATOM 5010 C CA . GLY D 1 146 ? -30.571 160.705 -33.918 1.00 43.74 730 GLY D CA 1
ATOM 5011 C C . GLY D 1 146 ? -29.964 159.981 -32.735 1.00 42.39 730 GLY D C 1
ATOM 5012 O O . GLY D 1 146 ? -29.617 160.590 -31.728 1.00 44.47 730 GLY D O 1
ATOM 5013 N N . ILE D 1 147 ? -29.826 158.670 -32.858 1.00 47.84 731 ILE D N 1
ATOM 5014 C CA . ILE D 1 147 ? -29.250 157.871 -31.785 1.00 49.76 731 ILE D CA 1
ATOM 5015 C C . ILE D 1 147 ? -27.779 158.223 -31.600 1.00 46.23 731 ILE D C 1
ATOM 5016 O O . ILE D 1 147 ? -27.009 158.226 -32.557 1.00 46.13 731 ILE D O 1
ATOM 5021 N N . LYS D 1 148 ? -27.399 158.521 -30.364 1.00 42.98 732 LYS D N 1
ATOM 5022 C CA . LYS D 1 148 ? -26.019 158.867 -30.061 1.00 47.25 732 LYS D CA 1
ATOM 5023 C C . LYS D 1 148 ? -25.131 157.624 -29.947 1.00 43.15 732 LYS D C 1
ATOM 5024 O O . LYS D 1 148 ? -24.051 157.574 -30.533 1.00 44.55 732 LYS D O 1
ATOM 5030 N N . THR D 1 149 ? -25.614 156.627 -29.204 1.00 41.02 733 THR D N 1
ATOM 5031 C CA . THR D 1 149 ? -24.848 155.435 -28.853 1.00 39.39 733 THR D CA 1
ATOM 5032 C C . THR D 1 149 ? -25.462 154.170 -29.450 1.00 34.56 733 THR D C 1
ATOM 5033 O O . THR D 1 149 ? -26.650 153.907 -29.263 1.00 34.06 733 THR D O 1
ATOM 5037 N N . VAL D 1 150 ? -24.656 153.380 -30.159 1.00 34.21 734 VAL D N 1
ATOM 5038 C CA . VAL D 1 150 ? -25.125 152.097 -30.676 1.00 32.55 734 VAL D CA 1
ATOM 5039 C C . VAL D 1 150 ? -24.252 150.917 -30.215 1.00 30.37 734 VAL D C 1
ATOM 5040 O O . VAL D 1 150 ? -23.040 150.912 -30.421 1.00 29.59 734 VAL D O 1
ATOM 5044 N N . LEU D 1 151 ? -24.888 149.936 -29.573 1.00 32.59 735 LEU D N 1
ATOM 5045 C CA . LEU D 1 151 ? -24.239 148.695 -29.158 1.00 30.83 735 LEU D CA 1
ATOM 5046 C C . LEU D 1 151 ? -24.334 147.685 -30.286 1.00 29.51 735 LEU D C 1
ATOM 5047 O O . LEU D 1 151 ? -25.431 147.334 -30.713 1.00 33.21 735 LEU D O 1
ATOM 5052 N N . ILE D 1 152 ? -23.196 147.211 -30.775 1.00 30.26 736 ILE D N 1
ATOM 5053 C CA . ILE D 1 152 ? -23.203 146.201 -31.821 1.00 28.02 736 ILE D CA 1
ATOM 5054 C C . ILE D 1 152 ? -22.486 144.961 -31.332 1.00 29.32 736 ILE D C 1
ATOM 5055 O O . ILE D 1 152 ? -21.739 145.025 -30.354 1.00 31.19 736 ILE D O 1
ATOM 5060 N N . PRO D 1 153 ? -22.720 143.817 -31.997 1.00 30.31 737 PRO D N 1
ATOM 5061 C CA . PRO D 1 153 ? -21.975 142.626 -31.593 1.00 32.23 737 PRO D CA 1
ATOM 5062 C C . PRO D 1 153 ? -20.480 142.806 -31.819 1.00 28.62 737 PRO D C 1
ATOM 5063 O O . PRO D 1 153 ? -20.076 143.439 -32.789 1.00 29.87 737 PRO D O 1
ATOM 5067 N N . PHE D 1 154 ? -19.682 142.260 -30.911 1.00 29.40 738 PHE D N 1
ATOM 5068 C CA . PHE D 1 154 ? -18.218 142.318 -30.993 1.00 31.50 738 PHE D CA 1
ATOM 5069 C C . PHE D 1 154 ? -17.635 141.836 -32.327 1.00 33.49 738 PHE D C 1
ATOM 5070 O O . PHE D 1 154 ? -16.758 142.461 -32.909 1.00 31.59 738 PHE D O 1
ATOM 5078 N N . GLU D 1 155 ? -18.133 140.709 -32.807 1.00 41.49 739 GLU D N 1
ATOM 5079 C CA . GLU D 1 155 ? -17.661 140.145 -34.061 1.00 49.11 739 GLU D CA 1
ATOM 5080 C C . GLU D 1 155 ? -18.128 140.934 -35.291 1.00 45.02 739 GLU D C 1
ATOM 5081 O O . GLU D 1 155 ? -17.735 140.623 -36.415 1.00 42.47 739 GLU D O 1
ATOM 5087 N N . ASN D 1 156 ? -18.963 141.950 -35.076 1.00 41.05 740 ASN D N 1
ATOM 5088 C CA . ASN D 1 156 ? -19.415 142.818 -36.166 1.00 37.97 740 ASN D CA 1
ATOM 5089 C C . ASN D 1 156 ? -18.541 144.049 -36.389 1.00 39.00 740 ASN D C 1
ATOM 5090 O O . ASN D 1 156 ? -18.894 144.929 -37.179 1.00 35.20 740 ASN D O 1
ATOM 5095 N N . LYS D 1 157 ? -17.408 144.109 -35.694 1.00 40.67 741 LYS D N 1
ATOM 5096 C CA . LYS D 1 157 ? -16.490 145.235 -35.830 1.00 35.54 741 LYS D CA 1
ATOM 5097 C C . LYS D 1 157 ? -15.906 145.305 -37.237 1.00 41.00 741 LYS D C 1
ATOM 5098 O O . LYS D 1 157 ? -15.714 146.391 -37.779 1.00 44.90 741 LYS D O 1
ATOM 5104 N N . ARG D 1 158 ? -15.647 144.141 -37.830 1.00 43.78 742 ARG D N 1
ATOM 5105 C CA . ARG D 1 158 ? -15.092 144.058 -39.183 1.00 45.22 742 ARG D CA 1
ATOM 5106 C C . ARG D 1 158 ? -16.053 144.579 -40.250 1.00 48.44 742 ARG D C 1
ATOM 5107 O O . ARG D 1 158 ? -15.663 144.829 -41.386 1.00 55.35 742 ARG D O 1
ATOM 5115 N N . ASP D 1 159 ? -17.316 144.731 -39.882 1.00 45.87 743 ASP D N 1
ATOM 5116 C CA . ASP D 1 159 ? -18.326 145.215 -40.809 1.00 43.56 743 ASP D CA 1
ATOM 5117 C C . ASP D 1 159 ? -18.410 146.736 -40.761 1.00 43.24 743 ASP D C 1
ATOM 5118 O O . ASP D 1 159 ? -19.039 147.358 -41.620 1.00 41.47 743 ASP D O 1
ATOM 5123 N N . LEU D 1 160 ? -17.770 147.319 -39.747 1.00 44.02 744 LEU D N 1
ATOM 5124 C CA . LEU D 1 160 ? -17.729 148.768 -39.564 1.00 46.31 744 LEU D CA 1
ATOM 5125 C C . LEU D 1 160 ? -16.958 149.431 -40.690 1.00 51.71 744 LEU D C 1
ATOM 5126 O O . LEU D 1 160 ? -17.205 150.591 -41.025 1.00 62.93 744 LEU D O 1
ATOM 5131 N N . GLU D 1 161 ? -16.021 148.696 -41.276 1.00 48.12 745 GLU D N 1
ATOM 5132 C CA . GLU D 1 161 ? -15.160 149.269 -42.300 1.00 52.04 745 GLU D CA 1
ATOM 5133 C C . GLU D 1 161 ? -15.809 149.256 -43.681 1.00 53.98 745 GLU D C 1
ATOM 5134 O O . GLU D 1 161 ? -15.161 149.533 -44.686 1.00 61.09 745 GLU D O 1
ATOM 5140 N N . GLU D 1 162 ? -17.097 148.943 -43.720 1.00 55.43 746 GLU D N 1
ATOM 5141 C CA . GLU D 1 162 ? -17.845 148.941 -44.972 1.00 63.13 746 GLU D CA 1
ATOM 5142 C C . GLU D 1 162 ? -19.037 149.900 -44.894 1.00 59.67 746 GLU D C 1
ATOM 5143 O O . GLU D 1 162 ? -19.932 149.870 -45.741 1.00 59.00 746 GLU D O 1
ATOM 5149 N N . ILE D 1 163 ? -19.026 150.740 -43.860 1.00 54.90 747 ILE D N 1
ATOM 5150 C CA . ILE D 1 163 ? -20.002 151.813 -43.665 1.00 51.66 747 ILE D CA 1
ATOM 5151 C C . ILE D 1 163 ? -19.256 153.149 -43.757 1.00 51.50 747 ILE D C 1
ATOM 5152 O O . ILE D 1 163 ? -18.132 153.272 -43.247 1.00 43.99 747 ILE D O 1
ATOM 5157 N N . PRO D 1 164 ? -19.868 154.143 -44.427 1.00 54.62 748 PRO D N 1
ATOM 5158 C CA . PRO D 1 164 ? -19.324 155.499 -44.568 1.00 51.42 748 PRO D CA 1
ATOM 5159 C C . PRO D 1 164 ? -18.678 156.041 -43.288 1.00 45.97 748 PRO D C 1
ATOM 5160 O O . PRO D 1 164 ? -19.214 155.836 -42.197 1.00 42.53 748 PRO D O 1
ATOM 5164 N N . ASP D 1 165 ? -17.538 156.718 -43.428 1.00 48.88 749 ASP D N 1
ATOM 5165 C CA . ASP D 1 165 ? -16.847 157.324 -42.286 1.00 49.23 749 ASP D CA 1
ATOM 5166 C C . ASP D 1 165 ? -17.680 158.408 -41.591 1.00 45.46 749 ASP D C 1
ATOM 5167 O O . ASP D 1 165 ? -17.574 158.605 -40.378 1.00 42.79 749 ASP D O 1
ATOM 5172 N N . ASN D 1 166 ? -18.488 159.122 -42.368 1.00 42.89 750 ASN D N 1
ATOM 5173 C CA . ASN D 1 166 ? -19.300 160.206 -41.829 1.00 47.54 750 ASN D CA 1
ATOM 5174 C C . ASN D 1 166 ? -20.403 159.725 -40.885 1.00 44.34 750 ASN D C 1
ATOM 5175 O O . ASN D 1 166 ? -20.740 160.400 -39.909 1.00 45.97 750 ASN D O 1
ATOM 5180 N N . VAL D 1 167 ? -20.952 158.550 -41.165 1.00 39.86 751 VAL D N 1
ATOM 5181 C CA . VAL D 1 167 ? -21.964 157.976 -40.293 1.00 39.50 751 VAL D CA 1
ATOM 5182 C C . VAL D 1 167 ? -21.340 157.492 -38.991 1.00 39.38 751 VAL D C 1
ATOM 5183 O O . VAL D 1 167 ? -21.838 157.790 -37.906 1.00 40.27 751 VAL D O 1
ATOM 5187 N N . ILE D 1 168 ? -20.230 156.769 -39.105 1.00 40.49 752 ILE D N 1
ATOM 5188 C CA . ILE D 1 168 ? -19.588 156.147 -37.946 1.00 38.87 752 ILE D CA 1
ATOM 5189 C C . ILE D 1 168 ? -18.958 157.144 -36.959 1.00 38.06 752 ILE D C 1
ATOM 5190 O O . ILE D 1 168 ? -18.979 156.920 -35.745 1.00 33.46 752 ILE D O 1
ATOM 5195 N N . ALA D 1 169 ? -18.411 158.239 -37.485 1.00 41.58 753 ALA D N 1
ATOM 5196 C CA . ALA D 1 169 ? -17.819 159.295 -36.657 1.00 39.12 753 ALA D CA 1
ATOM 5197 C C . ALA D 1 169 ? -18.856 159.922 -35.724 1.00 37.92 753 ALA D C 1
ATOM 5198 O O . ALA D 1 169 ? -18.522 160.377 -34.627 1.00 37.28 753 ALA D O 1
ATOM 5200 N N . ASP D 1 170 ? -20.114 159.930 -36.165 1.00 39.68 754 ASP D N 1
ATOM 5201 C CA . ASP D 1 170 ? -21.209 160.507 -35.389 1.00 41.62 754 ASP D CA 1
ATOM 5202 C C . ASP D 1 170 ? -21.737 159.558 -34.314 1.00 39.11 754 ASP D C 1
ATOM 5203 O O . ASP D 1 170 ? -22.496 159.966 -33.433 1.00 40.22 754 ASP D O 1
ATOM 5208 N N . LEU D 1 171 ? -21.321 158.298 -34.386 1.00 35.70 755 LEU D N 1
ATOM 5209 C CA . LEU D 1 171 ? -21.826 157.264 -33.488 1.00 34.43 755 LEU D CA 1
ATOM 5210 C C . LEU D 1 171 ? -20.827 156.816 -32.418 1.00 35.19 755 LEU D C 1
ATOM 5211 O O . LEU D 1 171 ? -19.647 156.586 -32.689 1.00 37.23 755 LEU D O 1
ATOM 5216 N N . ASP D 1 172 ? -21.331 156.700 -31.197 1.00 34.01 756 ASP D N 1
ATOM 5217 C CA . ASP D 1 172 ? -20.602 156.114 -30.090 1.00 34.33 756 ASP D CA 1
ATOM 5218 C C . ASP D 1 172 ? -20.873 154.613 -30.105 1.00 34.58 756 ASP D C 1
ATOM 5219 O O . ASP D 1 172 ? -21.827 154.132 -29.487 1.00 33.76 756 ASP D O 1
ATOM 5224 N N . ILE D 1 173 ? -20.031 153.878 -30.824 1.00 34.91 757 ILE D N 1
ATOM 5225 C CA . ILE D 1 173 ? -20.250 152.453 -31.064 1.00 31.69 757 ILE D CA 1
ATOM 5226 C C . ILE D 1 173 ? -19.577 151.545 -30.035 1.00 31.47 757 ILE D C 1
ATOM 5227 O O . ILE D 1 173 ? -18.359 151.502 -29.956 1.00 34.88 757 ILE D O 1
ATOM 5232 N N . HIS D 1 174 ? -20.369 150.824 -29.244 1.00 33.16 758 HIS D N 1
ATOM 5233 C CA . HIS D 1 174 ? -19.808 149.872 -28.285 1.00 33.81 758 HIS D CA 1
ATOM 5234 C C . HIS D 1 174 ? -20.028 148.425 -28.731 1.00 29.89 758 HIS D C 1
ATOM 5235 O O . HIS D 1 174 ? -21.143 147.933 -28.695 1.00 28.96 758 HIS D O 1
ATOM 5242 N N . PRO D 1 175 ? -18.954 147.746 -29.158 1.00 34.78 759 PRO D N 1
ATOM 5243 C CA . PRO D 1 175 ? -18.977 146.314 -29.483 1.00 34.54 759 PRO D CA 1
ATOM 5244 C C . PRO D 1 175 ? -19.129 145.466 -28.227 1.00 34.94 759 PRO D C 1
ATOM 5245 O O . PRO D 1 175 ? -18.292 145.567 -27.336 1.00 36.74 759 PRO D O 1
ATOM 5249 N N . VAL D 1 176 ? -20.164 144.636 -28.157 1.00 32.04 760 VAL D N 1
ATOM 5250 C CA . VAL D 1 176 ? -20.417 143.866 -26.945 1.00 29.04 760 VAL D CA 1
ATOM 5251 C C . VAL D 1 176 ? -20.372 142.365 -27.179 1.00 33.05 760 VAL D C 1
ATOM 5252 O O . VAL D 1 176 ? -20.709 141.879 -28.260 1.00 33.52 760 VAL D O 1
ATOM 5256 N N . LYS D 1 177 ? -19.947 141.646 -26.143 1.00 35.26 761 LYS D N 1
ATOM 5257 C CA . LYS D 1 177 ? -19.747 140.205 -26.200 1.00 34.05 761 LYS D CA 1
ATOM 5258 C C . LYS D 1 177 ? -20.800 139.470 -25.391 1.00 33.12 761 LYS D C 1
ATOM 5259 O O . LYS D 1 177 ? -21.212 138.373 -25.753 1.00 35.09 761 LYS D O 1
ATOM 5265 N N . ARG D 1 178 ? -21.229 140.079 -24.292 1.00 33.01 762 ARG D N 1
ATOM 5266 C CA . ARG D 1 178 ? -22.164 139.430 -23.381 1.00 34.42 762 ARG D CA 1
ATOM 5267 C C . ARG D 1 178 ? -23.332 140.326 -22.997 1.00 30.76 762 ARG D C 1
ATOM 5268 O O . ARG D 1 178 ? -23.276 141.547 -23.160 1.00 33.56 762 ARG D O 1
ATOM 5276 N N . ILE D 1 179 ? -24.378 139.704 -22.465 1.00 28.96 763 ILE D N 1
ATOM 5277 C CA . ILE D 1 179 ? -25.594 140.418 -22.099 1.00 32.94 763 ILE D CA 1
ATOM 5278 C C . ILE D 1 179 ? -25.422 141.384 -20.909 1.00 35.16 763 ILE D C 1
ATOM 5279 O O . ILE D 1 179 ? -26.058 142.436 -20.868 1.00 39.06 763 ILE D O 1
ATOM 52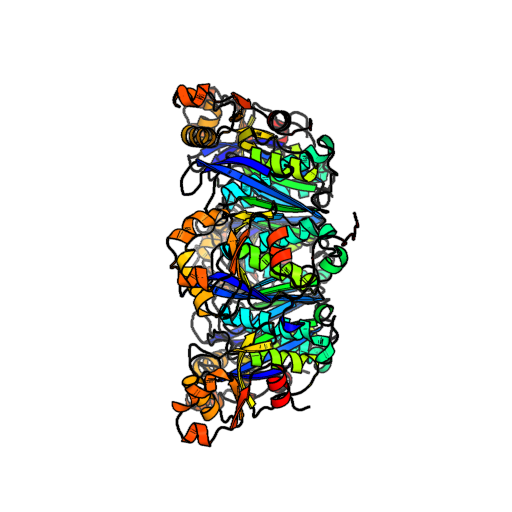84 N N . GLU D 1 180 ? -24.556 141.057 -19.956 1.00 33.87 764 GLU D N 1
ATOM 5285 C CA . GLU D 1 180 ? -24.406 141.934 -18.797 1.00 35.79 764 GLU D CA 1
ATOM 5286 C C . GLU D 1 180 ? -23.755 143.263 -19.195 1.00 36.76 764 GLU D C 1
ATOM 5287 O O . GLU D 1 180 ? -24.022 144.306 -18.593 1.00 34.60 764 GLU D O 1
ATOM 5293 N N . GLU D 1 181 ? -22.926 143.219 -20.233 1.00 32.92 765 GLU D N 1
ATOM 5294 C CA . GLU D 1 181 ? -22.389 144.432 -20.818 1.00 34.61 765 GLU D CA 1
ATOM 5295 C C . GLU D 1 181 ? -23.518 145.259 -21.404 1.00 35.67 765 GLU D C 1
ATOM 5296 O O . GLU D 1 181 ? -23.607 146.456 -21.147 1.00 40.67 765 GLU D O 1
ATOM 5302 N N . VAL D 1 182 ? -24.367 144.607 -22.195 1.00 34.13 766 VAL D N 1
ATOM 5303 C CA . VAL D 1 182 ? -25.535 145.234 -22.801 1.00 28.88 766 VAL D CA 1
ATOM 5304 C C . VAL D 1 182 ? -26.325 145.983 -21.738 1.00 27.94 766 VAL D C 1
ATOM 5305 O O . VAL D 1 182 ? -26.659 147.154 -21.908 1.00 28.80 766 VAL D O 1
ATOM 5309 N N . LEU D 1 183 ? -26.584 145.311 -20.624 1.00 28.54 767 LEU D N 1
ATOM 5310 C CA . LEU D 1 183 ? -27.499 145.842 -19.621 1.00 33.42 767 LEU D CA 1
ATOM 5311 C C . LEU D 1 183 ? -26.911 147.036 -18.883 1.00 37.24 767 LEU D C 1
ATOM 5312 O O . LEU D 1 183 ? -27.622 147.982 -18.544 1.00 38.32 767 LEU D O 1
ATOM 5317 N N . THR D 1 184 ? -25.609 147.003 -18.645 1.00 38.26 768 THR D N 1
ATOM 5318 C CA . THR D 1 184 ? -24.984 148.085 -17.904 1.00 37.22 768 THR D CA 1
ATOM 5319 C C . THR D 1 184 ? -24.902 149.361 -18.736 1.00 36.22 768 THR D C 1
ATOM 5320 O O . THR D 1 184 ? -25.039 150.458 -18.205 1.00 40.83 768 THR D O 1
ATOM 5324 N N . LEU D 1 185 ? -24.714 149.223 -20.043 1.00 31.67 769 LEU D N 1
ATOM 5325 C CA . LEU D 1 185 ? -24.669 150.400 -20.906 1.00 31.93 769 LEU D CA 1
ATOM 5326 C C . LEU D 1 185 ? -26.054 150.977 -21.175 1.00 35.50 769 LEU D C 1
ATOM 5327 O O . LEU D 1 185 ? -26.191 152.170 -21.423 1.00 40.55 769 LEU D O 1
ATOM 5332 N N . ALA D 1 186 ? -27.084 150.138 -21.116 1.00 34.44 770 ALA D N 1
ATOM 5333 C CA . ALA D 1 186 ? -28.408 150.537 -21.587 1.00 29.47 770 ALA D CA 1
ATOM 5334 C C . ALA D 1 186 ? -29.402 150.888 -20.494 1.00 33.13 770 ALA D C 1
ATOM 5335 O O . ALA D 1 186 ? -30.320 151.659 -20.727 1.00 39.45 770 ALA D O 1
ATOM 5337 N N . LEU D 1 187 ? -29.238 150.314 -19.312 1.00 32.72 771 LEU D N 1
ATOM 5338 C CA . LEU D 1 187 ? -30.157 150.596 -18.216 1.00 32.13 771 LEU D CA 1
ATOM 5339 C C . LEU D 1 187 ? -29.705 151.801 -17.380 1.00 38.97 771 LEU D C 1
ATOM 5340 O O . LEU D 1 187 ? -28.524 151.930 -17.061 1.00 41.69 771 LEU D O 1
ATOM 5345 N N . GLN D 1 188 ? -30.649 152.675 -17.033 1.00 38.60 772 GLN D N 1
ATOM 5346 C CA . GLN D 1 188 ? -30.354 153.892 -16.273 1.00 43.92 772 GLN D CA 1
ATOM 5347 C C . GLN D 1 188 ? -29.624 153.615 -14.957 1.00 46.08 772 GLN D C 1
ATOM 5348 O O . GLN D 1 188 ? -28.691 154.330 -14.600 1.00 44.80 772 GLN D O 1
ATOM 5354 N N . ASN D 1 189 ? -30.058 152.581 -14.242 1.00 50.59 773 ASN D N 1
ATOM 5355 C CA . ASN D 1 189 ? -29.354 152.110 -13.055 1.00 51.81 773 ASN D CA 1
ATOM 5356 C C . ASN D 1 189 ? -28.664 150.784 -13.350 1.00 55.70 773 ASN D C 1
ATOM 5357 O O . ASN D 1 189 ? -29.156 149.984 -14.149 1.00 49.49 773 ASN D O 1
ATOM 5362 N N . GLU D 1 190 ? -27.528 150.549 -12.702 1.00 69.85 774 GLU D N 1
ATOM 5363 C CA . GLU D 1 190 ? -26.783 149.314 -12.921 1.00 77.90 774 GLU D CA 1
ATOM 5364 C C . GLU D 1 190 ? -27.578 148.103 -12.445 1.00 75.60 774 GLU D C 1
ATOM 5365 O O . GLU D 1 190 ? -28.010 148.048 -11.294 1.00 78.51 774 GLU D O 1
ATOM 5371 N N . PRO D 1 191 ? -27.788 147.136 -13.347 1.00 69.02 775 PRO D N 1
ATOM 5372 C CA . PRO D 1 191 ? -28.554 145.917 -13.061 1.00 63.58 775 PRO D CA 1
ATOM 5373 C C . PRO D 1 191 ? -27.827 144.981 -12.089 1.00 59.69 775 PRO D C 1
ATOM 5374 O O . PRO D 1 191 ? -28.343 144.694 -11.004 1.00 56.45 775 PRO D O 1
ATOM 5378 N N . ASN E 1 7 ? -77.641 155.396 -22.441 1.00 43.03 591 ASN E N 1
ATOM 5379 C CA . ASN E 1 7 ? -76.486 155.408 -21.545 1.00 47.69 591 ASN E CA 1
ATOM 5380 C C . ASN E 1 7 ? -75.916 154.018 -21.318 1.00 50.13 591 ASN E C 1
ATOM 5381 O O . ASN E 1 7 ? -74.759 153.764 -21.630 1.00 52.45 591 ASN E O 1
ATOM 5386 N N . GLU E 1 8 ? -76.731 153.128 -20.765 1.00 52.49 592 GLU E N 1
ATOM 5387 C CA . GLU E 1 8 ? -76.326 151.747 -20.559 1.00 58.31 592 GLU E CA 1
ATOM 5388 C C . GLU E 1 8 ? -75.924 151.171 -21.910 1.00 56.93 592 GLU E C 1
ATOM 5389 O O . GLU E 1 8 ? -74.970 150.399 -22.028 1.00 52.82 592 GLU E O 1
ATOM 5395 N N . ASN E 1 9 ? -76.646 151.605 -22.934 1.00 56.43 593 ASN E N 1
ATOM 5396 C CA . ASN E 1 9 ? -76.410 151.188 -24.304 1.00 50.23 593 ASN E CA 1
ATOM 5397 C C . ASN E 1 9 ? -75.145 151.778 -24.893 1.00 43.76 593 ASN E C 1
ATOM 5398 O O . ASN E 1 9 ? -74.716 151.381 -25.974 1.00 43.15 593 ASN E O 1
ATOM 5403 N N . ARG E 1 10 ? -74.559 152.736 -24.182 1.00 43.57 594 ARG E N 1
ATOM 5404 C CA . ARG E 1 10 ? -73.348 153.411 -24.642 1.00 40.11 594 ARG E CA 1
ATOM 5405 C C . ARG E 1 10 ? -72.095 152.851 -23.990 1.00 37.30 594 ARG E C 1
ATOM 5406 O O . ARG E 1 10 ? -70.986 153.241 -24.340 1.00 40.61 594 ARG E O 1
ATOM 5414 N N . VAL E 1 11 ? -72.284 151.948 -23.032 1.00 35.24 595 VAL E N 1
ATOM 5415 C CA . VAL E 1 11 ? -71.176 151.268 -22.378 1.00 31.29 595 VAL E CA 1
ATOM 5416 C C . VAL E 1 11 ? -70.605 150.194 -23.297 1.00 31.30 595 VAL E C 1
ATOM 5417 O O . VAL E 1 11 ? -71.301 149.251 -23.676 1.00 33.68 595 VAL E O 1
ATOM 5421 N N . GLY E 1 12 ? -69.339 150.353 -23.665 1.00 34.48 596 GLY E N 1
ATOM 5422 C CA . GLY E 1 12 ? -68.661 149.384 -24.502 1.00 36.59 596 GLY E CA 1
ATOM 5423 C C . GLY E 1 12 ? -68.940 149.517 -25.986 1.00 38.43 596 GLY E C 1
ATOM 5424 O O . GLY E 1 12 ? -68.604 148.630 -26.762 1.00 44.65 596 GLY E O 1
ATOM 5425 N N . GLN E 1 13 ? -69.560 150.619 -26.383 1.00 34.63 597 GLN E N 1
ATOM 5426 C CA . GLN E 1 13 ? -69.845 150.876 -27.787 1.00 32.09 597 GLN E CA 1
ATOM 5427 C C . GLN E 1 13 ? -69.021 152.057 -28.276 1.00 33.12 597 GLN E C 1
ATOM 5428 O O . GLN E 1 13 ? -69.174 153.170 -27.788 1.00 33.25 597 GLN E O 1
ATOM 5434 N N . VAL E 1 14 ? -68.149 151.809 -29.247 1.00 32.19 598 VAL E N 1
ATOM 5435 C CA . VAL E 1 14 ? -67.250 152.833 -29.760 1.00 29.35 598 VAL E CA 1
ATOM 5436 C C . VAL E 1 14 ? -67.221 152.848 -31.280 1.00 25.67 598 VAL E C 1
ATOM 5437 O O . VAL E 1 14 ? -67.110 151.809 -31.912 1.00 28.01 598 VAL E O 1
ATOM 5441 N N . THR E 1 15 ? -67.326 154.035 -31.861 1.00 27.37 599 THR E N 1
ATOM 5442 C CA . THR E 1 15 ? -67.141 154.193 -33.294 1.00 29.60 599 THR E CA 1
ATOM 5443 C C . THR E 1 15 ? -65.675 154.466 -33.657 1.00 30.73 599 THR E C 1
ATOM 5444 O O . THR E 1 15 ? -65.109 155.505 -33.330 1.00 32.24 599 THR E O 1
ATOM 5448 N N . GLY E 1 16 ? -65.063 153.506 -34.329 1.00 29.08 600 GLY E N 1
ATOM 5449 C CA . GLY E 1 16 ? -63.695 153.635 -34.763 1.00 28.62 600 GLY E CA 1
ATOM 5450 C C . GLY E 1 16 ? -63.708 153.947 -36.233 1.00 31.98 600 GLY E C 1
ATOM 5451 O O . GLY E 1 16 ? -64.742 153.848 -36.889 1.00 38.40 600 GLY E O 1
ATOM 5452 N N . LEU E 1 17 ? -62.563 154.357 -36.750 1.00 29.87 601 LEU E N 1
ATOM 5453 C CA . LEU E 1 17 ? -62.404 154.509 -38.176 1.00 30.14 601 LEU E CA 1
ATOM 5454 C C . LEU E 1 17 ? -61.209 153.654 -38.555 1.00 31.46 601 LEU E C 1
ATOM 5455 O O . LEU E 1 17 ? -60.092 153.937 -38.142 1.00 36.90 601 LEU E O 1
ATOM 5460 N N . ALA E 1 18 ? -61.452 152.588 -39.309 1.00 28.93 602 ALA E N 1
ATOM 5461 C CA . ALA E 1 18 ? -60.386 151.689 -39.715 1.00 29.58 602 ALA E CA 1
ATOM 5462 C C . ALA E 1 18 ? -60.718 151.178 -41.095 1.00 36.88 602 ALA E C 1
ATOM 5463 O O . ALA E 1 18 ? -61.627 151.696 -41.727 1.00 42.33 602 ALA E O 1
ATOM 5465 N N . TRP E 1 19 ? -60.004 150.148 -41.546 1.00 36.89 603 TRP E N 1
ATOM 5466 C CA . TRP E 1 19 ? -60.206 149.592 -42.883 1.00 34.28 603 TRP E CA 1
ATOM 5467 C C . TRP E 1 19 ? -61.198 148.450 -42.887 1.00 27.77 603 TRP E C 1
ATOM 5468 O O . TRP E 1 19 ? -61.171 147.595 -42.016 1.00 28.97 603 TRP E O 1
ATOM 5479 N N . THR E 1 20 ? -62.068 148.454 -43.887 1.00 33.83 604 THR E N 1
ATOM 5480 C CA . THR E 1 20 ? -63.006 147.366 -44.124 1.00 39.63 604 THR E CA 1
ATOM 5481 C C . THR E 1 20 ? -62.885 146.901 -45.571 1.00 42.68 604 THR E C 1
ATOM 5482 O O . THR E 1 20 ? -62.166 147.501 -46.364 1.00 40.48 604 THR E O 1
ATOM 5486 N N . GLU E 1 21 ? -63.606 145.846 -45.925 1.00 43.17 605 GLU E N 1
ATOM 5487 C CA . GLU E 1 21 ? -63.573 145.345 -47.289 1.00 49.25 605 GLU E CA 1
ATOM 5488 C C . GLU E 1 21 ? -64.174 146.356 -48.272 1.00 52.47 605 GLU E C 1
ATOM 5489 O O . GLU E 1 21 ? -63.972 146.249 -49.482 1.00 51.03 605 GLU E O 1
ATOM 5495 N N . VAL E 1 22 ? -64.910 147.335 -47.746 1.00 57.34 606 VAL E N 1
ATOM 5496 C CA . VAL E 1 22 ? -65.463 148.423 -48.561 1.00 56.19 606 VAL E CA 1
ATOM 5497 C C . VAL E 1 22 ? -64.544 149.653 -48.593 1.00 48.79 606 VAL E C 1
ATOM 5498 O O . VAL E 1 22 ? -64.561 150.425 -49.551 1.00 49.99 606 VAL E O 1
ATOM 5502 N N . GLY E 1 23 ? -63.730 149.810 -47.553 1.00 41.20 607 GLY E N 1
ATOM 5503 C CA . GLY E 1 23 ? -62.744 150.870 -47.488 1.00 36.00 607 GLY E CA 1
ATOM 5504 C C . GLY E 1 23 ? -62.453 151.231 -46.044 1.00 38.37 607 GLY E C 1
ATOM 5505 O O . GLY E 1 23 ? -63.023 150.642 -45.131 1.00 43.41 607 GLY E O 1
ATOM 5506 N N . GLY E 1 24 ? -61.565 152.194 -45.830 1.00 40.75 608 GLY E N 1
ATOM 5507 C CA . GLY E 1 24 ? -61.339 152.713 -44.496 1.00 43.70 608 GLY E CA 1
ATOM 5508 C C . GLY E 1 24 ? -62.589 153.380 -43.944 1.00 52.64 608 GLY E C 1
ATOM 5509 O O . GLY E 1 24 ? -62.732 154.598 -44.027 1.00 62.97 608 GLY E O 1
ATOM 5510 N N . ASP E 1 25 ? -63.486 152.589 -43.359 1.00 51.57 609 ASP E N 1
ATOM 5511 C CA . ASP E 1 25 ? -64.824 153.071 -43.005 1.00 48.95 609 ASP E CA 1
ATOM 5512 C C . ASP E 1 25 ? -65.106 153.070 -41.499 1.00 41.08 609 ASP E C 1
ATOM 5513 O O . ASP E 1 25 ? -64.188 152.942 -40.699 1.00 42.91 609 ASP E O 1
ATOM 5518 N N . LEU E 1 26 ? -66.376 153.215 -41.122 1.00 36.58 610 LEU E N 1
ATOM 5519 C CA . LEU E 1 26 ? -66.774 153.217 -39.717 1.00 37.42 610 LEU E CA 1
ATOM 5520 C C . LEU E 1 26 ? -66.877 151.800 -39.153 1.00 36.86 610 LEU E C 1
ATOM 5521 O O . LEU E 1 26 ? -67.397 150.891 -39.803 1.00 39.96 610 LEU E O 1
ATOM 5526 N N . LEU E 1 27 ? -66.378 151.619 -37.936 1.00 33.70 611 LEU E N 1
ATOM 5527 C CA . LEU E 1 27 ? -66.555 150.368 -37.219 1.00 29.33 611 LEU E CA 1
ATOM 5528 C C . LEU E 1 27 ? -67.369 150.637 -35.979 1.00 27.72 611 LEU E C 1
ATOM 5529 O O . LEU E 1 27 ? -67.000 151.463 -35.158 1.00 30.61 611 LEU E O 1
ATOM 5534 N N . THR E 1 28 ? -68.475 149.929 -35.835 1.00 28.70 612 THR E N 1
ATOM 5535 C CA . THR E 1 28 ? -69.191 149.924 -34.570 1.00 35.08 612 THR E CA 1
ATOM 5536 C C . THR E 1 28 ? -68.615 148.802 -33.712 1.00 35.81 612 THR E C 1
ATOM 5537 O O . THR E 1 28 ? -68.963 147.628 -33.870 1.00 33.96 612 THR E O 1
ATOM 5541 N N . ILE E 1 29 ? -67.713 149.188 -32.817 1.00 33.29 613 ILE E N 1
ATOM 5542 C CA . ILE E 1 29 ? -66.954 148.259 -31.999 1.00 27.68 613 ILE E CA 1
ATOM 5543 C C . ILE E 1 29 ? -67.704 147.969 -30.718 1.00 26.38 613 ILE E C 1
ATOM 5544 O O . ILE E 1 29 ? -68.001 148.871 -29.950 1.00 31.80 613 ILE E O 1
ATOM 5549 N N . GLU E 1 30 ? -68.006 146.699 -30.493 1.00 27.48 614 GLU E N 1
ATOM 5550 C CA . GLU E 1 30 ? -68.783 146.305 -29.335 1.00 25.59 614 GLU E CA 1
ATOM 5551 C C . GLU E 1 30 ? -67.914 145.571 -28.342 1.00 28.38 614 GLU E C 1
ATOM 5552 O O . GLU E 1 30 ? -67.048 144.802 -28.737 1.00 31.32 614 GLU E O 1
ATOM 5558 N N . THR E 1 31 ? -68.144 145.808 -27.054 1.00 28.67 615 THR E N 1
ATOM 5559 C CA . THR E 1 31 ? -67.497 145.017 -26.007 1.00 33.60 615 THR E CA 1
ATOM 5560 C C . THR E 1 31 ? -68.448 144.653 -24.857 1.00 32.31 615 THR E C 1
ATOM 5561 O O . THR E 1 31 ? -69.106 145.518 -24.280 1.00 37.39 615 THR E O 1
ATOM 5565 N N . ALA E 1 32 ? -68.501 143.367 -24.533 1.00 26.16 616 ALA E N 1
ATOM 5566 C CA . ALA E 1 32 ? -69.185 142.894 -23.345 1.00 22.74 616 ALA E CA 1
ATOM 5567 C C . ALA E 1 32 ? -68.168 142.331 -22.352 1.00 28.09 616 ALA E C 1
ATOM 5568 O O . ALA E 1 32 ? -67.203 141.665 -22.735 1.00 26.08 616 ALA E O 1
ATOM 5570 N N . CYS E 1 33 ? -68.382 142.637 -21.077 1.00 32.31 617 CYS E N 1
ATOM 5571 C CA . CYS E 1 33 ? -67.595 142.079 -19.986 1.00 31.85 617 CYS E CA 1
ATOM 5572 C C . CYS E 1 33 ? -68.545 141.339 -19.051 1.00 32.67 617 CYS E C 1
ATOM 5573 O O . CYS E 1 33 ? -69.195 141.935 -18.204 1.00 38.53 617 CYS E O 1
ATOM 5576 N N . VAL E 1 34 ? -68.628 140.033 -19.214 1.00 30.79 618 VAL E N 1
ATOM 5577 C CA . VAL E 1 34 ? -69.579 139.246 -18.461 1.00 36.68 618 VAL E CA 1
ATOM 5578 C C . VAL E 1 34 ? -68.818 138.454 -17.396 1.00 40.73 618 VAL E C 1
ATOM 5579 O O . VAL E 1 34 ? -67.584 138.414 -17.427 1.00 43.99 618 VAL E O 1
ATOM 5583 N N . PRO E 1 35 ? -69.539 137.848 -16.431 1.00 39.15 619 PRO E N 1
ATOM 5584 C CA . PRO E 1 35 ? -68.847 136.998 -15.460 1.00 35.02 619 PRO E CA 1
ATOM 5585 C C . PRO E 1 35 ? -68.050 135.926 -16.177 1.00 34.96 619 PRO E C 1
ATOM 5586 O O . PRO E 1 35 ? -68.478 135.446 -17.223 1.00 34.77 619 PRO E O 1
ATOM 5590 N N . GLY E 1 36 ? -66.888 135.576 -15.640 1.00 39.26 620 GLY E N 1
ATOM 5591 C CA . GLY E 1 36 ? -65.997 134.663 -16.329 1.00 34.50 620 GLY E CA 1
ATOM 5592 C C . GLY E 1 36 ? -64.712 134.361 -15.589 1.00 33.20 620 GLY E C 1
ATOM 5593 O O . GLY E 1 36 ? -64.661 134.392 -14.361 1.00 36.46 620 GLY E O 1
ATOM 5594 N N . LYS E 1 37 ? -63.664 134.062 -16.343 1.00 31.69 621 LYS E N 1
ATOM 5595 C CA . LYS E 1 37 ? -62.447 133.521 -15.752 1.00 36.22 621 LYS E CA 1
ATOM 5596 C C . LYS E 1 37 ? -61.182 134.174 -16.290 1.00 30.39 621 LYS E C 1
ATOM 5597 O O . LYS E 1 37 ? -60.091 133.637 -16.128 1.00 36.74 621 LYS E O 1
ATOM 5603 N N . GLY E 1 38 ? -61.328 135.323 -16.937 1.00 29.01 622 GLY E N 1
ATOM 5604 C CA . GLY E 1 38 ? -60.184 136.039 -17.467 1.00 29.83 622 GLY E CA 1
ATOM 5605 C C . GLY E 1 38 ? -59.960 135.848 -18.953 1.00 30.50 622 GLY E C 1
ATOM 5606 O O . GLY E 1 38 ? -58.871 136.105 -19.451 1.00 32.83 622 GLY E O 1
ATOM 5607 N N . LYS E 1 39 ? -60.992 135.403 -19.661 1.00 32.86 623 LYS E N 1
ATOM 5608 C CA . LYS E 1 39 ? -60.871 135.102 -21.082 1.00 34.51 623 LYS E CA 1
ATOM 5609 C C . LYS E 1 39 ? -61.196 136.293 -21.972 1.00 34.38 623 LYS E C 1
ATOM 5610 O O . LYS E 1 39 ? -62.084 137.085 -21.664 1.00 36.44 623 LYS E O 1
ATOM 5616 N N . LEU E 1 40 ? -60.471 136.397 -23.085 1.00 32.01 624 LEU E N 1
ATOM 5617 C CA . LEU E 1 40 ? -60.714 137.415 -24.093 1.00 24.25 624 LEU E CA 1
ATOM 5618 C C . LEU E 1 40 ? -61.085 136.741 -25.397 1.00 21.55 624 LEU E C 1
ATOM 5619 O O . LEU E 1 40 ? -60.395 135.849 -25.860 1.00 27.66 624 LEU E O 1
ATOM 5624 N N . THR E 1 41 ? -62.196 137.165 -25.975 1.00 23.90 625 THR E N 1
ATOM 5625 C CA . THR E 1 41 ? -62.641 136.664 -27.259 1.00 21.95 625 THR E CA 1
ATOM 5626 C C . THR E 1 41 ? -62.758 137.858 -28.176 1.00 22.22 625 THR E C 1
ATOM 5627 O O . THR E 1 41 ? -63.165 138.927 -27.747 1.00 24.99 625 THR E O 1
ATOM 5631 N N . TYR E 1 42 ? -62.400 137.698 -29.437 1.00 23.46 626 TYR E N 1
ATOM 5632 C CA . TYR E 1 42 ? -62.614 138.782 -30.377 1.00 22.55 626 TYR E CA 1
ATOM 5633 C C . TYR E 1 42 ? -63.054 138.254 -31.725 1.00 23.47 626 TYR E C 1
ATOM 5634 O O . TYR E 1 42 ? -62.485 137.304 -32.251 1.00 24.19 626 TYR E O 1
ATOM 5643 N N . THR E 1 43 ? -64.101 138.866 -32.260 1.00 24.35 627 THR E N 1
ATOM 5644 C CA . THR E 1 43 ? -64.719 138.385 -33.474 1.00 22.89 627 THR E CA 1
ATOM 5645 C C . THR E 1 43 ? -65.129 139.540 -34.353 1.00 22.82 627 THR E C 1
ATOM 5646 O O . THR E 1 43 ? -65.136 140.682 -33.925 1.00 26.61 627 THR E O 1
ATOM 5650 N N . GLY E 1 44 ? -65.465 139.226 -35.592 1.00 23.78 628 GLY E N 1
ATOM 5651 C CA . GLY E 1 44 ? -66.053 140.191 -36.490 1.00 25.56 628 GLY E CA 1
ATOM 5652 C C . GLY E 1 44 ? -65.378 140.168 -37.840 1.00 29.38 628 GLY E C 1
ATOM 5653 O O . GLY E 1 44 ? -65.356 141.187 -38.526 1.00 31.80 628 GLY E O 1
ATOM 5654 N N . SER E 1 45 ? -64.842 139.010 -38.223 1.00 22.90 629 SER E N 1
ATOM 5655 C CA . SER E 1 45 ? -64.027 138.887 -39.430 1.00 22.90 629 SER E CA 1
ATOM 5656 C C . SER E 1 45 ? -62.813 139.833 -39.382 1.00 25.06 629 SER E C 1
ATOM 5657 O O . SER E 1 45 ? -62.527 140.553 -40.343 1.00 23.50 629 SER E O 1
ATOM 5660 N N . LEU E 1 46 ? -62.108 139.827 -38.254 1.00 26.73 630 LEU E N 1
ATOM 5661 C CA . LEU E 1 46 ? -60.951 140.701 -38.056 1.00 28.14 630 LEU E CA 1
ATOM 5662 C C . LEU E 1 46 ? -59.710 140.058 -38.629 1.00 29.14 630 LEU E C 1
ATOM 5663 O O . LEU E 1 46 ? -59.483 138.866 -38.425 1.00 33.74 630 LEU E O 1
ATOM 5668 N N . GLY E 1 47 ? -58.905 140.844 -39.335 1.00 26.67 631 GLY E N 1
ATOM 5669 C CA . GLY E 1 47 ? -57.636 140.366 -39.842 1.00 23.66 631 GLY E CA 1
ATOM 5670 C C . GLY E 1 47 ? -56.660 140.311 -38.692 1.00 23.32 631 GLY E C 1
ATOM 5671 O O . GLY E 1 47 ? -56.962 140.785 -37.601 1.00 22.77 631 GLY E O 1
ATOM 5672 N N . GLU E 1 48 ? -55.482 139.750 -38.930 1.00 27.09 632 GLU E N 1
ATOM 5673 C CA . GLU E 1 48 ? -54.564 139.470 -37.827 1.00 29.91 632 GLU E CA 1
ATOM 5674 C C . GLU E 1 48 ? -53.975 140.712 -37.182 1.00 22.24 632 GLU E C 1
ATOM 5675 O O . GLU E 1 48 ? -53.824 140.773 -35.965 1.00 23.92 632 GLU E O 1
ATOM 5681 N N . VAL E 1 49 ? -53.640 141.699 -37.997 1.00 22.77 633 VAL E N 1
ATOM 5682 C CA . VAL E 1 49 ? -53.144 142.971 -37.475 1.00 27.52 633 VAL E CA 1
ATOM 5683 C C . VAL E 1 49 ? -54.170 143.628 -36.540 1.00 22.42 633 VAL E C 1
ATOM 5684 O O . VAL E 1 49 ? -53.805 144.137 -35.482 1.00 23.29 633 VAL E O 1
ATOM 5688 N N . MET E 1 50 ? -55.450 143.585 -36.906 1.00 21.28 634 MET E N 1
ATOM 5689 C CA . MET E 1 50 ? -56.477 144.124 -36.029 1.00 19.60 634 MET E CA 1
ATOM 5690 C C . MET E 1 50 ? -56.601 143.332 -34.723 1.00 23.03 634 MET E C 1
ATOM 5691 O O . MET E 1 50 ? -56.793 143.920 -33.664 1.00 25.64 634 MET E O 1
ATOM 5696 N N . GLN E 1 51 ? -56.484 142.008 -34.797 1.00 20.71 635 GLN E N 1
ATOM 5697 C CA . GLN E 1 51 ? -56.529 141.167 -33.600 1.00 19.35 635 GLN E CA 1
ATOM 5698 C C . GLN E 1 51 ? -55.434 141.571 -32.621 1.00 22.73 635 GLN E C 1
ATOM 5699 O O . GLN E 1 51 ? -55.671 141.662 -31.420 1.00 25.15 635 GLN E O 1
ATOM 5705 N N . GLU E 1 52 ? -54.234 141.806 -33.158 1.00 23.64 636 GLU E N 1
ATOM 5706 C CA . GLU E 1 52 ? -53.068 142.220 -32.367 1.00 23.64 636 GLU E CA 1
ATOM 5707 C C . GLU E 1 52 ? -53.245 143.593 -31.736 1.00 21.66 636 GLU E C 1
ATOM 5708 O O . GLU E 1 52 ? -52.710 143.852 -30.664 1.00 25.68 636 GLU E O 1
ATOM 5714 N N . SER E 1 53 ? -53.993 144.471 -32.399 1.00 23.08 637 SER E N 1
ATOM 5715 C CA . SER E 1 53 ? -54.301 145.776 -31.828 1.00 23.44 637 SER E CA 1
ATOM 5716 C C . SER E 1 53 ? -55.186 145.630 -30.595 1.00 23.60 637 SER E C 1
ATOM 5717 O O . SER E 1 53 ? -55.010 146.339 -29.615 1.00 25.71 637 SER E O 1
ATOM 5720 N N . ILE E 1 54 ? -56.138 144.706 -30.650 1.00 24.61 638 ILE E N 1
ATOM 5721 C CA . ILE E 1 54 ? -57.027 144.473 -29.520 1.00 24.35 638 ILE E CA 1
ATOM 5722 C C . ILE E 1 54 ? -56.208 143.977 -28.344 1.00 23.89 638 ILE E C 1
ATOM 5723 O O . ILE E 1 54 ? -56.448 144.361 -27.211 1.00 27.90 638 ILE E O 1
ATOM 5728 N N . GLN E 1 55 ? -55.236 143.115 -28.615 1.00 23.82 639 GLN E N 1
ATOM 5729 C CA . GLN E 1 55 ? -54.400 142.577 -27.550 1.00 21.33 639 GLN E CA 1
ATOM 5730 C C . GLN E 1 55 ? -53.520 143.657 -26.955 1.00 23.03 639 GLN E C 1
ATOM 5731 O O . GLN E 1 55 ? -53.338 143.704 -25.749 1.00 25.90 639 GLN E O 1
ATOM 5737 N N . ALA E 1 56 ? -52.981 144.524 -27.802 1.00 23.17 640 ALA E N 1
ATOM 5738 C CA . ALA E 1 56 ? -52.266 145.713 -27.329 1.00 28.14 640 ALA E CA 1
ATOM 5739 C C . ALA E 1 56 ? -53.167 146.614 -26.478 1.00 24.85 640 ALA E C 1
ATOM 5740 O O . ALA E 1 56 ? -52.781 147.025 -25.390 1.00 27.50 640 ALA E O 1
ATOM 5742 N N . ALA E 1 57 ? -54.367 146.901 -26.973 1.00 25.79 641 ALA E N 1
ATOM 5743 C CA . ALA E 1 57 ? -55.342 147.730 -26.249 1.00 28.61 641 ALA E CA 1
ATOM 5744 C C . ALA E 1 57 ? -55.681 147.223 -24.845 1.00 26.88 641 ALA E C 1
ATOM 5745 O O . ALA E 1 57 ? -55.798 148.012 -23.918 1.00 29.17 641 ALA E O 1
ATOM 5747 N N . LEU E 1 58 ? -55.846 145.911 -24.694 1.00 27.05 642 LEU E N 1
ATOM 5748 C CA . LEU E 1 58 ? -56.163 145.327 -23.395 1.00 25.01 642 LEU E CA 1
ATOM 5749 C C . LEU E 1 58 ? -54.964 145.414 -22.455 1.00 26.11 642 LEU E C 1
ATOM 5750 O O . LEU E 1 58 ? -55.123 145.652 -21.264 1.00 26.80 642 LEU E O 1
ATOM 5755 N N . THR E 1 59 ? -53.763 145.225 -22.993 1.00 27.66 643 THR E N 1
ATOM 5756 C CA . THR E 1 59 ? -52.546 145.366 -22.205 1.00 28.59 643 THR E CA 1
ATOM 5757 C C . THR E 1 59 ? -52.456 146.767 -21.614 1.00 28.69 643 THR E C 1
ATOM 5758 O O . THR E 1 59 ? -52.184 146.942 -20.427 1.00 31.41 643 THR E O 1
ATOM 5762 N N . VAL E 1 60 ? -52.694 147.760 -22.462 1.00 27.37 644 VAL E N 1
ATOM 5763 C CA . VAL E 1 60 ? -52.721 149.151 -22.048 1.00 25.59 644 VAL E CA 1
ATOM 5764 C C . VAL E 1 60 ? -53.678 149.354 -20.880 1.00 27.76 644 VAL E C 1
ATOM 5765 O O . VAL E 1 60 ? -53.328 149.992 -19.897 1.00 31.16 644 VAL E O 1
ATOM 5769 N N . VAL E 1 61 ? -54.876 148.789 -20.985 1.00 25.74 645 VAL E N 1
ATOM 5770 C CA . VAL E 1 61 ? -55.860 148.853 -19.914 1.00 25.02 645 VAL E CA 1
ATOM 5771 C C . VAL E 1 61 ? -55.325 148.182 -18.659 1.00 27.45 645 VAL E C 1
ATOM 5772 O O . VAL E 1 61 ? -55.346 148.771 -17.585 1.00 29.16 645 VAL E O 1
ATOM 5776 N N . ARG E 1 62 ? -54.837 146.952 -18.800 1.00 30.36 646 ARG E N 1
ATOM 5777 C CA . ARG E 1 62 ? -54.306 146.185 -17.670 1.00 31.97 646 ARG E CA 1
ATOM 5778 C C . ARG E 1 62 ? -53.143 146.886 -16.986 1.00 34.12 646 ARG E C 1
ATOM 5779 O O . ARG E 1 62 ? -53.007 146.834 -15.765 1.00 37.00 646 ARG E O 1
ATOM 5787 N N . ALA E 1 63 ? -52.297 147.529 -17.782 1.00 33.03 647 ALA E N 1
ATOM 5788 C CA . ALA E 1 63 ? -51.142 148.250 -17.248 1.00 35.23 647 ALA E CA 1
ATOM 5789 C C . ALA E 1 63 ? -51.528 149.535 -16.512 1.00 34.61 647 ALA E C 1
ATOM 5790 O O . ALA E 1 63 ? -50.811 149.988 -15.629 1.00 37.51 647 ALA E O 1
ATOM 5792 N N . ARG E 1 64 ? -52.671 150.109 -16.864 1.00 32.88 648 ARG E N 1
ATOM 5793 C CA . ARG E 1 64 ? -53.162 151.316 -16.208 1.00 31.74 648 ARG E CA 1
ATOM 5794 C C . ARG E 1 64 ? -54.374 151.064 -15.322 1.00 34.65 648 ARG E C 1
ATOM 5795 O O . ARG E 1 64 ? -55.175 151.961 -15.115 1.00 38.63 648 ARG E O 1
ATOM 5803 N N . ALA E 1 65 ? -54.510 149.851 -14.796 1.00 33.57 649 ALA E N 1
ATOM 5804 C CA . ALA E 1 65 ? -55.718 149.458 -14.069 1.00 30.95 649 ALA E CA 1
ATOM 5805 C C . ALA E 1 65 ? -55.931 150.228 -12.764 1.00 36.43 649 ALA E C 1
ATOM 5806 O O . ALA E 1 65 ? -57.061 150.573 -12.421 1.00 35.63 649 ALA E O 1
ATOM 5808 N N . GLU E 1 66 ? -54.843 150.493 -12.045 1.00 44.40 650 GLU E N 1
ATOM 5809 C CA . GLU E 1 66 ? -54.886 151.253 -10.796 1.00 46.97 650 GLU E CA 1
ATOM 5810 C C . GLU E 1 66 ? -55.388 152.680 -11.020 1.00 43.95 650 GLU E C 1
ATOM 5811 O O . GLU E 1 66 ? -56.201 153.198 -10.255 1.00 44.82 650 GLU E O 1
ATOM 5817 N N . LYS E 1 67 ? -54.881 153.304 -12.077 1.00 42.44 651 LYS E N 1
ATOM 5818 C CA . LYS E 1 67 ? -55.277 154.647 -12.473 1.00 43.13 651 LYS E CA 1
ATOM 5819 C C . LYS E 1 67 ? -56.712 154.650 -12.978 1.00 39.38 651 LYS E C 1
ATOM 5820 O O . LYS E 1 67 ? -57.431 155.635 -12.817 1.00 37.13 651 LYS E O 1
ATOM 5826 N N . LEU E 1 68 ? -57.113 153.535 -13.586 1.00 40.53 652 LEU E N 1
ATOM 5827 C CA . LEU E 1 68 ? -58.437 153.382 -14.181 1.00 33.19 652 LEU E CA 1
ATOM 5828 C C . LEU E 1 68 ? -59.451 152.825 -13.182 1.00 35.06 652 LEU E C 1
ATOM 5829 O O . LEU E 1 68 ? -60.657 152.801 -13.445 1.00 36.44 652 LEU E O 1
ATOM 5834 N N . GLY E 1 69 ? -58.963 152.389 -12.028 1.00 38.83 653 GLY E N 1
ATOM 5835 C CA . GLY E 1 69 ? -59.836 151.945 -10.957 1.00 41.58 653 GLY E CA 1
ATOM 5836 C C . GLY E 1 69 ? -60.415 150.564 -11.177 1.00 40.66 653 GLY E C 1
ATOM 5837 O O . GLY E 1 69 ? -61.394 150.185 -10.535 1.00 36.47 653 GLY E O 1
ATOM 5838 N N . ILE E 1 70 ? -59.809 149.814 -12.093 1.00 40.97 654 ILE E N 1
ATOM 5839 C CA . ILE E 1 70 ? -60.252 148.456 -12.395 1.00 40.87 654 ILE E CA 1
ATOM 5840 C C . ILE E 1 70 ? -59.598 147.463 -11.444 1.00 42.24 654 ILE E C 1
ATOM 5841 O O . ILE E 1 70 ? -58.385 147.283 -11.464 1.00 49.42 654 ILE E O 1
ATOM 5846 N N . ASN E 1 71 ? -60.404 146.826 -10.606 1.00 40.16 655 ASN E N 1
ATOM 5847 C CA . ASN E 1 71 ? -59.915 145.816 -9.680 1.00 45.46 655 ASN E CA 1
ATOM 5848 C C . ASN E 1 71 ? -59.304 144.636 -10.439 1.00 46.95 655 ASN E C 1
ATOM 5849 O O . ASN E 1 71 ? -59.972 144.047 -11.289 1.00 43.74 655 ASN E O 1
ATOM 5854 N N . PRO E 1 72 ? -58.027 144.298 -10.146 1.00 48.94 656 PRO E N 1
ATOM 5855 C CA . PRO E 1 72 ? -57.331 143.169 -10.785 1.00 44.62 656 PRO E CA 1
ATOM 5856 C C . PRO E 1 72 ? -58.032 141.824 -10.561 1.00 49.59 656 PRO E C 1
ATOM 5857 O O . PRO E 1 72 ? -57.923 140.907 -11.382 1.00 49.13 656 PRO E O 1
ATOM 5861 N N . ASP E 1 73 ? -58.742 141.712 -9.445 1.00 52.05 657 ASP E N 1
ATOM 5862 C CA . ASP E 1 73 ? -59.407 140.470 -9.089 1.00 53.05 657 ASP E CA 1
ATOM 5863 C C . ASP E 1 73 ? -60.798 140.370 -9.713 1.00 49.01 657 ASP E C 1
ATOM 5864 O O . ASP E 1 73 ? -61.183 139.302 -10.180 1.00 51.01 657 ASP E O 1
ATOM 5869 N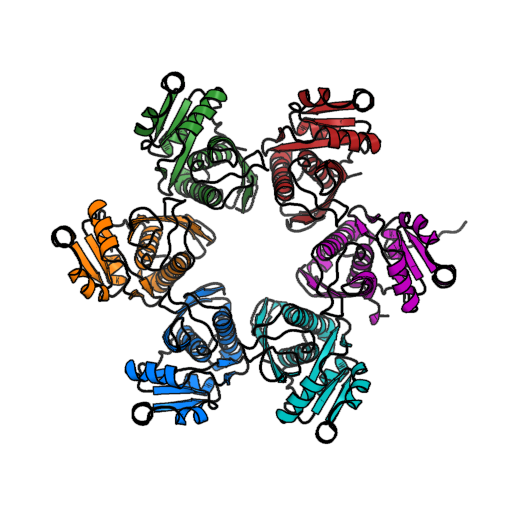 N . PHE E 1 74 ? -61.539 141.480 -9.727 1.00 44.94 658 PHE E N 1
ATOM 5870 C CA . PHE E 1 74 ? -62.762 141.587 -10.520 1.00 40.47 658 PHE E CA 1
ATOM 5871 C C . PHE E 1 74 ? -62.487 141.254 -11.995 1.00 43.65 658 PHE E C 1
ATOM 5872 O O . PHE E 1 74 ? -63.222 140.478 -12.606 1.00 45.32 658 PHE E O 1
ATOM 5880 N N . TYR E 1 75 ? -61.427 141.838 -12.553 1.00 43.84 659 TYR E N 1
ATOM 5881 C CA . TYR E 1 75 ? -60.992 141.559 -13.929 1.00 43.70 659 TYR E CA 1
ATOM 5882 C C . TYR E 1 75 ? -60.750 140.061 -14.175 1.00 35.70 659 TYR E C 1
ATOM 5883 O O . TYR E 1 75 ? -61.058 139.532 -15.245 1.00 33.27 659 TYR E O 1
ATOM 5892 N N . GLU E 1 76 ? -60.182 139.385 -13.184 1.00 35.73 660 GLU E N 1
ATOM 5893 C CA . GLU E 1 76 ? -59.861 137.972 -13.330 1.00 37.53 660 GLU E CA 1
ATOM 5894 C C . GLU E 1 76 ? -61.115 137.115 -13.226 1.00 38.83 660 GLU E C 1
ATOM 5895 O O . GLU E 1 76 ? -61.091 135.924 -13.522 1.00 43.26 660 GLU E O 1
ATOM 5901 N N . LYS E 1 77 ? -62.214 137.726 -12.805 1.00 37.13 661 LYS E N 1
ATOM 5902 C CA . LYS E 1 77 ? -63.484 137.028 -12.738 1.00 38.98 661 LYS E CA 1
ATOM 5903 C C . LYS E 1 77 ? -64.455 137.591 -13.779 1.00 38.89 661 LYS E C 1
ATOM 5904 O O . LYS E 1 77 ? -65.676 137.502 -13.633 1.00 38.05 661 LYS E O 1
ATOM 5910 N N . ARG E 1 78 ? -63.877 138.160 -14.838 1.00 41.75 662 ARG E N 1
ATOM 5911 C CA . ARG E 1 78 ? -64.606 138.625 -16.021 1.00 35.76 662 ARG E CA 1
ATOM 5912 C C . ARG E 1 78 ? -64.092 137.933 -17.287 1.00 34.13 662 ARG E C 1
ATOM 5913 O O . ARG E 1 78 ? -62.886 137.696 -17.434 1.00 30.63 662 ARG E O 1
ATOM 5921 N N . ASP E 1 79 ? -65.006 137.618 -18.201 1.00 31.20 663 ASP E N 1
ATOM 5922 C CA . ASP E 1 79 ? -64.619 137.250 -19.558 1.00 28.15 663 ASP E CA 1
ATOM 5923 C C . ASP E 1 79 ? -64.964 138.435 -20.447 1.00 25.82 663 ASP E C 1
ATOM 5924 O O . ASP E 1 79 ? -65.956 139.114 -20.221 1.00 27.35 663 ASP E O 1
ATOM 5929 N N . ILE E 1 80 ? -64.127 138.703 -21.436 1.00 29.45 664 ILE E N 1
ATOM 5930 C CA . ILE E 1 80 ? -64.317 139.866 -22.286 1.00 28.44 664 ILE E CA 1
ATOM 5931 C C . ILE E 1 80 ? -64.583 139.384 -23.699 1.00 26.97 664 ILE E C 1
ATOM 5932 O O . ILE E 1 80 ? -63.962 138.433 -24.166 1.00 29.01 664 ILE E O 1
ATOM 5937 N N . HIS E 1 81 ? -65.527 140.026 -24.368 1.00 26.78 665 HIS E N 1
ATOM 5938 C CA . HIS E 1 81 ? -65.810 139.707 -25.750 1.00 24.99 665 HIS E CA 1
ATOM 5939 C C . HIS E 1 81 ? -65.885 140.996 -26.559 1.00 25.24 665 HIS E C 1
ATOM 5940 O O . HIS E 1 81 ? -66.815 141.782 -26.409 1.00 25.34 665 HIS E O 1
ATOM 5947 N N . VAL E 1 82 ? -64.896 141.201 -27.420 1.00 25.69 666 VAL E N 1
ATOM 5948 C CA . VAL E 1 82 ? -64.923 142.304 -28.368 1.00 28.05 666 VAL E CA 1
ATOM 5949 C C . VAL E 1 82 ? -65.436 141.786 -29.700 1.00 25.05 666 VAL E C 1
ATOM 5950 O O . VAL E 1 82 ? -64.948 140.791 -30.215 1.00 26.66 666 VAL E O 1
ATOM 5954 N N . HIS E 1 83 ? -66.418 142.479 -30.255 1.00 27.81 667 HIS E N 1
ATOM 5955 C CA . HIS E 1 83 ? -67.057 142.071 -31.490 1.00 24.49 667 HIS E CA 1
ATOM 5956 C C . HIS E 1 83 ? -67.243 143.303 -32.353 1.00 28.71 667 HIS E C 1
ATOM 5957 O O . HIS E 1 83 ? -67.531 144.388 -31.846 1.00 27.87 667 HIS E O 1
ATOM 5964 N N . VAL E 1 84 ? -67.065 143.146 -33.656 1.00 26.49 668 VAL E N 1
ATOM 5965 C CA . VAL E 1 84 ? -67.294 144.249 -34.571 1.00 23.93 668 VAL E CA 1
ATOM 5966 C C . VAL E 1 84 ? -68.266 143.848 -35.702 1.00 23.72 668 VAL E C 1
ATOM 5967 O O . VAL E 1 84 ? -67.859 143.227 -36.687 1.00 25.62 668 VAL E O 1
ATOM 5971 N N . PRO E 1 85 ? -69.566 144.196 -35.554 1.00 32.03 669 PRO E N 1
ATOM 5972 C CA . PRO E 1 85 ? -70.541 143.985 -36.628 1.00 26.77 669 PRO E CA 1
ATOM 5973 C C . PRO E 1 85 ? -70.332 145.043 -37.702 1.00 29.15 669 PRO E C 1
ATOM 5974 O O . PRO E 1 85 ? -69.777 146.100 -37.375 1.00 30.69 669 PRO E O 1
ATOM 5978 N N . GLU E 1 86 ? -70.740 144.791 -38.947 1.00 33.48 670 GLU E N 1
ATOM 5979 C CA . GLU E 1 86 ? -71.401 143.552 -39.377 1.00 32.04 670 GLU E CA 1
ATOM 5980 C C . GLU E 1 86 ? -70.465 142.342 -39.412 1.00 27.91 670 GLU E C 1
ATOM 5981 O O . GLU E 1 86 ? -69.312 142.437 -39.847 1.00 26.63 670 GLU E O 1
ATOM 5987 N N . GLY E 1 87 ? -70.990 141.208 -38.958 1.00 29.18 671 GLY E N 1
ATOM 5988 C CA . GLY E 1 87 ? -70.203 140.008 -38.759 1.00 27.97 671 GLY E CA 1
ATOM 5989 C C . GLY E 1 87 ? -69.414 139.512 -39.955 1.00 31.69 671 GLY E C 1
ATOM 5990 O O . GLY E 1 87 ? -68.306 138.990 -39.798 1.00 30.54 671 GLY E O 1
ATOM 5991 N N . ALA E 1 88 ? -69.973 139.674 -41.149 1.00 31.15 672 ALA E N 1
ATOM 5992 C CA . ALA E 1 88 ? -69.360 139.115 -42.350 1.00 28.22 672 ALA E CA 1
ATOM 5993 C C . ALA E 1 88 ? -68.307 140.002 -43.038 1.00 30.99 672 ALA E C 1
ATOM 5994 O O . ALA E 1 88 ? -67.571 139.524 -43.895 1.00 33.43 672 ALA E O 1
ATOM 5996 N N . THR E 1 89 ? -68.233 141.281 -42.677 1.00 30.53 673 THR E N 1
ATOM 5997 C CA . THR E 1 89 ? -67.347 142.213 -43.386 1.00 31.38 673 THR E CA 1
ATOM 5998 C C . THR E 1 89 ? -65.915 142.228 -42.843 1.00 23.99 673 THR E C 1
ATOM 5999 O O . THR E 1 89 ? -65.690 142.560 -41.683 1.00 23.68 673 THR E O 1
ATOM 6003 N N . PRO E 1 90 ? -64.944 141.869 -43.692 1.00 26.28 674 PRO E N 1
ATOM 6004 C CA . PRO E 1 90 ? -63.539 141.795 -43.282 1.00 28.40 674 PRO E CA 1
ATOM 6005 C C . PRO E 1 90 ? -63.045 143.151 -42.823 1.00 26.77 674 PRO E C 1
ATOM 6006 O O . PRO E 1 90 ? -63.231 144.142 -43.523 1.00 28.31 674 PRO E O 1
ATOM 6010 N N . LYS E 1 91 ? -62.439 143.184 -41.645 1.00 28.12 675 LYS E N 1
ATOM 6011 C CA . LYS E 1 91 ? -61.848 144.397 -41.106 1.00 29.99 675 LYS E CA 1
ATOM 6012 C C . LYS E 1 91 ? -60.382 144.130 -40.758 1.00 31.86 675 LYS E C 1
ATOM 6013 O O . LYS E 1 91 ? -60.037 143.045 -40.283 1.00 31.66 675 LYS E O 1
ATOM 6019 N N . ASP E 1 92 ? -59.518 145.108 -41.017 1.00 28.57 676 ASP E N 1
ATOM 6020 C CA . ASP E 1 92 ? -58.102 144.948 -40.712 1.00 29.37 676 ASP E CA 1
ATOM 6021 C C . ASP E 1 92 ? -57.387 146.283 -40.533 1.00 29.63 676 ASP E C 1
ATOM 6022 O O . ASP E 1 92 ? -57.918 147.339 -40.885 1.00 32.45 676 ASP E O 1
ATOM 6027 N N . GLY E 1 93 ? -56.182 146.222 -39.975 1.00 31.06 677 GLY E N 1
ATOM 6028 C CA . GLY E 1 93 ? -55.372 147.406 -39.746 1.00 28.45 677 GLY E CA 1
ATOM 6029 C C . GLY E 1 93 ? -55.240 147.722 -38.271 1.00 26.29 677 GLY E C 1
ATOM 6030 O O . GLY E 1 93 ? -55.979 147.188 -37.454 1.00 27.42 677 GLY E O 1
ATOM 6031 N N . PRO E 1 94 ? -54.283 148.583 -37.913 1.00 27.87 678 PRO E N 1
ATOM 6032 C CA . PRO E 1 94 ? -54.107 148.922 -36.501 1.00 29.53 678 PRO E CA 1
ATOM 6033 C C . PRO E 1 94 ? -54.884 150.174 -36.087 1.00 26.39 678 PRO E C 1
ATOM 6034 O O . PRO E 1 94 ? -54.735 150.593 -34.944 1.00 28.07 678 PRO E O 1
ATOM 6038 N N . ALA E 1 95 ? -55.709 150.725 -36.978 1.00 26.55 679 ALA E N 1
ATOM 6039 C CA . ALA E 1 95 ? -56.330 152.047 -36.775 1.00 28.15 679 ALA E CA 1
ATOM 6040 C C . ALA E 1 95 ? -57.464 152.111 -35.753 1.00 24.04 679 ALA E C 1
ATOM 6041 O O . ALA E 1 95 ? -57.916 153.197 -35.389 1.00 26.28 679 ALA E O 1
ATOM 6043 N N . ALA E 1 96 ? -57.916 150.948 -35.299 1.00 31.07 680 ALA E N 1
ATOM 6044 C CA . ALA E 1 96 ? -59.011 150.861 -34.339 1.00 31.84 680 ALA E CA 1
ATOM 6045 C C . ALA E 1 96 ? -58.459 150.687 -32.939 1.00 31.13 680 ALA E C 1
ATOM 6046 O O . ALA E 1 96 ? -59.213 150.527 -31.988 1.00 30.96 680 ALA E O 1
ATOM 6048 N N . GLY E 1 97 ? -57.133 150.725 -32.827 1.00 30.38 681 GLY E N 1
ATOM 6049 C CA . GLY E 1 97 ? -56.452 150.561 -31.558 1.00 24.90 681 GLY E CA 1
ATOM 6050 C C . GLY E 1 97 ? -56.971 151.406 -30.407 1.00 25.56 681 GLY E C 1
ATOM 6051 O O . GLY E 1 97 ? -57.266 150.866 -29.342 1.00 29.47 681 GLY E O 1
ATOM 6052 N N . ILE E 1 98 ? -57.069 152.723 -30.593 1.00 28.55 682 ILE E N 1
ATOM 6053 C CA . ILE E 1 98 ? -57.550 153.584 -29.504 1.00 29.25 682 ILE E CA 1
ATOM 6054 C C . ILE E 1 98 ? -59.044 153.407 -29.218 1.00 24.51 682 ILE E C 1
ATOM 6055 O O . ILE E 1 98 ? -59.470 153.519 -28.074 1.00 27.50 682 ILE E O 1
ATOM 6060 N N . ALA E 1 99 ? -59.819 153.111 -30.259 1.00 22.86 683 ALA E N 1
ATOM 6061 C CA . ALA E 1 99 ? -61.232 152.739 -30.114 1.00 25.28 683 ALA E CA 1
ATOM 6062 C C . ALA E 1 99 ? -61.448 151.457 -29.300 1.00 28.21 683 ALA E C 1
ATOM 6063 O O . ALA E 1 99 ? -62.335 151.410 -28.450 1.00 26.41 683 ALA E O 1
ATOM 6065 N N . MET E 1 100 ? -60.629 150.428 -29.564 1.00 31.62 684 MET E N 1
ATOM 6066 C CA . MET E 1 100 ? -60.648 149.169 -28.804 1.00 25.99 684 MET E CA 1
ATOM 6067 C C . MET E 1 100 ? -60.368 149.405 -27.323 1.00 24.58 684 MET E C 1
ATOM 6068 O O . MET E 1 100 ? -61.073 148.906 -26.453 1.00 28.64 684 MET E O 1
ATOM 6073 N N . CYS E 1 101 ? -59.307 150.154 -27.055 1.00 27.93 685 CYS E N 1
ATOM 6074 C CA . CYS E 1 101 ? -58.926 150.524 -25.700 1.00 27.48 685 CYS E CA 1
ATOM 6075 C C . CYS E 1 101 ? -60.050 151.311 -25.002 1.00 23.82 685 CYS E C 1
ATOM 6076 O O . CYS E 1 101 ? -60.381 151.041 -23.851 1.00 26.11 685 CYS E O 1
ATOM 6079 N N . THR E 1 102 ? -60.633 152.273 -25.709 1.00 24.15 686 THR E N 1
ATOM 6080 C CA . THR E 1 102 ? -61.733 153.079 -25.175 1.00 24.86 686 THR E CA 1
ATOM 6081 C C . THR E 1 102 ? -62.890 152.185 -24.779 1.00 25.03 686 THR E C 1
ATOM 6082 O O . THR E 1 102 ? -63.422 152.293 -23.680 1.00 25.33 686 THR E O 1
ATOM 6086 N N . ALA E 1 103 ? -63.257 151.284 -25.683 1.00 25.76 687 ALA E N 1
ATOM 6087 C CA . ALA E 1 103 ? -64.377 150.367 -25.465 1.00 29.15 687 ALA E CA 1
ATOM 6088 C C . ALA E 1 103 ? -64.150 149.421 -24.294 1.00 25.82 687 ALA E C 1
ATOM 6089 O O . ALA E 1 103 ? -65.080 149.131 -23.547 1.00 29.41 687 ALA E O 1
ATOM 6091 N N . LEU E 1 104 ? -62.913 148.951 -24.139 1.00 26.95 688 LEU E N 1
ATOM 6092 C CA . LEU E 1 104 ? -62.555 148.022 -23.069 1.00 24.14 688 LEU E CA 1
ATOM 6093 C C . LEU E 1 104 ? -62.602 148.699 -21.711 1.00 23.03 688 LEU E C 1
ATOM 6094 O O . LEU E 1 104 ? -63.126 148.150 -20.748 1.00 26.58 688 LEU E O 1
ATOM 6099 N N . VAL E 1 105 ? -62.031 149.893 -21.637 1.00 25.16 689 VAL E N 1
ATOM 6100 C CA . VAL E 1 105 ? -62.134 150.708 -20.435 1.00 29.20 689 VAL E CA 1
ATOM 6101 C C . VAL E 1 105 ? -63.608 150.980 -20.086 1.00 27.86 689 VAL E C 1
ATOM 6102 O O . VAL E 1 105 ? -64.014 150.862 -18.929 1.00 29.90 689 VAL E O 1
ATOM 6106 N N . SER E 1 106 ? -64.396 151.320 -21.103 1.00 23.59 690 SER E N 1
ATOM 6107 C CA . SER E 1 106 ? -65.831 151.561 -20.952 1.00 28.20 690 SER E CA 1
ATOM 6108 C C . SER E 1 106 ? -66.560 150.336 -20.404 1.00 27.94 690 SER E C 1
ATOM 6109 O O . SER E 1 106 ? -67.310 150.415 -19.440 1.00 29.15 690 SER E O 1
ATOM 6112 N N . CYS E 1 107 ? -66.335 149.200 -21.042 1.00 32.33 691 CYS E N 1
ATOM 6113 C CA . CYS E 1 107 ? -66.963 147.950 -20.646 1.00 33.58 691 CYS E CA 1
ATOM 6114 C C . CYS E 1 107 ? -66.601 147.540 -19.215 1.00 38.85 691 CYS E C 1
ATOM 6115 O O . CYS E 1 107 ? -67.470 147.141 -18.436 1.00 40.11 691 CYS E O 1
ATOM 6118 N N . LEU E 1 108 ? -65.322 147.656 -18.870 1.00 36.64 692 LEU E N 1
ATOM 6119 C CA . LEU E 1 108 ? -64.831 147.200 -17.577 1.00 27.57 692 LEU E CA 1
ATOM 6120 C C . LEU E 1 108 ? -65.200 148.126 -16.428 1.00 29.63 692 LEU E C 1
ATOM 6121 O O . LEU E 1 108 ? -65.204 147.703 -15.276 1.00 32.57 692 LEU E O 1
ATOM 6126 N N . THR E 1 109 ? -65.504 149.385 -16.738 1.00 33.51 693 THR E N 1
ATOM 6127 C CA . THR E 1 109 ? -65.799 150.395 -15.710 1.00 38.31 693 THR E CA 1
ATOM 6128 C C . THR E 1 109 ? -67.250 150.927 -15.710 1.00 38.95 693 THR E C 1
ATOM 6129 O O . THR E 1 109 ? -67.611 151.775 -14.891 1.00 37.61 693 THR E O 1
ATOM 6133 N N . GLY E 1 110 ? -68.074 150.436 -16.630 1.00 34.82 694 GLY E N 1
ATOM 6134 C CA . GLY E 1 110 ? -69.444 150.888 -16.732 1.00 30.84 694 GLY E CA 1
ATOM 6135 C C . GLY E 1 110 ? -69.534 152.358 -17.073 1.00 35.90 694 GLY E C 1
ATOM 6136 O O . GLY E 1 110 ? -70.510 153.015 -16.718 1.00 40.63 694 GLY E O 1
ATOM 6137 N N . ASN E 1 111 ? -68.518 152.872 -17.763 1.00 36.43 695 ASN E N 1
ATOM 6138 C CA . ASN E 1 111 ? -68.464 154.279 -18.166 1.00 38.43 695 ASN E CA 1
ATOM 6139 C C . ASN E 1 111 ? -68.884 154.435 -19.616 1.00 36.34 695 ASN E C 1
ATOM 6140 O O . ASN E 1 111 ? -68.148 154.036 -20.520 1.00 30.51 695 ASN E O 1
ATOM 6145 N N . PRO E 1 112 ? -70.075 155.010 -19.848 1.00 38.29 696 PRO E N 1
ATOM 6146 C CA . PRO E 1 112 ? -70.581 155.137 -21.218 1.00 38.18 696 PRO E CA 1
ATOM 6147 C C . PRO E 1 112 ? -69.741 156.083 -22.082 1.00 34.90 696 PRO E C 1
ATOM 6148 O O . PRO E 1 112 ? -69.181 157.069 -21.603 1.00 34.31 696 PRO E O 1
ATOM 6152 N N . VAL E 1 113 ? -69.658 155.749 -23.362 1.00 31.22 697 VAL E N 1
ATOM 6153 C CA . VAL E 1 113 ? -68.928 156.533 -24.332 1.00 32.27 697 VAL E CA 1
ATOM 6154 C C . VAL E 1 113 ? -69.813 157.661 -24.810 1.00 39.12 697 VAL E C 1
ATOM 6155 O O . VAL E 1 113 ? -70.994 157.449 -25.087 1.00 47.27 697 VAL E O 1
ATOM 6159 N N . ARG E 1 114 ? -69.247 158.860 -24.904 1.00 37.14 698 ARG E N 1
ATOM 6160 C CA . ARG E 1 114 ? -69.992 160.018 -25.380 1.00 39.83 698 ARG E CA 1
ATOM 6161 C C . ARG E 1 114 ? -70.605 159.721 -26.739 1.00 40.57 698 ARG E C 1
ATOM 6162 O O . ARG E 1 114 ? -69.991 159.055 -27.577 1.00 38.83 698 ARG E O 1
ATOM 6170 N N . ALA E 1 115 ? -71.830 160.203 -26.936 1.00 46.16 699 ALA E N 1
ATOM 6171 C CA . ALA E 1 115 ? -72.528 160.049 -28.203 1.00 48.84 699 ALA E CA 1
ATOM 6172 C C . ALA E 1 115 ? -71.867 160.906 -29.274 1.00 51.87 699 ALA E C 1
ATOM 6173 O O . ALA E 1 115 ? -71.267 161.938 -28.965 1.00 56.04 699 ALA E O 1
ATOM 6175 N N . ASP E 1 116 ? -71.966 160.473 -30.528 1.00 49.93 700 ASP E N 1
ATOM 6176 C CA . ASP E 1 116 ? -71.431 161.238 -31.655 1.00 49.17 700 ASP E CA 1
ATOM 6177 C C . ASP E 1 116 ? -69.921 161.513 -31.615 1.00 46.33 700 ASP E C 1
ATOM 6178 O O . ASP E 1 116 ? -69.466 162.575 -32.040 1.00 49.69 700 ASP E O 1
ATOM 6183 N N . VAL E 1 117 ? -69.147 160.565 -31.102 1.00 41.19 701 VAL E N 1
ATOM 6184 C CA . VAL E 1 117 ? -67.708 160.652 -31.224 1.00 39.43 701 VAL E CA 1
ATOM 6185 C C . VAL E 1 117 ? -67.239 159.441 -32.021 1.00 38.29 701 VAL E C 1
ATOM 6186 O O . VAL E 1 117 ? -67.785 158.343 -31.886 1.00 40.39 701 VAL E O 1
ATOM 6190 N N . ALA E 1 118 ? -66.256 159.655 -32.884 1.00 35.65 702 ALA E N 1
ATOM 6191 C CA . ALA E 1 118 ? -65.542 158.554 -33.510 1.00 37.79 702 ALA E CA 1
ATOM 6192 C C . ALA E 1 118 ? -64.054 158.776 -33.273 1.00 36.90 702 ALA E C 1
ATOM 6193 O O . ALA E 1 118 ? -63.651 159.823 -32.771 1.00 37.80 702 ALA E O 1
ATOM 6195 N N . MET E 1 119 ? -63.230 157.805 -33.625 1.00 35.67 703 MET E N 1
ATOM 6196 C CA . MET E 1 119 ? -61.807 157.973 -33.391 1.00 33.79 703 MET E CA 1
ATOM 6197 C C . MET E 1 119 ? -60.965 157.089 -34.282 1.00 31.67 703 MET E C 1
ATOM 6198 O O . MET E 1 119 ? -61.427 156.080 -34.804 1.00 33.18 703 MET E O 1
ATOM 6203 N N . THR E 1 120 ? -59.714 157.482 -34.446 1.00 30.88 704 THR E N 1
ATOM 6204 C CA . THR E 1 120 ? -58.788 156.727 -35.264 1.00 33.01 704 THR E CA 1
ATOM 6205 C C . THR E 1 120 ? -57.362 156.930 -34.721 1.00 34.15 704 THR E C 1
ATOM 6206 O O . THR E 1 120 ? -57.052 157.970 -34.136 1.00 31.71 704 THR E O 1
ATOM 6210 N N . GLY E 1 121 ? -56.516 155.917 -34.875 1.00 33.71 705 GLY E N 1
ATOM 6211 C CA . GLY E 1 121 ? -55.184 155.966 -34.313 1.00 33.21 705 GLY E CA 1
ATOM 6212 C C . GLY E 1 121 ? -54.682 154.603 -33.870 1.00 32.35 705 GLY E C 1
ATOM 6213 O O . GLY E 1 121 ? -55.420 153.812 -33.273 1.00 27.77 705 GLY E O 1
ATOM 6214 N N . GLU E 1 122 ? -53.417 154.334 -34.187 1.00 32.21 706 GLU E N 1
ATOM 6215 C CA . GLU E 1 122 ? -52.726 153.131 -33.754 1.00 26.23 706 GLU E CA 1
ATOM 6216 C C . GLU E 1 122 ? -52.245 153.284 -32.315 1.00 28.41 706 GLU E C 1
ATOM 6217 O O . GLU E 1 122 ? -51.628 154.287 -31.962 1.00 31.45 706 GLU E O 1
ATOM 6223 N N . ILE E 1 123 ? -52.531 152.289 -31.482 1.00 29.04 707 ILE E N 1
ATOM 6224 C CA . ILE E 1 123 ? -52.119 152.341 -30.085 1.00 31.06 707 ILE E CA 1
ATOM 6225 C C . ILE E 1 123 ? -50.813 151.582 -29.800 1.00 27.97 707 ILE E C 1
ATOM 6226 O O . ILE E 1 123 ? -50.553 150.525 -30.368 1.00 28.73 707 ILE E O 1
ATOM 6231 N N . THR E 1 124 ? -49.985 152.150 -28.928 1.00 29.06 708 THR E N 1
ATOM 6232 C CA . THR E 1 124 ? -48.776 151.481 -28.475 1.00 29.11 708 THR E CA 1
ATOM 6233 C C . THR E 1 124 ? -48.919 151.148 -27.005 1.00 27.18 708 THR E C 1
ATOM 6234 O O . THR E 1 124 ? -49.801 151.679 -26.332 1.00 26.71 708 THR E O 1
ATOM 6238 N N . LEU E 1 125 ? -48.051 150.265 -26.514 1.00 31.80 709 LEU E N 1
ATOM 6239 C CA . LEU E 1 125 ? -48.089 149.828 -25.122 1.00 34.47 709 LEU E CA 1
ATOM 6240 C C . LEU E 1 125 ? -47.733 150.962 -24.161 1.00 41.58 709 LEU E C 1
ATOM 6241 O O . LEU E 1 125 ? -48.195 150.974 -23.017 1.00 39.81 709 LEU E O 1
ATOM 6246 N N . ARG E 1 126 ? -46.921 151.910 -24.632 1.00 43.31 710 ARG E N 1
ATOM 6247 C CA . ARG E 1 126 ? -46.563 153.090 -23.840 1.00 47.46 710 ARG E CA 1
ATOM 6248 C C . ARG E 1 126 ? -47.713 154.103 -23.745 1.00 45.19 710 ARG E C 1
ATOM 6249 O O . ARG E 1 126 ? -47.607 155.117 -23.052 1.00 46.16 710 ARG E O 1
ATOM 6257 N N . GLY E 1 127 ? -48.813 153.811 -24.434 1.00 42.69 711 GLY E N 1
ATOM 6258 C CA . GLY E 1 127 ? -49.991 154.657 -24.409 1.00 45.88 711 GLY E CA 1
ATOM 6259 C C . GLY E 1 127 ? -50.016 155.710 -25.503 1.00 48.36 711 GLY E C 1
ATOM 6260 O O . GLY E 1 127 ? -50.978 156.471 -25.618 1.00 47.04 711 GLY E O 1
ATOM 6261 N N . GLN E 1 128 ? -48.954 155.759 -26.304 1.00 46.64 712 GLN E N 1
ATOM 6262 C CA . GLN E 1 128 ? -48.871 156.695 -27.422 1.00 42.80 712 GLN E CA 1
ATOM 6263 C C . GLN E 1 128 ? -49.840 156.382 -28.566 1.00 43.73 712 GLN E C 1
ATOM 6264 O O . GLN E 1 128 ? -50.114 155.220 -28.876 1.00 42.13 712 GLN E O 1
ATOM 6270 N N . VAL E 1 129 ? -50.343 157.439 -29.196 1.00 44.20 713 VAL E N 1
ATOM 6271 C CA . VAL E 1 129 ? -51.228 157.308 -30.342 1.00 38.78 713 VAL E CA 1
ATOM 6272 C C . VAL E 1 129 ? -50.472 157.611 -31.627 1.00 35.81 713 VAL E C 1
ATOM 6273 O O . VAL E 1 129 ? -50.079 158.747 -31.874 1.00 35.01 713 VAL E O 1
ATOM 6277 N N . LEU E 1 130 ? -50.281 156.582 -32.444 1.00 32.93 714 LEU E N 1
ATOM 6278 C CA . LEU E 1 130 ? -49.503 156.702 -33.669 1.00 35.83 714 LEU E CA 1
ATOM 6279 C C . LEU E 1 130 ? -50.378 157.036 -34.868 1.00 32.99 714 LEU E C 1
ATOM 6280 O O . LEU E 1 130 ? -51.509 156.570 -34.961 1.00 31.37 714 LEU E O 1
ATOM 6285 N N . PRO E 1 131 ? -49.840 157.830 -35.806 1.00 36.42 715 PRO E N 1
ATOM 6286 C CA . PRO E 1 131 ? -50.626 158.185 -36.986 1.00 35.21 715 PRO E CA 1
ATOM 6287 C C . PRO E 1 131 ? -51.110 156.974 -37.774 1.00 31.88 715 PRO E C 1
ATOM 6288 O O . PRO E 1 131 ? -50.554 155.883 -37.668 1.00 34.66 715 PRO E O 1
ATOM 6292 N N . ILE E 1 132 ? -52.155 157.183 -38.559 1.00 29.13 716 ILE E N 1
ATOM 6293 C CA . ILE E 1 132 ? -52.730 156.122 -39.362 1.00 28.65 716 ILE E CA 1
ATOM 6294 C C . ILE E 1 132 ? -52.710 156.518 -40.824 1.00 30.79 716 ILE E C 1
ATOM 6295 O O . ILE E 1 132 ? -52.352 157.641 -41.162 1.00 34.78 716 ILE E O 1
ATOM 6300 N N . GLY E 1 133 ? -53.100 155.595 -41.689 1.00 34.16 717 GLY E N 1
ATOM 6301 C CA . GLY E 1 133 ? -53.197 155.884 -43.104 1.00 36.56 717 GLY E CA 1
ATOM 6302 C C . GLY E 1 133 ? -54.625 156.179 -43.520 1.00 36.65 717 GLY E C 1
ATOM 6303 O O . GLY E 1 133 ? -55.550 156.075 -42.721 1.00 34.40 717 GLY E O 1
ATOM 6304 N N . GLY E 1 134 ? -54.785 156.563 -44.780 1.00 40.30 718 GLY E N 1
ATOM 6305 C CA . GLY E 1 134 ? -56.077 156.878 -45.359 1.00 40.40 718 GLY E CA 1
ATOM 6306 C C . GLY E 1 134 ? -56.978 157.810 -44.570 1.00 39.67 718 GLY E C 1
ATOM 6307 O O . GLY E 1 134 ? -58.190 157.622 -44.571 1.00 45.43 718 GLY E O 1
ATOM 6308 N N . LEU E 1 135 ? -56.398 158.805 -43.907 1.00 43.89 719 LEU E N 1
ATOM 6309 C CA . LEU E 1 135 ? -57.159 159.768 -43.106 1.00 43.00 719 LEU E CA 1
ATOM 6310 C C . LEU E 1 135 ? -58.355 160.373 -43.847 1.00 43.50 719 LEU E C 1
ATOM 6311 O O . LEU E 1 135 ? -59.442 160.501 -43.278 1.00 43.16 719 LEU E O 1
ATOM 6316 N N . LYS E 1 136 ? -58.149 160.730 -45.113 1.00 44.32 720 LYS E N 1
ATOM 6317 C CA . LYS E 1 136 ? -59.186 161.376 -45.913 1.00 42.86 720 LYS E CA 1
ATOM 6318 C C . LYS E 1 136 ? -60.431 160.501 -45.996 1.00 43.89 720 LYS E C 1
ATOM 6319 O O . LYS E 1 136 ? -61.540 160.964 -45.755 1.00 41.24 720 LYS E O 1
ATOM 6325 N N . GLU E 1 137 ? -60.231 159.229 -46.325 1.00 47.32 721 GLU E N 1
ATOM 6326 C CA . GLU E 1 137 ? -61.335 158.296 -46.479 1.00 49.26 721 GLU E CA 1
ATOM 6327 C C . GLU E 1 137 ? -62.025 157.997 -45.146 1.00 49.31 721 GLU E C 1
ATOM 6328 O O . GLU E 1 137 ? -63.249 157.852 -45.097 1.00 54.48 721 GLU E O 1
ATOM 6334 N N . LYS E 1 138 ? -61.247 157.904 -44.071 1.00 41.08 722 LYS E N 1
ATOM 6335 C CA . LYS E 1 138 ? -61.813 157.717 -42.739 1.00 40.24 722 LYS E CA 1
ATOM 6336 C C . LYS E 1 138 ? -62.720 158.888 -42.373 1.00 45.81 722 LYS E C 1
ATOM 6337 O O . LYS E 1 138 ? -63.803 158.695 -41.825 1.00 41.74 722 LYS E O 1
ATOM 6343 N N . LEU E 1 139 ? -62.274 160.105 -42.681 1.00 46.94 723 LEU E N 1
ATOM 6344 C CA . LEU E 1 139 ? -63.040 161.295 -42.334 1.00 38.88 723 LEU E CA 1
ATOM 6345 C C . LEU E 1 139 ? -64.260 161.453 -43.226 1.00 41.38 723 LEU E C 1
ATOM 6346 O O . LEU E 1 139 ? -65.267 161.999 -42.793 1.00 44.21 723 LEU E O 1
ATOM 6351 N N . LEU E 1 140 ? -64.175 160.959 -44.459 1.00 41.86 724 LEU E N 1
ATOM 6352 C CA . LEU E 1 140 ? -65.338 160.899 -45.337 1.00 41.92 724 LEU E CA 1
ATOM 6353 C C . LEU E 1 140 ? -66.348 159.947 -44.735 1.00 43.15 724 LEU E C 1
ATOM 6354 O O . LEU E 1 140 ? -67.554 160.112 -44.883 1.00 43.29 724 LEU E O 1
ATOM 6359 N N . ALA E 1 141 ? -65.838 158.938 -44.051 1.00 41.94 725 ALA E N 1
ATOM 6360 C CA . ALA E 1 141 ? -66.691 157.940 -43.451 1.00 41.08 725 ALA E CA 1
ATOM 6361 C C . ALA E 1 141 ? -67.398 158.509 -42.228 1.00 42.50 725 ALA E C 1
ATOM 6362 O O . ALA E 1 141 ? -68.568 158.202 -41.983 1.00 48.54 725 ALA E O 1
ATOM 6364 N N . ALA E 1 142 ? -66.694 159.341 -41.463 1.00 39.03 726 ALA E N 1
ATOM 6365 C CA . ALA E 1 142 ? -67.267 159.927 -40.250 1.00 41.36 726 ALA E CA 1
ATOM 6366 C C . ALA E 1 142 ? -68.295 160.991 -40.618 1.00 43.96 726 ALA E C 1
ATOM 6367 O O . ALA E 1 142 ? -69.397 161.029 -40.073 1.00 44.46 726 ALA E O 1
ATOM 6369 N N . HIS E 1 143 ? -67.899 161.850 -41.551 1.00 45.45 727 HIS E N 1
ATOM 6370 C CA . HIS E 1 143 ? -68.729 162.912 -42.092 1.00 44.20 727 HIS E CA 1
ATOM 6371 C C . HIS E 1 143 ? -70.051 162.361 -42.626 1.00 44.76 727 HIS E C 1
ATOM 6372 O O . HIS E 1 143 ? -71.116 162.926 -42.382 1.00 46.86 727 HIS E O 1
ATOM 6379 N N . ARG E 1 144 ? -69.973 161.247 -43.348 1.00 44.26 728 ARG E N 1
ATOM 6380 C CA . ARG E 1 144 ? -71.148 160.623 -43.947 1.00 44.05 728 ARG E CA 1
ATOM 6381 C C . ARG E 1 144 ? -72.095 160.027 -42.906 1.00 46.87 728 ARG E C 1
ATOM 6382 O O . ARG E 1 144 ? -73.268 159.788 -43.190 1.00 49.47 728 ARG E O 1
ATOM 6390 N N . GLY E 1 145 ? -71.587 159.781 -41.704 1.00 47.07 729 GLY E N 1
ATOM 6391 C CA . GLY E 1 145 ? -72.386 159.145 -40.673 1.00 45.02 729 GLY E CA 1
ATOM 6392 C C . GLY E 1 145 ? -72.852 160.082 -39.582 1.00 45.27 729 GLY E C 1
ATOM 6393 O O . GLY E 1 145 ? -73.228 159.640 -38.497 1.00 50.13 729 GLY E O 1
ATOM 6394 N N . GLY E 1 146 ? -72.827 161.380 -39.864 1.00 45.30 730 GLY E N 1
ATOM 6395 C CA . GLY E 1 146 ? -73.255 162.379 -38.904 1.00 43.54 730 GLY E CA 1
ATOM 6396 C C . GLY E 1 146 ? -72.479 162.363 -37.601 1.00 44.25 730 GLY E C 1
ATOM 6397 O O . GLY E 1 146 ? -72.980 162.783 -36.562 1.00 44.58 730 GLY E O 1
ATOM 6398 N N . ILE E 1 147 ? -71.252 161.857 -37.655 1.00 50.10 731 ILE E N 1
ATOM 6399 C CA . ILE E 1 147 ? -70.334 161.937 -36.524 1.00 48.06 731 ILE E CA 1
ATOM 6400 C C . ILE E 1 147 ? -69.883 163.394 -36.361 1.00 47.82 731 ILE E C 1
ATOM 6401 O O . ILE E 1 147 ? -69.506 164.034 -37.339 1.00 48.79 731 ILE E O 1
ATOM 6406 N N . LYS E 1 148 ? -69.934 163.928 -35.145 1.00 40.49 732 LYS E N 1
ATOM 6407 C CA . LYS E 1 148 ? -69.548 165.322 -34.950 1.00 53.06 732 LYS E CA 1
ATOM 6408 C C . LYS E 1 148 ? -68.106 165.464 -34.484 1.00 50.25 732 LYS E C 1
ATOM 6409 O O . LYS E 1 148 ? -67.359 166.310 -34.974 1.00 52.59 732 LYS E O 1
ATOM 6415 N N . THR E 1 149 ? -67.712 164.633 -33.535 1.00 53.72 733 THR E N 1
ATOM 6416 C CA . THR E 1 149 ? -66.379 164.729 -32.971 1.00 54.49 733 THR E CA 1
ATOM 6417 C C . THR E 1 149 ? -65.517 163.528 -33.379 1.00 51.24 733 THR E C 1
ATOM 6418 O O . THR E 1 149 ? -65.872 162.376 -33.120 1.00 44.48 733 THR E O 1
ATOM 6422 N N . VAL E 1 150 ? -64.401 163.818 -34.046 1.00 44.19 734 VAL E N 1
ATOM 6423 C CA . VAL E 1 150 ? -63.467 162.789 -34.480 1.00 42.17 734 VAL E CA 1
ATOM 6424 C C . VAL E 1 150 ? -62.102 163.022 -33.858 1.00 44.16 734 VAL E C 1
ATOM 6425 O O . VAL E 1 150 ? -61.515 164.093 -34.014 1.00 42.73 734 VAL E O 1
ATOM 6429 N N . LEU E 1 151 ? -61.609 162.014 -33.143 1.00 45.31 735 LEU E N 1
ATOM 6430 C CA . LEU E 1 151 ? -60.281 162.050 -32.548 1.00 42.44 735 LEU E CA 1
ATOM 6431 C C . LEU E 1 151 ? -59.320 161.420 -33.535 1.00 41.89 735 LEU E C 1
ATOM 6432 O O . LEU E 1 151 ? -59.564 160.317 -34.019 1.00 42.73 735 LEU E O 1
ATOM 6437 N N . ILE E 1 152 ? -58.238 162.127 -33.847 1.00 37.26 736 ILE E N 1
ATOM 6438 C CA . ILE E 1 152 ? -57.225 161.627 -34.764 1.00 36.64 736 ILE E CA 1
ATOM 6439 C C . ILE E 1 152 ? -55.864 161.758 -34.092 1.00 45.17 736 ILE E C 1
ATOM 6440 O O . ILE E 1 152 ? -55.739 162.490 -33.109 1.00 48.92 736 ILE E O 1
ATOM 6445 N N . PRO E 1 153 ? -54.843 161.042 -34.603 1.00 39.78 737 PRO E N 1
ATOM 6446 C CA . PRO E 1 153 ? -53.481 161.193 -34.074 1.00 39.24 737 PRO E CA 1
ATOM 6447 C C . PRO E 1 153 ? -52.902 162.577 -34.343 1.00 36.93 737 PRO E C 1
ATOM 6448 O O . PRO E 1 153 ? -53.098 163.124 -35.424 1.00 37.29 737 PRO E O 1
ATOM 6452 N N . PHE E 1 154 ? -52.186 163.118 -33.362 1.00 40.13 738 PHE E N 1
ATOM 6453 C CA . PHE E 1 154 ? -51.550 164.438 -33.458 1.00 38.75 738 PHE E CA 1
ATOM 6454 C C . PHE E 1 154 ? -50.656 164.591 -34.692 1.00 39.06 738 PHE E C 1
ATOM 6455 O O . PHE E 1 154 ? -50.482 165.684 -35.211 1.00 40.55 738 PHE E O 1
ATOM 6463 N N . GLU E 1 155 ? -50.097 163.483 -35.163 1.00 45.78 739 GLU E N 1
ATOM 6464 C CA . GLU E 1 155 ? -49.181 163.501 -36.297 1.00 43.52 739 GLU E CA 1
ATOM 6465 C C . GLU E 1 155 ? -49.880 163.406 -37.650 1.00 41.77 739 GLU E C 1
ATOM 6466 O O . GLU E 1 155 ? -49.268 163.607 -38.693 1.00 40.90 739 GLU E O 1
ATOM 6472 N N . ASN E 1 156 ? -51.171 163.104 -37.636 1.00 45.59 740 ASN E N 1
ATOM 6473 C CA . ASN E 1 156 ? -51.953 163.181 -38.866 1.00 48.05 740 ASN E CA 1
ATOM 6474 C C . ASN E 1 156 ? -52.454 164.596 -39.156 1.00 46.14 740 ASN E C 1
ATOM 6475 O O . ASN E 1 156 ? -53.138 164.816 -40.152 1.00 43.60 740 ASN E O 1
ATOM 6480 N N . LYS E 1 157 ? -52.089 165.543 -38.291 1.00 47.92 741 LYS E N 1
ATOM 6481 C CA . LYS E 1 157 ? -52.548 166.926 -38.394 1.00 42.74 741 LYS E CA 1
ATOM 6482 C C . LYS E 1 157 ? -52.151 167.566 -39.708 1.00 42.12 741 LYS E C 1
ATOM 6483 O O . LYS E 1 157 ? -52.852 168.425 -40.228 1.00 58.49 741 LYS E O 1
ATOM 6489 N N . ARG E 1 158 ? -51.019 167.145 -40.244 1.00 42.02 742 ARG E N 1
ATOM 6490 C CA . ARG E 1 158 ? -50.527 167.695 -41.497 1.00 51.87 742 ARG E CA 1
ATOM 6491 C C . ARG E 1 158 ? -51.342 167.195 -42.681 1.00 53.23 742 ARG E C 1
ATOM 6492 O O . ARG E 1 158 ? -51.320 167.797 -43.753 1.00 57.35 742 ARG E O 1
ATOM 6500 N N . ASP E 1 159 ? -52.065 166.095 -42.477 1.00 50.26 743 ASP E N 1
ATOM 6501 C CA . ASP E 1 159 ? -52.834 165.455 -43.545 1.00 50.53 743 ASP E CA 1
ATOM 6502 C C . ASP E 1 159 ? -54.256 166.014 -43.655 1.00 49.08 743 ASP E C 1
ATOM 6503 O O . ASP E 1 159 ? -55.024 165.637 -44.541 1.00 44.32 743 ASP E O 1
ATOM 6508 N N . LEU E 1 160 ? -54.589 166.923 -42.745 1.00 50.20 744 LEU E N 1
ATOM 6509 C CA . LEU E 1 160 ? -55.872 167.609 -42.748 1.00 49.12 744 LEU E CA 1
ATOM 6510 C C . LEU E 1 160 ? -56.016 168.524 -43.958 1.00 47.09 744 LEU E C 1
ATOM 6511 O O . LEU E 1 160 ? -57.127 168.810 -44.395 1.00 48.63 744 LEU E O 1
ATOM 6516 N N . GLU E 1 161 ? -54.894 168.975 -44.507 1.00 47.44 745 GLU E N 1
ATOM 6517 C CA . GLU E 1 161 ? -54.924 169.965 -45.582 1.00 62.45 745 GLU E CA 1
ATOM 6518 C C . GLU E 1 161 ? -55.561 169.461 -46.875 1.00 66.03 745 GLU E C 1
ATOM 6519 O O . GLU E 1 161 ? -56.069 170.249 -47.673 1.00 67.33 745 GLU E O 1
ATOM 6525 N N . GLU E 1 162 ? -55.536 168.149 -47.078 1.00 68.45 746 GLU E N 1
ATOM 6526 C CA . GLU E 1 162 ? -56.106 167.558 -48.283 1.00 74.18 746 GLU E CA 1
ATOM 6527 C C . GLU E 1 162 ? -57.585 167.197 -48.116 1.00 75.30 746 GLU E C 1
ATOM 6528 O O . GLU E 1 162 ? -58.204 166.649 -49.025 1.00 80.71 746 GLU E O 1
ATOM 6534 N N . ILE E 1 163 ? -58.146 167.496 -46.952 1.00 69.97 747 ILE E N 1
ATOM 6535 C CA . ILE E 1 163 ? -59.550 167.206 -46.694 1.00 69.31 747 ILE E CA 1
ATOM 6536 C C . ILE E 1 163 ? -60.324 168.524 -46.745 1.00 69.10 747 ILE E C 1
ATOM 6537 O O . ILE E 1 163 ? -59.947 169.487 -46.078 1.00 66.69 747 ILE E O 1
ATOM 6542 N N . PRO E 1 164 ? -61.401 168.572 -47.556 1.00 70.00 748 PRO E N 1
ATOM 6543 C CA . PRO E 1 164 ? -62.139 169.804 -47.879 1.00 71.26 748 PRO E CA 1
ATOM 6544 C C . PRO E 1 164 ? -62.578 170.645 -46.673 1.00 71.57 748 PRO E C 1
ATOM 6545 O O . PRO E 1 164 ? -62.527 170.183 -45.530 1.00 70.45 748 PRO E O 1
ATOM 6549 N N . ASP E 1 165 ? -63.004 171.877 -46.942 1.00 73.17 749 ASP E N 1
ATOM 6550 C CA . ASP E 1 165 ? -63.322 172.832 -45.886 1.00 63.84 749 ASP E CA 1
ATOM 6551 C C . ASP E 1 165 ? -64.506 172.403 -45.054 1.00 70.75 749 ASP E C 1
ATOM 6552 O O . ASP E 1 165 ? -64.513 172.592 -43.840 1.00 71.85 749 ASP E O 1
ATOM 6557 N N . ASN E 1 166 ? -65.514 171.843 -45.717 1.00 75.62 750 ASN E N 1
ATOM 6558 C CA . ASN E 1 166 ? -66.777 171.506 -45.060 1.00 77.72 750 ASN E CA 1
ATOM 6559 C C . ASN E 1 166 ? -66.653 170.366 -44.059 1.00 71.35 750 ASN E C 1
ATOM 6560 O O . ASN E 1 166 ? -67.246 170.408 -42.982 1.00 67.02 750 ASN E O 1
ATOM 6565 N N . VAL E 1 167 ? -65.883 169.350 -44.431 1.00 71.35 751 VAL E N 1
ATOM 6566 C CA . VAL E 1 167 ? -65.506 168.283 -43.519 1.00 71.43 751 VAL E CA 1
ATOM 6567 C C . VAL E 1 167 ? -64.954 168.892 -42.234 1.00 76.29 751 VAL E C 1
ATOM 6568 O O . VAL E 1 167 ? -65.409 168.575 -41.136 1.00 77.90 751 VAL E O 1
ATOM 6572 N N . ILE E 1 168 ? -63.986 169.791 -42.392 1.00 78.40 752 ILE E N 1
ATOM 6573 C CA . ILE E 1 168 ? -63.351 170.484 -41.273 1.00 80.69 752 ILE E CA 1
ATOM 6574 C C . ILE E 1 168 ? -64.304 171.469 -40.583 1.00 86.48 752 ILE E C 1
ATOM 6575 O O . ILE E 1 168 ? -64.182 171.737 -39.387 1.00 85.91 752 ILE E O 1
ATOM 6580 N N . ALA E 1 169 ? -65.254 172.003 -41.344 1.00 92.70 753 ALA E N 1
ATOM 6581 C CA . ALA E 1 169 ? -66.270 172.898 -40.793 1.00 94.84 753 ALA E CA 1
ATOM 6582 C C . ALA E 1 169 ? -67.320 172.106 -40.024 1.00 91.55 753 ALA E C 1
ATOM 6583 O O . ALA E 1 169 ? -67.862 172.584 -39.029 1.00 96.47 753 ALA E O 1
ATOM 6585 N N . ASP E 1 170 ? -67.603 170.895 -40.494 1.00 81.60 754 ASP E N 1
ATOM 6586 C CA . ASP E 1 170 ? -68.629 170.063 -39.880 1.00 75.38 754 ASP E CA 1
ATOM 6587 C C . ASP E 1 170 ? -68.091 169.263 -38.698 1.00 59.89 754 ASP E C 1
ATOM 6588 O O . ASP E 1 170 ? -68.694 169.248 -37.626 1.00 64.43 754 ASP E O 1
ATOM 6593 N N . LEU E 1 171 ? -66.950 168.612 -38.890 1.00 57.04 755 LEU E N 1
ATOM 6594 C CA . LEU E 1 171 ? -66.371 167.773 -37.846 1.00 56.88 755 LEU E CA 1
ATOM 6595 C C . LEU E 1 171 ? -65.646 168.576 -36.770 1.00 57.71 755 LEU E C 1
ATOM 6596 O O . LEU E 1 171 ? -64.999 169.576 -37.065 1.00 63.06 755 LEU E O 1
ATOM 6601 N N . ASP E 1 172 ? -65.758 168.137 -35.520 1.00 55.90 756 ASP E N 1
ATOM 6602 C CA . ASP E 1 172 ? -64.931 168.688 -34.454 1.00 57.26 756 ASP E CA 1
ATOM 6603 C C . ASP E 1 172 ? -63.738 167.758 -34.234 1.00 54.12 756 ASP E C 1
ATOM 6604 O O . ASP E 1 172 ? -63.823 166.768 -33.507 1.00 46.82 756 ASP E O 1
ATOM 6609 N N . ILE E 1 173 ? -62.626 168.091 -34.876 1.00 53.34 757 ILE E N 1
ATOM 6610 C CA . ILE E 1 173 ? -61.459 167.229 -34.881 1.00 51.28 757 ILE E CA 1
ATOM 6611 C C . ILE E 1 173 ? -60.517 167.568 -33.739 1.00 51.65 757 ILE E C 1
ATOM 6612 O O . ILE E 1 173 ? -60.091 168.712 -33.601 1.00 55.72 757 ILE E O 1
ATOM 6617 N N . HIS E 1 174 ? -60.217 166.575 -32.906 1.00 48.37 758 HIS E N 1
ATOM 6618 C CA . HIS E 1 174 ? -59.267 166.747 -31.814 1.00 47.67 758 HIS E CA 1
ATOM 6619 C C . HIS E 1 174 ? -58.073 165.847 -32.055 1.00 50.83 758 HIS E C 1
ATOM 6620 O O . HIS E 1 174 ? -58.169 164.633 -31.873 1.00 52.71 758 HIS E O 1
ATOM 6627 N N . PRO E 1 175 ? -56.946 166.430 -32.488 1.00 50.45 759 PRO E N 1
ATOM 6628 C CA . PRO E 1 175 ? -55.690 165.681 -32.573 1.00 49.19 759 PRO E CA 1
ATOM 6629 C C . PRO E 1 175 ? -55.242 165.242 -31.186 1.00 46.37 759 PRO E C 1
ATOM 6630 O O . PRO E 1 175 ? -55.291 166.047 -30.259 1.00 46.18 759 PRO E O 1
ATOM 6634 N N . VAL E 1 176 ? -54.830 163.989 -31.037 1.00 41.82 760 VAL E N 1
ATOM 6635 C CA . VAL E 1 176 ? -54.427 163.491 -29.728 1.00 43.35 760 VAL E CA 1
ATOM 6636 C C . VAL E 1 176 ? -53.036 162.876 -29.744 1.00 38.23 760 VAL E C 1
ATOM 6637 O O . VAL E 1 176 ? -52.573 162.363 -30.760 1.00 37.59 760 VAL E O 1
ATOM 6641 N N . LYS E 1 177 ? -52.378 162.945 -28.596 1.00 39.15 761 LYS E N 1
ATOM 6642 C CA . LYS E 1 177 ? -51.037 162.419 -28.449 1.00 41.11 761 LYS E CA 1
ATOM 6643 C C . LYS E 1 177 ? -51.016 161.154 -27.602 1.00 45.35 761 LYS E C 1
ATOM 6644 O O . LYS E 1 177 ? -50.243 160.232 -27.869 1.00 45.97 761 LYS E O 1
ATOM 6650 N N . ARG E 1 178 ? -51.843 161.114 -26.563 1.00 46.08 762 ARG E N 1
ATOM 6651 C CA . ARG E 1 178 ? -51.831 159.968 -25.655 1.00 44.29 762 ARG E CA 1
ATOM 6652 C C . ARG E 1 178 ? -53.221 159.429 -25.326 1.00 42.75 762 ARG E C 1
ATOM 6653 O O . ARG E 1 178 ? -54.221 160.140 -25.442 1.00 39.70 762 ARG E O 1
ATOM 6661 N N . ILE E 1 179 ? -53.258 158.163 -24.916 1.00 35.35 763 ILE E N 1
ATOM 6662 C CA . ILE E 1 179 ? -54.505 157.460 -24.656 1.00 36.81 763 ILE E CA 1
ATOM 6663 C C . ILE E 1 179 ? -55.310 158.083 -23.511 1.00 39.05 763 ILE E C 1
ATOM 6664 O O . ILE E 1 179 ? -56.529 157.986 -23.478 1.00 36.26 763 ILE E O 1
ATOM 6669 N N . GLU E 1 180 ? -54.626 158.742 -22.588 1.00 39.20 764 GLU E N 1
ATOM 6670 C CA . GLU E 1 180 ? -55.295 159.386 -21.466 1.00 38.09 764 GLU E CA 1
ATOM 6671 C C . GLU E 1 180 ? -56.194 160.521 -21.955 1.00 33.56 764 GLU E C 1
ATOM 6672 O O . GLU E 1 180 ? -57.213 160.839 -21.348 1.00 31.49 764 GLU E O 1
ATOM 6678 N N . GLU E 1 181 ? -55.800 161.121 -23.071 1.00 36.54 765 GLU E N 1
ATOM 6679 C CA . GLU E 1 181 ? -56.529 162.229 -23.663 1.00 37.68 765 GLU E CA 1
ATOM 6680 C C . GLU E 1 181 ? -57.749 161.700 -24.384 1.00 30.08 765 GLU E C 1
ATOM 6681 O O . GLU E 1 181 ? -58.828 162.269 -24.292 1.00 28.79 765 GLU E O 1
ATOM 6687 N N . VAL E 1 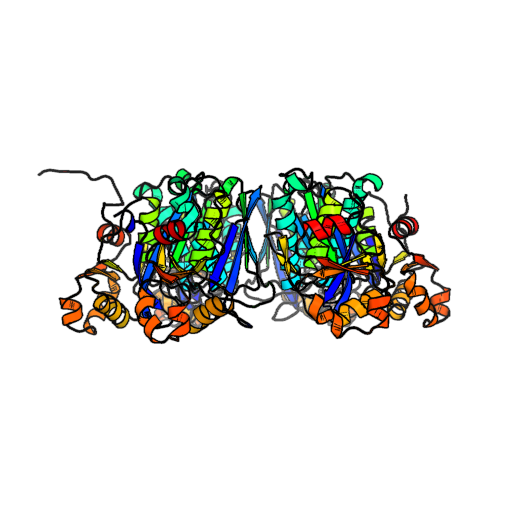182 ? -57.546 160.605 -25.106 1.00 32.53 766 VAL E N 1
ATOM 6688 C CA . VAL E 1 182 ? -58.600 159.908 -25.823 1.00 30.67 766 VAL E CA 1
ATOM 6689 C C . VAL E 1 182 ? -59.740 159.577 -24.875 1.00 36.33 766 VAL E C 1
ATOM 6690 O O . VAL E 1 182 ? -60.906 159.898 -25.140 1.00 35.47 766 VAL E O 1
ATOM 6694 N N . LEU E 1 183 ? -59.388 158.952 -23.759 1.00 34.44 767 LEU E N 1
ATOM 6695 C CA . LEU E 1 183 ? -60.372 158.510 -22.787 1.00 34.07 767 LEU E CA 1
ATOM 6696 C C . LEU E 1 183 ? -61.149 159.686 -22.198 1.00 33.84 767 LEU E C 1
ATOM 6697 O O . LEU E 1 183 ? -62.363 159.614 -22.034 1.00 32.58 767 LEU E O 1
ATOM 6702 N N . THR E 1 184 ? -60.444 160.764 -21.880 1.00 37.40 768 THR E N 1
ATOM 6703 C CA . THR E 1 184 ? -61.086 161.932 -21.297 1.00 39.48 768 THR E CA 1
ATOM 6704 C C . THR E 1 184 ? -62.022 162.569 -22.312 1.00 37.49 768 THR E C 1
ATOM 6705 O O . THR E 1 184 ? -63.101 163.043 -21.967 1.00 39.57 768 THR E O 1
ATOM 6709 N N . LEU E 1 185 ? -61.618 162.540 -23.575 1.00 36.25 769 LEU E N 1
ATOM 6710 C CA . LEU E 1 185 ? -62.449 163.055 -24.654 1.00 36.95 769 LEU E CA 1
ATOM 6711 C C . LEU E 1 185 ? -63.615 162.131 -25.045 1.00 37.88 769 LEU E C 1
ATOM 6712 O O . LEU E 1 185 ? -64.682 162.605 -25.436 1.00 35.46 769 LEU E O 1
ATOM 6717 N N . ALA E 1 186 ? -63.416 160.819 -24.934 1.00 35.26 770 ALA E N 1
ATOM 6718 C CA . ALA E 1 186 ? -64.399 159.856 -25.438 1.00 35.20 770 ALA E CA 1
ATOM 6719 C C . ALA E 1 186 ? -65.449 159.391 -24.431 1.00 32.49 770 ALA E C 1
ATOM 6720 O O . ALA E 1 186 ? -66.535 158.991 -24.820 1.00 34.04 770 ALA E O 1
ATOM 6722 N N . LEU E 1 187 ? -65.121 159.423 -23.146 1.00 35.71 771 LEU E N 1
ATOM 6723 C CA . LEU E 1 187 ? -65.994 158.845 -22.132 1.00 34.13 771 LEU E CA 1
ATOM 6724 C C . LEU E 1 187 ? -66.783 159.905 -21.362 1.00 40.30 771 LEU E C 1
ATOM 6725 O O . LEU E 1 187 ? -66.387 161.066 -21.314 1.00 44.84 771 LEU E O 1
ATOM 6730 N N . GLN E 1 188 ? -67.910 159.500 -20.779 1.00 41.29 772 GLN E N 1
ATOM 6731 C CA . GLN E 1 188 ? -68.801 160.414 -20.062 1.00 39.75 772 GLN E CA 1
ATOM 6732 C C . GLN E 1 188 ? -68.175 160.945 -18.771 1.00 43.29 772 GLN E C 1
ATOM 6733 O O . GLN E 1 188 ? -68.174 162.144 -18.533 1.00 45.92 772 GLN E O 1
ATOM 6739 N N . ASN E 1 189 ? -67.635 160.053 -17.948 1.00 47.60 773 ASN E N 1
ATOM 6740 C CA . ASN E 1 189 ? -66.930 160.450 -16.732 1.00 47.68 773 ASN E CA 1
ATOM 6741 C C . ASN E 1 189 ? -65.414 160.397 -16.914 1.00 46.99 773 ASN E C 1
ATOM 6742 O O . ASN E 1 189 ? -64.913 159.665 -17.765 1.00 41.86 773 ASN E O 1
ATOM 6747 N N . GLU E 1 190 ? -64.686 161.184 -16.127 1.00 49.16 774 GLU E N 1
ATOM 6748 C CA . GLU E 1 190 ? -63.226 161.163 -16.178 1.00 41.63 774 GLU E CA 1
ATOM 6749 C C . GLU E 1 190 ? -62.752 159.820 -15.653 1.00 36.44 774 GLU E C 1
ATOM 6750 O O . GLU E 1 190 ? -62.990 159.493 -14.494 1.00 37.10 774 GLU E O 1
ATOM 6756 N N . PRO E 1 191 ? -62.093 159.028 -16.516 1.00 38.32 775 PRO E N 1
ATOM 6757 C CA . PRO E 1 191 ? -61.644 157.677 -16.159 1.00 36.31 775 PRO E CA 1
ATOM 6758 C C . PRO E 1 191 ? -60.455 157.624 -15.202 1.00 36.32 775 PRO E C 1
ATOM 6759 O O . PRO E 1 191 ? -60.551 156.955 -14.176 1.00 34.06 775 PRO E O 1
ATOM 6763 N N . SER E 1 192 ? -59.365 158.317 -15.530 1.00 47.93 776 SER E N 1
ATOM 6764 C CA . SER E 1 192 ? -58.147 158.303 -14.711 1.00 50.61 776 SER E CA 1
ATOM 6765 C C . SER E 1 192 ? -58.157 159.380 -13.617 1.00 48.15 776 SER E C 1
ATOM 6766 O O . SER E 1 192 ? -58.186 160.574 -13.914 1.00 46.63 776 SER E O 1
ATOM 6769 N N . GLY E 1 193 ? -58.155 158.951 -12.356 1.00 49.40 777 GLY E N 1
ATOM 6770 C CA . GLY E 1 193 ? -57.919 159.851 -11.236 1.00 52.18 777 GLY E CA 1
ATOM 6771 C C . GLY E 1 193 ? -59.084 160.520 -10.519 1.00 54.19 777 GLY E C 1
ATOM 6772 O O . GLY E 1 193 ? -60.038 160.995 -11.140 1.00 52.70 777 GLY E O 1
ATOM 6773 N N . MET E 1 194 ? -58.979 160.575 -9.193 1.00 55.61 778 MET E N 1
ATOM 6774 C CA . MET E 1 194 ? -59.925 161.313 -8.362 1.00 58.07 778 MET E CA 1
ATOM 6775 C C . MET E 1 194 ? -59.845 162.810 -8.643 1.00 58.68 778 MET E C 1
ATOM 6776 O O . MET E 1 194 ? -58.760 163.382 -8.708 1.00 60.55 778 MET E O 1
ATOM 6781 N N . GLN E 1 195 ? -61.008 163.435 -8.802 1.00 58.96 779 GLN E N 1
ATOM 6782 C CA . GLN E 1 195 ? -61.102 164.868 -9.036 1.00 47.02 779 GLN E CA 1
ATOM 6783 C C . GLN E 1 195 ? -60.801 165.642 -7.770 1.00 43.02 779 GLN E C 1
ATOM 6784 O O . GLN E 1 195 ? -61.451 165.459 -6.743 1.00 44.49 779 GLN E O 1
ATOM 6790 N N . VAL E 1 196 ? -59.805 166.510 -7.855 1.00 41.96 780 VAL E N 1
ATOM 6791 C CA . VAL E 1 196 ? -59.492 167.425 -6.776 1.00 39.30 780 VAL E CA 1
ATOM 6792 C C . VAL E 1 196 ? -60.065 168.790 -7.143 1.00 38.10 780 VAL E C 1
ATOM 6793 O O . VAL E 1 196 ? -59.836 169.273 -8.247 1.00 39.85 780 VAL E O 1
ATOM 6797 N N . VAL E 1 197 ? -60.819 169.410 -6.240 1.00 35.06 781 VAL E N 1
ATOM 6798 C CA . VAL E 1 197 ? -61.317 170.756 -6.504 1.00 31.34 781 VAL E CA 1
ATOM 6799 C C . VAL E 1 197 ? -60.508 171.801 -5.731 1.00 26.80 781 VAL E C 1
ATOM 6800 O O . VAL E 1 197 ? -60.375 171.717 -4.520 1.00 30.19 781 VAL E O 1
ATOM 6804 N N . THR E 1 198 ? -59.943 172.774 -6.435 1.00 28.78 782 THR E N 1
ATOM 6805 C CA . THR E 1 198 ? -59.170 173.821 -5.761 1.00 28.10 782 THR E CA 1
ATOM 6806 C C . THR E 1 198 ? -59.710 175.220 -6.015 1.00 29.45 782 THR E C 1
ATOM 6807 O O . THR E 1 198 ? -60.393 175.474 -7.002 1.00 31.38 782 THR E O 1
ATOM 6811 N N . ALA E 1 199 ? -59.394 176.135 -5.115 1.00 27.33 783 ALA E N 1
ATOM 6812 C CA . ALA E 1 199 ? -59.758 177.517 -5.331 1.00 27.53 783 ALA E CA 1
ATOM 6813 C C . ALA E 1 199 ? -58.561 178.440 -5.105 1.00 28.41 783 ALA E C 1
ATOM 6814 O O . ALA E 1 199 ? -57.697 178.162 -4.269 1.00 24.16 783 ALA E O 1
ATOM 6816 N N . LYS E 1 200 ? -58.518 179.530 -5.873 1.00 27.56 784 LYS E N 1
ATOM 6817 C CA . LYS E 1 200 ? -57.439 180.508 -5.779 1.00 27.65 784 LYS E CA 1
ATOM 6818 C C . LYS E 1 200 ? -57.596 181.396 -4.547 1.00 26.88 784 LYS E C 1
ATOM 6819 O O . LYS E 1 200 ? -56.670 182.090 -4.144 1.00 28.44 784 LYS E O 1
ATOM 6826 N N . VAL F 1 11 ? -81.729 120.651 -24.218 1.00 46.82 595 VAL F N 1
ATOM 6827 C CA . VAL F 1 11 ? -81.661 121.108 -25.603 1.00 41.51 595 VAL F CA 1
ATOM 6828 C C . VAL F 1 11 ? -82.734 122.153 -25.936 1.00 39.74 595 VAL F C 1
ATOM 6829 O O . VAL F 1 11 ? -83.908 122.004 -25.579 1.00 44.00 595 VAL F O 1
ATOM 6833 N N . GLY F 1 12 ? -82.302 123.221 -26.602 1.00 34.12 596 GLY F N 1
ATOM 6834 C CA . GLY F 1 12 ? -83.190 124.238 -27.128 1.00 27.67 596 GLY F CA 1
ATOM 6835 C C . GLY F 1 12 ? -83.249 124.046 -28.625 1.00 24.85 596 GLY F C 1
ATOM 6836 O O . GLY F 1 12 ? -82.333 123.490 -29.222 1.00 26.74 596 GLY F O 1
ATOM 6837 N N . GLN F 1 13 ? -84.327 124.503 -29.239 1.00 26.28 597 GLN F N 1
ATOM 6838 C CA . GLN F 1 13 ? -84.602 124.142 -30.611 1.00 24.81 597 GLN F CA 1
ATOM 6839 C C . GLN F 1 13 ? -85.347 125.282 -31.277 1.00 29.84 597 GLN F C 1
ATOM 6840 O O . GLN F 1 13 ? -86.426 125.675 -30.822 1.00 31.97 597 GLN F O 1
ATOM 6846 N N . VAL F 1 14 ? -84.758 125.835 -32.337 1.00 31.85 598 VAL F N 1
ATOM 6847 C CA . VAL F 1 14 ? -85.351 126.970 -33.052 1.00 32.31 598 VAL F CA 1
ATOM 6848 C C . VAL F 1 14 ? -85.143 126.833 -34.549 1.00 29.62 598 VAL F C 1
ATOM 6849 O O . VAL F 1 14 ? -84.058 126.492 -34.999 1.00 30.77 598 VAL F O 1
ATOM 6853 N N . THR F 1 15 ? -86.190 127.110 -35.317 1.00 30.30 599 THR F N 1
ATOM 6854 C CA . THR F 1 15 ? -86.075 127.137 -36.766 1.00 29.96 599 THR F CA 1
ATOM 6855 C C . THR F 1 15 ? -85.508 128.489 -37.184 1.00 29.70 599 THR F C 1
ATOM 6856 O O . THR F 1 15 ? -86.054 129.531 -36.840 1.00 30.97 599 THR F O 1
ATOM 6860 N N . GLY F 1 16 ? -84.394 128.473 -37.904 1.00 27.70 600 GLY F N 1
ATOM 6861 C CA . GLY F 1 16 ? -83.818 129.705 -38.396 1.00 25.45 600 GLY F CA 1
ATOM 6862 C C . GLY F 1 16 ? -83.826 129.726 -39.905 1.00 26.43 600 GLY F C 1
ATOM 6863 O O . GLY F 1 16 ? -84.100 128.713 -40.532 1.00 33.01 600 GLY F O 1
ATOM 6864 N N . LEU F 1 17 ? -83.548 130.880 -40.490 1.00 24.76 601 LEU F N 1
ATOM 6865 C CA . LEU F 1 17 ? -83.306 130.954 -41.919 1.00 23.80 601 LEU F CA 1
ATOM 6866 C C . LEU F 1 17 ? -81.916 131.555 -42.110 1.00 23.02 601 LEU F C 1
ATOM 6867 O O . LEU F 1 17 ? -81.648 132.656 -41.657 1.00 27.82 601 LEU F O 1
ATOM 6872 N N . ALA F 1 18 ? -81.030 130.803 -42.751 1.00 26.57 602 ALA F N 1
ATOM 6873 C CA . ALA F 1 18 ? -79.633 131.184 -42.910 1.00 25.40 602 ALA F CA 1
ATOM 6874 C C . ALA F 1 18 ? -79.044 130.505 -44.141 1.00 27.62 602 ALA F C 1
ATOM 6875 O O . ALA F 1 18 ? -79.543 129.476 -44.589 1.00 37.52 602 ALA F O 1
ATOM 6877 N N . TRP F 1 19 ? -77.971 131.068 -44.677 1.00 29.56 603 TRP F N 1
ATOM 6878 C CA . TRP F 1 19 ? -77.405 130.581 -45.929 1.00 27.47 603 TRP F CA 1
ATOM 6879 C C . TRP F 1 19 ? -76.832 129.177 -45.818 1.00 26.08 603 TRP F C 1
ATOM 6880 O O . TRP F 1 19 ? -76.088 128.868 -44.890 1.00 23.12 603 TRP F O 1
ATOM 6891 N N . THR F 1 20 ? -77.201 128.333 -46.776 1.00 25.07 604 THR F N 1
ATOM 6892 C CA . THR F 1 20 ? -76.640 126.998 -46.894 1.00 23.37 604 THR F CA 1
ATOM 6893 C C . THR F 1 20 ? -76.064 126.826 -48.290 1.00 24.88 604 THR F C 1
ATOM 6894 O O . THR F 1 20 ? -76.488 127.481 -49.238 1.00 25.74 604 THR F O 1
ATOM 6898 N N . GLU F 1 21 ? -75.085 125.944 -48.415 1.00 26.43 605 GLU F N 1
ATOM 6899 C CA . GLU F 1 21 ? -74.482 125.687 -49.714 1.00 37.13 605 GLU F CA 1
ATOM 6900 C C . GLU F 1 21 ? -75.415 124.910 -50.644 1.00 45.04 605 GLU F C 1
ATOM 6901 O O . GLU F 1 21 ? -75.525 125.226 -51.831 1.00 48.35 605 GLU F O 1
ATOM 6907 N N . VAL F 1 22 ? -76.090 123.904 -50.092 1.00 44.32 606 VAL F N 1
ATOM 6908 C CA . VAL F 1 22 ? -76.996 123.050 -50.861 1.00 40.99 606 VAL F CA 1
ATOM 6909 C C . VAL F 1 22 ? -78.380 122.955 -50.222 1.00 31.99 606 VAL F C 1
ATOM 6910 O O . VAL F 1 22 ? -78.526 123.071 -49.009 1.00 29.44 606 VAL F O 1
ATOM 6914 N N . GLY F 1 23 ? -79.395 122.736 -51.045 1.00 34.92 607 GLY F N 1
ATOM 6915 C CA . GLY F 1 23 ? -80.755 122.674 -50.547 1.00 42.10 607 GLY F CA 1
ATOM 6916 C C . GLY F 1 23 ? -81.273 124.013 -50.040 1.00 47.57 607 GLY F C 1
ATOM 6917 O O . GLY F 1 23 ? -80.754 125.072 -50.405 1.00 52.63 607 GLY F O 1
ATOM 6918 N N . GLY F 1 24 ? -82.294 123.964 -49.188 1.00 42.13 608 GLY F N 1
ATOM 6919 C CA . GLY F 1 24 ? -82.929 125.164 -48.678 1.00 35.31 608 GLY F CA 1
ATOM 6920 C C . GLY F 1 24 ? -82.243 125.827 -47.498 1.00 33.20 608 GLY F C 1
ATOM 6921 O O . GLY F 1 24 ? -81.434 125.229 -46.803 1.00 33.67 608 GLY F O 1
ATOM 6922 N N . ASP F 1 25 ? -82.599 127.083 -47.266 1.00 39.80 609 ASP F N 1
ATOM 6923 C CA . ASP F 1 25 ? -82.004 127.879 -46.204 1.00 36.20 609 ASP F CA 1
ATOM 6924 C C . ASP F 1 25 ? -82.745 127.730 -44.876 1.00 36.00 609 ASP F C 1
ATOM 6925 O O . ASP F 1 25 ? -82.447 128.449 -43.934 1.00 39.30 609 ASP F O 1
ATOM 6930 N N . LEU F 1 26 ? -83.713 126.815 -44.804 1.00 37.40 610 LEU F N 1
ATOM 6931 C CA . LEU F 1 26 ? -84.426 126.540 -43.549 1.00 36.77 610 LEU F CA 1
ATOM 6932 C C . LEU F 1 26 ? -83.660 125.533 -42.700 1.00 38.29 610 LEU F C 1
ATOM 6933 O O . LEU F 1 26 ? -83.397 124.413 -43.133 1.00 41.24 610 LEU F O 1
ATOM 6938 N N . LEU F 1 27 ? -83.331 125.938 -41.478 1.00 35.17 611 LEU F N 1
ATOM 6939 C CA . LEU F 1 27 ? -82.452 125.172 -40.616 1.00 30.29 611 LEU F CA 1
ATOM 6940 C C . LEU F 1 27 ? -82.969 125.082 -39.196 1.00 27.31 611 LEU F C 1
ATOM 6941 O O . LEU F 1 27 ? -83.597 126.001 -38.696 1.00 28.58 611 LEU F O 1
ATOM 6946 N N . THR F 1 28 ? -82.690 123.961 -38.545 1.00 33.88 612 THR F N 1
ATOM 6947 C CA . THR F 1 28 ? -83.023 123.798 -37.140 1.00 33.66 612 THR F CA 1
ATOM 6948 C C . THR F 1 28 ? -81.783 124.058 -36.302 1.00 32.03 612 THR F C 1
ATOM 6949 O O . THR F 1 28 ? -80.843 123.266 -36.309 1.00 30.04 612 THR F O 1
ATOM 6953 N N . ILE F 1 29 ? -81.784 125.185 -35.597 1.00 29.10 613 ILE F N 1
ATOM 6954 C CA . ILE F 1 29 ? -80.683 125.533 -34.713 1.00 32.24 613 ILE F CA 1
ATOM 6955 C C . ILE F 1 29 ? -80.901 124.817 -33.382 1.00 29.49 613 ILE F C 1
ATOM 6956 O O . ILE F 1 29 ? -81.907 125.041 -32.707 1.00 29.37 613 ILE F O 1
ATOM 6961 N N . GLU F 1 30 ? -79.962 123.940 -33.027 1.00 28.87 614 GLU F N 1
ATOM 6962 C CA . GLU F 1 30 ? -80.052 123.159 -31.797 1.00 26.36 614 GLU F CA 1
ATOM 6963 C C . GLU F 1 30 ? -78.997 123.600 -30.817 1.00 21.66 614 GLU F C 1
ATOM 6964 O O . GLU F 1 30 ? -77.887 123.901 -31.215 1.00 25.44 614 GLU F O 1
ATOM 6970 N N . THR F 1 31 ? -79.348 123.634 -29.536 1.00 25.61 615 THR F N 1
ATOM 6971 C CA . THR F 1 31 ? -78.412 124.018 -28.492 1.00 28.33 615 THR F CA 1
ATOM 6972 C C . THR F 1 31 ? -78.646 123.222 -27.227 1.00 28.12 615 THR F C 1
ATOM 6973 O O . THR F 1 31 ? -79.730 123.249 -26.670 1.00 31.29 615 THR F O 1
ATOM 6977 N N . ALA F 1 32 ? -77.611 122.540 -26.755 1.00 30.33 616 ALA F N 1
ATOM 6978 C CA . ALA F 1 32 ? -77.701 121.807 -25.502 1.00 31.44 616 ALA F CA 1
ATOM 6979 C C . ALA F 1 32 ? -76.880 122.507 -24.435 1.00 26.14 616 ALA F C 1
ATOM 6980 O O . ALA F 1 32 ? -75.851 123.093 -24.728 1.00 26.37 616 ALA F O 1
ATOM 6982 N N . CYS F 1 33 ? -77.356 122.451 -23.199 1.00 26.15 617 CYS F N 1
ATOM 6983 C CA . CYS F 1 33 ? -76.664 123.056 -22.076 1.00 27.16 617 CYS F CA 1
ATOM 6984 C C . CYS F 1 33 ? -76.585 122.043 -20.944 1.00 28.71 617 CYS F C 1
ATOM 6985 O O . CYS F 1 33 ? -77.430 122.011 -20.056 1.00 35.18 617 CYS F O 1
ATOM 6988 N N . VAL F 1 34 ? -75.544 121.225 -20.991 1.00 28.69 618 VAL F N 1
ATOM 6989 C CA . VAL F 1 34 ? -75.440 120.043 -20.150 1.00 37.30 618 VAL F CA 1
ATOM 6990 C C . VAL F 1 34 ? -74.522 120.289 -18.955 1.00 38.25 618 VAL F C 1
ATOM 6991 O O . VAL F 1 34 ? -73.851 121.322 -18.898 1.00 34.48 618 VAL F O 1
ATOM 6995 N N . PRO F 1 35 ? -74.511 119.357 -17.979 1.00 41.87 619 PRO F N 1
ATOM 6996 C CA . PRO F 1 35 ? -73.505 119.466 -16.917 1.00 42.52 619 PRO F CA 1
ATOM 6997 C C . PRO F 1 35 ? -72.094 119.561 -17.504 1.00 43.69 619 PRO F C 1
ATOM 6998 O O . PRO F 1 35 ? -71.719 118.756 -18.373 1.00 39.09 619 PRO F O 1
ATOM 7002 N N . GLY F 1 36 ? -71.326 120.547 -17.045 1.00 40.00 620 GLY F N 1
ATOM 7003 C CA . GLY F 1 36 ? -69.993 120.764 -17.572 1.00 36.05 620 GLY F CA 1
ATOM 7004 C C . GLY F 1 36 ? -69.245 121.824 -16.789 1.00 35.30 620 GLY F C 1
ATOM 7005 O O . GLY F 1 36 ? -69.508 122.049 -15.604 1.00 36.40 620 GLY F O 1
ATOM 7006 N N . LYS F 1 37 ? -68.333 122.513 -17.465 1.00 36.42 621 LYS F N 1
ATOM 7007 C CA . LYS F 1 37 ? -67.499 123.494 -16.784 1.00 40.85 621 LYS F CA 1
ATOM 7008 C C . LYS F 1 37 ? -67.149 124.702 -17.634 1.00 41.49 621 LYS F C 1
ATOM 7009 O O . LYS F 1 37 ? -66.103 125.304 -17.455 1.00 50.88 621 LYS F O 1
ATOM 7015 N N . GLY F 1 38 ? -68.027 125.069 -18.552 1.00 27.44 622 GLY F N 1
ATOM 7016 C CA . GLY F 1 38 ? -67.848 126.300 -19.293 1.00 26.01 622 GLY F CA 1
ATOM 7017 C C . GLY F 1 38 ? -67.175 126.104 -20.623 1.00 30.73 622 GLY F C 1
ATOM 7018 O O . GLY F 1 38 ? -66.388 126.943 -21.048 1.00 32.14 622 GLY F O 1
ATOM 7019 N N . LYS F 1 39 ? -67.484 124.992 -21.277 1.00 31.36 623 LYS F N 1
ATOM 7020 C CA . LYS F 1 39 ? -66.993 124.729 -22.623 1.00 32.61 623 LYS F CA 1
ATOM 7021 C C . LYS F 1 39 ? -68.087 124.958 -23.667 1.00 31.11 623 LYS F C 1
ATOM 7022 O O . LYS F 1 39 ? -69.243 124.598 -23.462 1.00 34.63 623 LYS F O 1
ATOM 7028 N N . LEU F 1 40 ? -67.706 125.575 -24.779 1.00 27.20 624 LEU F N 1
ATOM 7029 C CA . LEU F 1 40 ? -68.606 125.775 -25.903 1.00 30.39 624 LEU F CA 1
ATOM 7030 C C . LEU F 1 40 ? -68.136 124.912 -27.065 1.00 30.09 624 LEU F C 1
ATOM 7031 O O . LEU F 1 40 ? -66.957 124.908 -27.414 1.00 33.92 624 LEU F O 1
ATOM 7036 N N . THR F 1 41 ? -69.057 124.162 -27.646 1.00 22.97 625 THR F N 1
ATOM 7037 C CA . THR F 1 41 ? -68.742 123.339 -28.790 1.00 21.20 625 THR F CA 1
ATOM 7038 C C . THR F 1 41 ? -69.688 123.793 -29.859 1.00 20.74 625 THR F C 1
ATOM 7039 O O . THR F 1 41 ? -70.833 124.071 -29.568 1.00 23.52 625 THR F O 1
ATOM 7043 N N . TYR F 1 42 ? -69.220 123.885 -31.094 1.00 22.35 626 TYR F N 1
ATOM 7044 C CA . TYR F 1 42 ? -70.134 124.175 -32.183 1.00 21.84 626 TYR F CA 1
ATOM 7045 C C . TYR F 1 42 ? -69.841 123.365 -33.429 1.00 24.74 626 TYR F C 1
ATOM 7046 O O . TYR F 1 42 ? -68.696 123.278 -33.863 1.00 26.59 626 TYR F O 1
ATOM 7055 N N . THR F 1 43 ? -70.898 122.767 -33.980 1.00 21.78 627 THR F N 1
ATOM 7056 C CA . THR F 1 43 ? -70.787 121.804 -35.069 1.00 20.71 627 THR F CA 1
ATOM 7057 C C . THR F 1 43 ? -71.900 122.000 -36.098 1.00 21.99 627 THR F C 1
ATOM 7058 O O . THR F 1 43 ? -72.925 122.620 -35.810 1.00 21.79 627 THR F O 1
ATOM 7062 N N . GLY F 1 44 ? -71.682 121.485 -37.305 1.00 21.70 628 GLY F N 1
ATOM 7063 C CA . GLY F 1 44 ? -72.692 121.513 -38.351 1.00 22.39 628 GLY F CA 1
ATOM 7064 C C . GLY F 1 44 ? -72.199 121.983 -39.714 1.00 24.63 628 GLY F C 1
ATOM 7065 O O . GLY F 1 44 ? -72.958 122.600 -40.461 1.00 25.53 628 GLY F O 1
ATOM 7066 N N . SER F 1 45 ? -70.945 121.674 -40.049 1.00 20.98 629 SER F N 1
ATOM 7067 C CA . SER F 1 45 ? -70.309 122.183 -41.264 1.00 20.09 629 SER F CA 1
ATOM 7068 C C . SER F 1 45 ? -70.421 123.702 -41.350 1.00 23.98 629 SER F C 1
ATOM 7069 O O . SER F 1 45 ? -70.790 124.262 -42.387 1.00 24.14 629 SER F O 1
ATOM 7072 N N . LEU F 1 46 ? -70.090 124.356 -40.239 1.00 26.21 630 LEU F N 1
ATOM 7073 C CA . LEU F 1 46 ? -70.200 125.806 -40.104 1.00 25.72 630 LEU F CA 1
ATOM 7074 C C . LEU F 1 46 ? -68.971 126.546 -40.647 1.00 27.00 630 LEU F C 1
ATOM 7075 O O . LEU F 1 46 ? -67.832 126.179 -40.354 1.00 22.19 630 LEU F O 1
ATOM 7080 N N . GLY F 1 47 ? -69.212 127.593 -41.432 1.00 28.47 631 GLY F N 1
ATOM 7081 C CA . GLY F 1 47 ? -68.153 128.498 -41.844 1.00 24.99 631 GLY F CA 1
ATOM 7082 C C . GLY F 1 47 ? -67.842 129.442 -40.704 1.00 21.24 631 GLY F C 1
ATOM 7083 O O . GLY F 1 47 ? -68.573 129.472 -39.720 1.00 22.30 631 GLY F O 1
ATOM 7084 N N . GLU F 1 48 ? -66.772 130.220 -40.836 1.00 24.23 632 GLU F N 1
ATOM 7085 C CA . GLU F 1 48 ? -66.252 131.021 -39.720 1.00 23.65 632 GLU F CA 1
ATOM 7086 C C . GLU F 1 48 ? -67.182 132.138 -39.240 1.00 20.97 632 GLU F C 1
ATOM 7087 O O . GLU F 1 48 ? -67.272 132.404 -38.047 1.00 20.35 632 GLU F O 1
ATOM 7093 N N . VAL F 1 49 ? -67.869 132.787 -40.172 1.00 22.77 633 VAL F N 1
ATOM 7094 C CA . VAL F 1 49 ? -68.813 133.844 -39.823 1.00 20.89 633 VAL F CA 1
ATOM 7095 C C . VAL F 1 49 ? -69.988 133.300 -39.010 1.00 19.69 633 VAL F C 1
ATOM 7096 O O . VAL F 1 49 ? -70.409 133.928 -38.042 1.00 21.56 633 VAL F O 1
ATOM 7100 N N . MET F 1 50 ? -70.507 132.133 -39.395 1.00 17.55 634 MET F N 1
ATOM 7101 C CA . MET F 1 50 ? -71.522 131.457 -38.592 1.00 18.80 634 MET F CA 1
ATOM 7102 C C . MET F 1 50 ? -71.012 131.061 -37.210 1.00 19.16 634 MET F C 1
ATOM 7103 O O . MET F 1 50 ? -71.703 131.263 -36.222 1.00 20.88 634 MET F O 1
ATOM 7108 N N . GLN F 1 51 ? -69.811 130.490 -37.144 1.00 21.83 635 GLN F N 1
ATOM 7109 C CA . GLN F 1 51 ? -69.174 130.187 -35.864 1.00 18.49 635 GLN F CA 1
ATOM 7110 C C . GLN F 1 51 ? -69.115 131.424 -34.961 1.00 23.98 635 GLN F C 1
ATOM 7111 O O . GLN F 1 51 ? -69.480 131.353 -33.792 1.00 26.76 635 GLN F O 1
ATOM 7117 N N . GLU F 1 52 ? -68.670 132.554 -35.512 1.00 16.94 636 GLU F N 1
ATOM 7118 C CA . GLU F 1 52 ? -68.543 133.795 -34.742 1.00 19.86 636 GLU F CA 1
ATOM 7119 C C . GLU F 1 52 ? -69.883 134.360 -34.263 1.00 21.38 636 GLU F C 1
ATOM 7120 O O . GLU F 1 52 ? -69.944 135.036 -33.234 1.00 24.13 636 GLU F O 1
ATOM 7126 N N . SER F 1 53 ? -70.951 134.076 -35.003 1.00 20.47 637 SER F N 1
ATOM 7127 C CA . SER F 1 53 ? -72.285 134.483 -34.588 1.00 19.64 637 SER F CA 1
ATOM 7128 C C . SER F 1 53 ? -72.760 133.679 -33.368 1.00 23.41 637 SER F C 1
ATOM 7129 O O . SER F 1 53 ? -73.539 134.172 -32.555 1.00 24.76 637 SER F O 1
ATOM 7132 N N . ILE F 1 54 ? -72.267 132.451 -33.239 1.00 25.41 638 ILE F N 1
ATOM 7133 C CA . ILE F 1 54 ? -72.599 131.591 -32.112 1.00 24.09 638 ILE F CA 1
ATOM 7134 C C . ILE F 1 54 ? -72.004 132.200 -30.853 1.00 21.69 638 ILE F C 1
ATOM 7135 O O . ILE F 1 54 ? -72.647 132.288 -29.811 1.00 24.06 638 ILE F O 1
ATOM 7140 N N . GLN F 1 55 ? -70.756 132.620 -30.964 1.00 22.24 639 GLN F N 1
ATOM 7141 C CA . GLN F 1 55 ? -70.079 133.285 -29.864 1.00 25.17 639 GLN F CA 1
ATOM 7142 C C . GLN F 1 55 ? -70.800 134.574 -29.465 1.00 23.04 639 GLN F C 1
ATOM 7143 O O . GLN F 1 55 ? -71.045 134.807 -28.287 1.00 22.61 639 GLN F O 1
ATOM 7149 N N . ALA F 1 56 ? -71.146 135.397 -30.448 1.00 18.18 640 ALA F N 1
ATOM 7150 C CA . ALA F 1 56 ? -71.843 136.647 -30.178 1.00 24.14 640 ALA F CA 1
ATOM 7151 C C . ALA F 1 56 ? -73.195 136.393 -29.504 1.00 26.32 640 ALA F C 1
ATOM 7152 O O . ALA F 1 56 ? -73.546 137.071 -28.539 1.00 26.39 640 ALA F O 1
ATOM 7154 N N . ALA F 1 57 ? -73.928 135.396 -30.008 1.00 28.36 641 ALA F N 1
ATOM 7155 C CA . ALA F 1 57 ? -75.211 134.974 -29.441 1.00 26.14 641 ALA F CA 1
ATOM 7156 C C . ALA F 1 57 ? -75.096 134.538 -27.979 1.00 26.02 641 ALA F C 1
ATOM 7157 O O . ALA F 1 57 ? -75.908 134.933 -27.148 1.00 29.66 641 ALA F O 1
ATOM 7159 N N . LEU F 1 58 ? -74.086 133.729 -27.676 1.00 26.40 642 LEU F N 1
ATOM 7160 C CA . LEU F 1 58 ? -73.823 133.275 -26.311 1.00 27.37 642 LEU F CA 1
ATOM 7161 C C . LEU F 1 58 ? -73.484 134.429 -25.374 1.00 26.14 642 LEU F C 1
ATOM 7162 O O . LEU F 1 58 ? -73.908 134.439 -24.224 1.00 27.48 642 LEU F O 1
ATOM 7167 N N . THR F 1 59 ? -72.713 135.395 -25.868 1.00 25.23 643 THR F N 1
ATOM 7168 C CA . THR F 1 59 ? -72.353 136.576 -25.084 1.00 27.78 643 THR F CA 1
ATOM 7169 C C . THR F 1 59 ? -73.573 137.436 -24.722 1.00 21.42 643 THR F C 1
ATOM 7170 O O . THR F 1 59 ? -73.668 137.966 -23.614 1.00 23.27 643 THR F O 1
ATOM 7174 N N . VAL F 1 60 ? -74.513 137.549 -25.650 1.00 22.71 644 VAL F N 1
ATOM 7175 C CA . VAL F 1 60 ? -75.760 138.254 -25.381 1.00 26.30 644 VAL F CA 1
ATOM 7176 C C . VAL F 1 60 ? -76.527 137.656 -24.196 1.00 26.48 644 VAL F C 1
ATOM 7177 O O . VAL F 1 60 ? -77.036 138.374 -23.337 1.00 27.48 644 VAL F O 1
ATOM 7181 N N . VAL F 1 61 ? -76.597 136.336 -24.150 1.00 26.73 645 VAL F N 1
ATOM 7182 C CA . VAL F 1 61 ? -77.286 135.651 -23.070 1.00 25.14 645 VAL F CA 1
ATOM 7183 C C . VAL F 1 61 ? -76.538 135.865 -21.766 1.00 23.24 645 VAL F C 1
ATOM 7184 O O . VAL F 1 61 ? -77.127 136.233 -20.765 1.00 24.39 645 VAL F O 1
ATOM 7188 N N . ARG F 1 62 ? -75.229 135.643 -21.795 1.00 31.85 646 ARG F N 1
ATOM 7189 C CA . ARG F 1 62 ? -74.365 135.821 -20.620 1.00 32.54 646 ARG F CA 1
ATOM 7190 C C . ARG F 1 62 ? -74.479 137.219 -20.021 1.00 31.13 646 ARG F C 1
ATOM 7191 O O . ARG F 1 62 ? -74.504 137.389 -18.798 1.00 30.06 646 ARG F O 1
ATOM 7199 N N . ALA F 1 63 ? -74.552 138.213 -20.898 1.00 24.41 647 ALA F N 1
ATOM 7200 C CA . ALA F 1 63 ? -74.686 139.600 -20.475 1.00 28.23 647 ALA F CA 1
ATOM 7201 C C . ALA F 1 63 ? -76.072 139.971 -19.900 1.00 32.31 647 ALA F C 1
ATOM 7202 O O . ALA F 1 63 ? -76.174 140.876 -19.073 1.00 32.50 647 ALA F O 1
ATOM 7204 N N . ARG F 1 64 ? -77.118 139.251 -20.312 1.00 33.93 648 ARG F N 1
ATOM 7205 C CA . ARG F 1 64 ? -78.495 139.502 -19.860 1.00 34.57 648 ARG F CA 1
ATOM 7206 C C . ARG F 1 64 ? -79.075 138.417 -18.951 1.00 33.76 648 ARG F C 1
ATOM 7207 O O . ARG F 1 64 ? -80.285 138.372 -18.718 1.00 34.27 648 ARG F O 1
ATOM 7215 N N . ALA F 1 65 ? -78.212 137.551 -18.438 1.00 35.26 649 ALA F N 1
ATOM 7216 C CA . ALA F 1 65 ? -78.648 136.350 -17.733 1.00 35.15 649 ALA F CA 1
ATOM 7217 C C . ALA F 1 65 ? -79.635 136.582 -16.593 1.00 38.09 649 ALA F C 1
ATOM 7218 O O . ALA F 1 65 ? -80.561 135.800 -16.419 1.00 44.25 649 ALA F O 1
ATOM 7220 N N . GLU F 1 66 ? -79.449 137.653 -15.829 1.00 41.99 650 GLU F N 1
ATOM 7221 C CA . GLU F 1 66 ? -80.325 137.938 -14.690 1.00 43.57 650 GLU F CA 1
ATOM 7222 C C . GLU F 1 66 ? -81.716 138.385 -15.111 1.00 45.09 650 GLU F C 1
ATOM 7223 O O . GLU F 1 66 ? -82.717 137.963 -14.532 1.00 50.05 650 GLU F O 1
ATOM 7229 N N . LYS F 1 67 ? -81.774 139.249 -16.115 1.00 48.45 651 LYS F N 1
ATOM 7230 C CA . LYS F 1 67 ? -83.049 139.745 -16.605 1.00 54.43 651 LYS F CA 1
ATOM 7231 C C . LYS F 1 67 ? -83.752 138.643 -17.389 1.00 50.15 651 LYS F C 1
ATOM 7232 O O . LYS F 1 67 ? -84.976 138.622 -17.481 1.00 53.18 651 LYS F O 1
ATOM 7238 N N . LEU F 1 68 ? -82.975 137.716 -17.939 1.00 43.02 652 LEU F N 1
ATOM 7239 C CA . LEU F 1 68 ? -83.551 136.583 -18.651 1.00 38.94 652 LEU F CA 1
ATOM 7240 C C . LEU F 1 68 ? -84.080 135.495 -17.700 1.00 40.88 652 LEU F C 1
ATOM 7241 O O . LEU F 1 68 ? -84.900 134.660 -18.094 1.00 44.91 652 LEU F O 1
ATOM 7246 N N . GLY F 1 69 ? -83.622 135.516 -16.450 1.00 35.01 653 GLY F N 1
ATOM 7247 C CA . GLY F 1 69 ? -84.052 134.537 -15.464 1.00 37.05 653 GLY F CA 1
ATOM 7248 C C . GLY F 1 69 ? -83.067 133.389 -15.340 1.00 37.25 653 GLY F C 1
ATOM 7249 O O . GLY F 1 69 ? -83.430 132.252 -15.012 1.00 37.18 653 GLY F O 1
ATOM 7250 N N . ILE F 1 70 ? -81.806 133.701 -15.614 1.00 37.61 654 ILE F N 1
ATOM 7251 C CA . ILE F 1 70 ? -80.744 132.710 -15.620 1.00 35.15 654 ILE F CA 1
ATOM 7252 C C . ILE F 1 70 ? -79.708 133.113 -14.591 1.00 32.13 654 ILE F C 1
ATOM 7253 O O . ILE F 1 70 ? -79.500 134.292 -14.355 1.00 34.14 654 ILE F O 1
ATOM 7258 N N . ASN F 1 71 ? -79.088 132.128 -13.954 1.00 38.36 655 ASN F N 1
ATOM 7259 C CA . ASN F 1 71 ? -78.011 132.376 -13.011 1.00 40.47 655 ASN F CA 1
ATOM 7260 C C . ASN F 1 71 ? -76.811 132.962 -13.749 1.00 42.88 655 ASN F C 1
ATOM 7261 O O . ASN F 1 71 ? -76.386 132.411 -14.764 1.00 40.32 655 ASN F O 1
ATOM 7266 N N . PRO F 1 72 ? -76.270 134.089 -13.254 1.00 41.52 656 PRO F N 1
ATOM 7267 C CA . PRO F 1 72 ? -75.137 134.742 -13.914 1.00 38.94 656 PRO F CA 1
ATOM 7268 C C . PRO F 1 72 ? -73.940 133.814 -13.991 1.00 37.18 656 PRO F C 1
ATOM 7269 O O . PRO F 1 72 ? -73.126 133.956 -14.903 1.00 37.42 656 PRO F O 1
ATOM 7273 N N . ASP F 1 73 ? -73.842 132.881 -13.045 1.00 39.20 657 ASP F N 1
ATOM 7274 C CA . ASP F 1 73 ? -72.710 131.960 -12.977 1.00 40.30 657 ASP F CA 1
ATOM 7275 C C . ASP F 1 73 ? -73.066 130.594 -13.541 1.00 37.28 657 ASP F C 1
ATOM 7276 O O . ASP F 1 73 ? -72.506 129.593 -13.117 1.00 43.47 657 ASP F O 1
ATOM 7281 N N . PHE F 1 74 ? -73.996 130.547 -14.485 1.00 32.43 658 PHE F N 1
ATOM 7282 C CA . PHE F 1 74 ? -74.416 129.277 -15.059 1.00 32.69 658 PHE F CA 1
ATOM 7283 C C . PHE F 1 74 ? -73.282 128.627 -15.835 1.00 30.37 658 PHE F C 1
ATOM 7284 O O . PHE F 1 74 ? -73.145 127.407 -15.848 1.00 35.91 658 PHE F O 1
ATOM 7292 N N . TYR F 1 75 ? -72.464 129.454 -16.472 1.00 31.97 659 TYR F N 1
ATOM 7293 C CA . TYR F 1 75 ? -71.395 128.973 -17.336 1.00 33.32 659 TYR F CA 1
ATOM 7294 C C . TYR F 1 75 ? -70.320 128.181 -16.582 1.00 36.18 659 TYR F C 1
ATOM 7295 O O . TYR F 1 75 ? -69.690 127.298 -17.151 1.00 42.66 659 TYR F O 1
ATOM 7304 N N . GLU F 1 76 ? -70.121 128.489 -15.304 1.00 31.63 660 GLU F N 1
ATOM 7305 C CA . GLU F 1 76 ? -69.176 127.744 -14.481 1.00 34.42 660 GLU F CA 1
ATOM 7306 C C . GLU F 1 76 ? -69.529 126.261 -14.444 1.00 37.12 660 GLU F C 1
ATOM 7307 O O . GLU F 1 76 ? -68.664 125.405 -14.305 1.00 39.91 660 GLU F O 1
ATOM 7313 N N . LYS F 1 77 ? -70.812 125.957 -14.558 1.00 40.54 661 LYS F N 1
ATOM 7314 C CA . LYS F 1 77 ? -71.265 124.597 -14.326 1.00 52.66 661 LYS F CA 1
ATOM 7315 C C . LYS F 1 77 ? -72.123 124.080 -15.469 1.00 46.92 661 LYS F C 1
ATOM 7316 O O . LYS F 1 77 ? -73.005 123.247 -15.271 1.00 46.53 661 LYS F O 1
ATOM 7322 N N . ARG F 1 78 ? -71.847 124.570 -16.670 1.00 42.68 662 ARG F N 1
ATOM 7323 C CA . ARG F 1 78 ? -72.561 124.111 -17.848 1.00 37.51 662 ARG F CA 1
ATOM 7324 C C . ARG F 1 78 ? -71.634 124.122 -19.051 1.00 34.29 662 ARG F C 1
ATOM 7325 O O . ARG F 1 78 ? -70.828 125.037 -19.208 1.00 34.53 662 ARG F O 1
ATOM 7333 N N . ASP F 1 79 ? -71.748 123.102 -19.894 1.00 28.29 663 ASP F N 1
ATOM 7334 C CA . ASP F 1 79 ? -71.125 123.134 -21.206 1.00 26.32 663 ASP F CA 1
ATOM 7335 C C . ASP F 1 79 ? -72.218 123.404 -22.215 1.00 25.08 663 ASP F C 1
ATOM 7336 O O . ASP F 1 79 ? -73.349 122.950 -22.039 1.00 28.59 663 ASP F O 1
ATOM 7341 N N . ILE F 1 80 ? -71.880 124.136 -23.270 1.00 24.80 664 ILE F N 1
ATOM 7342 C CA . ILE F 1 80 ? -72.832 124.466 -24.319 1.00 27.61 664 ILE F CA 1
ATOM 7343 C C . ILE F 1 80 ? -72.406 123.848 -25.650 1.00 29.54 664 ILE F C 1
ATOM 7344 O O . ILE F 1 80 ? -71.296 124.077 -26.120 1.00 30.72 664 ILE F O 1
ATOM 7349 N N . HIS F 1 81 ? -73.286 123.066 -26.262 1.00 20.48 665 HIS F N 1
ATOM 7350 C CA . HIS F 1 81 ? -73.041 122.607 -27.618 1.00 20.13 665 HIS F CA 1
ATOM 7351 C C . HIS F 1 81 ? -74.086 123.229 -28.530 1.00 23.96 665 HIS F C 1
ATOM 7352 O O . HIS F 1 81 ? -75.283 123.127 -28.275 1.00 27.54 665 HIS F O 1
ATOM 7359 N N . VAL F 1 82 ? -73.618 123.895 -29.580 1.00 23.53 666 VAL F N 1
ATOM 7360 C CA . VAL F 1 82 ? -74.494 124.412 -30.612 1.00 22.81 666 VAL F CA 1
ATOM 7361 C C . VAL F 1 82 ? -74.296 123.592 -31.873 1.00 21.00 666 VAL F C 1
ATOM 7362 O O . VAL F 1 82 ? -73.186 123.439 -32.360 1.00 20.25 666 VAL F O 1
ATOM 7366 N N . HIS F 1 83 ? -75.395 123.038 -32.375 1.00 27.34 667 HIS F N 1
ATOM 7367 C CA . HIS F 1 83 ? -75.371 122.162 -33.540 1.00 22.35 667 HIS F CA 1
ATOM 7368 C C . HIS F 1 83 ? -76.438 122.610 -34.534 1.00 24.64 667 HIS F C 1
ATOM 7369 O O . HIS F 1 83 ? -77.573 122.897 -34.152 1.00 24.19 667 HIS F O 1
ATOM 7376 N N . VAL F 1 84 ? -76.066 122.697 -35.807 1.00 22.71 668 VAL F N 1
ATOM 7377 C CA . VAL F 1 84 ? -77.013 123.087 -36.838 1.00 24.31 668 VAL F CA 1
ATOM 7378 C C . VAL F 1 84 ? -77.098 122.038 -37.946 1.00 22.22 668 VAL F C 1
ATOM 7379 O O . VAL F 1 84 ? -76.311 122.059 -38.888 1.00 21.48 668 VAL F O 1
ATOM 7383 N N . PRO F 1 85 ? -78.056 121.108 -37.824 1.00 22.28 669 PRO F N 1
ATOM 7384 C CA . PRO F 1 85 ? -78.370 120.146 -38.885 1.00 26.63 669 PRO F CA 1
ATOM 7385 C C . PRO F 1 85 ? -78.800 120.863 -40.170 1.00 27.25 669 PRO F C 1
ATOM 7386 O O . PRO F 1 85 ? -79.239 122.004 -40.072 1.00 33.71 669 PRO F O 1
ATOM 7390 N N . GLU F 1 86 ? -78.689 120.234 -41.341 1.00 26.09 670 GLU F N 1
ATOM 7391 C CA . GLU F 1 86 ? -78.158 118.890 -41.493 1.00 22.62 670 GLU F CA 1
ATOM 7392 C C . GLU F 1 86 ? -76.619 118.922 -41.417 1.00 21.55 670 GLU F C 1
ATOM 7393 O O . GLU F 1 86 ? -75.960 119.781 -42.001 1.00 26.60 670 GLU F O 1
ATOM 7399 N N . GLY F 1 87 ? -76.056 117.986 -40.671 1.00 22.12 671 GLY F N 1
ATOM 7400 C CA . GLY F 1 87 ? -74.653 118.044 -40.313 1.00 22.10 671 GLY F CA 1
ATOM 7401 C C . GLY F 1 87 ? -73.621 118.139 -41.422 1.00 21.97 671 GLY F C 1
ATOM 7402 O O . GLY F 1 87 ? -72.508 118.579 -41.179 1.00 21.38 671 GLY F O 1
ATOM 7403 N N . ALA F 1 88 ? -73.978 117.711 -42.627 1.00 22.64 672 ALA F N 1
ATOM 7404 C CA . ALA F 1 88 ? -73.032 117.654 -43.736 1.00 20.56 672 ALA F CA 1
ATOM 7405 C C . ALA F 1 88 ? -73.226 118.826 -44.698 1.00 22.81 672 ALA F C 1
ATOM 7406 O O . ALA F 1 88 ? -72.459 119.008 -45.647 1.00 23.88 672 ALA F O 1
ATOM 7408 N N . THR F 1 89 ? -74.261 119.620 -44.449 1.00 21.90 673 THR F N 1
ATOM 7409 C CA . THR F 1 89 ? -74.569 120.741 -45.320 1.00 21.99 673 THR F CA 1
ATOM 7410 C C . THR F 1 89 ? -73.738 121.949 -44.916 1.00 20.54 673 THR F C 1
ATOM 7411 O O . THR F 1 89 ? -73.883 122.470 -43.814 1.00 21.88 673 THR F O 1
ATOM 7415 N N . PRO F 1 90 ? -72.842 122.385 -45.808 1.00 24.38 674 PRO F N 1
ATOM 7416 C CA . PRO F 1 90 ? -72.039 123.567 -45.502 1.00 25.81 674 PRO F CA 1
ATOM 7417 C C . PRO F 1 90 ? -72.939 124.795 -45.374 1.00 26.22 674 PRO F C 1
ATOM 7418 O O . PRO F 1 90 ? -73.825 125.020 -46.199 1.00 25.63 674 PRO F O 1
ATOM 7422 N N . LYS F 1 91 ? -72.721 125.565 -44.318 1.00 27.00 675 LYS F N 1
ATOM 7423 C CA . LYS F 1 91 ? -73.504 126.765 -44.072 1.00 24.52 675 LYS F CA 1
ATOM 7424 C C . LYS F 1 91 ? -72.641 127.869 -43.456 1.00 27.73 675 LYS F C 1
ATOM 7425 O O . LYS F 1 91 ? -71.620 127.611 -42.815 1.00 23.62 675 LYS F O 1
ATOM 7431 N N . ASP F 1 92 ? -73.052 129.110 -43.665 1.00 28.60 676 ASP F N 1
ATOM 7432 C CA . ASP F 1 92 ? -72.254 130.227 -43.211 1.00 24.41 676 ASP F CA 1
ATOM 7433 C C . ASP F 1 92 ? -73.110 131.487 -43.125 1.00 24.21 676 ASP F C 1
ATOM 7434 O O . ASP F 1 92 ? -74.284 131.477 -43.526 1.00 23.18 676 ASP F O 1
ATOM 7439 N N . GLY F 1 93 ? -72.522 132.563 -42.600 1.00 24.99 677 GLY F N 1
ATOM 7440 C CA . GLY F 1 93 ? -73.227 133.822 -42.447 1.00 26.24 677 GLY F CA 1
ATOM 7441 C C . GLY F 1 93 ? -73.762 134.060 -41.046 1.00 26.71 677 GLY F C 1
ATOM 7442 O O . GLY F 1 93 ? -73.783 133.150 -40.219 1.00 25.30 677 GLY F O 1
ATOM 7443 N N . PRO F 1 94 ? -74.210 135.298 -40.776 1.00 25.56 678 PRO F N 1
ATOM 7444 C CA . PRO F 1 94 ? -74.647 135.737 -39.446 1.00 28.47 678 PRO F CA 1
ATOM 7445 C C . PRO F 1 94 ? -76.156 135.633 -39.209 1.00 25.76 678 PRO F C 1
ATOM 7446 O O . PRO F 1 94 ? -76.611 136.029 -38.137 1.00 28.90 678 PRO F O 1
ATOM 7450 N N . ALA F 1 95 ? -76.904 135.112 -40.181 1.00 26.07 679 ALA F N 1
ATOM 7451 C CA . ALA F 1 95 ? -78.374 135.185 -40.180 1.00 21.93 679 ALA F CA 1
ATOM 7452 C C . ALA F 1 95 ? -79.066 134.264 -39.173 1.00 23.70 679 ALA F C 1
ATOM 7453 O O . ALA F 1 95 ? -80.244 134.419 -38.891 1.00 22.88 679 ALA F O 1
ATOM 7455 N N . ALA F 1 96 ? -78.333 133.308 -38.623 1.00 26.91 680 ALA F N 1
ATOM 7456 C CA . ALA F 1 96 ? -78.917 132.409 -37.642 1.00 29.19 680 ALA F CA 1
ATOM 7457 C C . ALA F 1 96 ? -78.726 132.942 -36.229 1.00 30.29 680 ALA F C 1
ATOM 7458 O O . ALA F 1 96 ? -79.064 132.253 -35.265 1.00 28.53 680 ALA F O 1
ATOM 7460 N N . GLY F 1 97 ? -78.197 134.164 -36.117 1.00 23.74 681 GLY F N 1
ATOM 7461 C CA . GLY F 1 97 ? -77.810 134.742 -34.842 1.00 17.42 681 GLY F CA 1
ATOM 7462 C C . GLY F 1 97 ? -78.917 134.826 -33.815 1.00 18.45 681 GLY F C 1
ATOM 7463 O O . GLY F 1 97 ? -78.732 134.445 -32.661 1.00 20.93 681 GLY F O 1
ATOM 7464 N N . ILE F 1 98 ? -80.073 135.336 -34.225 1.00 23.25 682 ILE F N 1
ATOM 7465 C CA . ILE F 1 98 ? -81.189 135.491 -33.294 1.00 24.27 682 ILE F CA 1
ATOM 7466 C C . ILE F 1 98 ? -81.818 134.136 -32.903 1.00 22.18 682 ILE F C 1
ATOM 7467 O O . ILE F 1 98 ? -82.218 133.935 -31.752 1.00 22.89 682 ILE F O 1
ATOM 7472 N N . ALA F 1 99 ? -81.876 133.212 -33.859 1.00 18.97 683 ALA F N 1
ATOM 7473 C CA . ALA F 1 99 ? -82.221 131.820 -33.575 1.00 22.34 683 ALA F CA 1
ATOM 7474 C C . ALA F 1 99 ? -81.308 131.186 -32.522 1.00 23.61 683 ALA F C 1
ATOM 7475 O O . ALA F 1 99 ? -81.782 130.512 -31.613 1.00 25.87 683 ALA F O 1
ATOM 7477 N N . MET F 1 100 ? -79.999 131.398 -32.659 1.00 24.75 684 MET F N 1
ATOM 7478 C CA . MET F 1 100 ? -79.013 130.888 -31.701 1.00 24.28 684 MET F CA 1
ATOM 7479 C C . MET F 1 100 ? -79.232 131.465 -30.305 1.00 22.10 684 MET F C 1
ATOM 7480 O O . MET F 1 100 ? -79.249 130.736 -29.317 1.00 23.34 684 MET F O 1
ATOM 7485 N N . CYS F 1 101 ? -79.406 132.778 -30.230 1.00 25.28 685 CYS F N 1
ATOM 7486 C CA . CYS F 1 101 ? -79.738 133.434 -28.967 1.00 24.91 685 CYS F CA 1
ATOM 7487 C C . CYS F 1 101 ? -81.031 132.877 -28.356 1.00 21.22 685 CYS F C 1
ATOM 7488 O O . CYS F 1 101 ? -81.086 132.574 -27.168 1.00 24.58 685 CYS F O 1
ATOM 7491 N N . THR F 1 102 ? -82.058 132.723 -29.183 1.00 18.80 686 THR F N 1
ATOM 7492 C CA . THR F 1 102 ? -83.336 132.188 -28.716 1.00 21.61 686 THR F CA 1
ATOM 7493 C C . THR F 1 102 ? -83.202 130.759 -28.205 1.00 24.03 686 THR F C 1
ATOM 7494 O O . THR F 1 102 ? -83.727 130.420 -27.146 1.00 24.98 686 THR F O 1
ATOM 7498 N N . ALA F 1 103 ? -82.471 129.936 -28.953 1.00 26.70 687 ALA F N 1
ATOM 7499 C CA . ALA F 1 103 ? -82.251 128.540 -28.591 1.00 25.30 687 ALA F CA 1
ATOM 7500 C C . ALA F 1 103 ? -81.503 128.409 -27.264 1.00 25.40 687 ALA F C 1
ATOM 7501 O O . ALA F 1 103 ? -81.786 127.512 -26.466 1.00 26.51 687 ALA F O 1
ATOM 7503 N N . LEU F 1 104 ? -80.560 129.320 -27.031 1.00 24.78 688 LEU F N 1
ATOM 7504 C CA . LEU F 1 104 ? -79.779 129.351 -25.795 1.00 26.00 688 LEU F CA 1
ATOM 7505 C C . LEU F 1 104 ? -80.584 129.849 -24.590 1.00 27.57 688 LEU F C 1
ATOM 7506 O O . LEU F 1 104 ? -80.379 129.389 -23.471 1.00 30.68 688 LEU F O 1
ATOM 7511 N N . VAL F 1 105 ? -81.480 130.804 -24.808 1.00 26.36 689 VAL F N 1
ATOM 7512 C CA . VAL F 1 105 ? -82.369 131.245 -23.739 1.00 26.17 689 VAL F CA 1
ATOM 7513 C C . VAL F 1 105 ? -83.382 130.138 -23.384 1.00 28.12 689 VAL F C 1
ATOM 7514 O O . VAL F 1 105 ? -83.594 129.825 -22.216 1.00 28.82 689 VAL F O 1
ATOM 7518 N N . SER F 1 106 ? -83.988 129.536 -24.404 1.00 25.76 690 SER F N 1
ATOM 7519 C CA . SER F 1 106 ? -84.831 128.354 -24.224 1.00 28.00 690 SER F CA 1
ATOM 7520 C C . SER F 1 106 ? -84.142 127.221 -23.448 1.00 27.83 690 SER F C 1
ATOM 7521 O O . SER F 1 106 ? -84.719 126.635 -22.534 1.00 28.43 690 SER F O 1
ATOM 7524 N N . CYS F 1 107 ? -82.903 126.916 -23.812 1.00 24.98 691 CYS F N 1
ATOM 7525 C CA . CYS F 1 107 ? -82.186 125.821 -23.177 1.00 26.27 691 CYS F CA 1
ATOM 7526 C C . CYS F 1 107 ? -81.971 126.036 -21.680 1.00 27.16 691 CYS F C 1
ATOM 7527 O O . CYS F 1 107 ? -82.207 125.144 -20.868 1.00 29.73 691 CYS F O 1
ATOM 7530 N N . LEU F 1 108 ? -81.527 127.232 -21.326 1.00 28.35 692 LEU F N 1
ATOM 7531 C CA . LEU F 1 108 ? -81.134 127.539 -19.958 1.00 29.42 692 LEU F CA 1
ATOM 7532 C C . LEU F 1 108 ? -82.311 127.916 -19.064 1.00 35.96 692 LEU F C 1
ATOM 7533 O O . LEU F 1 108 ? -82.142 128.054 -17.855 1.00 39.37 692 LEU F O 1
ATOM 7538 N N . THR F 1 109 ? -83.493 128.098 -19.650 1.00 35.90 693 THR F N 1
ATOM 7539 C CA . THR F 1 109 ? -84.695 128.368 -18.852 1.00 36.12 693 THR F CA 1
ATOM 7540 C C . THR F 1 109 ? -85.718 127.230 -18.916 1.00 33.59 693 THR F C 1
ATOM 7541 O O . THR F 1 109 ? -86.573 127.110 -18.043 1.00 35.97 693 THR F O 1
ATOM 7545 N N . GLY F 1 110 ? -85.615 126.398 -19.947 1.00 33.80 694 GLY F N 1
ATOM 7546 C CA . GLY F 1 110 ? -86.553 125.311 -20.145 1.00 32.95 694 GLY F CA 1
ATOM 7547 C C . GLY F 1 110 ? -87.860 125.835 -20.702 1.00 30.52 694 GLY F C 1
ATOM 7548 O O . GLY F 1 110 ? -88.914 125.224 -20.530 1.00 31.72 694 GLY F O 1
ATOM 7549 N N . ASN F 1 111 ? -87.770 126.981 -21.369 1.00 34.42 695 ASN F N 1
ATOM 7550 C CA . ASN F 1 111 ? -88.912 127.664 -21.954 1.00 35.95 695 ASN F CA 1
ATOM 7551 C C . ASN F 1 111 ? -88.997 127.353 -23.441 1.00 39.34 695 ASN F C 1
ATOM 7552 O O . ASN F 1 111 ? -88.242 127.922 -24.220 1.00 40.60 695 ASN F O 1
ATOM 7557 N N . PRO F 1 112 ? -89.922 126.455 -23.838 1.00 41.34 696 PRO F N 1
ATOM 7558 C CA . PRO F 1 112 ? -90.076 126.010 -25.228 1.00 37.88 696 PRO F CA 1
ATOM 7559 C C . PRO F 1 112 ? -90.312 127.123 -26.255 1.00 33.28 696 PRO F C 1
ATOM 7560 O O . PRO F 1 112 ? -90.904 128.168 -25.979 1.00 33.82 696 PRO F O 1
ATOM 7564 N N . VAL F 1 113 ? -89.836 126.849 -27.461 1.00 32.70 697 VAL F N 1
ATOM 7565 C CA . VAL F 1 113 ? -89.950 127.748 -28.590 1.00 35.48 697 VAL F CA 1
ATOM 7566 C C . VAL F 1 113 ? -91.147 127.340 -29.445 1.00 31.88 697 VAL F C 1
ATOM 7567 O O . VAL F 1 113 ? -91.443 126.155 -29.586 1.00 34.98 697 VAL F O 1
ATOM 7571 N N . ARG F 1 114 ? -91.832 128.319 -30.016 1.00 27.42 698 ARG F N 1
ATOM 7572 C CA . ARG F 1 114 ? -92.945 128.025 -30.898 1.00 33.56 698 ARG F CA 1
ATOM 7573 C C . ARG F 1 114 ? -92.451 127.349 -32.174 1.00 30.75 698 ARG F C 1
ATOM 7574 O O . ARG F 1 114 ? -91.644 127.900 -32.907 1.00 29.86 698 ARG F O 1
ATOM 7582 N N . ALA F 1 115 ? -92.945 126.144 -32.429 1.00 33.22 699 ALA F N 1
ATOM 7583 C CA . ALA F 1 115 ? -92.499 125.358 -33.571 1.00 34.65 699 ALA F CA 1
ATOM 7584 C C . ALA F 1 115 ? -93.051 125.885 -34.893 1.00 38.23 699 ALA F C 1
ATOM 7585 O O . ALA F 1 115 ? -92.578 125.512 -35.962 1.00 40.66 699 ALA F O 1
ATOM 7587 N N . ASP F 1 116 ? -94.062 126.742 -34.820 1.00 39.30 700 ASP F N 1
ATOM 7588 C CA . ASP F 1 116 ? -94.610 127.363 -36.021 1.00 39.78 700 ASP F CA 1
ATOM 7589 C C . ASP F 1 116 ? -93.911 128.691 -36.348 1.00 39.53 700 ASP F C 1
ATOM 7590 O O . ASP F 1 116 ? -94.324 129.405 -37.261 1.00 40.06 700 ASP F O 1
ATOM 7595 N N . VAL F 1 117 ? -92.862 129.018 -35.594 1.00 40.47 701 VAL F N 1
ATOM 7596 C CA . VAL F 1 117 ? -92.117 130.258 -35.801 1.00 35.53 701 VAL F CA 1
ATOM 7597 C C . VAL F 1 117 ? -90.698 129.963 -36.295 1.00 32.17 701 VAL F C 1
ATOM 7598 O O . VAL F 1 117 ? -89.985 129.149 -35.717 1.00 33.84 701 VAL F O 1
ATOM 7602 N N . ALA F 1 118 ? -90.316 130.616 -37.389 1.00 28.75 702 ALA F N 1
ATOM 7603 C CA . ALA F 1 118 ? -88.938 130.630 -37.863 1.00 23.50 702 ALA F CA 1
ATOM 7604 C C . ALA F 1 118 ? -88.407 132.059 -37.750 1.00 24.08 702 ALA F C 1
ATOM 7605 O O . ALA F 1 118 ? -89.181 133.010 -37.621 1.00 27.65 702 ALA F O 1
ATOM 7607 N N . MET F 1 119 ? -87.091 132.223 -37.795 1.00 25.57 703 MET F N 1
ATOM 7608 C CA . MET F 1 119 ? -86.528 133.559 -37.673 1.00 22.18 703 MET F CA 1
ATOM 7609 C C . MET F 1 119 ? -85.213 133.719 -38.432 1.00 24.77 703 MET F C 1
ATOM 7610 O O . MET F 1 119 ? -84.471 132.758 -38.638 1.00 25.87 703 MET F O 1
ATOM 7615 N N . THR F 1 120 ? -84.939 134.951 -38.849 1.00 29.16 704 THR F N 1
ATOM 7616 C CA . THR F 1 120 ? -83.687 135.286 -39.524 1.00 26.78 704 THR F CA 1
ATOM 7617 C C . THR F 1 120 ? -83.192 136.660 -39.037 1.00 23.17 704 THR F C 1
ATOM 7618 O O . THR F 1 120 ? -83.985 137.509 -38.654 1.00 26.73 704 THR F O 1
ATOM 7622 N N . GLY F 1 121 ? -81.878 136.858 -39.002 1.00 27.48 705 GLY F N 1
ATOM 7623 C CA . GLY F 1 121 ? -81.316 138.104 -38.513 1.00 28.90 705 GLY F CA 1
ATOM 7624 C C . GLY F 1 121 ? -79.963 137.950 -37.839 1.00 30.78 705 GLY F C 1
ATOM 7625 O O . GLY F 1 121 ? -79.721 136.985 -37.103 1.00 27.93 705 GLY F O 1
ATOM 7626 N N . GLU F 1 122 ? -79.082 138.913 -38.104 1.00 28.95 706 GLU F N 1
ATOM 7627 C CA . GLU F 1 122 ? -77.784 139.025 -37.442 1.00 23.33 706 GLU F CA 1
ATOM 7628 C C . GLU F 1 122 ? -77.967 139.693 -36.078 1.00 25.81 706 GLU F C 1
ATOM 7629 O O . GLU F 1 122 ? -78.751 140.624 -35.934 1.00 27.78 706 GLU F O 1
ATOM 7635 N N . ILE F 1 123 ? -77.262 139.205 -35.068 1.00 25.99 707 ILE F N 1
ATOM 7636 C CA . ILE F 1 123 ? -77.409 139.748 -33.728 1.00 26.45 707 ILE F CA 1
ATOM 7637 C C . ILE F 1 123 ? -76.166 140.537 -33.332 1.00 29.44 707 ILE F C 1
ATOM 7638 O O . ILE F 1 123 ? -75.050 140.182 -33.699 1.00 29.57 707 ILE F O 1
ATOM 7643 N N . THR F 1 124 ? -76.359 141.628 -32.602 1.00 28.85 708 THR F N 1
ATOM 7644 C CA . THR F 1 124 ? -75.225 142.379 -32.099 1.00 28.26 708 THR F CA 1
ATOM 7645 C C . THR F 1 124 ? -75.129 142.168 -30.591 1.00 29.90 708 THR F C 1
ATOM 7646 O O . THR F 1 124 ? -76.093 141.726 -29.964 1.00 28.60 708 THR F O 1
ATOM 7650 N N . LEU F 1 125 ? -73.967 142.489 -30.019 1.00 32.40 709 LEU F N 1
ATOM 7651 C CA . LEU F 1 125 ? -73.734 142.370 -28.579 1.00 32.97 709 LEU F CA 1
ATOM 7652 C C . LEU F 1 125 ? -74.687 143.266 -27.780 1.00 33.04 709 LEU F C 1
ATOM 7653 O O . LEU F 1 125 ? -75.018 142.964 -26.634 1.00 33.57 709 LEU F O 1
ATOM 7658 N N . ARG F 1 126 ? -75.118 144.366 -28.395 1.00 32.99 710 ARG F N 1
ATOM 7659 C CA . ARG F 1 126 ? -76.142 145.233 -27.811 1.00 42.33 710 ARG F CA 1
ATOM 7660 C C . ARG F 1 126 ? -77.571 144.649 -27.890 1.00 43.75 710 ARG F C 1
ATOM 7661 O O . ARG F 1 126 ? -78.515 145.266 -27.391 1.00 46.04 710 ARG F O 1
ATOM 7669 N N . GLY F 1 127 ? -77.724 143.473 -28.506 1.00 37.70 711 GLY F N 1
ATOM 7670 C CA . GLY F 1 127 ? -79.019 142.814 -28.618 1.00 33.58 711 GLY F CA 1
ATOM 7671 C C . GLY F 1 127 ? -79.885 143.310 -29.770 1.00 34.85 711 GLY F C 1
ATOM 7672 O O . GLY F 1 127 ? -81.077 142.981 -29.859 1.00 32.18 711 GLY F O 1
ATOM 7673 N N . GLN F 1 128 ? -79.275 144.105 -30.649 1.00 35.92 712 GLN F N 1
ATOM 7674 C CA . GLN F 1 128 ? -79.932 144.658 -31.831 1.00 38.47 712 GLN F CA 1
ATOM 7675 C C . GLN F 1 128 ? -79.976 143.653 -32.985 1.00 35.57 712 GLN F C 1
ATOM 7676 O O . GLN F 1 128 ? -79.049 142.855 -33.155 1.00 37.54 712 GLN F O 1
ATOM 7682 N N . VAL F 1 129 ? -81.045 143.700 -33.778 1.00 32.97 713 VAL F N 1
ATOM 7683 C CA . VAL F 1 129 ? -81.175 142.802 -34.924 1.00 31.45 713 VAL F CA 1
ATOM 7684 C C . VAL F 1 129 ? -80.904 143.496 -36.250 1.00 26.96 713 VAL F C 1
ATOM 7685 O O . VAL F 1 129 ? -81.626 144.410 -36.645 1.00 26.64 713 VAL F O 1
ATOM 7689 N N . LEU F 1 130 ? -79.860 143.033 -36.930 1.00 28.01 714 LEU F N 1
ATOM 7690 C CA . LEU F 1 130 ? -79.392 143.636 -38.169 1.00 29.03 714 LEU F CA 1
ATOM 7691 C C . LEU F 1 130 ? -79.969 142.914 -39.374 1.00 26.90 714 LEU F C 1
ATOM 7692 O O . LEU F 1 130 ? -80.237 141.724 -39.309 1.00 27.59 714 LEU F O 1
ATOM 7697 N N . PRO F 1 131 ? -80.161 143.641 -40.482 1.00 27.80 715 PRO F N 1
ATOM 7698 C CA . PRO F 1 131 ? -80.698 143.046 -41.702 1.00 29.16 715 PRO F CA 1
ATOM 7699 C C . PRO F 1 131 ? -79.787 141.996 -42.314 1.00 32.00 715 PRO F C 1
ATOM 7700 O O . PRO F 1 131 ? -78.575 142.011 -42.091 1.00 32.98 715 PRO F O 1
ATOM 7704 N N . ILE F 1 132 ? -80.393 141.100 -43.092 1.00 34.74 716 ILE F N 1
ATOM 7705 C CA . ILE F 1 132 ? -79.691 140.009 -43.756 1.00 30.26 716 ILE F CA 1
ATOM 7706 C C . ILE F 1 132 ? -79.933 140.039 -45.266 1.00 31.12 716 ILE F C 1
ATOM 7707 O O . ILE F 1 132 ? -80.866 140.694 -45.743 1.00 31.48 716 ILE F O 1
ATOM 7712 N N . GLY F 1 133 ? -79.082 139.341 -46.009 1.00 29.39 717 GLY F N 1
ATOM 7713 C CA . GLY F 1 133 ? -79.249 139.207 -47.440 1.00 27.26 717 GLY F CA 1
ATOM 7714 C C . GLY F 1 133 ? -80.064 137.970 -47.760 1.00 25.52 717 GLY F C 1
ATOM 7715 O O . GLY F 1 133 ? -80.326 137.149 -46.886 1.00 25.75 717 GLY F O 1
ATOM 7716 N N . GLY F 1 134 ? -80.473 137.846 -49.017 1.00 27.79 718 GLY F N 1
ATOM 7717 C CA . GLY F 1 134 ? -81.209 136.687 -49.474 1.00 28.68 718 GLY F CA 1
ATOM 7718 C C . GLY F 1 134 ? -82.530 136.486 -48.761 1.00 28.44 718 GLY F C 1
ATOM 7719 O O . GLY F 1 134 ? -82.913 135.359 -48.469 1.00 32.58 718 GLY F O 1
ATOM 7720 N N . LEU F 1 135 ? -83.231 137.578 -48.479 1.00 29.98 719 LEU F N 1
ATOM 7721 C CA . LEU F 1 135 ? -84.539 137.497 -47.847 1.00 27.87 719 LEU F CA 1
ATOM 7722 C C . LEU F 1 135 ? -85.476 136.606 -48.658 1.00 26.11 719 LEU F C 1
ATOM 7723 O O . LEU F 1 135 ? -86.266 135.868 -48.091 1.00 24.36 719 LEU F O 1
ATOM 7728 N N . LYS F 1 136 ? -85.360 136.659 -49.981 1.00 29.85 720 LYS F N 1
ATOM 7729 C CA . LYS F 1 136 ? -86.237 135.883 -50.849 1.00 32.76 720 LYS F CA 1
ATOM 7730 C C . LYS F 1 136 ? -85.941 134.394 -50.780 1.00 33.18 720 LYS F C 1
ATOM 7731 O O . LYS F 1 136 ? -86.860 133.596 -50.657 1.00 38.28 720 LYS F O 1
ATOM 7737 N N . GLU F 1 137 ? -84.665 134.034 -50.882 1.00 35.81 721 GLU F N 1
ATOM 7738 C CA . GLU F 1 137 ? -84.205 132.670 -50.645 1.00 33.27 721 GLU F CA 1
ATOM 7739 C C . GLU F 1 137 ? -84.819 132.135 -49.363 1.00 28.55 721 GLU F C 1
ATOM 7740 O O . GLU F 1 137 ? -85.379 131.051 -49.337 1.00 29.08 721 GLU F O 1
ATOM 7746 N N . LYS F 1 138 ? -84.706 132.917 -48.298 1.00 26.89 722 LYS F N 1
ATOM 7747 C CA . LYS F 1 138 ? -85.095 132.479 -46.961 1.00 28.97 722 LYS F CA 1
ATOM 7748 C C . LYS F 1 138 ? -86.604 132.287 -46.765 1.00 29.15 722 LYS F C 1
ATOM 7749 O O . LYS F 1 138 ? -87.040 131.346 -46.124 1.00 25.72 722 LYS F O 1
ATOM 7755 N N . LEU F 1 139 ? -87.400 133.197 -47.302 1.00 29.36 723 LEU F N 1
ATOM 7756 C CA . LEU F 1 139 ? -88.833 133.165 -47.060 1.00 28.38 723 LEU F CA 1
ATOM 7757 C C . LEU F 1 139 ? -89.491 132.078 -47.894 1.00 27.98 723 LEU F C 1
ATOM 7758 O O . LEU F 1 139 ? -90.493 131.504 -47.479 1.00 28.49 723 LEU F O 1
ATOM 7763 N N . LEU F 1 140 ? -88.915 131.790 -49.058 1.00 27.92 724 LEU F N 1
ATOM 7764 C CA . LEU F 1 140 ? -89.366 130.678 -49.889 1.00 30.29 724 LEU F CA 1
ATOM 7765 C C . LEU F 1 140 ? -89.144 129.348 -49.177 1.00 33.49 724 LEU F C 1
ATOM 7766 O O . LEU F 1 140 ? -89.960 128.430 -49.271 1.00 31.94 724 LEU F O 1
ATOM 7771 N N . ALA F 1 141 ? -88.024 129.250 -48.470 1.00 32.63 725 ALA F N 1
ATOM 7772 C CA . ALA F 1 141 ? -87.713 128.068 -47.682 1.00 29.41 725 ALA F CA 1
ATOM 7773 C C . ALA F 1 141 ? -88.696 127.949 -46.514 1.00 31.56 725 ALA F C 1
ATOM 7774 O O . ALA F 1 141 ? -89.225 126.873 -46.245 1.00 33.00 725 ALA F O 1
ATOM 7776 N N . ALA F 1 142 ? -88.941 129.063 -45.831 1.00 34.68 726 ALA F N 1
ATOM 7777 C CA . ALA F 1 142 ? -89.905 129.110 -44.737 1.00 29.97 726 ALA F CA 1
ATOM 7778 C C . ALA F 1 142 ? -91.304 128.776 -45.234 1.00 36.51 726 ALA F C 1
ATOM 7779 O O . ALA F 1 142 ? -92.072 128.133 -44.525 1.00 38.08 726 ALA F O 1
ATOM 7781 N N . HIS F 1 143 ? -91.636 129.223 -46.445 1.00 32.69 727 HIS F N 1
ATOM 7782 C CA . HIS F 1 143 ? -92.944 128.952 -47.027 1.00 31.22 727 HIS F CA 1
ATOM 7783 C C . HIS F 1 143 ? -93.053 127.474 -47.403 1.00 33.44 727 HIS F C 1
ATOM 7784 O O . HIS F 1 143 ? -94.015 126.801 -47.039 1.00 33.47 727 HIS F O 1
ATOM 7791 N N . ARG F 1 144 ? -92.049 126.965 -48.109 1.00 34.25 728 ARG F N 1
ATOM 7792 C CA . ARG F 1 144 ? -92.052 125.577 -48.545 1.00 34.56 728 ARG F CA 1
ATOM 7793 C C . ARG F 1 144 ? -91.828 124.614 -47.389 1.00 33.32 728 ARG F C 1
ATOM 7794 O O . ARG F 1 144 ? -91.989 123.410 -47.543 1.00 39.64 728 ARG F O 1
ATOM 7802 N N . GLY F 1 145 ? -91.457 125.145 -46.231 1.00 30.30 729 GLY F N 1
ATOM 7803 C CA . GLY F 1 145 ? -91.179 124.323 -45.071 1.00 28.34 729 GLY F CA 1
ATOM 7804 C C . GLY F 1 145 ? -92.355 124.292 -44.129 1.00 33.19 729 GLY F C 1
ATOM 7805 O O . GLY F 1 145 ? -92.269 123.730 -43.040 1.00 37.82 729 GLY F O 1
ATOM 7806 N N . GLY F 1 146 ? -93.451 124.920 -44.548 1.00 32.29 730 GLY F N 1
ATOM 7807 C CA . GLY F 1 146 ? -94.701 124.891 -43.808 1.00 37.28 730 GLY F CA 1
ATOM 7808 C C . GLY F 1 146 ? -94.735 125.792 -42.591 1.00 39.34 730 GLY F C 1
ATOM 7809 O O . GLY F 1 146 ? -95.530 125.566 -41.673 1.00 36.88 730 GLY F O 1
ATOM 7810 N N . ILE F 1 147 ? -93.874 126.810 -42.587 1.00 38.73 731 ILE F N 1
ATOM 7811 C CA . ILE F 1 147 ? -93.765 127.745 -41.468 1.00 38.03 731 ILE F CA 1
ATOM 7812 C C . ILE F 1 147 ? -94.860 128.811 -41.562 1.00 37.49 731 ILE F C 1
ATOM 7813 O O . ILE F 1 147 ? -95.144 129.322 -42.639 1.00 36.17 731 ILE F O 1
ATOM 7818 N N . LYS F 1 148 ? -95.481 129.124 -40.428 1.00 35.52 732 LYS F N 1
ATOM 7819 C CA . LYS F 1 148 ? -96.583 130.073 -40.389 1.00 38.23 732 LYS F CA 1
ATOM 7820 C C . LYS F 1 148 ? -96.102 131.483 -40.069 1.00 38.92 732 LYS F C 1
ATOM 7821 O O . LYS F 1 148 ? -96.541 132.465 -40.669 1.00 40.01 732 LYS F O 1
ATOM 7827 N N . THR F 1 149 ? -95.197 131.584 -39.110 1.00 36.45 733 THR F N 1
ATOM 7828 C CA . THR F 1 149 ? -94.751 132.885 -38.654 1.00 35.03 733 THR F CA 1
ATOM 7829 C C . THR F 1 149 ? -93.255 133.059 -38.878 1.00 33.14 733 THR F C 1
ATOM 7830 O O . THR F 1 149 ? -92.468 132.172 -38.565 1.00 33.33 733 THR F O 1
ATOM 7834 N N . VAL F 1 150 ? -92.865 134.204 -39.427 1.00 33.67 734 VAL F N 1
ATOM 7835 C CA . VAL F 1 150 ? -91.453 134.497 -39.636 1.00 31.54 734 VAL F CA 1
ATOM 7836 C C . VAL F 1 150 ? -91.053 135.840 -39.026 1.00 28.41 734 VAL F C 1
ATOM 7837 O O . VAL F 1 150 ? -91.696 136.865 -39.258 1.00 30.26 734 VAL F O 1
ATOM 7841 N N . LEU F 1 151 ? -89.991 135.809 -38.227 1.00 30.78 735 LEU F N 1
ATOM 7842 C CA . LEU F 1 151 ? -89.387 137.009 -37.663 1.00 26.96 735 LEU F CA 1
ATOM 7843 C C . LEU F 1 151 ? -88.266 137.423 -38.597 1.00 24.63 735 LEU F C 1
ATOM 7844 O O . LEU F 1 151 ? -87.441 136.598 -38.972 1.00 27.98 735 LEU F O 1
ATOM 7849 N N . ILE F 1 152 ? -88.263 138.684 -39.013 1.00 28.68 736 ILE F N 1
ATOM 7850 C CA . ILE F 1 152 ? -87.188 139.212 -39.845 1.00 28.56 736 ILE F CA 1
ATOM 7851 C C . ILE F 1 152 ? -86.690 140.523 -39.262 1.00 28.80 736 ILE F C 1
ATOM 7852 O O . ILE F 1 152 ? -87.369 141.120 -38.442 1.00 28.61 736 ILE F O 1
ATOM 7857 N N . PRO F 1 153 ? -85.486 140.965 -39.664 1.00 31.03 737 PRO F N 1
ATOM 7858 C CA . PRO F 1 153 ? -84.981 142.263 -39.197 1.00 28.80 737 PRO F CA 1
ATOM 7859 C C . PRO F 1 153 ? -85.807 143.429 -39.723 1.00 29.74 737 PRO F C 1
ATOM 7860 O O . PRO F 1 153 ? -86.399 143.345 -40.796 1.00 29.80 737 PRO F O 1
ATOM 7864 N N . PHE F 1 154 ? -85.823 144.516 -38.962 1.00 35.97 738 PHE F N 1
ATOM 7865 C CA . PHE F 1 154 ? -86.673 145.667 -39.262 1.00 33.88 738 PHE F CA 1
ATOM 7866 C C . PHE F 1 154 ? -86.285 146.407 -40.542 1.00 33.42 738 PHE F C 1
ATOM 7867 O O . PHE F 1 154 ? -87.136 146.939 -41.248 1.00 35.87 738 PHE F O 1
ATOM 7875 N N . GLU F 1 155 ? -84.990 146.435 -40.830 1.00 33.68 739 GLU F N 1
ATOM 7876 C CA . GLU F 1 155 ? -84.475 147.122 -42.000 1.00 36.94 739 GLU F CA 1
ATOM 7877 C C . GLU F 1 155 ? -84.602 146.284 -43.263 1.00 36.24 739 GLU F C 1
ATOM 7878 O O . GLU F 1 155 ? -84.262 146.737 -44.354 1.00 39.22 739 GLU F O 1
ATOM 7884 N N . ASN F 1 156 ? -85.101 145.061 -43.108 1.00 38.18 740 ASN F N 1
ATOM 7885 C CA . ASN F 1 156 ? -85.403 144.201 -44.250 1.00 36.25 740 ASN F CA 1
ATOM 7886 C C . ASN F 1 156 ? -86.835 144.356 -44.754 1.00 35.47 740 ASN F C 1
ATOM 7887 O O . ASN F 1 156 ? -87.228 143.713 -45.726 1.00 33.00 740 ASN F O 1
ATOM 7892 N N . LYS F 1 157 ? -87.602 145.217 -44.089 1.00 39.85 741 LYS F N 1
ATOM 7893 C CA . LYS F 1 157 ? -88.986 145.495 -44.464 1.00 36.92 741 LYS F CA 1
ATOM 7894 C C . LYS F 1 157 ? -89.150 145.948 -45.908 1.00 38.23 741 LYS F C 1
ATOM 7895 O O . LYS F 1 157 ? -90.124 145.596 -46.569 1.00 44.17 741 LYS F O 1
ATOM 7901 N N . ARG F 1 158 ? -88.201 146.729 -46.399 1.00 32.59 742 ARG F N 1
ATOM 7902 C CA . ARG F 1 158 ? -88.300 147.255 -47.748 1.00 43.95 742 ARG F CA 1
ATOM 7903 C C . ARG F 1 158 ? -87.996 146.190 -48.792 1.00 42.88 742 ARG F C 1
ATOM 7904 O O . ARG F 1 158 ? -88.286 146.372 -49.975 1.00 45.35 742 ARG F O 1
ATOM 7912 N N . ASP F 1 159 ? -87.418 145.078 -48.349 1.00 43.46 743 ASP F N 1
ATOM 7913 C CA . ASP F 1 159 ? -87.065 143.976 -49.247 1.00 42.88 743 ASP F CA 1
ATOM 7914 C C . ASP F 1 159 ? -88.249 143.025 -49.454 1.00 44.66 743 ASP F C 1
ATOM 7915 O O . ASP F 1 159 ? -88.229 142.172 -50.342 1.00 44.54 743 ASP F O 1
ATOM 7920 N N . LEU F 1 160 ? -89.281 143.190 -48.632 1.00 43.83 744 LEU F N 1
ATOM 7921 C CA . LEU F 1 160 ? -90.501 142.401 -48.746 1.00 40.91 744 LEU F CA 1
ATOM 7922 C C . LEU F 1 160 ? -91.245 142.696 -50.048 1.00 44.36 744 LEU F C 1
ATOM 7923 O O . LEU F 1 160 ? -92.087 141.910 -50.484 1.00 41.75 744 LEU F O 1
ATOM 7928 N N . GLU F 1 161 ? -90.925 143.833 -50.663 1.00 51.04 745 GLU F N 1
ATOM 7929 C CA . GLU F 1 161 ? -91.593 144.281 -51.884 1.00 55.14 745 GLU F CA 1
ATOM 7930 C C . GLU F 1 161 ? -91.202 143.462 -53.109 1.00 54.28 745 GLU F C 1
ATOM 7931 O O . GLU F 1 161 ? -91.713 143.698 -54.200 1.00 57.50 745 GLU F O 1
ATOM 7937 N N . GLU F 1 162 ? -90.293 142.510 -52.930 1.00 49.98 746 GLU F N 1
ATOM 7938 C CA . GLU F 1 162 ? -89.814 141.696 -54.039 1.00 53.83 746 GLU F CA 1
ATOM 7939 C C . GLU F 1 162 ? -90.119 140.217 -53.782 1.00 47.93 746 GLU F C 1
ATOM 7940 O O . GLU F 1 162 ? -89.642 139.330 -54.495 1.00 44.51 746 GLU F O 1
ATOM 7946 N N . ILE F 1 163 ? -90.922 139.970 -52.751 1.00 44.63 747 ILE F N 1
ATOM 7947 C CA . ILE F 1 163 ? -91.335 138.622 -52.368 1.00 41.82 747 ILE F CA 1
ATOM 7948 C C . ILE F 1 163 ? -92.684 138.303 -53.036 1.00 38.87 747 ILE F C 1
ATOM 7949 O O . ILE F 1 163 ? -93.547 139.182 -53.132 1.00 36.90 747 ILE F O 1
ATOM 7954 N N . PRO F 1 164 ? -92.862 137.055 -53.525 1.00 40.03 748 PRO F N 1
ATOM 7955 C CA . PRO F 1 164 ? -94.122 136.683 -54.182 1.00 37.58 748 PRO F CA 1
ATOM 7956 C C . PRO F 1 164 ? -95.351 136.898 -53.301 1.00 34.99 748 PRO F C 1
ATOM 7957 O O . PRO F 1 164 ? -95.302 136.669 -52.090 1.00 32.47 748 PRO F O 1
ATOM 7961 N N . ASP F 1 165 ? -96.441 137.336 -53.926 1.00 38.50 749 ASP F N 1
ATOM 7962 C CA . ASP F 1 165 ? -97.641 137.732 -53.208 1.00 37.39 749 ASP F CA 1
ATOM 7963 C C . ASP F 1 165 ? -98.190 136.600 -52.366 1.00 40.93 749 ASP F C 1
ATOM 7964 O O . ASP F 1 165 ? -98.613 136.814 -51.234 1.00 45.98 749 ASP F O 1
ATOM 7969 N N . ASN F 1 166 ? -98.183 135.394 -52.924 1.00 40.43 750 ASN F N 1
ATOM 7970 C CA . ASN F 1 166 ? -98.732 134.240 -52.225 1.00 40.72 750 ASN F CA 1
ATOM 7971 C C . ASN F 1 166 ? -97.953 133.956 -50.962 1.00 40.81 750 ASN F C 1
ATOM 7972 O O . ASN F 1 166 ? -98.542 133.636 -49.931 1.00 40.45 750 ASN F O 1
ATOM 7977 N N . VAL F 1 167 ? -96.628 134.090 -51.054 1.00 43.91 751 VAL F N 1
ATOM 7978 C CA . VAL F 1 167 ? -95.730 133.927 -49.914 1.00 34.55 751 VAL F CA 1
ATOM 7979 C C . VAL F 1 167 ? -96.024 134.961 -48.838 1.00 32.75 751 VAL F C 1
ATOM 7980 O O . VAL F 1 167 ? -96.180 134.608 -47.674 1.00 34.03 751 VAL F O 1
ATOM 7984 N N . ILE F 1 168 ? -96.122 136.231 -49.229 1.00 33.52 752 ILE F N 1
ATOM 7985 C CA . ILE F 1 168 ? -96.542 137.284 -48.300 1.00 40.48 752 ILE F CA 1
ATOM 7986 C C . ILE F 1 168 ? -97.923 136.995 -47.705 1.00 51.29 752 ILE F C 1
ATOM 7987 O O . ILE F 1 168 ? -98.162 137.216 -46.510 1.00 55.85 752 ILE F O 1
ATOM 7992 N N . ALA F 1 169 ? -98.824 136.496 -48.549 1.00 51.61 753 ALA F N 1
ATOM 7993 C CA . ALA F 1 169 ? -100.172 136.136 -48.125 1.00 51.50 753 ALA F CA 1
ATOM 7994 C C . ALA F 1 169 ? -100.183 135.003 -47.097 1.00 51.12 753 ALA F C 1
ATOM 7995 O O . ALA F 1 169 ? -100.931 135.059 -46.119 1.00 52.75 753 ALA F O 1
ATOM 7997 N N . ASP F 1 170 ? -99.350 133.985 -47.318 1.00 47.00 754 ASP F N 1
ATOM 7998 C CA . ASP F 1 170 ? -99.296 132.821 -46.432 1.00 45.15 754 ASP F CA 1
ATOM 7999 C C . ASP F 1 170 ? -98.606 133.109 -45.108 1.00 40.97 754 ASP F C 1
ATOM 8000 O O . ASP F 1 170 ? -99.013 132.586 -44.069 1.00 45.00 754 ASP F O 1
ATOM 8005 N N . LEU F 1 171 ? -97.557 133.927 -45.146 1.00 34.07 755 LEU F N 1
ATOM 8006 C CA . LEU F 1 171 ? -96.697 134.096 -43.979 1.00 33.59 755 LEU F CA 1
ATOM 8007 C C . LEU F 1 171 ? -97.119 135.243 -43.074 1.00 33.40 755 LEU F C 1
ATOM 8008 O O . LEU F 1 171 ? -97.549 136.299 -43.532 1.00 33.75 755 LEU F O 1
ATOM 8013 N N . ASP F 1 172 ? -96.994 135.006 -41.776 1.00 36.31 756 ASP F N 1
ATOM 8014 C CA . ASP F 1 172 ? -97.156 136.043 -40.773 1.00 39.17 756 ASP F CA 1
ATOM 8015 C C . ASP F 1 172 ? -95.768 136.603 -40.415 1.00 35.44 756 ASP F C 1
ATOM 8016 O O . ASP F 1 172 ? -95.146 136.207 -39.430 1.00 34.91 756 ASP F O 1
ATOM 8021 N N . ILE F 1 173 ? -95.278 137.515 -41.243 1.00 35.38 757 ILE F N 1
ATOM 8022 C CA . ILE F 1 173 ? -93.969 138.119 -41.027 1.00 39.86 757 ILE F CA 1
ATOM 8023 C C . ILE F 1 173 ? -94.017 139.191 -39.920 1.00 49.70 757 ILE F C 1
ATOM 8024 O O . ILE F 1 173 ? -94.942 140.015 -39.880 1.00 59.71 757 ILE F O 1
ATOM 8029 N N . HIS F 1 174 ? -93.036 139.160 -39.015 1.00 43.73 758 HIS F N 1
ATOM 8030 C CA . HIS F 1 174 ? -92.944 140.124 -37.915 1.00 38.67 758 HIS F CA 1
ATOM 8031 C C . HIS F 1 174 ? -91.594 140.799 -37.905 1.00 31.58 758 HIS F C 1
ATOM 8032 O O . HIS F 1 174 ? -90.662 140.253 -37.337 1.00 31.36 758 HIS F O 1
ATOM 8039 N N . PRO F 1 175 ? -91.480 141.986 -38.525 1.00 33.73 759 PRO F N 1
ATOM 8040 C CA . PRO F 1 175 ? -90.231 142.761 -38.475 1.00 29.16 759 PRO F CA 1
ATOM 8041 C C . PRO F 1 175 ? -89.841 143.163 -37.056 1.00 27.84 759 PRO F C 1
ATOM 8042 O O . PRO F 1 175 ? -90.617 143.830 -36.377 1.00 34.89 759 PRO F O 1
ATOM 8046 N N . VAL F 1 176 ? -88.649 142.761 -36.624 1.00 29.39 760 VAL F N 1
ATOM 8047 C CA . VAL F 1 176 ? -88.181 142.995 -35.257 1.00 31.26 760 VAL F CA 1
ATOM 8048 C C . VAL F 1 176 ? -86.892 143.828 -35.200 1.00 34.23 760 VAL F C 1
ATOM 8049 O O . VAL F 1 176 ? -86.084 143.823 -36.128 1.00 33.32 760 VAL F O 1
ATOM 8053 N N . LYS F 1 177 ? -86.698 144.530 -34.090 1.00 35.74 761 LYS F N 1
ATOM 8054 C CA . LYS F 1 177 ? -85.546 145.407 -33.924 1.00 38.47 761 LYS F CA 1
ATOM 8055 C C . LYS F 1 177 ? -84.548 144.876 -32.894 1.00 36.37 761 LYS F C 1
ATOM 8056 O O . LYS F 1 177 ? -83.343 145.104 -32.999 1.00 35.72 761 LYS F O 1
ATOM 8062 N N . ARG F 1 178 ? -85.067 144.185 -31.888 1.00 32.50 762 ARG F N 1
ATOM 8063 C CA . ARG F 1 178 ? -84.308 143.887 -30.689 1.00 32.41 762 ARG F CA 1
ATOM 8064 C C . ARG F 1 178 ? -84.541 142.450 -30.267 1.00 32.00 762 ARG F C 1
ATOM 8065 O O . ARG F 1 178 ? -85.592 141.878 -30.546 1.00 27.50 762 ARG F O 1
ATOM 8073 N N . ILE F 1 179 ? -83.565 141.879 -29.570 1.00 33.58 763 ILE F N 1
ATOM 8074 C CA . ILE F 1 179 ? -83.657 140.495 -29.111 1.00 34.00 763 ILE F CA 1
ATOM 8075 C C . ILE F 1 179 ? -84.815 140.258 -28.125 1.00 30.86 763 ILE F C 1
ATOM 8076 O O . ILE F 1 179 ? -85.324 139.149 -28.036 1.00 30.23 763 ILE F O 1
ATOM 8081 N N . GLU F 1 180 ? -85.229 141.296 -27.398 1.00 38.58 764 GLU F N 1
ATOM 8082 C CA . GLU F 1 180 ? -86.375 141.207 -26.478 1.00 36.22 764 GLU F CA 1
ATOM 8083 C C . GLU F 1 180 ? -87.668 140.921 -27.217 1.00 29.44 764 GLU F C 1
ATOM 8084 O O . GLU F 1 180 ? -88.548 140.240 -26.701 1.00 30.35 764 GLU F O 1
ATOM 8090 N N . GLU F 1 181 ? -87.783 141.485 -28.415 1.00 28.17 765 GLU F N 1
ATOM 8091 C CA . GLU F 1 181 ? -88.947 141.296 -29.263 1.00 29.13 765 GLU F CA 1
ATOM 8092 C C . GLU F 1 181 ? -88.974 139.871 -29.756 1.00 32.97 765 GLU F C 1
ATOM 8093 O O . GLU F 1 181 ? -90.013 139.222 -29.758 1.00 35.12 765 GLU F O 1
ATOM 8099 N N . VAL F 1 182 ? -87.810 139.396 -30.179 1.00 34.37 766 VAL F N 1
ATOM 8100 C CA . VAL F 1 182 ? -87.628 138.033 -30.654 1.00 31.33 766 VAL F CA 1
ATOM 8101 C C . VAL F 1 182 ? -88.066 136.991 -29.626 1.00 31.90 766 VAL F C 1
ATOM 8102 O O . VAL F 1 182 ? -88.861 136.103 -29.928 1.00 32.96 766 VAL F O 1
ATOM 8106 N N . LEU F 1 183 ? -87.544 137.107 -28.412 1.00 33.39 767 LEU F N 1
ATOM 8107 C CA . LEU F 1 183 ? -87.838 136.142 -27.360 1.00 33.37 767 LEU F CA 1
ATOM 8108 C C . LEU F 1 183 ? -89.307 136.117 -26.951 1.00 32.55 767 LEU F C 1
ATOM 8109 O O . LEU F 1 183 ? -89.830 135.059 -26.622 1.00 37.57 767 LEU F O 1
ATOM 8114 N N . THR F 1 184 ? -89.961 137.280 -26.969 1.00 33.87 768 THR F N 1
ATOM 8115 C CA . THR F 1 184 ? -91.383 137.396 -26.621 1.00 34.10 768 THR F CA 1
ATOM 8116 C C . THR F 1 184 ? -92.231 136.731 -27.683 1.00 35.10 768 THR F C 1
ATOM 8117 O O . THR F 1 184 ? -93.226 136.068 -27.381 1.00 34.36 768 THR F O 1
ATOM 8121 N N . LEU F 1 185 ? -91.823 136.911 -28.933 1.00 33.35 769 LEU F N 1
ATOM 8122 C CA . LEU F 1 185 ? -92.554 136.361 -30.067 1.00 34.57 769 LEU F CA 1
ATOM 8123 C C . LEU F 1 185 ? -92.298 134.873 -30.296 1.00 32.65 769 LEU F C 1
ATOM 8124 O O . LEU F 1 185 ? -93.077 134.210 -30.968 1.00 36.60 769 LEU F O 1
ATOM 8129 N N . ALA F 1 186 ? -91.215 134.347 -29.743 1.00 26.44 770 ALA F N 1
ATOM 8130 C CA . ALA F 1 186 ? -90.806 132.993 -30.087 1.00 29.27 770 ALA F CA 1
ATOM 8131 C C . ALA F 1 186 ? -90.892 131.989 -28.939 1.00 26.57 770 ALA F C 1
ATOM 8132 O O . ALA F 1 186 ? -91.052 130.795 -29.171 1.00 29.18 770 ALA F O 1
ATOM 8134 N N . LEU F 1 187 ? -90.766 132.466 -27.708 1.00 31.92 771 LEU F N 1
ATOM 8135 C CA . LEU F 1 187 ? -90.843 131.584 -26.554 1.00 34.61 771 LEU F CA 1
ATOM 8136 C C . LEU F 1 187 ? -92.292 131.438 -26.129 1.00 37.80 771 LEU F C 1
ATOM 8137 O O . LEU F 1 187 ? -93.095 132.344 -26.333 1.00 36.96 771 LEU F O 1
ATOM 8142 N N . GLN F 1 188 ? -92.629 130.295 -25.548 1.00 43.65 772 GLN F N 1
ATOM 8143 C CA . GLN F 1 188 ? -94.033 129.964 -25.323 1.00 62.19 772 GLN F CA 1
ATOM 8144 C C . GLN F 1 188 ? -94.588 130.626 -24.069 1.00 69.77 772 GLN F C 1
ATOM 8145 O O . GLN F 1 188 ? -95.793 130.886 -23.968 1.00 69.57 772 GLN F O 1
ATOM 8151 N N . ASN F 1 189 ? -93.702 130.888 -23.115 1.00 77.23 773 ASN F N 1
ATOM 8152 C CA . ASN F 1 189 ? -94.060 131.638 -21.918 1.00 87.89 773 ASN F CA 1
ATOM 8153 C C . ASN F 1 189 ? -93.122 132.820 -21.683 1.00 88.45 773 ASN F C 1
ATOM 8154 O O . ASN F 1 189 ? -93.126 133.787 -22.447 1.00 87.93 773 ASN F O 1
#